Protein AF-A0AAF5CYT8-F1 (afdb_monomer_lite)

Structure (mmCIF, N/CA/C/O backbone):
data_AF-A0AAF5CYT8-F1
#
_entry.id   AF-A0AAF5CYT8-F1
#
loop_
_atom_site.group_PDB
_atom_site.id
_atom_site.type_symbol
_atom_site.label_atom_id
_atom_site.label_alt_id
_atom_site.label_comp_id
_atom_site.label_asym_id
_atom_site.label_entity_id
_atom_site.label_seq_id
_atom_site.pdbx_PDB_ins_code
_atom_site.Cartn_x
_atom_site.Cartn_y
_atom_site.Cartn_z
_atom_site.occupancy
_atom_site.B_iso_or_equiv
_atom_site.auth_seq_id
_atom_site.auth_comp_id
_atom_site.auth_asym_id
_atom_site.auth_atom_id
_atom_site.pdbx_PDB_model_num
ATOM 1 N N . MET A 1 1 ? 27.838 6.519 -21.440 1.00 55.97 1 MET A N 1
ATOM 2 C CA . MET A 1 1 ? 26.516 5.943 -21.105 1.00 55.97 1 MET A CA 1
ATOM 3 C C . MET A 1 1 ? 26.189 6.079 -19.624 1.00 55.97 1 MET A C 1
ATOM 5 O O . MET A 1 1 ? 25.121 6.594 -19.354 1.00 55.97 1 MET A O 1
ATOM 9 N N . ASN A 1 2 ? 27.067 5.707 -18.680 1.00 51.03 2 ASN A N 1
ATOM 10 C CA . ASN A 1 2 ? 26.752 5.756 -17.234 1.00 51.03 2 ASN A CA 1
ATOM 11 C C . ASN A 1 2 ? 26.451 7.156 -16.660 1.00 51.03 2 ASN A C 1
ATOM 13 O O . ASN A 1 2 ? 25.829 7.244 -15.616 1.00 51.03 2 ASN A O 1
ATOM 17 N N . SER A 1 3 ? 26.864 8.235 -17.330 1.00 66.44 3 SER A N 1
ATOM 18 C CA . SER A 1 3 ? 26.614 9.622 -16.907 1.00 66.44 3 SER A CA 1
ATOM 19 C C . SER A 1 3 ? 25.363 10.262 -17.531 1.00 66.44 3 SER A C 1
ATOM 21 O O . SER A 1 3 ? 25.132 11.450 -17.329 1.00 66.44 3 SER A O 1
ATOM 23 N N . LEU A 1 4 ? 24.623 9.539 -18.381 1.00 70.88 4 LEU A N 1
ATOM 24 C CA . LEU A 1 4 ? 23.423 10.061 -19.048 1.00 70.88 4 LEU A CA 1
ATOM 25 C C . LEU A 1 4 ? 22.199 9.883 -18.144 1.00 70.88 4 LEU A C 1
ATOM 27 O O . LEU A 1 4 ? 22.102 8.869 -17.454 1.00 70.88 4 LEU A O 1
ATOM 31 N N . ARG A 1 5 ? 21.248 10.828 -18.204 1.00 76.88 5 ARG A N 1
ATOM 32 C CA . ARG A 1 5 ? 19.923 10.672 -17.577 1.00 76.88 5 ARG A CA 1
ATOM 33 C C . ARG A 1 5 ? 19.246 9.408 -18.105 1.00 76.88 5 ARG A C 1
ATOM 35 O O . ARG A 1 5 ? 19.448 9.047 -19.271 1.00 76.88 5 ARG A O 1
ATOM 42 N N . MET A 1 6 ? 18.466 8.739 -17.258 1.00 74.81 6 MET A N 1
ATOM 43 C CA . MET A 1 6 ? 18.007 7.385 -17.550 1.00 74.81 6 MET A CA 1
ATOM 44 C C . MET A 1 6 ? 17.193 7.289 -18.843 1.00 74.81 6 MET A C 1
ATOM 46 O O . MET A 1 6 ? 17.371 6.303 -19.549 1.00 74.81 6 MET A O 1
ATOM 50 N N . GLU A 1 7 ? 16.419 8.298 -19.258 1.00 75.44 7 GLU A N 1
ATOM 51 C CA . GLU A 1 7 ? 15.663 8.152 -20.517 1.00 75.44 7 GLU A CA 1
ATOM 52 C C . GLU A 1 7 ? 16.314 8.707 -21.754 1.00 75.44 7 GLU A C 1
ATOM 54 O O . GLU A 1 7 ? 15.979 8.250 -22.836 1.00 75.44 7 GLU A O 1
ATOM 59 N N . ILE A 1 8 ? 17.374 9.497 -21.633 1.00 80.88 8 ILE A N 1
ATOM 60 C CA . ILE A 1 8 ? 18.308 9.611 -22.754 1.00 80.88 8 ILE A CA 1
ATOM 61 C C . ILE A 1 8 ? 18.952 8.244 -23.010 1.00 80.88 8 ILE A C 1
ATOM 63 O O . ILE A 1 8 ? 19.117 7.821 -24.154 1.00 80.88 8 ILE A O 1
ATOM 67 N N . LYS A 1 9 ? 19.309 7.523 -21.939 1.00 81.69 9 LYS A N 1
ATOM 68 C CA . LYS A 1 9 ? 19.837 6.163 -22.059 1.00 81.69 9 LYS A CA 1
ATOM 69 C C . LYS A 1 9 ? 18.780 5.217 -22.644 1.00 81.69 9 LYS A C 1
ATOM 71 O O . LYS A 1 9 ? 19.137 4.465 -23.547 1.00 81.69 9 LYS A O 1
ATOM 76 N N . ASN A 1 10 ? 17.519 5.285 -22.214 1.00 81.50 10 ASN A N 1
ATOM 77 C CA . ASN A 1 10 ? 16.441 4.466 -22.783 1.00 81.50 10 ASN A CA 1
ATOM 78 C C . ASN A 1 10 ? 16.158 4.825 -24.250 1.00 81.50 10 ASN A C 1
ATOM 80 O O . ASN A 1 10 ? 16.137 3.914 -25.066 1.00 81.50 10 ASN A O 1
ATOM 84 N N . HIS A 1 11 ? 16.086 6.109 -24.618 1.00 81.06 11 HIS A N 1
ATOM 85 C CA . HIS A 1 11 ? 15.909 6.578 -26.004 1.00 81.06 11 HIS A CA 1
ATOM 86 C C . HIS A 1 11 ? 17.003 6.048 -26.937 1.00 81.06 11 HIS A C 1
ATOM 88 O O . HIS A 1 11 ? 16.732 5.497 -28.004 1.00 81.06 11 HIS A O 1
ATOM 94 N N . ILE A 1 12 ? 18.267 6.123 -26.500 1.00 80.56 12 ILE A N 1
ATOM 95 C CA . ILE A 1 12 ? 19.394 5.551 -27.248 1.00 80.56 12 ILE A CA 1
ATOM 96 C C . ILE A 1 12 ? 19.251 4.022 -27.354 1.00 80.56 12 ILE A C 1
ATOM 98 O O . ILE A 1 12 ? 19.476 3.464 -28.429 1.00 80.56 12 ILE A O 1
ATOM 102 N N . MET A 1 13 ? 18.868 3.329 -26.275 1.00 82.44 13 MET A N 1
ATOM 103 C CA . MET A 1 13 ? 18.682 1.870 -26.291 1.00 82.44 13 MET A CA 1
ATOM 104 C C . MET A 1 13 ? 17.508 1.437 -27.182 1.00 82.44 13 MET A C 1
ATOM 106 O O . MET A 1 13 ? 17.640 0.459 -27.917 1.00 82.44 13 MET A O 1
ATOM 110 N N . GLU A 1 14 ? 16.402 2.176 -27.194 1.00 82.44 14 GLU A N 1
ATOM 111 C CA . GLU A 1 14 ? 15.255 1.951 -28.077 1.00 82.44 14 GLU A CA 1
ATOM 112 C C . GLU A 1 14 ? 15.625 2.161 -29.541 1.00 82.44 14 GLU A C 1
ATOM 114 O O . GLU A 1 14 ? 15.310 1.316 -30.381 1.00 82.44 14 GLU A O 1
ATOM 119 N N . GLY A 1 15 ? 16.382 3.217 -29.854 1.00 79.06 15 GLY A N 1
ATOM 120 C CA . GLY A 1 15 ? 16.937 3.417 -31.189 1.00 79.06 15 GLY A CA 1
ATOM 121 C C . GLY A 1 15 ? 17.752 2.204 -31.643 1.00 79.06 15 GLY A C 1
ATOM 122 O O . GLY A 1 15 ? 17.575 1.720 -32.766 1.00 79.06 15 GLY A O 1
ATOM 123 N N . VAL A 1 16 ? 18.600 1.665 -30.757 1.00 80.06 16 VAL A N 1
ATOM 124 C CA . VAL A 1 16 ? 19.454 0.503 -31.052 1.00 80.06 16 VAL A CA 1
ATOM 125 C C . VAL A 1 16 ? 18.606 -0.748 -31.273 1.00 80.06 16 VAL A C 1
ATOM 127 O O . VAL A 1 16 ? 18.827 -1.464 -32.250 1.00 80.06 16 VAL A O 1
ATOM 130 N N . ILE A 1 17 ? 17.604 -0.995 -30.429 1.00 81.12 17 ILE A N 1
ATOM 131 C CA . ILE A 1 17 ? 16.685 -2.132 -30.579 1.00 81.12 17 ILE A CA 1
ATOM 132 C C . ILE A 1 17 ? 15.882 -2.007 -31.883 1.00 81.12 17 ILE A C 1
ATOM 134 O O . ILE A 1 17 ? 15.785 -2.980 -32.636 1.00 81.12 17 ILE A O 1
ATOM 138 N N . SER A 1 18 ? 15.377 -0.809 -32.200 1.00 77.12 18 SER A N 1
ATOM 139 C CA . SER A 1 18 ? 14.602 -0.536 -33.419 1.00 77.12 18 SER A CA 1
ATOM 140 C C . SER A 1 18 ? 15.415 -0.781 -34.691 1.00 77.12 18 SER A C 1
ATOM 142 O O . SER A 1 18 ? 14.869 -1.234 -35.697 1.00 77.12 18 SER A O 1
ATOM 144 N N . SER A 1 19 ? 16.732 -0.542 -34.650 1.00 70.75 19 SER A N 1
ATOM 145 C CA . SER A 1 19 ? 17.610 -0.726 -35.808 1.00 70.75 19 SER A CA 1
ATOM 146 C C . SER A 1 19 ? 17.632 -2.167 -36.320 1.00 70.75 19 SER A C 1
ATOM 148 O O . SER A 1 19 ? 17.703 -2.384 -37.524 1.00 70.75 19 SER A O 1
ATOM 150 N N . ARG A 1 20 ? 17.460 -3.162 -35.437 1.00 72.50 20 ARG A N 1
ATOM 151 C CA . ARG A 1 20 ? 17.375 -4.584 -35.815 1.00 72.50 20 ARG A CA 1
ATOM 152 C C . ARG A 1 20 ? 15.994 -5.006 -36.327 1.00 72.50 20 ARG A C 1
ATOM 154 O O . ARG A 1 20 ? 15.852 -6.109 -36.846 1.00 72.50 20 ARG A O 1
ATOM 161 N N . GLN A 1 21 ? 14.977 -4.155 -36.202 1.00 77.38 21 GLN A N 1
ATOM 162 C CA . GLN A 1 21 ? 13.595 -4.438 -36.610 1.00 77.38 21 GLN A CA 1
ATOM 163 C C . GLN A 1 21 ? 13.249 -3.829 -37.978 1.00 77.38 21 GLN A C 1
ATOM 165 O O . GLN A 1 21 ? 12.118 -3.411 -38.219 1.00 77.38 21 GLN A O 1
ATOM 170 N N . TRP A 1 22 ? 14.216 -3.763 -38.896 1.00 84.50 22 TRP A N 1
ATOM 171 C CA . TRP A 1 22 ? 13.983 -3.204 -40.223 1.00 84.50 22 TRP A CA 1
ATOM 172 C C . TRP A 1 22 ? 13.115 -4.121 -41.103 1.00 84.50 22 TRP A C 1
ATOM 174 O O . TRP A 1 22 ? 13.149 -5.355 -41.015 1.00 84.50 22 TRP A O 1
ATOM 184 N N . LYS A 1 23 ? 12.353 -3.484 -41.998 1.00 86.38 23 LYS A N 1
ATOM 185 C CA . LYS A 1 23 ? 11.632 -4.103 -43.114 1.00 86.38 23 LYS A CA 1
ATOM 186 C C . LYS A 1 23 ? 11.999 -3.347 -44.385 1.00 86.38 23 LYS A C 1
ATOM 188 O O . LYS A 1 23 ? 11.859 -2.127 -44.427 1.00 86.38 23 LYS A O 1
ATOM 193 N N . LEU A 1 24 ? 12.490 -4.058 -45.392 1.00 87.69 24 LEU A N 1
ATOM 194 C CA . LEU A 1 24 ? 12.942 -3.474 -46.645 1.00 87.69 24 LEU A CA 1
ATOM 195 C C . LEU A 1 24 ? 11.722 -3.046 -47.483 1.00 87.69 24 LEU A C 1
ATOM 197 O O . LEU A 1 24 ? 10.910 -3.906 -47.829 1.00 87.69 24 LEU A O 1
ATOM 201 N N . PRO A 1 25 ? 11.559 -1.754 -47.827 1.00 84.06 25 PRO A N 1
ATOM 202 C CA . PRO A 1 25 ? 10.361 -1.284 -48.532 1.00 84.06 25 PRO A CA 1
ATOM 203 C C . PRO A 1 25 ? 10.188 -1.854 -49.941 1.00 84.06 25 PRO A C 1
ATOM 205 O O . PRO A 1 25 ? 9.061 -1.984 -50.406 1.00 84.06 25 PRO A O 1
ATOM 208 N N . THR A 1 26 ? 11.287 -2.195 -50.618 1.00 84.69 26 THR A N 1
ATOM 209 C CA . THR A 1 26 ? 11.284 -2.655 -52.015 1.00 84.69 26 THR A CA 1
ATOM 210 C C . THR A 1 26 ? 10.795 -4.096 -52.165 1.00 84.69 26 THR A C 1
ATOM 212 O O . THR A 1 26 ? 10.036 -4.382 -53.087 1.00 84.69 26 THR A O 1
ATOM 215 N N . THR A 1 27 ? 11.192 -5.002 -51.264 1.00 85.81 27 THR A N 1
ATOM 216 C CA . THR A 1 27 ? 10.843 -6.438 -51.328 1.00 85.81 27 THR A CA 1
ATOM 217 C C . THR A 1 27 ? 9.853 -6.884 -50.250 1.00 85.81 27 THR A C 1
ATOM 219 O O . THR A 1 27 ? 9.266 -7.957 -50.356 1.00 85.81 27 THR A O 1
ATOM 222 N N . GLY A 1 28 ? 9.664 -6.092 -49.188 1.00 85.62 28 GLY A N 1
ATOM 223 C CA . GLY A 1 28 ? 8.867 -6.457 -48.014 1.00 85.62 28 GLY A CA 1
ATOM 224 C C . GLY A 1 28 ? 9.559 -7.429 -47.048 1.00 85.62 28 GLY A C 1
ATOM 225 O O . GLY A 1 28 ? 8.978 -7.761 -46.011 1.00 85.62 28 GLY A O 1
ATOM 226 N N . GLU A 1 29 ? 10.783 -7.869 -47.355 1.00 89.38 29 GLU A N 1
ATOM 227 C CA . GLU A 1 29 ? 11.595 -8.732 -46.494 1.00 89.38 29 GLU A CA 1
ATOM 228 C C . GLU A 1 29 ? 11.971 -8.012 -45.190 1.00 89.38 29 GLU A C 1
ATOM 230 O O . GLU A 1 29 ? 12.184 -6.803 -45.165 1.00 89.38 29 GLU A O 1
ATOM 235 N N . SER A 1 30 ? 12.064 -8.747 -44.085 1.00 87.75 30 SER A N 1
ATOM 236 C CA . SER A 1 30 ? 12.453 -8.225 -42.769 1.00 87.75 30 SER A CA 1
ATOM 237 C C . SER A 1 30 ? 13.569 -9.077 -42.185 1.00 87.75 30 SER A C 1
ATOM 239 O O . SER A 1 30 ? 13.722 -10.228 -42.598 1.00 87.75 30 SER A O 1
ATOM 241 N N . TYR A 1 31 ? 14.289 -8.560 -41.184 1.00 85.06 31 TYR A N 1
ATOM 242 C CA . TYR A 1 31 ? 15.345 -9.319 -40.504 1.00 85.06 31 TYR A CA 1
ATOM 243 C C . TYR A 1 31 ? 14.868 -10.717 -40.069 1.00 85.06 31 TYR A C 1
ATOM 245 O O . TYR A 1 31 ? 15.511 -11.712 -40.387 1.00 85.06 31 TYR A O 1
ATOM 253 N N . LYS A 1 32 ? 13.683 -10.813 -39.445 1.00 83.12 32 LYS A N 1
ATOM 254 C CA . LYS A 1 32 ? 13.092 -12.092 -39.004 1.00 83.12 32 LYS A CA 1
ATOM 255 C C . LYS A 1 32 ? 12.863 -13.084 -40.151 1.00 83.12 32 LYS A C 1
ATOM 257 O O . LYS A 1 32 ? 13.000 -14.279 -39.941 1.00 83.12 32 LYS A O 1
ATOM 262 N N . ASN A 1 33 ? 12.520 -12.604 -41.346 1.00 85.38 33 ASN A N 1
ATOM 263 C CA . ASN A 1 33 ? 12.166 -13.469 -42.476 1.00 85.38 33 ASN A CA 1
ATOM 264 C C . ASN A 1 33 ? 13.391 -14.003 -43.234 1.00 85.38 33 ASN A C 1
ATOM 266 O O . ASN A 1 33 ? 13.282 -15.010 -43.936 1.00 85.38 33 ASN A O 1
ATOM 270 N N . VAL A 1 34 ? 14.527 -13.303 -43.160 1.00 87.69 34 VAL A N 1
ATOM 271 C CA . VAL A 1 34 ? 15.735 -13.640 -43.932 1.00 87.69 34 VAL A CA 1
ATOM 272 C C . VAL A 1 34 ? 16.894 -14.134 -43.073 1.00 87.69 34 VAL A C 1
ATOM 274 O O . VAL A 1 34 ? 17.836 -14.675 -43.639 1.00 87.69 34 VAL A O 1
ATOM 277 N N . HIS A 1 35 ? 16.825 -13.985 -41.745 1.00 82.00 35 HIS A N 1
ATOM 278 C CA . HIS A 1 35 ? 17.882 -14.391 -40.815 1.00 82.00 35 HIS A CA 1
ATOM 279 C C . HIS A 1 35 ? 18.351 -15.835 -41.049 1.00 82.00 35 HIS A C 1
ATOM 281 O O . HIS A 1 35 ? 19.538 -16.076 -41.242 1.00 82.00 35 HIS A O 1
ATOM 287 N N . ASP A 1 36 ? 17.415 -16.781 -41.153 1.00 82.94 36 ASP A N 1
ATOM 288 C CA . ASP A 1 36 ? 17.738 -18.206 -41.327 1.00 82.94 36 ASP A CA 1
ATOM 289 C C . ASP A 1 36 ? 18.260 -18.544 -42.737 1.00 82.94 36 ASP A C 1
ATOM 291 O O . ASP A 1 36 ? 18.758 -19.641 -42.975 1.00 82.94 36 ASP A O 1
ATOM 295 N N . LYS A 1 37 ? 18.163 -17.600 -43.685 1.00 83.12 37 LYS A N 1
ATOM 296 C CA . LYS A 1 37 ? 18.672 -17.721 -45.062 1.00 83.12 37 LYS A CA 1
ATOM 297 C C . LYS A 1 37 ? 20.045 -17.066 -45.247 1.00 83.12 37 LYS A C 1
ATOM 299 O O . LYS A 1 37 ? 20.544 -17.020 -46.371 1.00 83.12 37 LYS A O 1
ATOM 304 N N . MET A 1 38 ? 20.635 -16.499 -44.194 1.00 85.06 38 MET A N 1
ATOM 305 C CA . MET A 1 38 ? 21.912 -15.796 -44.298 1.00 85.06 38 MET A CA 1
ATOM 306 C C . MET A 1 38 ? 23.080 -16.770 -44.520 1.00 85.06 38 MET A C 1
ATOM 308 O O . MET A 1 38 ? 23.202 -17.754 -43.787 1.00 85.06 38 MET A O 1
ATOM 312 N N . PRO A 1 39 ? 23.987 -16.494 -45.477 1.00 86.00 39 PRO A N 1
ATOM 313 C CA . PRO A 1 39 ? 25.202 -17.283 -45.630 1.00 86.00 39 PRO A CA 1
ATOM 314 C C . PRO A 1 39 ? 26.150 -17.053 -44.446 1.00 86.00 39 PRO A C 1
ATOM 316 O O . PRO A 1 39 ? 26.218 -15.966 -43.866 1.00 86.00 39 PRO A O 1
ATOM 319 N N . THR A 1 40 ? 26.926 -18.078 -44.092 1.00 88.75 40 THR A N 1
ATOM 320 C CA . THR A 1 40 ? 27.971 -17.942 -43.068 1.00 88.75 40 THR A CA 1
ATOM 321 C C . THR A 1 40 ? 29.161 -17.183 -43.649 1.00 88.75 40 THR A C 1
ATOM 323 O O . THR A 1 40 ? 29.862 -17.713 -44.504 1.00 88.75 40 THR A O 1
ATOM 326 N N . ILE A 1 41 ? 29.422 -15.971 -43.157 1.00 93.12 41 ILE A N 1
ATOM 327 C CA . ILE A 1 41 ? 30.554 -15.144 -43.598 1.00 93.12 41 ILE A CA 1
ATOM 328 C C . ILE A 1 41 ? 31.812 -15.505 -42.800 1.00 93.12 41 ILE A C 1
ATOM 330 O O . ILE A 1 41 ? 31.816 -15.408 -41.571 1.00 93.12 41 ILE A O 1
ATOM 334 N N . LYS A 1 42 ? 32.888 -15.906 -43.487 1.00 92.19 42 LYS A N 1
ATOM 335 C CA . LYS A 1 42 ? 34.201 -16.209 -42.888 1.00 92.19 42 LYS A CA 1
ATOM 336 C C . LYS A 1 42 ? 35.322 -15.372 -43.495 1.00 92.19 42 LYS A C 1
ATOM 338 O O . LYS A 1 42 ? 36.179 -14.892 -42.750 1.00 92.19 42 LYS A O 1
ATOM 343 N N . ILE A 1 43 ? 35.327 -15.222 -44.820 1.00 96.25 43 ILE A N 1
ATOM 344 C CA . ILE A 1 43 ? 36.364 -14.500 -45.566 1.00 96.25 43 ILE A CA 1
ATOM 345 C C . ILE A 1 43 ? 35.755 -13.246 -46.187 1.00 96.25 43 ILE A C 1
ATOM 347 O O . ILE A 1 43 ? 34.798 -13.325 -46.962 1.00 96.25 43 ILE A O 1
ATOM 351 N N . ILE A 1 44 ? 36.337 -12.091 -45.863 1.00 97.44 44 ILE A N 1
ATOM 352 C CA . ILE A 1 44 ? 35.922 -10.794 -46.398 1.00 97.44 44 ILE A CA 1
ATOM 353 C C . ILE A 1 44 ? 37.079 -10.196 -47.194 1.00 97.44 44 ILE A C 1
ATOM 355 O O . ILE A 1 44 ? 38.200 -10.084 -46.702 1.00 97.44 44 ILE A O 1
ATOM 359 N N . VAL A 1 45 ? 36.813 -9.793 -48.431 1.00 97.81 45 VAL A N 1
ATOM 360 C CA . VAL A 1 45 ? 37.802 -9.123 -49.282 1.00 97.81 45 VAL A CA 1
ATOM 361 C C . VAL A 1 45 ? 37.549 -7.624 -49.253 1.00 97.81 45 VAL A C 1
ATOM 363 O O . VAL A 1 45 ? 36.449 -7.177 -49.566 1.00 97.81 45 VAL A O 1
ATOM 366 N N . VAL A 1 46 ? 38.567 -6.839 -48.907 1.00 97.81 46 VAL A N 1
ATOM 367 C CA . VAL A 1 46 ? 38.528 -5.373 -48.980 1.00 97.81 46 VAL A CA 1
ATOM 368 C C . VAL A 1 46 ? 39.354 -4.936 -50.184 1.00 97.81 46 VAL A C 1
ATOM 370 O O . VAL A 1 46 ? 40.513 -5.326 -50.315 1.00 97.81 46 VAL A O 1
ATOM 373 N N . ILE A 1 47 ? 38.775 -4.135 -51.078 1.00 97.00 47 ILE A N 1
ATOM 374 C CA . ILE A 1 47 ? 39.471 -3.658 -52.282 1.00 97.00 47 ILE A CA 1
ATOM 375 C C . ILE A 1 47 ? 39.796 -2.176 -52.127 1.00 97.00 47 ILE A C 1
ATOM 377 O O . ILE A 1 47 ? 38.893 -1.347 -52.035 1.00 97.00 47 ILE A O 1
ATOM 381 N N . GLY A 1 48 ? 41.090 -1.853 -52.145 1.00 94.81 48 GLY A N 1
ATOM 382 C CA . GLY A 1 48 ? 41.622 -0.519 -51.872 1.00 94.81 48 GLY A CA 1
ATOM 383 C C . GLY A 1 48 ? 42.061 -0.371 -50.415 1.00 94.81 48 GLY A C 1
ATOM 384 O O . GLY A 1 48 ? 41.252 -0.434 -49.502 1.00 94.81 48 GLY A O 1
ATOM 385 N N . GLY A 1 49 ? 43.352 -0.134 -50.191 1.00 92.75 49 GLY A N 1
ATOM 386 C CA . GLY A 1 49 ? 44.021 0.040 -48.897 1.00 92.75 49 GLY A CA 1
ATOM 387 C C . GLY A 1 49 ? 44.304 1.502 -48.542 1.00 92.75 49 GLY A C 1
ATOM 388 O O . GLY A 1 49 ? 45.239 1.806 -47.793 1.00 92.75 49 GLY A O 1
ATOM 389 N N . GLY A 1 50 ? 43.504 2.424 -49.089 1.00 90.44 50 GLY A N 1
ATOM 390 C CA . GLY A 1 50 ? 43.521 3.842 -48.729 1.00 90.44 50 GLY A CA 1
ATOM 391 C C . GLY A 1 50 ? 43.071 4.090 -47.283 1.00 90.44 50 GLY A C 1
ATOM 392 O O . GLY A 1 50 ? 42.987 3.176 -46.468 1.00 90.44 50 GLY A O 1
ATOM 393 N N . THR A 1 51 ? 42.746 5.338 -46.943 1.00 87.38 51 THR A N 1
ATOM 394 C CA . THR A 1 51 ? 42.350 5.717 -45.572 1.00 87.38 51 THR A CA 1
ATOM 395 C C . THR A 1 51 ? 41.149 4.917 -45.055 1.00 87.38 51 THR A C 1
ATOM 397 O O . THR A 1 51 ? 41.205 4.376 -43.953 1.00 87.38 51 THR A O 1
ATOM 400 N N . MET A 1 52 ? 40.088 4.793 -45.863 1.00 91.75 52 MET A N 1
ATOM 401 C CA . MET A 1 52 ? 38.881 4.051 -45.482 1.00 91.75 52 MET A CA 1
ATOM 402 C C . MET A 1 52 ? 39.126 2.543 -45.464 1.00 91.75 52 MET A C 1
ATOM 404 O O . MET A 1 52 ? 38.859 1.892 -44.460 1.00 91.75 52 MET A O 1
ATOM 408 N N . GLY A 1 53 ? 39.698 1.990 -46.536 1.00 95.25 53 GLY A N 1
ATOM 409 C CA . GLY A 1 53 ? 39.940 0.552 -46.635 1.00 95.25 53 GLY A CA 1
ATOM 410 C C . GLY A 1 53 ? 40.887 0.001 -45.568 1.00 95.25 53 GLY A C 1
ATOM 411 O O . GLY A 1 53 ? 40.630 -1.074 -45.028 1.00 95.25 53 GLY A O 1
ATOM 412 N N . ALA A 1 54 ? 41.915 0.760 -45.169 1.00 95.50 54 ALA A N 1
ATOM 413 C CA . ALA A 1 54 ? 42.772 0.403 -44.037 1.00 95.50 54 ALA A CA 1
ATOM 414 C C . ALA A 1 54 ? 41.980 0.314 -42.718 1.00 95.50 54 ALA A C 1
ATOM 416 O O . ALA A 1 54 ? 42.101 -0.667 -41.988 1.00 95.50 54 ALA A O 1
ATOM 417 N N . GLY A 1 55 ? 41.120 1.298 -42.429 1.00 94.50 55 GLY A N 1
ATOM 418 C CA . GLY A 1 55 ? 40.282 1.283 -41.227 1.00 94.50 55 GLY A CA 1
ATOM 419 C C . GLY A 1 55 ? 39.207 0.190 -41.243 1.00 94.50 55 GLY A C 1
ATOM 420 O O . GLY A 1 55 ? 38.949 -0.425 -40.211 1.00 94.50 55 GLY A O 1
ATOM 421 N N . ILE A 1 56 ? 38.599 -0.083 -42.404 1.00 96.75 56 ILE A N 1
ATOM 422 C CA . ILE A 1 56 ? 37.626 -1.177 -42.580 1.00 96.75 56 ILE A CA 1
ATOM 423 C C . ILE A 1 56 ? 38.313 -2.525 -42.340 1.00 96.75 56 ILE A C 1
ATOM 425 O O . ILE A 1 56 ? 37.786 -3.360 -41.609 1.00 96.75 56 ILE A O 1
ATOM 429 N N . THR A 1 57 ? 39.522 -2.703 -42.880 1.00 97.50 57 THR A N 1
ATOM 430 C CA . THR A 1 57 ? 40.341 -3.906 -42.675 1.00 97.50 57 THR A CA 1
ATOM 431 C C . THR A 1 57 ? 40.609 -4.148 -41.189 1.00 97.50 57 THR A C 1
ATOM 433 O O . THR A 1 57 ? 40.384 -5.255 -40.705 1.00 97.50 57 THR A O 1
ATOM 436 N N . ILE A 1 58 ? 41.000 -3.109 -40.438 1.00 95.31 58 ILE A N 1
ATOM 437 C CA . ILE A 1 58 ? 41.200 -3.196 -38.981 1.00 95.31 58 ILE A CA 1
ATOM 438 C C . ILE A 1 58 ? 39.892 -3.557 -38.261 1.00 95.31 58 ILE A C 1
ATOM 440 O O . ILE A 1 58 ? 39.894 -4.432 -37.397 1.00 95.31 58 ILE A O 1
ATOM 444 N N . ALA A 1 59 ? 38.774 -2.909 -38.607 1.00 94.69 59 ALA A N 1
ATOM 445 C CA . ALA A 1 59 ? 37.485 -3.138 -37.951 1.00 94.69 59 ALA A CA 1
ATOM 446 C C . ALA A 1 59 ? 36.991 -4.585 -38.120 1.00 94.69 59 ALA A C 1
ATOM 448 O O . ALA A 1 59 ? 36.543 -5.198 -37.153 1.00 94.69 59 ALA A O 1
ATOM 449 N N . LEU A 1 60 ? 37.113 -5.137 -39.330 1.00 96.56 60 LEU A N 1
ATOM 450 C CA . LEU A 1 60 ? 36.711 -6.508 -39.646 1.00 96.56 60 LEU A CA 1
ATOM 451 C C . LEU A 1 60 ? 37.640 -7.547 -39.012 1.00 96.56 60 LEU A C 1
ATOM 453 O O . LEU A 1 60 ? 37.160 -8.520 -38.435 1.00 96.56 60 LEU A O 1
ATOM 457 N N . ALA A 1 61 ? 38.955 -7.328 -39.072 1.00 95.81 61 ALA A N 1
ATOM 458 C CA . ALA A 1 61 ? 39.934 -8.230 -38.472 1.00 95.81 61 ALA A CA 1
ATOM 459 C C . ALA A 1 61 ? 39.817 -8.283 -36.938 1.00 95.81 61 ALA A C 1
ATOM 461 O O . ALA A 1 61 ? 39.981 -9.350 -36.348 1.00 95.81 61 ALA A O 1
ATOM 462 N N . ASN A 1 62 ? 39.469 -7.157 -36.299 1.00 92.81 62 ASN A N 1
ATOM 463 C CA . ASN A 1 62 ? 39.165 -7.088 -34.866 1.00 92.81 62 ASN A CA 1
ATOM 464 C C . ASN A 1 62 ? 37.859 -7.820 -34.493 1.00 92.81 62 ASN A C 1
ATOM 466 O O . ASN A 1 62 ? 37.693 -8.236 -33.351 1.00 92.81 62 ASN A O 1
ATOM 470 N N . ALA A 1 63 ? 36.948 -8.000 -35.455 1.00 93.12 63 ALA A N 1
ATOM 471 C CA . ALA A 1 63 ? 35.707 -8.767 -35.317 1.00 93.12 63 ALA A CA 1
ATOM 472 C C . ALA A 1 63 ? 35.859 -10.254 -35.707 1.00 93.12 63 ALA A C 1
ATOM 474 O O . ALA A 1 63 ? 34.860 -10.928 -35.956 1.00 93.12 63 ALA A O 1
ATOM 475 N N . ASP A 1 64 ? 37.097 -10.758 -35.765 1.00 92.94 64 ASP A N 1
ATOM 476 C CA . ASP A 1 64 ? 37.453 -12.158 -36.043 1.00 92.94 64 ASP A CA 1
ATOM 477 C C . ASP A 1 64 ? 37.130 -12.679 -37.448 1.00 92.94 64 ASP A C 1
ATOM 479 O O . ASP A 1 64 ? 37.079 -13.890 -37.677 1.00 92.94 64 ASP A O 1
ATOM 483 N N . TYR A 1 65 ? 36.987 -11.778 -38.420 1.00 95.56 65 TYR A N 1
ATOM 484 C CA . TYR A 1 65 ? 36.934 -12.159 -39.829 1.00 95.56 65 TYR A CA 1
ATOM 485 C C . TYR A 1 65 ? 38.336 -12.275 -40.423 1.00 95.56 65 TYR A C 1
ATOM 487 O O . TYR A 1 65 ? 39.210 -11.457 -40.139 1.00 95.56 65 TYR A O 1
ATOM 495 N N . LYS A 1 66 ? 38.539 -13.252 -41.315 1.00 97.12 66 LYS A N 1
ATOM 496 C CA . LYS A 1 66 ? 39.735 -13.280 -42.163 1.00 97.12 66 LYS A CA 1
ATOM 497 C C . LYS A 1 66 ? 39.569 -12.246 -43.268 1.00 97.12 66 LYS A C 1
ATOM 499 O O . LYS A 1 66 ? 38.616 -12.331 -44.043 1.00 97.12 66 LYS A O 1
ATOM 504 N N . VAL A 1 67 ? 40.489 -11.291 -43.341 1.00 97.69 67 VAL A N 1
ATOM 505 C CA . VAL A 1 67 ? 40.433 -10.185 -44.296 1.00 97.69 67 VAL A CA 1
ATOM 506 C C . VAL A 1 67 ? 41.548 -10.315 -45.327 1.00 97.69 67 VAL A C 1
ATOM 508 O O . VAL A 1 67 ? 42.723 -10.442 -44.977 1.00 97.69 67 VAL A O 1
ATOM 511 N N . ILE A 1 68 ? 41.187 -10.260 -46.606 1.00 97.56 68 ILE A N 1
ATOM 512 C CA . ILE A 1 68 ? 42.139 -10.166 -47.718 1.00 97.56 68 ILE A CA 1
ATOM 513 C C . ILE A 1 68 ? 42.063 -8.739 -48.265 1.00 97.56 68 ILE A C 1
ATOM 515 O O . ILE A 1 68 ? 41.044 -8.341 -48.831 1.00 97.56 68 ILE A O 1
ATOM 519 N N . LEU A 1 69 ? 43.129 -7.958 -48.091 1.00 97.69 69 LEU A N 1
ATOM 520 C CA . LEU A 1 69 ? 43.245 -6.609 -48.637 1.00 97.69 69 LEU A CA 1
ATOM 521 C C . LEU A 1 69 ? 43.902 -6.661 -50.020 1.00 97.69 69 LEU A C 1
ATOM 523 O O . LEU A 1 69 ? 45.064 -7.058 -50.146 1.00 97.69 69 LEU A O 1
ATOM 527 N N . ILE A 1 70 ? 43.164 -6.235 -51.046 1.00 97.25 70 ILE A N 1
ATOM 528 C CA . ILE A 1 70 ? 43.626 -6.219 -52.437 1.00 97.25 70 ILE A CA 1
ATOM 529 C C . ILE A 1 70 ? 43.982 -4.792 -52.861 1.00 97.25 70 ILE A C 1
ATOM 531 O O . ILE A 1 70 ? 43.171 -3.870 -52.739 1.00 97.25 70 ILE A O 1
ATOM 535 N N . GLU A 1 71 ? 45.185 -4.624 -53.407 1.00 96.00 71 GLU A N 1
ATOM 536 C CA . GLU A 1 71 ? 45.693 -3.359 -53.946 1.00 96.00 71 GLU A CA 1
ATOM 537 C C . GLU A 1 71 ? 46.198 -3.491 -55.386 1.00 96.00 71 GLU A C 1
ATOM 539 O O . GLU A 1 71 ? 46.449 -4.581 -55.887 1.00 96.00 71 GLU A O 1
ATOM 544 N N . THR A 1 72 ? 46.365 -2.365 -56.088 1.00 92.31 72 THR A N 1
ATOM 545 C CA . THR A 1 72 ? 46.684 -2.405 -57.531 1.00 92.31 72 THR A CA 1
ATOM 546 C C . THR A 1 72 ? 48.128 -2.804 -57.847 1.00 92.31 72 THR A C 1
ATOM 548 O O . THR A 1 72 ? 48.425 -3.165 -58.981 1.00 92.31 72 THR A O 1
ATOM 551 N N . ASN A 1 73 ? 49.054 -2.641 -56.897 1.00 93.56 73 ASN A N 1
ATOM 552 C CA . ASN A 1 73 ? 50.467 -3.000 -57.047 1.00 93.56 73 ASN A CA 1
ATOM 553 C C . ASN A 1 73 ? 51.152 -3.136 -55.675 1.00 93.56 73 ASN A C 1
ATOM 555 O O . ASN A 1 73 ? 50.644 -2.652 -54.663 1.00 93.56 73 ASN A O 1
ATOM 559 N N . ASN A 1 74 ? 52.341 -3.748 -55.653 1.00 93.81 74 ASN A N 1
ATOM 560 C CA . ASN A 1 74 ? 53.083 -4.009 -54.413 1.00 93.81 74 ASN A CA 1
ATOM 561 C C . ASN A 1 74 ? 53.465 -2.726 -53.656 1.00 93.81 74 ASN A C 1
ATOM 563 O O . ASN A 1 74 ? 53.535 -2.733 -52.432 1.00 93.81 74 ASN A O 1
ATOM 567 N N . LYS A 1 75 ? 53.664 -1.602 -54.361 1.00 94.06 75 LYS A N 1
ATOM 568 C CA . LYS A 1 75 ? 53.932 -0.309 -53.717 1.00 94.06 75 LYS A CA 1
ATOM 569 C C . LYS A 1 75 ? 52.743 0.130 -52.857 1.00 94.06 75 LYS A C 1
ATOM 571 O O . LYS A 1 75 ? 52.935 0.473 -51.696 1.00 94.06 75 LYS A O 1
ATOM 576 N N . LYS A 1 76 ? 51.523 0.061 -53.393 1.00 93.19 76 LYS A N 1
ATOM 577 C CA . LYS A 1 76 ? 50.307 0.385 -52.639 1.00 93.19 76 LYS A CA 1
ATOM 578 C C . LYS A 1 76 ? 50.002 -0.625 -51.538 1.00 93.19 76 LYS A C 1
ATOM 580 O O . LYS A 1 76 ? 49.522 -0.216 -50.489 1.00 93.19 76 LYS A O 1
ATOM 585 N N . VAL A 1 77 ? 50.321 -1.908 -51.740 1.00 94.75 77 VAL A N 1
ATOM 586 C CA . VAL A 1 77 ? 50.260 -2.911 -50.661 1.00 94.75 77 VAL A CA 1
ATOM 587 C C . VAL A 1 77 ? 51.143 -2.484 -49.488 1.00 94.75 77 VAL A C 1
ATOM 589 O O . VAL A 1 77 ? 50.661 -2.430 -48.359 1.00 94.75 77 VAL A O 1
ATOM 592 N N . ASN A 1 78 ? 52.399 -2.110 -49.748 1.00 94.81 78 ASN A N 1
ATOM 593 C CA . ASN A 1 78 ? 53.318 -1.648 -48.705 1.00 94.81 78 ASN A CA 1
ATOM 594 C C . ASN A 1 78 ? 52.805 -0.366 -48.027 1.00 94.81 78 ASN A C 1
ATOM 596 O O . ASN A 1 78 ? 52.807 -0.272 -46.804 1.00 94.81 78 ASN A O 1
ATOM 600 N N . GLU A 1 79 ? 52.303 0.604 -48.798 1.00 93.50 79 GLU A N 1
ATOM 601 C CA . GLU A 1 79 ? 51.698 1.827 -48.248 1.00 93.50 79 GLU A CA 1
ATOM 602 C C . GLU A 1 79 ? 50.467 1.532 -47.373 1.00 93.50 79 GLU A C 1
ATOM 604 O O . GLU A 1 79 ? 50.263 2.188 -46.350 1.00 93.50 79 GLU A O 1
ATOM 609 N N . ALA A 1 80 ? 49.642 0.552 -47.751 1.00 94.56 80 ALA A N 1
ATOM 610 C CA . ALA A 1 80 ? 48.491 0.114 -46.969 1.00 94.56 80 ALA A CA 1
ATOM 611 C C . ALA A 1 80 ? 48.912 -0.602 -45.676 1.00 94.56 80 ALA A C 1
ATOM 613 O O . ALA A 1 80 ? 48.342 -0.326 -44.621 1.00 94.56 80 ALA A O 1
ATOM 614 N N . GLN A 1 81 ? 49.937 -1.461 -45.734 1.00 95.19 81 GLN A N 1
ATOM 615 C CA . GLN A 1 81 ? 50.520 -2.122 -44.561 1.00 95.19 81 GLN A CA 1
ATOM 616 C C . GLN A 1 81 ? 51.078 -1.109 -43.559 1.00 95.19 81 GLN A C 1
ATOM 618 O O . GLN A 1 81 ? 50.758 -1.180 -42.374 1.00 95.19 81 GLN A O 1
ATOM 623 N N . GLU A 1 82 ? 51.865 -0.140 -44.025 1.00 94.19 82 GLU A N 1
ATOM 624 C CA . GLU A 1 82 ? 52.418 0.917 -43.172 1.00 94.19 82 GLU A CA 1
ATOM 625 C C . GLU A 1 82 ? 51.313 1.790 -42.565 1.00 94.19 82 GLU A C 1
ATOM 627 O O . GLU A 1 82 ? 51.348 2.108 -41.377 1.00 94.19 82 GLU A O 1
ATOM 632 N N . ARG A 1 83 ? 50.264 2.105 -43.337 1.00 93.31 83 ARG A N 1
ATOM 633 C CA . ARG A 1 83 ? 49.092 2.830 -42.827 1.00 93.31 83 ARG A CA 1
ATOM 634 C C . ARG A 1 83 ? 48.357 2.044 -41.742 1.00 93.31 83 ARG A C 1
ATOM 636 O O . ARG A 1 83 ? 47.998 2.632 -40.726 1.00 93.31 83 ARG A O 1
ATOM 643 N N . ILE A 1 84 ? 48.145 0.739 -41.929 1.00 95.06 84 ILE A N 1
ATOM 644 C CA . ILE A 1 84 ? 47.502 -0.124 -40.927 1.00 95.06 84 ILE A CA 1
ATOM 645 C C . ILE A 1 84 ? 48.355 -0.204 -39.658 1.00 95.06 84 ILE A C 1
ATOM 647 O O . ILE A 1 84 ? 47.820 0.015 -38.575 1.00 95.06 84 ILE A O 1
ATOM 651 N N . LYS A 1 85 ? 49.672 -0.423 -39.774 1.00 93.12 85 LYS A N 1
ATOM 652 C CA . LYS A 1 85 ? 50.592 -0.413 -38.622 1.00 93.12 85 LYS A CA 1
ATOM 653 C C . LYS A 1 85 ? 50.536 0.912 -37.863 1.00 93.12 85 LYS A C 1
ATOM 655 O O . LYS A 1 85 ? 50.402 0.915 -36.645 1.00 93.12 85 LYS A O 1
ATOM 660 N N . PHE A 1 86 ? 50.584 2.035 -38.579 1.00 91.94 86 PHE A N 1
ATOM 661 C CA . PHE A 1 86 ? 50.503 3.365 -37.977 1.00 91.94 86 PHE A CA 1
ATOM 662 C C . PHE A 1 86 ? 49.191 3.576 -37.209 1.00 91.94 86 PHE A C 1
ATOM 664 O O . PHE A 1 86 ? 49.203 4.073 -36.084 1.00 91.94 86 PHE A O 1
ATOM 671 N N . LEU A 1 87 ? 48.055 3.182 -37.796 1.00 91.00 87 LEU A N 1
ATOM 672 C CA . LEU A 1 87 ? 46.754 3.276 -37.132 1.00 91.00 87 LEU A CA 1
ATOM 673 C C . LEU A 1 87 ? 46.689 2.384 -35.887 1.00 91.00 87 LEU A C 1
ATOM 675 O O . LEU A 1 87 ? 46.216 2.840 -34.852 1.00 91.00 87 LEU A O 1
ATOM 679 N N . LEU A 1 88 ? 47.193 1.151 -35.963 1.00 92.62 88 LEU A N 1
ATOM 680 C CA . LEU A 1 88 ? 47.221 0.219 -34.835 1.00 92.62 88 LEU A CA 1
ATOM 681 C C . LEU A 1 88 ? 48.081 0.733 -33.671 1.00 92.62 88 LEU A C 1
ATOM 683 O O . LEU A 1 88 ? 47.596 0.751 -32.541 1.00 92.62 88 LEU A O 1
ATOM 687 N N . ASN A 1 89 ? 49.287 1.238 -33.949 1.00 90.44 89 ASN A N 1
ATOM 688 C CA . ASN A 1 89 ? 50.157 1.843 -32.932 1.00 90.44 89 ASN A CA 1
ATOM 689 C C . ASN A 1 89 ? 49.471 3.034 -32.250 1.00 90.44 89 ASN A C 1
ATOM 691 O O . ASN A 1 89 ? 49.510 3.175 -31.031 1.00 90.44 89 ASN A O 1
ATOM 695 N N . ARG A 1 90 ? 48.768 3.869 -33.023 1.00 87.31 90 ARG A N 1
ATOM 696 C CA . ARG A 1 90 ? 48.013 4.997 -32.472 1.00 87.31 90 ARG A CA 1
ATOM 697 C C . ARG A 1 90 ? 46.869 4.547 -31.558 1.00 87.31 90 ARG A C 1
ATOM 699 O O . ARG A 1 90 ? 46.619 5.186 -30.540 1.00 87.31 90 ARG A O 1
ATOM 706 N N . GLU A 1 91 ? 46.142 3.486 -31.903 1.00 88.31 91 GLU A N 1
ATOM 707 C CA . GLU A 1 91 ? 45.080 2.967 -31.027 1.00 88.31 91 GLU A CA 1
ATOM 708 C C . GLU A 1 91 ? 45.648 2.278 -29.764 1.00 88.31 91 GLU A C 1
ATOM 710 O O . GLU A 1 91 ? 44.985 2.301 -28.722 1.00 88.31 91 GLU A O 1
ATOM 715 N N . GLU A 1 92 ? 46.872 1.733 -29.816 1.00 89.19 92 GLU A N 1
ATOM 716 C CA . GLU A 1 92 ? 47.625 1.250 -28.642 1.00 89.19 92 GLU A CA 1
ATOM 717 C C . GLU A 1 92 ? 48.032 2.409 -27.718 1.00 89.19 92 GLU A C 1
ATOM 719 O O . GLU A 1 92 ? 47.756 2.367 -26.518 1.00 89.19 92 GLU A O 1
ATOM 724 N N . GLU A 1 93 ? 48.594 3.492 -28.269 1.00 88.00 93 GLU A N 1
ATOM 725 C CA . GLU A 1 93 ? 48.935 4.715 -27.520 1.00 88.00 93 GLU A CA 1
ATOM 726 C C . GLU A 1 93 ? 47.701 5.333 -26.838 1.00 88.00 93 GLU A C 1
ATOM 728 O O . GLU A 1 93 ? 47.771 5.812 -25.703 1.00 88.00 93 GLU A O 1
ATOM 733 N N . LEU A 1 94 ? 46.539 5.267 -27.501 1.00 86.12 94 LEU A N 1
ATOM 734 C CA . LEU A 1 94 ? 45.243 5.694 -26.961 1.00 86.12 94 LEU A CA 1
ATOM 735 C C . LEU A 1 94 ? 44.604 4.670 -26.003 1.00 86.12 94 LEU A C 1
ATOM 737 O O . LEU A 1 94 ? 43.486 4.903 -25.532 1.00 86.12 94 LEU A O 1
ATOM 741 N N . LYS A 1 95 ? 45.289 3.556 -25.708 1.00 85.88 95 LYS A N 1
ATOM 742 C CA . LYS A 1 95 ? 44.858 2.460 -24.823 1.00 85.88 95 LYS A CA 1
ATOM 743 C C . LYS A 1 95 ? 43.520 1.824 -25.216 1.00 85.88 95 LYS A C 1
ATOM 745 O O . LYS A 1 95 ? 42.778 1.357 -24.353 1.00 85.88 95 LYS A O 1
ATOM 750 N N . ARG A 1 96 ? 43.188 1.812 -26.512 1.00 82.44 96 ARG A N 1
ATOM 751 C CA . ARG A 1 96 ? 41.977 1.148 -27.027 1.00 82.44 96 ARG A CA 1
ATOM 752 C C . ARG A 1 96 ? 42.214 -0.307 -27.413 1.00 82.44 96 ARG A C 1
ATOM 754 O O . ARG A 1 96 ? 41.277 -1.097 -27.335 1.00 82.44 96 ARG A O 1
ATOM 761 N N . TYR A 1 97 ? 43.448 -0.658 -27.775 1.00 85.00 97 TYR A N 1
ATOM 762 C CA . TYR A 1 97 ? 43.889 -2.035 -27.998 1.00 85.00 97 TYR A CA 1
ATOM 763 C C . TYR A 1 97 ? 45.073 -2.372 -27.088 1.00 85.00 97 TYR A C 1
ATOM 765 O O . TYR A 1 97 ? 45.920 -1.523 -26.823 1.00 85.00 97 TYR A O 1
ATOM 773 N N . ASN A 1 98 ? 45.110 -3.611 -26.596 1.00 85.56 98 ASN A N 1
ATOM 774 C CA . ASN A 1 98 ? 46.276 -4.195 -25.936 1.00 85.56 98 ASN A CA 1
ATOM 775 C C . ASN A 1 98 ? 47.098 -5.011 -26.954 1.00 85.56 98 ASN A C 1
ATOM 777 O O . ASN A 1 98 ? 46.652 -5.254 -28.077 1.00 85.56 98 ASN A O 1
ATOM 781 N N . LYS A 1 99 ? 48.286 -5.469 -26.548 1.00 86.12 99 LYS A N 1
ATOM 782 C CA . LYS A 1 99 ? 49.173 -6.274 -27.403 1.00 86.12 99 LYS A CA 1
ATOM 783 C C . LYS A 1 99 ? 48.504 -7.542 -27.943 1.00 86.12 99 LYS A C 1
ATOM 785 O O . LYS A 1 99 ? 48.642 -7.829 -29.128 1.00 86.12 99 LYS A O 1
ATOM 790 N N . ASP A 1 100 ? 47.705 -8.226 -27.125 1.00 86.56 100 ASP A N 1
ATOM 791 C CA . ASP A 1 100 ? 46.993 -9.442 -27.542 1.00 86.56 100 ASP A CA 1
ATOM 792 C C . ASP A 1 100 ? 45.983 -9.163 -28.670 1.00 86.56 100 ASP A C 1
ATOM 794 O O . ASP A 1 100 ? 45.915 -9.899 -29.658 1.00 86.56 100 ASP A O 1
ATOM 798 N N . ASN A 1 101 ? 45.224 -8.063 -28.571 1.00 84.75 101 ASN A N 1
ATOM 799 C CA . ASN A 1 101 ? 44.300 -7.629 -29.617 1.00 84.75 101 ASN A CA 1
ATOM 800 C C . ASN A 1 101 ? 45.056 -7.268 -30.904 1.00 84.75 101 ASN A C 1
ATOM 802 O O . ASN A 1 101 ? 44.592 -7.602 -31.993 1.00 84.75 101 ASN A O 1
ATOM 806 N N . LEU A 1 102 ? 46.218 -6.612 -30.797 1.00 89.75 102 LEU A N 1
ATOM 807 C CA . LEU A 1 102 ? 47.041 -6.248 -31.955 1.00 89.75 102 LEU A CA 1
ATOM 808 C C . LEU A 1 102 ? 47.531 -7.486 -32.713 1.00 89.75 102 LEU A C 1
ATOM 810 O O . LEU A 1 102 ? 47.351 -7.562 -33.930 1.00 89.75 102 LEU A O 1
ATOM 814 N N . GLU A 1 103 ? 48.094 -8.472 -32.010 1.00 90.12 103 GLU A N 1
ATOM 815 C CA . GLU A 1 103 ? 48.549 -9.728 -32.621 1.00 90.12 103 GLU A CA 1
ATOM 816 C C . GLU A 1 103 ? 47.398 -10.471 -33.307 1.00 90.12 103 GLU A C 1
ATOM 818 O O . GLU A 1 103 ? 47.542 -10.958 -34.433 1.00 90.12 103 GLU A O 1
ATOM 823 N N . LYS A 1 104 ? 46.224 -10.494 -32.664 1.00 90.38 104 LYS A N 1
ATOM 824 C CA . LYS A 1 104 ? 45.002 -11.092 -33.212 1.00 90.38 104 LYS A CA 1
ATOM 825 C C . LYS A 1 104 ? 44.555 -10.407 -34.507 1.00 90.38 104 LYS A C 1
ATOM 827 O O . LYS A 1 104 ? 44.290 -11.092 -35.494 1.00 90.38 104 LYS A O 1
ATOM 832 N N . ILE A 1 105 ? 44.516 -9.071 -34.528 1.00 92.94 105 ILE A N 1
ATOM 833 C CA . ILE A 1 105 ? 44.136 -8.283 -35.710 1.00 92.94 105 ILE A CA 1
ATOM 834 C C . ILE A 1 105 ? 45.111 -8.546 -36.860 1.00 92.94 105 ILE A C 1
ATOM 836 O O . ILE A 1 105 ? 44.679 -8.851 -37.969 1.00 92.94 105 ILE A O 1
ATOM 840 N N . VAL A 1 106 ? 46.421 -8.469 -36.605 1.00 93.75 106 VAL A N 1
ATOM 841 C CA . VAL A 1 106 ? 47.447 -8.652 -37.644 1.00 93.75 106 VAL A CA 1
ATOM 842 C C . VAL A 1 106 ? 47.387 -10.059 -38.241 1.00 93.75 106 VAL A C 1
ATOM 844 O O . VAL A 1 106 ? 47.482 -10.204 -39.458 1.00 93.75 106 VAL A O 1
ATOM 847 N N . LYS A 1 107 ? 47.155 -11.090 -37.418 1.00 94.62 107 LYS A N 1
ATOM 848 C CA . LYS A 1 107 ? 47.024 -12.486 -37.869 1.00 94.62 107 LYS A CA 1
ATOM 849 C C . LYS A 1 107 ? 45.835 -12.715 -38.809 1.00 94.62 107 LYS A C 1
ATOM 851 O O . LYS A 1 107 ? 45.877 -13.621 -39.639 1.00 94.62 107 LYS A O 1
ATOM 856 N N . ASN A 1 108 ? 44.785 -11.909 -38.683 1.00 96.00 108 ASN A N 1
ATOM 857 C CA . ASN A 1 108 ? 43.572 -12.025 -39.487 1.00 96.00 108 ASN A CA 1
ATOM 858 C C . ASN A 1 108 ? 43.659 -11.296 -40.839 1.00 96.00 108 ASN A C 1
ATOM 860 O O . ASN A 1 108 ? 42.735 -11.431 -41.641 1.00 96.00 108 ASN A O 1
ATOM 864 N N . ILE A 1 109 ? 44.738 -10.553 -41.118 1.00 96.94 109 ILE A N 1
ATOM 865 C CA . ILE A 1 109 ? 44.886 -9.759 -42.345 1.00 96.94 109 ILE A CA 1
ATOM 866 C C . ILE A 1 109 ? 45.917 -10.398 -43.278 1.00 96.94 109 ILE A C 1
ATOM 868 O O . ILE A 1 109 ? 47.053 -10.675 -42.901 1.00 96.94 109 ILE A O 1
ATOM 872 N N . SER A 1 110 ? 45.536 -10.557 -44.540 1.00 96.06 110 SER A N 1
ATOM 873 C CA . SER A 1 110 ? 46.426 -10.928 -45.640 1.00 96.06 110 SER A CA 1
ATOM 874 C C . SER A 1 110 ? 46.383 -9.858 -46.728 1.00 96.06 110 SER A C 1
ATOM 876 O O . SER A 1 110 ? 45.374 -9.177 -46.903 1.00 96.06 110 SER A O 1
ATOM 878 N N . TYR A 1 111 ? 47.490 -9.683 -47.444 1.00 96.50 111 TYR A N 1
ATOM 879 C CA . TYR A 1 111 ? 47.659 -8.620 -48.432 1.00 96.50 111 TYR A CA 1
ATOM 880 C C . TYR A 1 111 ? 48.022 -9.226 -49.780 1.00 96.50 111 TYR A C 1
ATOM 882 O O . TYR A 1 111 ? 48.867 -10.118 -49.840 1.00 96.50 111 TYR A O 1
ATOM 890 N N . THR A 1 112 ? 47.424 -8.739 -50.863 1.00 95.75 112 THR A N 1
ATOM 891 C CA . THR A 1 112 ? 47.723 -9.239 -52.208 1.00 95.75 112 THR A CA 1
ATOM 892 C C . THR A 1 112 ? 47.497 -8.174 -53.277 1.00 95.75 112 THR A C 1
ATOM 894 O O . THR A 1 112 ? 46.799 -7.181 -53.071 1.00 95.75 112 THR A O 1
ATOM 897 N N . VAL A 1 113 ? 48.103 -8.392 -54.440 1.00 96.25 113 VAL A N 1
ATOM 898 C CA . VAL A 1 113 ? 47.821 -7.648 -55.676 1.00 96.25 113 VAL A CA 1
ATOM 899 C C . VAL A 1 113 ? 46.957 -8.446 -56.651 1.00 96.25 113 VAL A C 1
ATOM 901 O O . VAL A 1 113 ? 46.511 -7.912 -57.665 1.00 96.25 113 VAL A O 1
ATOM 904 N N . ASP A 1 114 ? 46.735 -9.734 -56.372 1.00 93.81 114 ASP A N 1
ATOM 905 C CA . ASP A 1 114 ? 45.988 -10.622 -57.253 1.00 93.81 114 ASP A CA 1
ATOM 906 C C . ASP A 1 114 ? 44.482 -10.515 -56.996 1.00 93.81 114 ASP A C 1
ATOM 908 O O . ASP A 1 114 ? 43.961 -11.008 -55.993 1.00 93.81 114 ASP A O 1
ATOM 912 N N . LEU A 1 115 ? 43.768 -9.901 -57.945 1.00 93.50 115 LEU A N 1
ATOM 913 C CA . LEU A 1 115 ? 42.311 -9.772 -57.905 1.00 93.50 115 LEU A CA 1
ATOM 914 C C . LEU A 1 115 ? 41.602 -11.140 -57.910 1.00 93.50 115 LEU A C 1
ATOM 916 O O . LEU A 1 115 ? 40.471 -11.226 -57.439 1.00 93.50 115 LEU A O 1
ATOM 920 N N . LYS A 1 116 ? 42.247 -12.217 -58.388 1.00 93.00 116 LYS A N 1
ATOM 921 C CA . LYS A 1 116 ? 41.665 -13.571 -58.395 1.00 93.00 116 LYS A CA 1
ATOM 922 C C . LYS A 1 116 ? 41.430 -14.132 -56.993 1.00 93.00 116 LYS A C 1
ATOM 924 O O . LYS A 1 116 ? 40.542 -14.968 -56.835 1.00 93.00 116 LYS A O 1
ATOM 929 N N . MET A 1 117 ? 42.130 -13.630 -55.972 1.00 92.62 117 MET A N 1
ATOM 930 C CA . MET A 1 117 ? 41.878 -13.993 -54.568 1.00 92.62 117 MET A CA 1
ATOM 931 C C . MET A 1 117 ? 40.468 -13.589 -54.105 1.00 92.62 117 MET A C 1
ATOM 933 O O . MET A 1 117 ? 39.956 -14.140 -53.135 1.00 92.62 117 MET A O 1
ATOM 937 N N . ALA A 1 118 ? 39.789 -12.687 -54.830 1.00 93.31 118 ALA A N 1
ATOM 938 C CA . ALA A 1 118 ? 38.383 -12.371 -54.585 1.00 93.31 118 ALA A CA 1
ATOM 939 C C . ALA A 1 118 ? 37.438 -13.571 -54.795 1.00 93.31 118 ALA A C 1
ATOM 941 O O . ALA A 1 118 ? 36.333 -13.568 -54.260 1.00 93.31 118 ALA A O 1
ATOM 942 N N . SER A 1 119 ? 37.878 -14.613 -55.511 1.00 93.44 119 SER A N 1
ATOM 943 C CA . SER A 1 119 ? 37.109 -15.848 -55.709 1.00 93.44 119 SER A CA 1
ATOM 944 C C . SER A 1 119 ? 36.872 -16.639 -54.424 1.00 93.44 119 SER A C 1
ATOM 946 O O . SER A 1 119 ? 36.003 -17.502 -54.410 1.00 93.44 119 SER A O 1
ATOM 948 N N . GLU A 1 120 ? 37.587 -16.347 -53.332 1.00 90.94 120 GLU A N 1
ATOM 949 C CA . GLU A 1 120 ? 37.375 -16.986 -52.029 1.00 90.94 120 GLU A CA 1
ATOM 950 C C . GLU A 1 120 ? 36.341 -16.260 -51.151 1.00 90.94 120 GLU A C 1
ATOM 952 O O . GLU A 1 120 ? 35.864 -16.847 -50.179 1.00 90.94 120 GLU A O 1
ATOM 957 N N . ALA A 1 121 ? 35.971 -15.022 -51.493 1.00 94.19 121 ALA A N 1
ATOM 958 C CA . ALA A 1 121 ? 35.190 -14.132 -50.637 1.00 94.19 121 ALA A CA 1
ATOM 959 C C . ALA A 1 121 ? 33.733 -14.571 -50.451 1.00 94.19 121 ALA A C 1
ATOM 961 O O . ALA A 1 121 ? 33.037 -14.878 -51.420 1.00 94.19 121 ALA A O 1
ATOM 962 N N . ASP A 1 122 ? 33.243 -14.476 -49.215 1.00 94.75 122 ASP A N 1
ATOM 963 C CA . ASP A 1 122 ? 31.808 -14.548 -48.911 1.00 94.75 122 ASP A CA 1
ATOM 964 C C . ASP A 1 122 ? 31.166 -13.144 -48.995 1.00 94.75 122 ASP A C 1
ATOM 966 O O . ASP A 1 122 ? 29.997 -12.992 -49.354 1.00 94.75 122 ASP A O 1
ATOM 970 N N . LEU A 1 123 ? 31.962 -12.105 -48.708 1.00 96.00 123 LEU A N 1
ATOM 971 C CA . LEU A 1 123 ? 31.612 -10.691 -48.841 1.00 96.00 123 LEU A CA 1
ATOM 972 C C . LEU A 1 123 ? 32.796 -9.905 -49.423 1.00 96.00 123 LEU A C 1
ATOM 974 O O . LEU A 1 123 ? 33.923 -10.012 -48.937 1.00 96.00 123 LEU A O 1
ATOM 978 N N . VAL A 1 124 ? 32.535 -9.063 -50.420 1.00 96.88 124 VAL A N 1
ATOM 979 C CA . VAL A 1 124 ? 33.493 -8.068 -50.924 1.00 96.88 124 VAL A CA 1
ATOM 980 C C . VAL A 1 124 ? 33.073 -6.683 -50.450 1.00 96.88 124 VAL A C 1
ATOM 982 O O . VAL A 1 124 ? 31.913 -6.325 -50.609 1.00 96.88 124 VAL A O 1
ATOM 985 N N . ILE A 1 125 ? 33.996 -5.884 -49.913 1.00 97.44 125 ILE A N 1
ATOM 986 C CA . ILE A 1 125 ? 33.783 -4.464 -49.609 1.00 97.44 125 ILE A CA 1
ATOM 987 C C . ILE A 1 125 ? 34.737 -3.626 -50.458 1.00 97.44 125 ILE A C 1
ATOM 989 O O . ILE A 1 125 ? 35.955 -3.645 -50.282 1.00 97.44 125 ILE A O 1
ATOM 993 N N . GLU A 1 126 ? 34.174 -2.874 -51.390 1.00 96.44 126 GLU A N 1
ATOM 994 C CA . GLU A 1 126 ? 34.917 -1.963 -52.250 1.00 96.44 126 GLU A CA 1
ATOM 995 C C . GLU A 1 126 ? 35.128 -0.607 -51.548 1.00 96.44 126 GLU A C 1
ATOM 997 O O . GLU A 1 126 ? 34.171 0.011 -51.085 1.00 96.44 126 GLU A O 1
ATOM 1002 N N . ALA A 1 127 ? 36.387 -0.161 -51.450 1.00 95.12 127 ALA A N 1
ATOM 1003 C CA . ALA A 1 127 ? 36.813 1.094 -50.820 1.00 95.12 127 ALA A CA 1
ATOM 1004 C C . ALA A 1 127 ? 37.886 1.839 -51.654 1.00 95.12 127 ALA A C 1
ATOM 1006 O O . ALA A 1 127 ? 38.828 2.431 -51.114 1.00 95.12 127 ALA A O 1
ATOM 1007 N N . VAL A 1 128 ? 37.761 1.793 -52.983 1.00 93.00 128 VAL A N 1
ATOM 1008 C CA . VAL A 1 128 ? 38.574 2.548 -53.945 1.00 93.00 128 VAL A CA 1
ATOM 1009 C C . VAL A 1 128 ? 38.062 3.985 -54.115 1.00 93.00 128 VAL A C 1
ATOM 1011 O O . VAL A 1 128 ? 37.061 4.388 -53.527 1.00 93.00 128 VAL A O 1
ATOM 1014 N N . PHE A 1 129 ? 38.789 4.791 -54.897 1.00 86.00 129 PHE A N 1
ATOM 1015 C CA . PHE A 1 129 ? 38.477 6.207 -55.108 1.00 86.00 129 PHE A CA 1
ATOM 1016 C C . PHE A 1 129 ? 37.042 6.435 -55.600 1.00 86.00 129 PHE A C 1
ATOM 1018 O O . PHE A 1 129 ? 36.514 5.663 -56.403 1.00 86.00 129 PHE A O 1
ATOM 1025 N N . GLU A 1 130 ? 36.451 7.543 -55.150 1.00 83.69 130 GLU A N 1
ATOM 1026 C CA . GLU A 1 130 ? 35.063 7.924 -55.414 1.00 83.69 130 GLU A CA 1
ATOM 1027 C C . GLU A 1 130 ? 34.868 8.391 -56.864 1.00 83.69 130 GLU A C 1
ATOM 1029 O O . GLU A 1 130 ? 34.787 9.574 -57.177 1.00 83.69 130 GLU A O 1
ATOM 1034 N N . ASN A 1 131 ? 34.864 7.436 -57.790 1.00 86.31 131 ASN A N 1
ATOM 1035 C CA . ASN A 1 131 ? 34.668 7.675 -59.209 1.00 86.31 131 ASN A CA 1
ATOM 1036 C C . ASN A 1 131 ? 33.785 6.573 -59.802 1.00 86.31 131 ASN A C 1
ATOM 1038 O O . ASN A 1 131 ? 34.162 5.398 -59.813 1.00 86.31 131 ASN A O 1
ATOM 1042 N N . MET A 1 132 ? 32.625 6.968 -60.334 1.00 89.12 132 MET A N 1
ATOM 1043 C CA . MET A 1 132 ? 31.628 6.045 -60.887 1.00 89.12 132 MET A CA 1
ATOM 1044 C C . MET A 1 132 ? 32.214 5.127 -61.970 1.00 89.12 132 MET A C 1
ATOM 1046 O O . MET A 1 132 ? 31.989 3.918 -61.950 1.00 89.12 132 MET A O 1
ATOM 1050 N N . LYS A 1 133 ? 33.011 5.676 -62.896 1.00 91.94 133 LYS A N 1
ATOM 1051 C CA . LYS A 1 133 ? 33.615 4.908 -63.994 1.00 91.94 133 LYS A CA 1
ATOM 1052 C C . LYS A 1 133 ? 34.589 3.853 -63.465 1.00 91.94 133 LYS A C 1
ATOM 1054 O O . LYS A 1 133 ? 34.501 2.692 -63.854 1.00 91.94 133 LYS A O 1
ATOM 1059 N N . LEU A 1 134 ? 35.469 4.241 -62.545 1.00 91.56 134 LEU A N 1
ATOM 1060 C CA . LEU A 1 134 ? 36.470 3.350 -61.959 1.00 91.56 134 LEU A CA 1
ATOM 1061 C C . LEU A 1 134 ? 35.826 2.199 -61.172 1.00 91.56 134 LEU A C 1
ATOM 1063 O O . LEU A 1 134 ? 36.211 1.044 -61.359 1.00 91.56 134 LEU A O 1
ATOM 1067 N N . LYS A 1 135 ? 34.827 2.489 -60.326 1.00 93.62 135 LYS A N 1
ATOM 1068 C CA . LYS A 1 135 ? 34.113 1.456 -59.555 1.00 93.62 135 LYS A CA 1
ATOM 1069 C C . LYS A 1 135 ? 33.358 0.491 -60.477 1.00 93.62 135 LYS A C 1
ATOM 1071 O O . LYS A 1 135 ? 33.459 -0.718 -60.295 1.00 93.62 135 LYS A O 1
ATOM 1076 N N . LYS A 1 136 ? 32.696 0.987 -61.530 1.00 94.25 136 LYS A N 1
ATOM 1077 C CA . LYS A 1 136 ? 32.047 0.140 -62.551 1.00 94.25 136 LYS A CA 1
ATOM 1078 C C . LYS A 1 136 ? 33.025 -0.778 -63.282 1.00 94.25 136 LYS A C 1
ATOM 1080 O O . LYS A 1 136 ? 32.728 -1.952 -63.484 1.00 94.25 136 LYS A O 1
ATOM 1085 N N . GLU A 1 137 ? 34.189 -0.268 -63.685 1.00 93.62 137 GLU A N 1
ATOM 1086 C CA . GLU A 1 137 ? 35.233 -1.080 -64.326 1.00 93.62 137 GLU A CA 1
ATOM 1087 C C . GLU A 1 137 ? 35.754 -2.182 -63.392 1.00 93.62 137 GLU A C 1
ATOM 1089 O O . GLU A 1 137 ? 35.970 -3.312 -63.834 1.00 93.62 137 GLU A O 1
ATOM 1094 N N . LEU A 1 138 ? 35.919 -1.879 -62.100 1.00 94.38 138 LEU A N 1
ATOM 1095 C CA . LEU A 1 138 ? 36.293 -2.860 -61.081 1.00 94.38 138 LEU A CA 1
ATOM 1096 C C . LEU A 1 138 ? 35.206 -3.927 -60.896 1.00 94.38 138 LEU A C 1
ATOM 1098 O O . LEU A 1 138 ? 35.508 -5.118 -60.950 1.00 94.38 138 LEU A O 1
ATOM 1102 N N . PHE A 1 139 ? 33.949 -3.518 -60.724 1.00 95.25 139 PHE A N 1
ATOM 1103 C CA . PHE A 1 139 ? 32.828 -4.441 -60.563 1.00 95.25 139 PHE A CA 1
ATOM 1104 C C . PHE A 1 139 ? 32.647 -5.348 -61.790 1.00 95.25 139 PHE A C 1
ATOM 1106 O O . PHE A 1 139 ? 32.517 -6.561 -61.640 1.00 95.25 139 PHE A O 1
ATOM 1113 N N . ASN A 1 140 ? 32.787 -4.823 -63.010 1.00 93.12 140 ASN A N 1
ATOM 1114 C CA . ASN A 1 140 ? 32.770 -5.650 -64.221 1.00 93.12 140 ASN A CA 1
ATOM 1115 C C . ASN A 1 140 ? 33.865 -6.735 -64.222 1.00 93.12 140 ASN A C 1
ATOM 1117 O O . ASN A 1 140 ? 33.612 -7.854 -64.664 1.00 93.12 140 ASN A O 1
ATOM 1121 N N . LYS A 1 141 ? 35.070 -6.439 -63.712 1.00 92.56 141 LYS A N 1
ATOM 1122 C CA . LYS A 1 141 ? 36.144 -7.442 -63.580 1.00 92.56 141 LYS A CA 1
ATOM 1123 C C . LYS A 1 141 ? 35.800 -8.496 -62.526 1.00 92.56 141 LYS A C 1
ATOM 1125 O O . LYS A 1 141 ? 35.944 -9.690 -62.790 1.00 92.56 141 LYS A O 1
ATOM 1130 N N . LEU A 1 142 ? 35.300 -8.065 -61.366 1.00 94.25 142 LEU A N 1
ATOM 1131 C CA . LEU A 1 142 ? 34.902 -8.950 -60.266 1.00 94.25 142 LEU A CA 1
ATOM 1132 C C . LEU A 1 142 ? 33.775 -9.906 -60.658 1.00 94.25 142 LEU A C 1
ATOM 1134 O O . LEU A 1 142 ? 33.784 -11.052 -60.221 1.00 94.25 142 LEU A O 1
ATOM 1138 N N . LYS A 1 143 ? 32.859 -9.484 -61.538 1.00 91.44 143 LYS A N 1
ATOM 1139 C CA . LYS A 1 143 ? 31.747 -10.315 -62.020 1.00 91.44 143 LYS A CA 1
ATOM 1140 C C . LYS A 1 143 ? 32.183 -11.701 -62.521 1.00 91.44 143 LYS A C 1
ATOM 1142 O O . LYS A 1 143 ? 31.429 -12.654 -62.390 1.00 91.44 143 LYS A O 1
ATOM 1147 N N . SER A 1 144 ? 33.385 -11.808 -63.092 1.00 89.56 144 SER A N 1
ATOM 1148 C CA . SER A 1 144 ? 33.946 -13.066 -63.616 1.00 89.56 144 SER A CA 1
ATOM 1149 C C . SER A 1 144 ? 34.733 -13.904 -62.595 1.00 89.56 144 SER A C 1
ATOM 1151 O O . SER A 1 144 ? 35.208 -14.983 -62.936 1.00 89.56 144 SER A O 1
ATOM 1153 N N . ILE A 1 145 ? 34.905 -13.404 -61.368 1.00 93.19 145 ILE A N 1
ATOM 1154 C CA . ILE A 1 145 ? 35.799 -13.966 -60.344 1.00 93.19 145 ILE A CA 1
ATOM 1155 C C . ILE A 1 145 ? 35.019 -14.463 -59.116 1.00 93.19 145 ILE A C 1
ATOM 1157 O O . ILE A 1 145 ? 35.418 -15.451 -58.505 1.00 93.19 145 ILE A O 1
ATOM 1161 N N . LEU A 1 146 ? 33.942 -13.774 -58.725 1.00 94.06 146 LEU A N 1
ATOM 1162 C CA . LEU A 1 146 ? 33.209 -14.046 -57.482 1.00 94.06 146 LEU A CA 1
ATOM 1163 C C . LEU A 1 146 ? 32.371 -15.338 -57.541 1.00 94.06 146 LEU A C 1
ATOM 1165 O O . LEU A 1 146 ? 31.833 -15.688 -58.590 1.00 94.06 146 LEU A O 1
ATOM 1169 N N . LYS A 1 147 ? 32.212 -16.012 -56.391 1.00 89.50 147 LYS A N 1
ATOM 1170 C CA . LYS A 1 147 ? 31.284 -17.150 -56.209 1.00 89.50 147 LYS A CA 1
ATOM 1171 C C . LYS A 1 147 ? 29.833 -16.682 -56.316 1.00 89.50 147 LYS A C 1
ATOM 1173 O O . LYS A 1 147 ? 29.539 -15.596 -55.830 1.00 89.50 147 LYS A O 1
ATOM 1178 N N . GLU A 1 148 ? 28.931 -17.517 -56.834 1.00 85.62 148 GLU A N 1
ATOM 1179 C CA . GLU A 1 148 ? 27.513 -17.176 -57.086 1.00 85.62 148 GLU A CA 1
ATOM 1180 C C . GLU A 1 148 ? 26.785 -16.534 -55.887 1.00 85.62 148 GLU A C 1
ATOM 1182 O O . GLU A 1 148 ? 26.053 -15.561 -56.069 1.00 85.62 148 GLU A O 1
ATOM 1187 N N . ASP A 1 149 ? 27.053 -17.005 -54.665 1.00 86.94 149 ASP A N 1
ATOM 1188 C CA . ASP A 1 149 ? 26.409 -16.522 -53.431 1.00 86.94 149 ASP A CA 1
ATOM 1189 C C . ASP A 1 149 ? 27.131 -15.335 -52.757 1.00 86.94 149 ASP A C 1
ATOM 1191 O O . ASP A 1 149 ? 26.729 -14.888 -51.679 1.00 86.94 149 ASP A O 1
ATOM 1195 N N . CYS A 1 150 ? 28.200 -14.811 -53.367 1.00 93.25 150 CYS A N 1
ATOM 1196 C CA . CYS A 1 150 ? 28.981 -13.704 -52.819 1.00 93.25 150 CYS A CA 1
ATOM 1197 C C . CYS A 1 150 ? 28.146 -12.414 -52.747 1.00 93.25 150 CYS A C 1
ATOM 1199 O O . CYS A 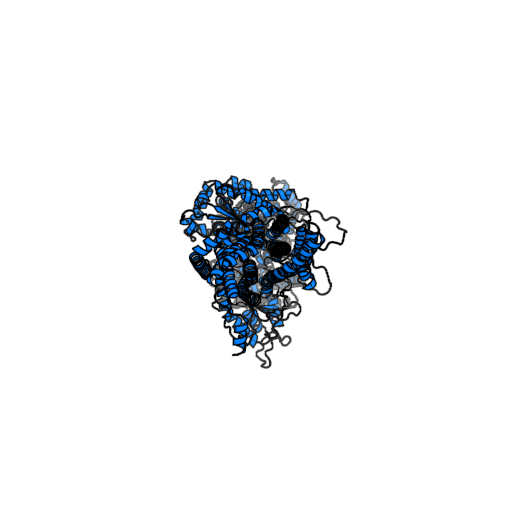1 150 ? 27.490 -12.012 -53.715 1.00 93.25 150 CYS A O 1
ATOM 1201 N N . ILE A 1 151 ? 28.199 -11.730 -51.602 1.00 94.44 151 ILE A N 1
ATOM 1202 C CA . ILE A 1 151 ? 27.578 -10.413 -51.423 1.00 94.44 151 ILE A CA 1
ATOM 1203 C C . ILE A 1 151 ? 28.613 -9.332 -51.738 1.00 94.44 151 ILE A C 1
ATOM 1205 O O . ILE A 1 151 ? 29.773 -9.425 -51.340 1.00 94.44 151 ILE A O 1
ATOM 1209 N N . VAL A 1 152 ? 28.193 -8.281 -52.440 1.00 95.94 152 VAL A N 1
ATOM 1210 C CA . VAL A 1 152 ? 29.064 -7.165 -52.819 1.00 95.94 152 VAL A CA 1
ATOM 1211 C C . VAL A 1 152 ? 28.590 -5.884 -52.137 1.00 95.94 152 VAL A C 1
ATOM 1213 O O . VAL A 1 152 ? 27.474 -5.414 -52.346 1.00 95.94 152 VAL A O 1
ATOM 1216 N N . GLY A 1 153 ? 29.459 -5.332 -51.298 1.00 95.56 153 GLY A N 1
ATOM 1217 C CA . GLY A 1 153 ? 29.301 -4.073 -50.590 1.00 95.56 153 GLY A CA 1
ATOM 1218 C C . GLY A 1 153 ? 30.160 -2.964 -51.201 1.00 95.56 153 GLY A C 1
ATOM 1219 O O . GLY A 1 153 ? 31.315 -3.195 -51.554 1.00 95.56 153 GLY A O 1
ATOM 1220 N N . SER A 1 154 ? 29.631 -1.745 -51.282 1.00 95.81 154 SER A N 1
ATOM 1221 C CA . SER A 1 154 ? 30.402 -0.552 -51.673 1.00 95.81 154 SER A CA 1
ATOM 1222 C C . SER A 1 154 ? 30.452 0.461 -50.529 1.00 95.81 154 SER A C 1
ATOM 1224 O O . SER A 1 154 ? 29.404 0.883 -50.037 1.00 95.81 154 SER A O 1
ATOM 1226 N N . ASN A 1 155 ? 31.659 0.879 -50.132 1.00 94.44 155 ASN A N 1
ATOM 1227 C CA . ASN A 1 155 ? 31.898 2.034 -49.264 1.00 94.44 155 ASN A CA 1
ATOM 1228 C C . ASN A 1 155 ? 32.011 3.304 -50.121 1.00 94.44 155 ASN A C 1
ATOM 1230 O O . ASN A 1 155 ? 33.074 3.917 -50.239 1.00 94.44 155 ASN A O 1
ATOM 1234 N N . THR A 1 156 ? 30.906 3.663 -50.765 1.00 90.06 156 THR A N 1
ATOM 1235 C CA . THR A 1 156 ? 30.714 4.973 -51.394 1.00 90.06 156 THR A CA 1
ATOM 1236 C C . THR A 1 156 ? 30.077 5.927 -50.384 1.00 90.06 156 THR A C 1
ATOM 1238 O O . THR A 1 156 ? 29.391 5.483 -49.467 1.00 90.06 156 THR A O 1
ATOM 1241 N N . SER A 1 157 ? 30.329 7.224 -50.522 1.00 82.31 157 SER A N 1
ATOM 1242 C CA . SER A 1 157 ? 29.782 8.303 -49.697 1.00 82.31 157 SER A CA 1
ATOM 1243 C C . SER A 1 157 ? 28.706 9.128 -50.414 1.00 82.31 157 SER A C 1
ATOM 1245 O O . SER A 1 157 ? 27.987 9.880 -49.749 1.00 82.31 157 SER A O 1
ATOM 1247 N N . SER A 1 158 ? 28.605 9.038 -51.747 1.00 82.25 158 SER A N 1
ATOM 1248 C CA . SER A 1 158 ? 27.639 9.829 -52.530 1.00 82.25 158 SER A CA 1
ATOM 1249 C C . SER A 1 158 ? 27.153 9.203 -53.844 1.00 82.25 158 SER A C 1
ATOM 1251 O O . SER A 1 158 ? 26.183 9.716 -54.405 1.00 82.25 158 SER A O 1
ATOM 1253 N N . LEU A 1 159 ? 27.790 8.143 -54.356 1.00 87.75 159 LEU A N 1
ATOM 1254 C CA . LEU A 1 159 ? 27.448 7.564 -55.659 1.00 87.75 159 LEU A CA 1
ATOM 1255 C C . LEU A 1 159 ? 26.176 6.713 -55.586 1.00 87.75 159 LEU A C 1
ATOM 1257 O O . LEU A 1 159 ? 25.901 6.057 -54.580 1.00 87.75 159 LEU A O 1
ATOM 1261 N N . ASP A 1 160 ? 25.424 6.688 -56.687 1.00 89.69 160 ASP A N 1
ATOM 1262 C CA . ASP A 1 160 ? 24.167 5.947 -56.772 1.00 89.69 160 ASP A CA 1
ATOM 1263 C C . ASP A 1 160 ? 24.395 4.425 -56.682 1.00 89.69 160 ASP A C 1
ATOM 1265 O O . ASP A 1 160 ? 25.048 3.806 -57.532 1.00 89.69 160 ASP A O 1
ATOM 1269 N N . ILE A 1 161 ? 23.821 3.820 -55.639 1.00 92.81 161 ILE A N 1
ATOM 1270 C CA . ILE A 1 161 ? 23.877 2.381 -55.368 1.00 92.81 161 ILE A CA 1
ATOM 1271 C C . ILE A 1 161 ? 23.242 1.562 -56.494 1.00 92.81 161 ILE A C 1
ATOM 1273 O O . ILE A 1 161 ? 23.768 0.498 -56.820 1.00 92.81 161 ILE A O 1
ATOM 1277 N N . ASP A 1 162 ? 22.164 2.034 -57.124 1.00 92.00 162 ASP A N 1
ATOM 1278 C CA . ASP A 1 162 ? 21.522 1.307 -58.224 1.00 92.00 162 ASP A CA 1
ATOM 1279 C C . ASP A 1 162 ? 22.392 1.317 -59.488 1.00 92.00 162 ASP A C 1
ATOM 1281 O O . ASP A 1 162 ? 22.483 0.316 -60.209 1.00 92.00 162 ASP A O 1
ATOM 1285 N N . GLU A 1 163 ? 23.091 2.425 -59.744 1.00 91.88 163 GLU A N 1
ATOM 1286 C CA . GLU A 1 163 ? 24.002 2.543 -60.880 1.00 91.88 163 GLU A CA 1
ATOM 1287 C C . GLU A 1 163 ? 25.222 1.614 -60.732 1.00 91.88 163 GLU A C 1
ATOM 1289 O O . GLU A 1 163 ? 25.640 0.976 -61.707 1.00 91.88 163 GLU A O 1
ATOM 1294 N N . LEU A 1 164 ? 25.752 1.478 -59.511 1.00 93.50 164 LEU A N 1
ATOM 1295 C CA . LEU A 1 164 ? 26.819 0.526 -59.192 1.00 93.50 164 LEU A CA 1
ATOM 1296 C C . LEU A 1 164 ? 26.319 -0.926 -59.237 1.00 93.50 164 LEU A C 1
ATOM 1298 O O . LEU A 1 164 ? 26.956 -1.764 -59.883 1.00 93.50 164 LEU A O 1
ATOM 1302 N N . ALA A 1 165 ? 25.158 -1.222 -58.645 1.00 93.06 165 ALA A N 1
ATOM 1303 C CA . ALA A 1 165 ? 24.566 -2.562 -58.628 1.00 93.06 165 ALA A CA 1
ATOM 1304 C C . ALA A 1 165 ? 24.376 -3.132 -60.044 1.00 93.06 165 ALA A C 1
ATOM 1306 O O . ALA A 1 165 ? 24.625 -4.313 -60.293 1.00 93.06 165 ALA A O 1
ATOM 1307 N N . ASN A 1 166 ? 24.001 -2.290 -61.012 1.00 92.56 166 ASN A N 1
ATOM 1308 C CA . ASN A 1 166 ? 23.840 -2.706 -62.406 1.00 92.56 166 ASN A CA 1
ATOM 1309 C C . ASN A 1 166 ? 25.135 -3.242 -63.050 1.00 92.56 166 ASN A C 1
ATOM 1311 O O . ASN A 1 166 ? 25.050 -4.089 -63.939 1.00 92.56 166 ASN A O 1
ATOM 1315 N N . SER A 1 167 ? 26.317 -2.811 -62.595 1.00 91.88 167 SER A N 1
ATOM 1316 C CA . SER A 1 167 ? 27.611 -3.274 -63.130 1.00 91.88 167 SER A CA 1
ATOM 1317 C C . SER A 1 167 ? 28.054 -4.651 -62.617 1.00 91.88 167 SER A C 1
ATOM 1319 O O . SER A 1 167 ? 28.930 -5.275 -63.209 1.00 91.88 167 SER A O 1
ATOM 1321 N N . ILE A 1 168 ? 27.421 -5.165 -61.557 1.00 91.75 168 ILE A N 1
ATOM 1322 C CA . ILE A 1 168 ? 27.786 -6.438 -60.916 1.00 91.75 168 ILE A CA 1
ATOM 1323 C C . ILE A 1 168 ? 26.641 -7.465 -60.929 1.00 91.75 168 ILE A C 1
ATOM 1325 O O . ILE A 1 168 ? 26.745 -8.522 -60.322 1.00 91.75 168 ILE A O 1
ATOM 1329 N N . LYS A 1 169 ? 25.534 -7.222 -61.641 1.00 84.19 169 LYS A N 1
ATOM 1330 C CA . LYS A 1 169 ? 24.453 -8.222 -61.766 1.00 84.19 169 LYS A CA 1
ATOM 1331 C C . LYS A 1 169 ? 24.988 -9.570 -62.295 1.00 84.19 169 LYS A C 1
ATOM 1333 O O . LYS A 1 169 ? 25.749 -9.549 -63.272 1.00 84.19 169 LYS A O 1
ATOM 1338 N N . PRO A 1 170 ? 24.559 -10.726 -61.742 1.00 82.50 170 PRO A N 1
ATOM 1339 C CA . PRO A 1 170 ? 23.406 -10.913 -60.848 1.00 82.50 170 PRO A CA 1
ATOM 1340 C C . PRO A 1 170 ? 23.718 -10.896 -59.334 1.00 82.50 170 PRO A C 1
ATOM 1342 O O . PRO A 1 170 ? 22.833 -11.244 -58.552 1.00 82.50 170 PRO A O 1
ATOM 1345 N N . PHE A 1 171 ? 24.926 -10.507 -58.908 1.00 84.12 171 PHE A N 1
ATOM 1346 C CA . PHE A 1 171 ? 25.326 -10.563 -57.496 1.00 84.12 171 PHE A CA 1
ATOM 1347 C C . PHE A 1 171 ? 24.484 -9.642 -56.599 1.00 84.12 171 PHE A C 1
ATOM 1349 O O . PHE A 1 171 ? 24.023 -8.572 -57.003 1.00 84.12 171 PHE A O 1
ATOM 1356 N N . ASN A 1 172 ? 24.297 -10.068 -55.352 1.00 88.62 172 ASN A N 1
ATOM 1357 C CA . ASN A 1 172 ? 23.549 -9.335 -54.338 1.00 88.62 172 ASN A CA 1
ATOM 1358 C C . ASN A 1 172 ? 24.348 -8.095 -53.880 1.00 88.62 172 ASN A C 1
ATOM 1360 O O . ASN A 1 172 ? 25.418 -8.239 -53.293 1.00 88.62 172 ASN A O 1
ATOM 1364 N N . PHE A 1 173 ? 23.821 -6.885 -54.114 1.00 94.56 173 PHE A N 1
ATOM 1365 C CA . PHE A 1 173 ? 24.538 -5.618 -53.886 1.00 94.56 173 PHE A CA 1
ATOM 1366 C C . PHE A 1 173 ? 23.919 -4.750 -52.778 1.00 94.56 173 PHE A C 1
ATOM 1368 O O . PHE A 1 173 ? 22.691 -4.642 -52.681 1.00 94.56 173 PHE A O 1
ATOM 1375 N N . VAL A 1 174 ? 24.758 -4.108 -51.958 1.00 95.38 174 VAL A N 1
ATOM 1376 C CA . VAL A 1 174 ? 24.343 -3.189 -50.881 1.00 95.38 174 VAL A CA 1
ATOM 1377 C C . VAL A 1 174 ? 25.380 -2.076 -50.666 1.00 95.38 174 VAL A C 1
ATOM 1379 O O . VAL A 1 174 ? 26.581 -2.296 -50.799 1.00 95.38 174 VAL A O 1
ATOM 1382 N N . GLY A 1 175 ? 24.945 -0.862 -50.330 1.00 95.38 175 GLY A N 1
ATOM 1383 C CA . GLY A 1 175 ? 25.856 0.187 -49.868 1.00 95.38 175 GLY A CA 1
ATOM 1384 C C . GLY A 1 175 ? 26.193 -0.007 -48.390 1.00 95.38 175 GLY A C 1
ATOM 1385 O O . GLY A 1 175 ? 25.293 -0.177 -47.571 1.00 95.38 175 GLY A O 1
ATOM 1386 N N . ILE A 1 176 ? 27.478 0.014 -48.035 1.00 96.25 176 ILE A N 1
ATOM 1387 C CA . ILE A 1 176 ? 27.947 -0.098 -46.647 1.00 96.25 176 ILE A CA 1
ATOM 1388 C C . ILE A 1 176 ? 28.851 1.101 -46.381 1.00 96.25 176 ILE A C 1
ATOM 1390 O O . ILE A 1 176 ? 30.066 1.034 -46.559 1.00 96.25 176 ILE A O 1
ATOM 1394 N N . HIS A 1 177 ? 28.240 2.224 -46.013 1.00 94.25 177 HIS A N 1
ATOM 1395 C CA . HIS A 1 177 ? 28.937 3.489 -45.833 1.00 94.25 177 HIS A CA 1
ATOM 1396 C C . HIS A 1 177 ? 29.498 3.586 -44.407 1.00 94.25 177 HIS A C 1
ATOM 1398 O O . HIS A 1 177 ? 28.776 3.809 -43.429 1.00 94.25 177 HIS A O 1
ATOM 1404 N N . PHE A 1 178 ? 30.810 3.377 -44.291 1.00 94.44 178 PHE A N 1
ATOM 1405 C CA . PHE A 1 178 ? 31.581 3.589 -43.071 1.00 94.44 178 PHE A CA 1
ATOM 1406 C C . PHE A 1 178 ? 31.975 5.062 -42.935 1.00 94.44 178 PHE A C 1
ATOM 1408 O O . PHE A 1 178 ? 32.255 5.745 -43.917 1.00 94.44 178 PHE A O 1
ATOM 1415 N N . PHE A 1 179 ? 32.099 5.530 -41.695 1.00 89.50 179 PHE A N 1
ATOM 1416 C CA . PHE A 1 179 ? 32.565 6.883 -41.384 1.00 89.50 179 PHE A CA 1
ATOM 1417 C C . PHE A 1 179 ? 34.053 6.892 -41.026 1.00 89.50 179 PHE A C 1
ATOM 1419 O O . PHE A 1 179 ? 34.560 5.944 -40.433 1.00 89.50 179 PHE A O 1
ATOM 1426 N N . ASN A 1 180 ? 34.763 7.968 -41.361 1.00 85.38 180 ASN A N 1
ATOM 1427 C CA . ASN A 1 180 ? 36.195 8.108 -41.094 1.00 85.38 180 ASN A CA 1
ATOM 1428 C C . ASN A 1 180 ? 36.467 8.563 -39.639 1.00 85.38 180 ASN A C 1
ATOM 1430 O O . ASN A 1 180 ? 35.946 9.613 -39.260 1.00 85.38 180 ASN A O 1
ATOM 1434 N N . PRO A 1 181 ? 37.295 7.865 -38.827 1.00 87.31 181 PRO A N 1
ATOM 1435 C CA . PRO A 1 181 ? 37.987 6.603 -39.110 1.00 87.31 181 PRO A CA 1
ATOM 1436 C C . PRO A 1 181 ? 37.091 5.365 -38.908 1.00 87.31 181 PRO A C 1
ATOM 1438 O O . PRO A 1 181 ? 36.503 5.226 -37.826 1.00 87.31 181 PRO A O 1
ATOM 1441 N N . PRO A 1 182 ? 37.046 4.410 -39.865 1.00 91.62 182 PRO A N 1
ATOM 1442 C CA . PRO A 1 182 ? 36.116 3.278 -39.797 1.00 91.62 182 PRO A CA 1
ATOM 1443 C C . PRO A 1 182 ? 36.304 2.376 -38.585 1.00 91.62 182 PRO A C 1
ATOM 1445 O O . PRO A 1 182 ? 35.329 1.838 -38.076 1.00 91.62 182 PRO A O 1
ATOM 1448 N N . HIS A 1 183 ? 37.523 2.217 -38.071 1.00 90.69 183 HIS A N 1
ATOM 1449 C CA . HIS A 1 183 ? 37.792 1.391 -36.890 1.00 90.69 183 HIS A CA 1
ATOM 1450 C C . HIS A 1 183 ? 37.359 2.049 -35.571 1.00 90.69 183 HIS A C 1
ATOM 1452 O O . HIS A 1 183 ? 37.200 1.349 -34.578 1.00 90.69 183 HIS A O 1
ATOM 1458 N N . VAL A 1 184 ? 37.084 3.358 -35.563 1.00 89.06 184 VAL A N 1
ATOM 1459 C CA . VAL A 1 184 ? 36.712 4.118 -34.355 1.00 89.06 184 VAL A CA 1
ATOM 1460 C C . VAL A 1 184 ? 35.223 4.451 -34.314 1.00 89.06 184 VAL A C 1
ATOM 1462 O O . VAL A 1 184 ? 34.587 4.298 -33.270 1.00 89.06 184 VAL A O 1
ATOM 1465 N N . VAL A 1 185 ? 34.656 4.923 -35.429 1.00 89.69 185 VAL A N 1
ATOM 1466 C CA . VAL A 1 185 ? 33.267 5.404 -35.456 1.00 89.69 185 VAL A CA 1
ATOM 1467 C C . VAL A 1 185 ? 32.301 4.232 -35.282 1.00 89.69 185 VAL A C 1
ATOM 1469 O O . VAL A 1 185 ? 32.406 3.214 -35.965 1.00 89.69 185 VAL A O 1
ATOM 1472 N N . LYS A 1 186 ? 31.362 4.350 -34.337 1.00 89.62 186 LYS A N 1
ATOM 1473 C CA . LYS A 1 186 ? 30.497 3.243 -33.889 1.00 89.62 186 LYS A CA 1
ATOM 1474 C C . LYS A 1 186 ? 29.203 3.087 -34.685 1.00 89.62 186 LYS A C 1
ATOM 1476 O O . LYS A 1 186 ? 28.307 2.392 -34.223 1.00 89.62 186 LYS A O 1
ATOM 1481 N N . ILE A 1 187 ? 29.075 3.728 -35.840 1.00 92.25 187 ILE A N 1
ATOM 1482 C CA . ILE A 1 187 ? 27.867 3.653 -36.663 1.00 92.25 187 ILE A CA 1
ATOM 1483 C C . ILE A 1 187 ? 28.214 3.401 -38.130 1.00 92.25 187 ILE A C 1
ATOM 1485 O O . ILE A 1 187 ? 29.313 3.742 -38.562 1.00 92.25 187 ILE A O 1
ATOM 1489 N N . ILE A 1 188 ? 27.304 2.767 -38.864 1.00 94.38 188 ILE A N 1
ATOM 1490 C CA . ILE A 1 188 ? 27.382 2.503 -40.303 1.00 94.38 188 ILE A CA 1
ATOM 1491 C C . ILE A 1 188 ? 26.020 2.824 -40.919 1.00 94.38 188 ILE A C 1
ATOM 1493 O O . ILE A 1 188 ? 24.972 2.505 -40.352 1.00 94.38 188 ILE A O 1
ATOM 1497 N N . GLU A 1 189 ? 26.039 3.441 -42.091 1.00 93.94 189 GLU A N 1
ATOM 1498 C CA . GLU A 1 189 ? 24.853 3.675 -42.904 1.00 93.94 189 GLU A CA 1
ATOM 1499 C C . GLU A 1 189 ? 24.734 2.570 -43.967 1.00 93.94 189 GLU A C 1
ATOM 1501 O O . GLU A 1 189 ? 25.571 2.455 -44.864 1.00 93.94 189 GLU A O 1
ATOM 1506 N N . ILE A 1 190 ? 23.717 1.710 -43.833 1.00 94.69 190 ILE A N 1
ATOM 1507 C CA . ILE A 1 190 ? 23.423 0.636 -44.788 1.00 94.69 190 ILE A CA 1
ATOM 1508 C C . ILE A 1 190 ? 22.456 1.182 -45.829 1.00 94.69 190 ILE A C 1
ATOM 1510 O O . ILE A 1 190 ? 21.296 1.459 -45.521 1.00 94.69 190 ILE A O 1
ATOM 1514 N N . VAL A 1 191 ? 22.941 1.339 -47.057 1.00 94.88 191 VAL A N 1
ATOM 1515 C CA . VAL A 1 191 ? 22.202 1.994 -48.135 1.00 94.88 191 VAL A CA 1
ATOM 1516 C C . VAL A 1 191 ? 21.605 0.954 -49.073 1.00 94.88 191 VAL A C 1
ATOM 1518 O O . VAL A 1 191 ? 22.331 0.153 -49.666 1.00 94.88 191 VAL A O 1
ATOM 1521 N N . TYR A 1 192 ? 20.283 0.974 -49.231 1.00 94.06 192 TYR A N 1
ATOM 1522 C CA . TYR A 1 192 ? 19.583 0.103 -50.173 1.00 94.06 192 TYR A CA 1
ATOM 1523 C C . TYR A 1 192 ? 19.187 0.856 -51.449 1.00 94.06 192 TYR A C 1
ATOM 1525 O O . TYR A 1 192 ? 18.719 1.998 -51.407 1.00 94.06 192 TYR A O 1
ATOM 1533 N N . GLY A 1 193 ? 19.379 0.192 -52.589 1.00 92.12 193 GLY A N 1
ATOM 1534 C CA . GLY A 1 193 ? 18.816 0.586 -53.880 1.00 92.12 193 GLY A CA 1
ATOM 1535 C C . GLY A 1 193 ? 17.537 -0.194 -54.195 1.00 92.12 193 GLY A C 1
ATOM 1536 O O . GLY A 1 193 ? 17.085 -1.033 -53.411 1.00 92.12 193 GLY A O 1
ATOM 1537 N N . ASN A 1 194 ? 16.970 0.029 -55.377 1.00 89.81 194 ASN A N 1
ATOM 1538 C CA . ASN A 1 194 ? 15.792 -0.686 -55.869 1.00 89.81 194 ASN A CA 1
ATOM 1539 C C . ASN A 1 194 ? 16.026 -2.197 -56.043 1.00 89.81 194 ASN A C 1
ATOM 1541 O O . ASN A 1 194 ? 15.082 -2.980 -55.964 1.00 89.81 194 ASN A O 1
ATOM 1545 N N . THR A 1 195 ? 17.275 -2.614 -56.280 1.00 89.44 195 THR A N 1
ATOM 1546 C CA . THR A 1 195 ? 17.639 -4.025 -56.530 1.00 89.44 195 THR A CA 1
ATOM 1547 C C . THR A 1 195 ? 18.273 -4.747 -55.336 1.00 89.44 195 THR A C 1
ATOM 1549 O O . THR A 1 195 ? 18.579 -5.938 -55.429 1.00 89.44 195 THR A O 1
ATOM 1552 N N . THR A 1 196 ? 18.463 -4.063 -54.204 1.00 92.94 196 THR A N 1
ATOM 1553 C CA . THR A 1 196 ? 19.025 -4.661 -52.985 1.00 92.94 196 THR A CA 1
ATOM 1554 C C . THR A 1 196 ? 18.045 -5.674 -52.382 1.00 92.94 196 THR A C 1
ATOM 1556 O O . THR A 1 196 ? 16.862 -5.379 -52.232 1.00 92.94 196 THR A O 1
ATOM 1559 N N . LYS A 1 197 ? 18.535 -6.863 -52.007 1.00 91.06 197 LYS A N 1
ATOM 1560 C CA . LYS A 1 197 ? 17.744 -7.908 -51.331 1.00 91.06 197 LYS A CA 1
ATOM 1561 C C . LYS A 1 197 ? 17.923 -7.857 -49.814 1.00 91.06 197 LYS A C 1
ATOM 1563 O O . LYS A 1 197 ? 18.982 -7.461 -49.323 1.00 91.06 197 LYS A O 1
ATOM 1568 N N . GLY A 1 198 ? 16.933 -8.349 -49.071 1.00 91.38 198 GLY A N 1
ATOM 1569 C CA . GLY A 1 198 ? 16.951 -8.404 -47.610 1.00 91.38 198 GLY A CA 1
ATOM 1570 C C . GLY A 1 198 ? 18.126 -9.203 -47.041 1.00 91.38 198 GLY A C 1
ATOM 1571 O O . GLY A 1 198 ? 18.674 -8.810 -46.018 1.00 91.38 198 GLY A O 1
ATOM 1572 N N . VAL A 1 199 ? 18.583 -10.264 -47.719 1.00 91.44 199 VAL A N 1
ATOM 1573 C CA . VAL A 1 199 ? 19.754 -11.054 -47.280 1.00 91.44 199 VAL A CA 1
ATOM 1574 C C . VAL A 1 199 ? 21.033 -10.203 -47.241 1.00 91.44 199 VAL A C 1
ATOM 1576 O O . VAL A 1 199 ? 21.778 -10.284 -46.266 1.00 91.44 199 VAL A O 1
ATOM 1579 N N . SER A 1 200 ? 21.265 -9.332 -48.233 1.00 92.94 200 SER A N 1
ATOM 1580 C CA . SER A 1 200 ? 22.424 -8.421 -48.243 1.00 92.94 200 SER A CA 1
ATOM 1581 C C . SER A 1 200 ? 22.382 -7.441 -47.076 1.00 92.94 200 SER A C 1
ATOM 1583 O O . SER A 1 200 ? 23.400 -7.182 -46.439 1.00 92.94 200 SER A O 1
ATOM 1585 N N . VAL A 1 201 ? 21.189 -6.912 -46.786 1.00 93.88 201 VAL A N 1
ATOM 1586 C CA . VAL A 1 201 ? 20.962 -5.993 -45.666 1.00 93.88 201 VAL A CA 1
ATOM 1587 C C . VAL A 1 201 ? 21.188 -6.718 -44.340 1.00 93.88 201 VAL A C 1
ATOM 1589 O O . VAL A 1 201 ? 21.898 -6.207 -43.482 1.00 93.88 201 VAL A O 1
ATOM 1592 N N . ALA A 1 202 ? 20.663 -7.934 -44.181 1.00 92.38 202 ALA A N 1
ATOM 1593 C CA . ALA A 1 202 ? 20.834 -8.729 -42.969 1.00 92.38 202 ALA A CA 1
ATOM 1594 C C . ALA A 1 202 ? 22.309 -9.058 -42.694 1.00 92.38 202 ALA A C 1
ATOM 1596 O O . ALA A 1 202 ? 22.773 -8.862 -41.572 1.00 92.38 202 ALA A O 1
ATOM 1597 N N . VAL A 1 203 ? 23.069 -9.447 -43.726 1.00 93.44 203 VAL A N 1
ATOM 1598 C CA . VAL A 1 203 ? 24.525 -9.641 -43.620 1.00 93.44 203 VAL A CA 1
ATOM 1599 C C . VAL A 1 203 ? 25.228 -8.341 -43.237 1.00 93.44 203 VAL A C 1
ATOM 1601 O O . VAL A 1 203 ? 26.068 -8.356 -42.342 1.00 93.44 203 VAL A O 1
ATOM 1604 N N . ALA A 1 204 ? 24.857 -7.206 -43.834 1.00 94.25 204 ALA A N 1
ATOM 1605 C CA . ALA A 1 204 ? 25.452 -5.915 -43.496 1.00 94.25 204 ALA A CA 1
ATOM 1606 C C . ALA A 1 204 ? 25.175 -5.487 -42.034 1.00 94.25 204 ALA A C 1
ATOM 1608 O O . ALA A 1 204 ? 26.064 -4.964 -41.359 1.00 94.25 204 ALA A O 1
ATOM 1609 N N . PHE A 1 205 ? 23.975 -5.758 -41.510 1.00 92.56 205 PHE A N 1
ATOM 1610 C CA . PHE A 1 205 ? 23.636 -5.539 -40.098 1.00 92.56 205 PHE A CA 1
ATOM 1611 C C . PHE A 1 205 ? 24.398 -6.487 -39.157 1.00 92.56 205 PHE A C 1
ATOM 1613 O O . PHE A 1 205 ? 24.862 -6.054 -38.101 1.00 92.56 205 PHE A O 1
ATOM 1620 N N . GLU A 1 206 ? 24.570 -7.755 -39.536 1.00 91.00 206 GLU A N 1
ATOM 1621 C CA . GLU A 1 206 ? 25.304 -8.744 -38.737 1.00 91.00 206 GLU A CA 1
ATOM 1622 C C . GLU A 1 206 ? 26.800 -8.416 -38.666 1.00 91.00 206 GLU A C 1
ATOM 1624 O O . GLU A 1 206 ? 27.365 -8.375 -37.571 1.00 91.00 206 GLU A O 1
ATOM 1629 N N . ILE A 1 207 ? 27.451 -8.086 -39.791 1.00 93.75 207 ILE A N 1
ATOM 1630 C CA . ILE A 1 207 ? 28.865 -7.674 -39.765 1.00 93.75 207 ILE A CA 1
ATOM 1631 C C . ILE A 1 207 ? 29.051 -6.386 -38.952 1.00 93.75 207 ILE A C 1
ATOM 1633 O O . ILE A 1 207 ? 30.011 -6.291 -38.188 1.00 93.75 207 ILE A O 1
ATOM 1637 N N . ALA A 1 208 ? 28.125 -5.421 -39.056 1.00 93.44 208 ALA A N 1
ATOM 1638 C CA . ALA A 1 208 ? 28.156 -4.201 -38.255 1.00 93.44 208 ALA A CA 1
ATOM 1639 C C . ALA A 1 208 ? 28.079 -4.533 -36.761 1.00 93.44 208 ALA A C 1
ATOM 1641 O O . ALA A 1 208 ? 28.922 -4.083 -35.981 1.00 93.44 208 ALA A O 1
ATOM 1642 N N . SER A 1 209 ? 27.136 -5.403 -36.386 1.00 90.44 209 SER A N 1
ATOM 1643 C CA . SER A 1 209 ? 26.962 -5.866 -35.013 1.00 90.44 209 SER A CA 1
ATOM 1644 C C . SER A 1 209 ? 28.203 -6.585 -34.479 1.00 90.44 209 SER A C 1
ATOM 1646 O O . SER A 1 209 ? 28.611 -6.314 -33.350 1.00 90.44 209 SER A O 1
ATOM 1648 N N . ARG A 1 210 ? 28.842 -7.463 -35.267 1.00 91.75 210 ARG A N 1
ATOM 1649 C CA . ARG A 1 210 ? 30.076 -8.157 -34.847 1.00 91.75 210 ARG A CA 1
ATOM 1650 C C . ARG A 1 210 ? 31.263 -7.216 -34.678 1.00 91.75 210 ARG A C 1
ATOM 1652 O O . ARG A 1 210 ? 32.078 -7.424 -33.788 1.00 91.75 210 ARG A O 1
ATOM 1659 N N . MET A 1 211 ? 31.328 -6.146 -35.469 1.00 93.44 211 MET A N 1
ATOM 1660 C CA . MET A 1 211 ? 32.304 -5.065 -35.282 1.00 93.44 211 MET A CA 1
ATOM 1661 C C . MET A 1 211 ? 31.998 -4.161 -34.074 1.00 93.44 211 MET A C 1
ATOM 1663 O O . MET A 1 211 ? 32.740 -3.208 -33.828 1.00 93.44 211 MET A O 1
ATOM 1667 N N . GLY A 1 212 ? 30.909 -4.402 -33.333 1.00 89.94 212 GLY A N 1
ATOM 1668 C CA . GLY A 1 212 ? 30.472 -3.543 -32.230 1.00 89.94 212 GLY A CA 1
ATOM 1669 C C . GLY A 1 212 ? 29.959 -2.178 -32.699 1.00 89.94 212 GLY A C 1
ATOM 1670 O O . GLY A 1 212 ? 30.079 -1.187 -31.974 1.00 89.94 212 GLY A O 1
ATOM 1671 N N . LYS A 1 213 ? 29.434 -2.111 -33.929 1.00 92.94 213 LYS A N 1
ATOM 1672 C CA . LYS A 1 213 ? 28.901 -0.902 -34.563 1.00 92.94 213 LYS A CA 1
ATOM 1673 C C . LYS A 1 213 ? 27.384 -1.000 -34.701 1.00 92.94 213 LYS A C 1
ATOM 1675 O O . LYS A 1 213 ? 26.833 -2.063 -34.970 1.00 92.94 213 LYS A O 1
ATOM 1680 N N . TYR A 1 214 ? 26.712 0.131 -34.551 1.00 91.19 214 TYR A N 1
ATOM 1681 C CA . TYR A 1 214 ? 25.296 0.278 -34.858 1.00 91.19 214 TYR A CA 1
ATOM 1682 C C . TYR A 1 214 ? 25.115 0.462 -36.364 1.00 91.19 214 TYR A C 1
ATOM 1684 O O . TYR A 1 214 ? 25.918 1.125 -37.014 1.00 91.19 214 TYR A O 1
ATOM 1692 N N . ALA A 1 215 ? 24.062 -0.114 -36.927 1.00 92.12 215 ALA A N 1
ATOM 1693 C CA . ALA A 1 215 ? 23.718 0.051 -38.332 1.00 92.12 215 ALA A CA 1
ATOM 1694 C C . ALA A 1 215 ? 22.343 0.705 -38.436 1.00 92.12 215 ALA A C 1
ATOM 1696 O O . ALA A 1 215 ? 21.466 0.430 -37.621 1.00 92.12 215 ALA A O 1
ATOM 1697 N N . ILE A 1 216 ? 22.157 1.562 -39.432 1.00 92.31 216 ILE A N 1
ATOM 1698 C CA . ILE A 1 216 ? 20.848 2.120 -39.784 1.00 92.31 216 ILE A CA 1
ATOM 1699 C C . ILE A 1 216 ? 20.546 1.814 -41.250 1.00 92.31 216 ILE A C 1
ATOM 1701 O O . ILE A 1 216 ? 21.473 1.676 -42.049 1.00 92.31 216 ILE A O 1
ATOM 1705 N N . LEU A 1 217 ? 19.265 1.703 -41.603 1.00 92.56 217 LEU A N 1
ATOM 1706 C CA . LEU A 1 217 ? 18.842 1.406 -42.972 1.00 92.56 217 LEU A CA 1
ATOM 1707 C C . LEU A 1 217 ? 18.374 2.688 -43.668 1.00 92.56 217 LEU A C 1
ATOM 1709 O O . LEU A 1 217 ? 17.424 3.324 -43.214 1.00 92.56 217 LEU A O 1
ATOM 1713 N N . VAL A 1 218 ? 19.025 3.041 -44.777 1.00 93.31 218 VAL A N 1
ATOM 1714 C CA . VAL A 1 218 ? 18.809 4.295 -45.513 1.00 93.31 218 VAL A CA 1
ATOM 1715 C C . VAL A 1 218 ? 18.593 4.016 -47.001 1.00 93.31 218 VAL A C 1
ATOM 1717 O O . VAL A 1 218 ? 19.227 3.139 -47.581 1.00 93.31 218 VAL A O 1
ATOM 1720 N N . LYS A 1 219 ? 17.677 4.744 -47.639 1.00 92.88 219 LYS A N 1
ATOM 1721 C CA . LYS A 1 219 ? 17.444 4.672 -49.087 1.00 92.88 219 LYS A CA 1
ATOM 1722 C C . LYS A 1 219 ? 18.551 5.407 -49.846 1.00 92.88 219 LYS A C 1
ATOM 1724 O O . LYS A 1 219 ? 19.009 6.454 -49.396 1.00 92.88 219 LYS A O 1
ATOM 1729 N N . THR A 1 220 ? 18.935 4.913 -51.022 1.00 91.94 220 THR A N 1
ATOM 1730 C CA . THR A 1 220 ? 19.846 5.648 -51.916 1.00 91.94 220 THR A CA 1
ATOM 1731 C C . THR A 1 220 ? 19.305 7.053 -52.235 1.00 91.94 220 THR A C 1
ATOM 1733 O O . THR A 1 220 ? 18.155 7.219 -52.649 1.00 91.94 220 THR A O 1
ATOM 1736 N N . CYS A 1 221 ? 20.127 8.076 -51.998 1.00 88.25 221 CYS A N 1
ATOM 1737 C CA . CYS A 1 221 ? 19.899 9.471 -52.374 1.00 88.25 221 CYS A CA 1
ATOM 1738 C C . CYS A 1 221 ? 21.252 10.208 -52.438 1.00 88.25 221 CYS A C 1
ATOM 1740 O O . CYS A 1 221 ? 22.223 9.728 -51.844 1.00 88.25 221 CYS A O 1
ATOM 1742 N N . PRO A 1 222 ? 21.354 11.373 -53.107 1.00 82.06 222 PRO A N 1
ATOM 1743 C CA . PRO A 1 222 ? 22.598 12.144 -53.144 1.00 82.06 222 PRO A CA 1
ATOM 1744 C C . PRO A 1 222 ? 23.127 12.454 -51.733 1.00 82.06 222 PRO A C 1
ATOM 1746 O O . PRO A 1 222 ? 22.455 13.107 -50.936 1.00 82.06 222 PRO A O 1
ATOM 1749 N N . GLY A 1 223 ? 24.322 11.943 -51.412 1.00 79.94 223 GLY A N 1
ATOM 1750 C CA . GLY A 1 223 ? 24.952 12.090 -50.092 1.00 79.94 223 GLY A CA 1
ATOM 1751 C C . GLY A 1 223 ? 24.315 11.277 -48.953 1.00 79.94 223 GLY A C 1
ATOM 1752 O O . GLY A 1 223 ? 24.643 11.516 -47.787 1.00 79.94 223 GLY A O 1
ATOM 1753 N N . PHE A 1 224 ? 23.410 10.346 -49.268 1.00 89.56 224 PHE A N 1
ATOM 1754 C CA . PHE A 1 224 ? 22.658 9.538 -48.298 1.00 89.56 224 PHE A CA 1
ATOM 1755 C C . PHE A 1 224 ? 22.034 10.401 -47.182 1.00 89.56 224 PHE A C 1
ATOM 1757 O O . PHE A 1 224 ? 21.739 11.577 -47.399 1.00 89.56 224 PHE A O 1
ATOM 1764 N N . LEU A 1 225 ? 21.798 9.861 -45.986 1.00 91.69 225 LEU A N 1
ATOM 1765 C CA . LEU A 1 225 ? 21.255 10.639 -44.873 1.00 91.69 225 LEU A CA 1
ATOM 1766 C C . LEU A 1 225 ? 22.349 11.478 -44.203 1.00 91.69 225 LEU A C 1
ATOM 1768 O O . LEU A 1 225 ? 22.133 12.650 -43.878 1.00 91.69 225 LEU A O 1
ATOM 1772 N N . PHE A 1 226 ? 23.530 10.898 -43.954 1.00 91.00 226 PHE A N 1
ATOM 1773 C CA . PHE A 1 226 ? 24.541 11.591 -43.156 1.00 91.00 226 PHE A CA 1
ATOM 1774 C C . PHE A 1 226 ? 25.087 12.844 -43.844 1.00 91.00 226 PHE A C 1
ATOM 1776 O O . PHE A 1 226 ? 25.052 13.915 -43.224 1.00 91.00 226 PHE A O 1
ATOM 1783 N N . ASN A 1 227 ? 25.580 12.715 -45.085 1.00 87.88 227 ASN A N 1
ATOM 1784 C CA . ASN A 1 227 ? 26.247 13.816 -45.781 1.00 87.88 227 ASN A CA 1
ATOM 1785 C C . ASN A 1 227 ? 25.239 14.877 -46.230 1.00 87.88 227 ASN A C 1
ATOM 1787 O O . ASN A 1 227 ? 25.531 16.061 -46.087 1.00 87.88 227 ASN A O 1
ATOM 1791 N N . ARG A 1 228 ? 24.022 14.491 -46.643 1.00 87.88 228 ARG A N 1
ATOM 1792 C CA . ARG A 1 228 ? 22.941 15.449 -46.944 1.00 87.88 228 ARG A CA 1
ATOM 1793 C C . ARG A 1 228 ? 22.684 16.409 -45.782 1.00 87.88 228 ARG A C 1
ATOM 1795 O O . ARG A 1 228 ? 22.693 17.626 -45.955 1.00 87.88 228 ARG A O 1
ATOM 1802 N N . LEU A 1 229 ? 22.542 15.868 -44.574 1.00 90.75 229 LEU A N 1
ATOM 1803 C CA . LEU A 1 229 ? 22.371 16.674 -43.365 1.00 90.75 229 LEU A CA 1
ATOM 1804 C C . LEU A 1 229 ? 23.644 17.468 -43.014 1.00 90.75 229 LEU A C 1
ATOM 1806 O O . LEU A 1 229 ? 23.560 18.619 -42.581 1.00 90.75 229 LEU A O 1
ATOM 1810 N N . LEU A 1 230 ? 24.831 16.890 -43.225 1.00 89.00 230 LEU A N 1
ATOM 1811 C CA . LEU A 1 230 ? 26.110 17.578 -43.014 1.00 89.00 230 LEU A CA 1
ATOM 1812 C C . LEU A 1 230 ? 26.258 18.816 -43.914 1.00 89.00 230 LEU A C 1
ATOM 1814 O O . LEU A 1 230 ? 26.765 19.840 -43.456 1.00 89.00 230 LEU A O 1
ATOM 1818 N N . PHE A 1 231 ? 25.788 18.760 -45.162 1.00 86.19 231 PHE A N 1
ATOM 1819 C CA . PHE A 1 231 ? 25.840 19.897 -46.085 1.00 86.19 231 PHE A CA 1
ATOM 1820 C C . PHE A 1 231 ? 24.967 21.060 -45.620 1.00 86.19 231 PHE A C 1
ATOM 1822 O O . PHE A 1 231 ? 25.401 22.208 -45.694 1.00 86.19 231 PHE A O 1
ATOM 1829 N N . VAL A 1 232 ? 23.785 20.785 -45.059 1.00 88.88 232 VAL A N 1
ATOM 1830 C CA . VAL A 1 232 ? 22.948 21.833 -44.451 1.00 88.88 232 VAL A CA 1
ATOM 1831 C C . VAL A 1 232 ? 23.636 22.443 -43.229 1.00 88.88 232 VAL A C 1
ATOM 1833 O O . VAL A 1 232 ? 23.660 23.667 -43.084 1.00 88.88 232 VAL A O 1
ATOM 1836 N N . TYR A 1 233 ? 24.253 21.609 -42.388 1.00 90.56 233 TYR A N 1
ATOM 1837 C CA . TYR A 1 233 ? 24.991 22.062 -41.208 1.00 90.56 233 TYR A CA 1
ATOM 1838 C C . TYR A 1 233 ? 26.152 23.002 -41.574 1.00 90.56 233 TYR A C 1
ATOM 1840 O O . TYR A 1 233 ? 26.192 24.145 -41.114 1.00 90.56 233 TYR A O 1
ATOM 1848 N N . ILE A 1 234 ? 27.058 22.565 -42.456 1.00 88.94 234 ILE A N 1
ATOM 1849 C CA . ILE A 1 234 ? 28.212 23.373 -42.879 1.00 88.94 234 ILE A CA 1
ATOM 1850 C C . ILE A 1 234 ? 27.781 24.578 -43.717 1.00 88.94 234 ILE A C 1
ATOM 1852 O O . ILE A 1 234 ? 28.318 25.669 -43.531 1.00 88.94 234 ILE A O 1
ATOM 1856 N N . GLY A 1 235 ? 26.775 24.431 -44.581 1.00 86.50 235 GLY A N 1
ATOM 1857 C CA . GLY A 1 235 ? 26.254 25.531 -45.391 1.00 86.50 235 GLY A CA 1
ATOM 1858 C C . GLY A 1 235 ? 25.722 26.695 -44.547 1.00 86.50 235 GLY A C 1
ATOM 1859 O O . GLY A 1 235 ? 25.949 27.857 -44.886 1.00 86.50 235 GLY A O 1
ATOM 1860 N N . ASN A 1 236 ? 25.066 26.418 -43.415 1.00 88.06 236 ASN A N 1
ATOM 1861 C CA . ASN A 1 236 ? 24.612 27.469 -42.496 1.00 88.06 236 ASN A CA 1
ATOM 1862 C C . ASN A 1 236 ? 25.756 28.067 -41.666 1.00 88.06 236 ASN A C 1
ATOM 1864 O O . ASN A 1 236 ? 25.765 29.276 -41.437 1.00 88.06 236 ASN A O 1
ATOM 1868 N N . VAL A 1 237 ? 26.753 27.266 -41.275 1.00 90.88 237 VAL A N 1
ATOM 1869 C CA . VAL A 1 237 ? 27.970 27.770 -40.612 1.00 90.88 237 VAL A CA 1
ATOM 1870 C C . VAL A 1 237 ? 28.759 28.703 -41.536 1.00 90.88 237 VAL A C 1
ATOM 1872 O O . VAL A 1 237 ? 29.182 29.779 -41.117 1.00 90.88 237 VAL A O 1
ATOM 1875 N N . SER A 1 238 ? 28.896 28.347 -42.813 1.00 87.19 238 SER A N 1
ATOM 1876 C CA . SER A 1 238 ? 29.555 29.174 -43.828 1.00 87.19 238 SER A CA 1
ATOM 1877 C C . SER A 1 238 ? 28.876 30.547 -43.983 1.00 87.19 238 SER A C 1
ATOM 1879 O O . SER A 1 238 ? 29.550 31.576 -44.093 1.00 87.19 238 SER A O 1
ATOM 1881 N N . LYS A 1 239 ? 27.538 30.602 -43.878 1.00 84.75 239 LYS A N 1
ATOM 1882 C CA . LYS A 1 239 ? 26.770 31.863 -43.863 1.00 84.75 239 LYS A CA 1
ATOM 1883 C C . LYS A 1 239 ? 27.035 32.712 -42.615 1.00 84.75 239 LYS A C 1
ATOM 1885 O O . LYS A 1 239 ? 27.082 33.931 -42.732 1.00 84.75 239 LYS A O 1
ATOM 1890 N N . LEU A 1 240 ? 27.260 32.119 -41.437 1.00 86.94 240 LEU A N 1
ATOM 1891 C CA . LEU A 1 240 ? 27.631 32.884 -40.232 1.00 86.94 240 LEU A CA 1
ATOM 1892 C C . LEU A 1 240 ? 28.927 33.678 -40.425 1.00 86.94 240 LEU A C 1
ATOM 1894 O O . LEU A 1 240 ? 29.037 34.815 -39.971 1.00 86.94 240 LEU A O 1
ATOM 1898 N N . ILE A 1 241 ? 29.890 33.091 -41.130 1.00 85.94 241 ILE A N 1
ATOM 1899 C CA . ILE A 1 241 ? 31.166 33.736 -41.429 1.00 85.94 241 ILE A CA 1
ATOM 1900 C C . ILE A 1 241 ? 30.970 34.858 -42.447 1.00 85.94 241 ILE A C 1
ATOM 1902 O O . ILE A 1 241 ? 31.367 35.992 -42.199 1.00 85.94 241 ILE A O 1
ATOM 1906 N N . ASN A 1 242 ? 30.366 34.547 -43.595 1.00 77.62 242 ASN A N 1
ATOM 1907 C CA . ASN A 1 242 ? 30.363 35.466 -44.730 1.00 77.62 242 ASN A CA 1
ATOM 1908 C C . ASN A 1 242 ? 29.275 36.544 -44.647 1.00 77.62 242 ASN A C 1
ATOM 1910 O O . ASN A 1 242 ? 29.481 37.643 -45.142 1.00 77.62 242 ASN A O 1
ATOM 1914 N N . THR A 1 243 ? 28.122 36.236 -44.046 1.00 76.38 243 THR A N 1
ATOM 1915 C CA . THR A 1 243 ? 26.987 37.168 -43.937 1.00 76.38 243 THR A CA 1
ATOM 1916 C C . THR A 1 243 ? 27.046 37.984 -42.648 1.00 76.38 243 THR A C 1
ATOM 1918 O O . THR A 1 243 ? 26.794 39.182 -42.680 1.00 76.38 243 THR A O 1
ATOM 1921 N N . TYR A 1 244 ? 27.410 37.358 -41.523 1.00 77.94 244 TYR A N 1
ATOM 1922 C CA . TYR A 1 244 ? 27.399 38.005 -40.202 1.00 77.94 244 TYR A CA 1
ATOM 1923 C C . TYR A 1 244 ? 28.800 38.308 -39.645 1.00 77.94 244 TYR A C 1
ATOM 1925 O O . TYR A 1 244 ? 28.928 38.946 -38.601 1.00 77.94 244 TYR A O 1
ATOM 1933 N N . GLY A 1 245 ? 29.868 37.858 -40.312 1.00 79.81 245 GLY A N 1
ATOM 1934 C CA . GLY A 1 245 ? 31.242 38.152 -39.908 1.00 79.81 245 GLY A CA 1
ATOM 1935 C C . GLY A 1 245 ? 31.711 37.421 -38.646 1.00 79.81 245 GLY A C 1
ATOM 1936 O O . GLY A 1 245 ? 32.654 37.871 -37.997 1.00 79.81 245 GLY A O 1
ATOM 1937 N N . PHE A 1 246 ? 31.090 36.320 -38.227 1.00 86.88 246 PHE A N 1
ATOM 1938 C CA . PHE A 1 246 ? 31.561 35.630 -37.022 1.00 86.88 246 PHE A CA 1
ATOM 1939 C C . PHE A 1 246 ? 32.971 35.052 -37.219 1.00 86.88 246 PHE A C 1
ATOM 1941 O O . PHE A 1 246 ? 33.264 34.409 -38.228 1.00 86.88 246 PHE A O 1
ATOM 1948 N N . TYR A 1 247 ? 33.854 35.259 -36.234 1.00 89.12 247 TYR A N 1
ATOM 1949 C CA . TYR A 1 247 ? 35.183 34.649 -36.262 1.00 89.12 247 TYR A CA 1
ATOM 1950 C C . TYR A 1 247 ? 35.087 33.130 -36.087 1.00 89.12 247 TYR A C 1
ATOM 1952 O O . TYR A 1 247 ? 34.283 32.669 -35.267 1.00 89.12 247 TYR A O 1
ATOM 1960 N N . PRO A 1 248 ? 35.955 32.346 -36.759 1.00 91.38 248 PRO A N 1
ATOM 1961 C CA . PRO A 1 248 ? 35.963 30.896 -36.621 1.00 91.38 248 PRO A CA 1
ATOM 1962 C C . PRO A 1 248 ? 36.048 30.425 -35.169 1.00 91.38 248 PRO A C 1
ATOM 1964 O O . PRO A 1 248 ? 35.326 29.523 -34.755 1.00 91.38 248 PRO A O 1
ATOM 1967 N N . SER A 1 249 ? 36.906 31.068 -34.369 1.00 92.00 249 SER A N 1
ATOM 1968 C CA . SER A 1 249 ? 37.080 30.793 -32.938 1.00 92.00 249 SER A CA 1
ATOM 1969 C C . SER A 1 249 ? 35.771 30.895 -32.152 1.00 92.00 249 SER A C 1
ATOM 1971 O O . SER A 1 249 ? 35.470 29.984 -31.386 1.00 92.00 249 SER A O 1
ATOM 1973 N N . LYS A 1 250 ? 34.968 31.939 -32.393 1.00 91.38 250 LYS A N 1
ATOM 1974 C CA . LYS A 1 250 ? 33.694 32.161 -31.698 1.00 91.38 250 LYS A CA 1
ATOM 1975 C C . LYS A 1 250 ? 32.632 31.133 -32.095 1.00 91.38 250 LYS A C 1
ATOM 1977 O O . LYS A 1 250 ? 31.922 30.646 -31.224 1.00 91.38 250 LYS A O 1
ATOM 1982 N N . ILE A 1 251 ? 32.539 30.768 -33.378 1.00 92.88 251 ILE A N 1
ATOM 1983 C CA . ILE A 1 251 ? 31.591 29.736 -33.842 1.00 92.88 251 ILE A CA 1
ATOM 1984 C C . ILE A 1 251 ? 31.921 28.390 -33.188 1.00 92.88 251 ILE A C 1
ATOM 1986 O O . ILE A 1 251 ? 31.053 27.755 -32.591 1.00 92.88 251 ILE A O 1
ATOM 1990 N N . ASP A 1 252 ? 33.184 27.968 -33.258 1.00 93.94 252 ASP A N 1
ATOM 1991 C CA . ASP A 1 252 ? 33.619 26.706 -32.662 1.00 93.94 252 ASP A CA 1
ATOM 1992 C C . ASP A 1 252 ? 33.444 26.690 -31.136 1.00 93.94 252 ASP A C 1
ATOM 1994 O O . ASP A 1 252 ? 33.102 25.649 -30.578 1.00 93.94 252 ASP A O 1
ATOM 1998 N N . GLU A 1 253 ? 33.659 27.819 -30.455 1.00 94.00 253 GLU A N 1
ATOM 1999 C CA . GLU A 1 253 ? 33.402 27.967 -29.019 1.00 94.00 253 GLU A CA 1
ATOM 2000 C C . GLU A 1 253 ? 31.917 27.761 -28.687 1.00 94.00 253 GLU A C 1
ATOM 2002 O O . GLU A 1 253 ? 31.606 26.992 -27.779 1.00 94.00 253 GLU A O 1
ATOM 2007 N N . ILE A 1 254 ? 31.003 28.374 -29.450 1.00 93.88 254 ILE A N 1
ATOM 2008 C CA . ILE A 1 254 ? 29.550 28.245 -29.245 1.00 93.88 254 ILE A CA 1
ATOM 2009 C C . ILE A 1 254 ? 29.106 26.784 -29.378 1.00 93.88 254 ILE A C 1
ATOM 2011 O O . ILE A 1 254 ? 28.418 26.268 -28.498 1.00 93.88 254 ILE A O 1
ATOM 2015 N N . PHE A 1 255 ? 29.526 26.086 -30.439 1.00 93.50 255 PHE A N 1
ATOM 2016 C CA . PHE A 1 255 ? 29.136 24.685 -30.644 1.00 93.50 255 PHE A CA 1
ATOM 2017 C C . PHE A 1 255 ? 29.784 23.734 -29.631 1.00 93.50 255 PHE A C 1
ATOM 2019 O O . PHE A 1 255 ? 29.149 22.765 -29.211 1.00 93.50 255 PHE A O 1
ATOM 2026 N N . LYS A 1 256 ? 31.004 24.026 -29.166 1.00 92.44 256 LYS A N 1
ATOM 2027 C CA . LYS A 1 256 ? 31.617 23.286 -28.052 1.00 92.44 256 LYS A CA 1
ATOM 2028 C C . LYS A 1 256 ? 30.889 23.515 -26.732 1.00 92.44 256 LYS A C 1
ATOM 2030 O O . LYS A 1 256 ? 30.686 22.559 -25.993 1.00 92.44 256 LYS A O 1
ATOM 2035 N N . LYS A 1 257 ? 30.457 24.750 -26.455 1.00 91.62 257 LYS A N 1
ATOM 2036 C CA . LYS A 1 257 ? 29.657 25.100 -25.272 1.00 91.62 257 LYS A CA 1
ATOM 2037 C C . LYS A 1 257 ? 28.274 24.445 -25.303 1.00 91.62 257 LYS A C 1
ATOM 2039 O O . LYS A 1 257 ? 27.781 24.048 -24.256 1.00 91.62 257 LYS A O 1
ATOM 2044 N N . PHE A 1 258 ? 27.689 24.277 -26.491 1.00 89.88 258 PHE A N 1
ATOM 2045 C CA . PHE A 1 258 ? 26.477 23.475 -26.689 1.00 89.88 258 PHE A CA 1
ATOM 2046 C C . PHE A 1 258 ? 26.709 21.970 -26.444 1.00 89.88 258 PHE A C 1
ATOM 2048 O O . PHE A 1 258 ? 25.783 21.258 -26.075 1.00 89.88 258 PHE A O 1
ATOM 2055 N N . GLY A 1 259 ? 27.948 21.486 -26.602 1.00 89.56 259 GLY A N 1
ATOM 2056 C CA . GLY A 1 259 ? 28.367 20.133 -26.219 1.00 89.56 259 GLY A CA 1
ATOM 2057 C C . GLY A 1 259 ? 28.977 19.290 -27.343 1.00 89.56 259 GLY A C 1
ATOM 2058 O O . GLY A 1 259 ? 29.272 18.116 -27.122 1.00 89.56 259 GLY A O 1
ATOM 2059 N N . PHE A 1 260 ? 29.165 19.841 -28.550 1.00 89.38 260 PHE A N 1
ATOM 2060 C CA . PHE A 1 260 ? 29.850 19.115 -29.624 1.00 89.38 260 PHE A CA 1
ATOM 2061 C C . PHE A 1 260 ? 31.324 18.900 -29.265 1.00 89.38 260 PHE A C 1
ATOM 2063 O O . PHE A 1 260 ? 32.016 19.820 -28.826 1.00 89.38 260 PHE A O 1
ATOM 2070 N N . ALA A 1 261 ? 31.839 17.693 -29.515 1.00 82.94 261 ALA A N 1
ATOM 2071 C CA . ALA A 1 261 ? 33.240 17.367 -29.233 1.00 82.94 261 ALA A CA 1
ATOM 2072 C C . ALA A 1 261 ? 34.226 18.200 -30.079 1.00 82.94 261 ALA A C 1
ATOM 2074 O O . ALA A 1 261 ? 35.327 18.540 -29.635 1.00 82.94 261 ALA A O 1
ATOM 2075 N N . ILE A 1 262 ? 33.831 18.539 -31.309 1.00 86.38 262 ILE A N 1
ATOM 2076 C CA . ILE A 1 262 ? 34.633 19.282 -32.282 1.00 86.38 262 ILE A CA 1
ATOM 2077 C C . ILE A 1 262 ? 33.747 20.385 -32.864 1.00 86.38 262 ILE A C 1
ATOM 2079 O O . ILE A 1 262 ? 32.594 20.139 -33.205 1.00 86.38 262 ILE A O 1
ATOM 2083 N N . GLY A 1 263 ? 34.276 21.607 -32.957 1.00 90.31 263 GLY A N 1
ATOM 2084 C CA . GLY A 1 263 ? 33.554 22.709 -33.592 1.00 90.31 263 GLY A CA 1
ATOM 2085 C C . GLY A 1 263 ? 33.498 22.535 -35.117 1.00 90.31 263 GLY A C 1
ATOM 2086 O O . GLY A 1 263 ? 34.394 21.899 -35.687 1.00 90.31 263 GLY A O 1
ATOM 2087 N N . PRO A 1 264 ? 32.472 23.077 -35.793 1.00 92.00 264 PRO A N 1
ATOM 2088 C CA . PRO A 1 264 ? 32.234 22.831 -37.214 1.00 92.00 264 PRO A CA 1
ATOM 2089 C C . PRO A 1 264 ? 33.419 23.208 -38.108 1.00 92.00 264 PRO A C 1
ATOM 2091 O O . PRO A 1 264 ? 33.713 22.495 -39.063 1.00 92.00 264 PRO A O 1
ATOM 2094 N N . LEU A 1 265 ? 34.145 24.283 -37.792 1.00 93.12 265 LEU A N 1
ATOM 2095 C CA . LEU A 1 265 ? 35.251 24.758 -38.628 1.00 93.12 265 LEU A CA 1
ATOM 2096 C C . LEU A 1 265 ? 36.538 23.988 -38.358 1.00 93.12 265 LEU A C 1
ATOM 2098 O O . LEU A 1 265 ? 37.295 23.712 -39.287 1.00 93.12 265 LEU A O 1
ATOM 2102 N N . THR A 1 266 ? 36.747 23.548 -37.111 1.00 91.69 266 THR A N 1
ATOM 2103 C CA . THR A 1 266 ? 37.785 22.550 -36.819 1.00 91.69 266 THR A CA 1
ATOM 2104 C C . THR A 1 266 ? 37.518 21.253 -37.590 1.00 91.69 266 THR A C 1
ATOM 2106 O O . THR A 1 266 ? 38.455 20.664 -38.121 1.00 91.69 266 THR A O 1
ATOM 2109 N N . MET A 1 267 ? 36.261 20.803 -37.683 1.00 89.62 267 MET A N 1
ATOM 2110 C CA . MET A 1 267 ? 35.907 19.613 -38.463 1.00 89.62 267 MET A CA 1
ATOM 2111 C C . MET A 1 267 ? 36.182 19.814 -39.963 1.00 89.62 267 MET A C 1
ATOM 2113 O O . MET A 1 267 ? 36.759 18.926 -40.591 1.00 89.62 267 MET A O 1
ATOM 2117 N N . CYS A 1 268 ? 35.856 20.980 -40.533 1.00 90.19 268 CYS A N 1
ATOM 2118 C CA . CYS A 1 268 ? 36.206 21.305 -41.921 1.00 90.19 268 CYS A CA 1
ATOM 2119 C C . CYS A 1 268 ? 37.724 21.260 -42.168 1.00 90.19 268 CYS A C 1
ATOM 2121 O O . CYS A 1 268 ? 38.167 20.637 -43.132 1.00 90.19 268 CYS A O 1
ATOM 2123 N N . ASP A 1 269 ? 38.529 21.838 -41.269 1.00 91.69 269 ASP A N 1
ATOM 2124 C CA . ASP A 1 269 ? 39.994 21.770 -41.347 1.00 91.69 269 ASP A CA 1
ATOM 2125 C C . ASP A 1 269 ? 40.533 20.334 -41.199 1.00 91.69 269 ASP A C 1
ATOM 2127 O O . ASP A 1 269 ? 41.580 20.007 -41.764 1.00 91.69 269 ASP A O 1
ATOM 2131 N N . MET A 1 270 ? 39.864 19.477 -40.418 1.00 86.81 270 MET A N 1
ATOM 2132 C CA . MET A 1 270 ? 40.238 18.066 -40.266 1.00 86.81 270 MET A CA 1
ATOM 2133 C C . MET A 1 270 ? 39.950 17.256 -41.532 1.00 86.81 270 MET A C 1
ATOM 2135 O O . MET A 1 270 ? 40.776 16.427 -41.913 1.00 86.81 270 MET A O 1
ATOM 2139 N N . ASN A 1 271 ? 38.808 17.500 -42.180 1.00 82.19 271 ASN A N 1
ATOM 2140 C CA . ASN A 1 271 ? 38.417 16.815 -43.414 1.00 82.19 271 ASN A CA 1
ATOM 2141 C C . ASN A 1 271 ? 39.233 17.286 -44.626 1.00 82.19 271 ASN A C 1
ATOM 2143 O O . ASN A 1 271 ? 39.540 16.492 -45.514 1.00 82.19 271 ASN A O 1
ATOM 2147 N N . GLY A 1 272 ? 39.606 18.565 -44.644 1.00 86.06 272 GLY A N 1
ATOM 2148 C CA . GLY A 1 272 ? 40.295 19.208 -45.755 1.00 86.06 272 GLY A CA 1
ATOM 2149 C C . GLY A 1 272 ? 39.361 20.106 -46.567 1.00 86.06 272 GLY A C 1
ATOM 2150 O O . GLY A 1 272 ? 38.349 19.643 -47.097 1.00 86.06 272 GLY A O 1
ATOM 2151 N N . LEU A 1 273 ? 39.706 21.389 -46.715 1.00 88.38 273 LEU A N 1
ATOM 2152 C CA . LEU A 1 273 ? 38.866 22.352 -47.452 1.00 88.38 273 LEU A CA 1
ATOM 2153 C C . LEU A 1 273 ? 38.822 22.095 -48.964 1.00 88.38 273 LEU A C 1
ATOM 2155 O O . LEU A 1 273 ? 37.859 22.456 -49.635 1.00 88.38 273 LEU A O 1
ATOM 2159 N N . ASP A 1 274 ? 39.833 21.433 -49.512 1.00 86.00 274 ASP A N 1
ATOM 2160 C CA . ASP A 1 274 ? 39.839 20.957 -50.894 1.00 86.00 274 ASP A CA 1
ATOM 2161 C C . ASP A 1 274 ? 38.874 19.784 -51.117 1.00 86.00 274 ASP A C 1
ATOM 2163 O O . ASP A 1 274 ? 38.216 19.720 -52.154 1.00 86.00 274 ASP A O 1
ATOM 2167 N N . VAL A 1 275 ? 38.738 18.890 -50.133 1.00 79.88 275 VAL A N 1
ATOM 2168 C CA . VAL A 1 275 ? 37.744 17.810 -50.168 1.00 79.88 275 VAL A CA 1
ATOM 2169 C C . VAL A 1 275 ? 36.346 18.417 -50.135 1.00 79.88 275 VAL A C 1
ATOM 2171 O O . VAL A 1 275 ? 35.509 18.076 -50.968 1.00 79.88 275 VAL A O 1
ATOM 2174 N N . MET A 1 276 ? 36.123 19.383 -49.239 1.00 79.81 276 MET A N 1
ATOM 2175 C CA . MET A 1 276 ? 34.862 20.123 -49.163 1.00 79.81 276 MET A CA 1
ATOM 2176 C C . MET A 1 276 ? 34.524 20.819 -50.490 1.00 79.81 276 MET A C 1
ATOM 2178 O O . MET A 1 276 ? 33.390 20.728 -50.945 1.00 79.81 276 MET A O 1
ATOM 2182 N N . ASN A 1 277 ? 35.503 21.447 -51.152 1.00 82.38 277 ASN A N 1
ATOM 2183 C CA . ASN A 1 277 ? 35.323 22.083 -52.462 1.00 82.38 277 ASN A CA 1
ATOM 2184 C C . ASN A 1 277 ? 34.853 21.097 -53.540 1.00 82.38 277 ASN A C 1
ATOM 2186 O O . ASN A 1 277 ? 33.930 21.397 -54.293 1.00 82.38 277 ASN A O 1
ATOM 2190 N N . ASN A 1 278 ? 35.473 19.918 -53.613 1.00 77.19 278 ASN A N 1
ATOM 2191 C CA . ASN A 1 278 ? 35.096 18.910 -54.603 1.00 77.19 278 ASN A CA 1
ATOM 2192 C C . ASN A 1 278 ? 33.661 18.425 -54.373 1.00 77.19 278 ASN A C 1
ATOM 2194 O O . ASN A 1 278 ? 32.863 18.410 -55.307 1.00 77.19 278 ASN A O 1
ATOM 2198 N N . VAL A 1 279 ? 33.307 18.142 -53.119 1.00 72.56 279 VAL A N 1
ATOM 2199 C CA . VAL A 1 279 ? 31.952 17.711 -52.754 1.00 72.56 279 VAL A CA 1
ATOM 2200 C C . VAL A 1 279 ? 30.923 18.819 -53.001 1.00 72.56 279 VAL A C 1
ATOM 2202 O O . VAL A 1 279 ? 29.838 18.557 -53.514 1.00 72.56 279 VAL A O 1
ATOM 2205 N N . PHE A 1 280 ? 31.253 20.078 -52.699 1.00 75.88 280 PHE A N 1
ATOM 2206 C CA . PHE A 1 280 ? 30.354 21.208 -52.945 1.00 75.88 280 PHE A CA 1
ATOM 2207 C C . PHE A 1 280 ? 30.102 21.424 -54.437 1.00 75.88 280 PHE A C 1
ATOM 2209 O O . PHE A 1 280 ? 28.965 21.690 -54.816 1.00 75.88 280 PHE A O 1
ATOM 2216 N N . LYS A 1 281 ? 31.113 21.233 -55.294 1.00 76.50 281 LYS A N 1
ATOM 2217 C CA . LYS A 1 281 ? 30.930 21.268 -56.752 1.00 76.50 281 LYS A CA 1
ATOM 2218 C C . LYS A 1 281 ? 30.000 20.165 -57.249 1.00 76.50 281 LYS A C 1
ATOM 2220 O O . LYS A 1 281 ? 29.151 20.441 -58.087 1.00 76.50 281 LYS A O 1
ATOM 2225 N N . GLU A 1 282 ? 30.129 18.947 -56.727 1.00 69.44 282 GLU A N 1
ATOM 2226 C CA . GLU A 1 282 ? 29.258 17.821 -57.101 1.00 69.44 282 GLU A CA 1
ATOM 2227 C C . GLU A 1 282 ? 27.801 18.036 -56.671 1.00 69.44 282 GLU A C 1
ATOM 2229 O O . GLU A 1 282 ? 26.879 17.620 -57.367 1.00 69.44 282 GLU A O 1
ATOM 2234 N N . GLN A 1 283 ? 27.588 18.718 -55.545 1.00 67.44 283 GLN A N 1
ATOM 2235 C CA . GLN A 1 283 ? 26.265 18.984 -54.973 1.00 67.44 283 GLN A CA 1
ATOM 2236 C C . GLN A 1 283 ? 25.708 20.376 -55.340 1.00 67.44 283 GLN A C 1
ATOM 2238 O O . GLN A 1 283 ? 24.696 20.797 -54.784 1.00 67.44 283 GLN A O 1
ATOM 2243 N N . ASN A 1 284 ? 26.355 21.107 -56.260 1.00 72.50 284 ASN A N 1
ATOM 2244 C CA . ASN A 1 284 ? 26.000 22.476 -56.670 1.00 72.50 284 ASN A CA 1
ATOM 2245 C C . ASN A 1 284 ? 25.916 23.507 -55.517 1.00 72.50 284 ASN A C 1
ATOM 2247 O O . ASN A 1 284 ? 25.159 24.478 -55.589 1.00 72.50 284 ASN A O 1
ATOM 2251 N N . PHE A 1 285 ? 26.721 23.342 -54.464 1.00 70.69 285 PHE A N 1
ATOM 2252 C CA . PHE A 1 285 ? 26.902 24.345 -53.412 1.00 70.69 285 PHE A CA 1
ATOM 2253 C C . PHE A 1 285 ? 27.980 25.367 -53.794 1.00 70.69 285 PHE A C 1
ATOM 2255 O O . PHE A 1 285 ? 29.055 25.025 -54.287 1.00 70.69 285 PHE A O 1
ATOM 2262 N N . LYS A 1 286 ? 27.707 26.650 -53.530 1.00 75.44 286 LYS A N 1
ATOM 2263 C CA . LYS A 1 286 ? 28.639 27.754 -53.790 1.00 75.44 286 LYS A CA 1
ATOM 2264 C C . LYS A 1 286 ? 29.487 28.041 -52.546 1.00 75.44 286 LYS A C 1
ATOM 2266 O O . LYS A 1 286 ? 28.927 28.282 -51.479 1.00 75.44 286 LYS A O 1
ATOM 2271 N N . LEU A 1 287 ? 30.813 28.043 -52.703 1.00 79.12 287 LEU A N 1
ATOM 2272 C CA . LEU A 1 287 ? 31.760 28.455 -51.658 1.00 79.12 287 LEU A CA 1
ATOM 2273 C C . LEU A 1 287 ? 31.632 29.955 -51.360 1.00 79.12 287 LEU A C 1
ATOM 2275 O O . LEU A 1 287 ? 31.270 30.746 -52.236 1.00 79.12 287 LEU A O 1
ATOM 2279 N N . ASN A 1 288 ? 31.945 30.351 -50.128 1.00 82.12 288 ASN A N 1
ATOM 2280 C CA . ASN A 1 288 ? 32.005 31.762 -49.750 1.00 82.12 288 ASN A CA 1
ATOM 2281 C C . ASN A 1 288 ? 33.364 32.412 -50.107 1.00 82.12 288 ASN A C 1
ATOM 2283 O O . ASN A 1 288 ? 34.324 31.730 -50.472 1.00 82.12 288 ASN A O 1
ATOM 2287 N N . GLU A 1 289 ? 33.463 33.746 -50.002 1.00 86.94 289 GLU A N 1
ATOM 2288 C CA . GLU A 1 289 ? 34.675 34.486 -50.401 1.00 86.94 289 GLU A CA 1
ATOM 2289 C C . GLU A 1 289 ? 35.919 34.053 -49.601 1.00 86.94 289 GLU A C 1
ATOM 2291 O O . GLU A 1 289 ? 37.021 33.958 -50.150 1.00 86.94 289 GLU A O 1
ATOM 2296 N N . LEU A 1 290 ? 35.753 33.763 -48.305 1.00 89.06 290 LEU A N 1
ATOM 2297 C CA . LEU A 1 290 ? 36.849 33.310 -47.451 1.00 89.06 290 LEU A CA 1
ATOM 2298 C C . LEU A 1 290 ? 37.324 31.905 -47.843 1.00 89.06 290 LEU A C 1
ATOM 2300 O O . LEU A 1 290 ? 38.525 31.666 -47.917 1.00 89.06 290 LEU A O 1
ATOM 2304 N N . GLU A 1 291 ? 36.404 30.981 -48.091 1.00 89.00 291 GLU A N 1
ATOM 2305 C CA . GLU A 1 291 ? 36.689 29.600 -48.476 1.00 89.00 291 GLU A CA 1
ATOM 2306 C C . GLU A 1 291 ? 37.412 29.545 -49.819 1.00 89.00 291 GLU A C 1
ATOM 2308 O O . GLU A 1 291 ? 38.437 28.873 -49.938 1.00 89.00 291 GLU A O 1
ATOM 2313 N N . GLU A 1 292 ? 36.949 30.310 -50.813 1.00 88.69 292 GLU A N 1
ATOM 2314 C CA . GLU A 1 292 ? 37.665 30.443 -52.082 1.00 88.69 292 GLU A CA 1
ATOM 2315 C C . GLU A 1 292 ? 39.082 30.986 -51.882 1.00 88.69 292 GLU A C 1
ATOM 2317 O O . GLU A 1 292 ? 40.024 30.521 -52.528 1.00 88.69 292 GLU A O 1
ATOM 2322 N N . TRP A 1 293 ? 39.246 31.970 -50.995 1.00 92.19 293 TRP A N 1
ATOM 2323 C CA . TRP A 1 293 ? 40.549 32.543 -50.680 1.00 92.19 293 TRP A CA 1
ATOM 2324 C C . TRP A 1 293 ? 41.476 31.527 -49.997 1.00 92.19 293 TRP A C 1
ATOM 2326 O O . TRP A 1 293 ? 42.627 31.387 -50.415 1.00 92.19 293 TRP A O 1
ATOM 2336 N N . LEU A 1 294 ? 40.972 30.768 -49.017 1.00 92.75 294 LEU A N 1
ATOM 2337 C CA . LEU A 1 294 ? 41.704 29.694 -48.336 1.00 92.75 294 LEU A CA 1
ATOM 2338 C C . LEU A 1 294 ? 42.162 28.621 -49.330 1.00 92.75 294 LEU A C 1
ATOM 2340 O O . LEU A 1 294 ? 43.336 28.251 -49.355 1.00 92.75 294 LEU A O 1
ATOM 2344 N N . ILE A 1 295 ? 41.261 28.180 -50.211 1.00 90.38 295 ILE A N 1
ATOM 2345 C CA . ILE A 1 295 ? 41.560 27.171 -51.232 1.00 90.38 295 ILE A CA 1
ATOM 2346 C C . ILE A 1 295 ? 42.603 27.691 -52.228 1.00 90.38 295 ILE A C 1
ATOM 2348 O O . ILE A 1 295 ? 43.564 26.982 -52.523 1.00 90.38 295 ILE A O 1
ATOM 2352 N N . LYS A 1 296 ? 42.472 28.937 -52.708 1.00 92.00 296 LYS A N 1
ATOM 2353 C CA . LYS A 1 296 ? 43.453 29.564 -53.617 1.00 92.00 296 LYS A CA 1
ATOM 2354 C C . LYS A 1 296 ? 44.837 29.708 -52.979 1.00 92.00 296 LYS A C 1
ATOM 2356 O O . LYS A 1 296 ? 45.837 29.658 -53.688 1.00 92.00 296 LYS A O 1
ATOM 2361 N N . LYS A 1 297 ? 44.906 29.876 -51.656 1.00 93.50 297 LYS A N 1
ATOM 2362 C CA . LYS A 1 297 ? 46.160 29.925 -50.890 1.00 93.50 297 LYS A CA 1
ATOM 2363 C C . LYS A 1 297 ? 46.762 28.551 -50.592 1.00 93.50 297 LYS A C 1
ATOM 2365 O O . LYS A 1 297 ? 47.879 28.491 -50.089 1.00 93.50 297 LYS A O 1
ATOM 2370 N N . GLY A 1 298 ? 46.057 27.461 -50.896 1.00 91.56 298 GLY A N 1
ATOM 2371 C CA . GLY A 1 298 ? 46.477 26.114 -50.511 1.00 91.56 298 GLY A CA 1
ATOM 2372 C C . GLY A 1 298 ? 46.326 25.839 -49.012 1.00 91.56 298 GLY A C 1
ATOM 2373 O O . GLY A 1 298 ? 46.948 24.920 -48.485 1.00 91.56 298 GLY A O 1
ATOM 2374 N N . TYR A 1 299 ? 45.527 26.642 -48.304 1.00 94.31 299 TYR A N 1
ATOM 2375 C CA . TYR A 1 299 ? 45.277 26.497 -46.874 1.00 94.31 299 TYR A CA 1
ATOM 2376 C C . TYR A 1 299 ? 44.133 25.510 -46.669 1.00 94.31 299 TYR A C 1
ATOM 2378 O O . TYR A 1 299 ? 42.980 25.895 -46.505 1.00 94.31 299 TYR A O 1
ATOM 2386 N N . PHE A 1 300 ? 44.441 24.218 -46.734 1.00 91.44 300 PHE A N 1
ATOM 2387 C CA . PHE A 1 300 ? 43.435 23.161 -46.710 1.00 91.44 300 PHE A CA 1
ATOM 2388 C C . PHE A 1 300 ? 43.092 22.641 -45.311 1.00 91.44 300 PHE A C 1
ATOM 2390 O O . PHE A 1 300 ? 42.291 21.719 -45.209 1.00 91.44 300 PHE A O 1
ATOM 2397 N N . GLY A 1 301 ? 43.662 23.201 -44.244 1.00 90.94 301 GLY A N 1
ATOM 2398 C CA . GLY A 1 301 ? 43.418 22.785 -42.864 1.00 90.94 301 GLY A CA 1
ATOM 2399 C C . GLY A 1 301 ? 44.572 21.988 -42.270 1.00 90.94 301 GLY A C 1
ATOM 2400 O O . GLY A 1 301 ? 45.747 22.259 -42.525 1.00 90.94 301 GLY A O 1
ATOM 2401 N N . ARG A 1 302 ? 44.250 20.981 -41.455 1.00 87.69 302 ARG A N 1
ATOM 2402 C CA . ARG A 1 302 ? 45.231 20.253 -40.636 1.00 87.69 302 ARG A CA 1
ATOM 2403 C C . ARG A 1 302 ? 46.303 19.558 -41.474 1.00 87.69 302 ARG A C 1
ATOM 2405 O O . ARG A 1 302 ? 47.458 19.509 -41.068 1.00 87.69 302 ARG A O 1
ATOM 2412 N N . LYS A 1 303 ? 45.939 19.063 -42.659 1.00 84.25 303 LYS A N 1
ATOM 2413 C CA . LYS A 1 303 ? 46.867 18.368 -43.564 1.00 84.25 303 LYS A CA 1
ATOM 2414 C C . LYS A 1 303 ? 47.946 19.272 -44.174 1.00 84.25 303 LYS A C 1
ATOM 2416 O O . LYS A 1 303 ? 48.998 18.772 -44.550 1.00 84.25 303 LYS A O 1
ATOM 2421 N N . THR A 1 304 ? 47.692 20.578 -44.269 1.00 90.19 304 THR A N 1
ATOM 2422 C CA . THR A 1 304 ? 48.656 21.594 -44.731 1.00 90.19 304 THR A CA 1
ATOM 2423 C C . THR A 1 304 ? 49.221 22.425 -43.578 1.00 90.19 304 THR A C 1
ATOM 2425 O O . THR A 1 304 ? 49.981 23.356 -43.815 1.00 90.19 304 THR A O 1
ATOM 2428 N N . GLY A 1 305 ? 48.830 22.130 -42.332 1.00 90.31 305 GLY A N 1
ATOM 2429 C CA . GLY A 1 305 ? 49.170 22.918 -41.143 1.00 90.31 305 GLY A CA 1
ATOM 2430 C C . GLY A 1 305 ? 48.450 24.271 -41.039 1.00 90.31 305 GLY A C 1
ATOM 2431 O O . GLY A 1 305 ? 48.581 24.959 -40.031 1.00 90.31 305 GLY A O 1
ATOM 2432 N N . VAL A 1 306 ? 47.674 24.662 -42.054 1.00 93.38 306 VAL A N 1
ATOM 2433 C CA . VAL A 1 306 ? 47.044 25.985 -42.174 1.00 93.38 306 VAL A CA 1
ATOM 2434 C C . VAL A 1 306 ? 45.693 25.853 -42.881 1.00 93.38 306 VAL A C 1
ATOM 2436 O O . VAL A 1 306 ? 45.623 25.253 -43.954 1.00 93.38 306 VAL A O 1
ATOM 2439 N N . GLY A 1 307 ? 44.642 26.429 -42.295 1.00 93.31 307 GLY A N 1
ATOM 2440 C CA . GLY A 1 307 ? 43.268 26.519 -42.809 1.00 93.31 307 GLY A CA 1
ATOM 2441 C C . GLY A 1 307 ? 42.521 27.676 -42.143 1.00 93.31 307 GLY A C 1
ATOM 2442 O O . GLY A 1 307 ? 43.067 28.782 -42.041 1.00 93.31 307 GLY A O 1
ATOM 2443 N N . TYR A 1 308 ? 41.317 27.422 -41.616 1.00 93.25 308 TYR A N 1
ATOM 2444 C CA . TYR A 1 308 ? 40.666 28.371 -40.696 1.00 93.25 308 TYR A CA 1
ATOM 2445 C C . TYR A 1 308 ? 41.527 28.624 -39.451 1.00 93.25 308 TYR A C 1
ATOM 2447 O O . TYR A 1 308 ? 41.533 29.731 -38.909 1.00 93.25 308 TYR A O 1
ATOM 2455 N N . TYR A 1 309 ? 42.280 27.607 -39.027 1.00 94.94 309 TYR A N 1
ATOM 2456 C CA . TYR A 1 309 ? 43.240 27.664 -37.930 1.00 94.94 309 TYR A CA 1
ATOM 2457 C C . TYR A 1 309 ? 44.666 27.354 -38.397 1.00 94.94 309 TYR A C 1
ATOM 2459 O O . TYR A 1 309 ? 44.895 26.833 -39.489 1.00 94.94 309 TYR A O 1
ATOM 2467 N N . LEU A 1 310 ? 45.634 27.672 -37.542 1.00 94.38 310 LEU A N 1
ATOM 2468 C CA . LEU A 1 310 ? 47.018 27.223 -37.656 1.00 94.38 310 LEU A CA 1
ATOM 2469 C C . LEU A 1 310 ? 47.209 25.976 -36.787 1.00 94.38 310 LEU A C 1
ATOM 2471 O O . LEU A 1 310 ? 46.669 25.906 -35.681 1.00 94.38 310 LEU A O 1
ATOM 2475 N N . TYR A 1 311 ? 47.986 25.013 -37.272 1.00 91.50 311 TYR A N 1
ATOM 2476 C CA . TYR A 1 311 ? 48.343 23.797 -36.548 1.00 91.50 311 TYR A CA 1
ATOM 2477 C C . TYR A 1 311 ? 49.861 23.725 -36.414 1.00 91.50 311 TYR A C 1
ATOM 2479 O O . TYR A 1 311 ? 50.578 23.787 -37.414 1.00 91.50 311 TYR A O 1
ATOM 2487 N N . ASP A 1 312 ? 50.352 23.620 -35.180 1.00 86.19 312 ASP A N 1
ATOM 2488 C CA . ASP A 1 312 ? 51.781 23.415 -34.939 1.00 86.19 312 ASP A CA 1
ATOM 2489 C C . ASP A 1 312 ? 52.218 21.974 -35.268 1.00 86.19 312 ASP A C 1
ATOM 2491 O O . ASP A 1 312 ? 51.426 21.141 -35.721 1.00 86.19 312 ASP A O 1
ATOM 2495 N N . LYS A 1 313 ? 53.504 21.675 -35.052 1.00 79.44 313 LYS A N 1
ATOM 2496 C CA . LYS A 1 313 ? 54.081 20.347 -35.318 1.00 79.44 313 LYS A CA 1
ATOM 2497 C C . LYS A 1 313 ? 53.446 19.237 -34.473 1.00 79.44 313 LYS A C 1
ATOM 2499 O O . LYS A 1 313 ? 53.408 18.098 -34.928 1.00 79.44 313 LYS A O 1
ATOM 2504 N N . ASP A 1 314 ? 52.899 19.580 -33.309 1.00 76.12 314 ASP A N 1
ATOM 2505 C CA . ASP A 1 314 ? 52.193 18.659 -32.414 1.00 76.12 314 ASP A CA 1
ATOM 2506 C C . ASP A 1 314 ? 50.692 18.557 -32.769 1.00 76.12 314 ASP A C 1
ATOM 2508 O O . ASP A 1 314 ? 49.931 17.784 -32.181 1.00 76.12 314 ASP A O 1
ATOM 2512 N N . GLY A 1 315 ? 50.235 19.326 -33.765 1.00 73.06 315 GLY A N 1
ATOM 2513 C CA . GLY A 1 315 ? 48.846 19.400 -34.204 1.00 73.06 315 GLY A CA 1
ATOM 2514 C C . GLY A 1 315 ? 47.950 20.245 -33.296 1.00 73.06 315 GLY A C 1
ATOM 2515 O O . GLY A 1 315 ? 46.722 20.132 -33.388 1.00 73.06 315 GLY A O 1
ATOM 2516 N N . LYS A 1 316 ? 48.526 21.079 -32.423 1.00 82.44 316 LYS A N 1
ATOM 2517 C CA . LYS A 1 316 ? 47.800 22.002 -31.548 1.00 82.44 316 LYS A CA 1
ATOM 2518 C C . LYS A 1 316 ? 47.235 23.164 -32.362 1.00 82.44 316 LYS A C 1
ATOM 2520 O O . LYS A 1 316 ? 47.918 23.775 -33.180 1.00 82.44 316 LYS A O 1
ATOM 2525 N N . LYS A 1 317 ? 45.964 23.470 -32.109 1.00 89.25 317 LYS A N 1
ATOM 2526 C CA . LYS A 1 317 ? 45.186 24.491 -32.820 1.00 89.25 317 LYS A CA 1
ATOM 2527 C C . LYS A 1 317 ? 45.480 25.900 -32.288 1.00 89.25 317 LYS A C 1
ATOM 2529 O O . LYS A 1 317 ? 45.353 26.132 -31.087 1.00 89.25 317 LYS A O 1
ATOM 2534 N N . LEU A 1 318 ? 45.781 26.842 -33.182 1.00 91.94 318 LEU A N 1
ATOM 2535 C CA . LEU A 1 318 ? 45.987 28.273 -32.918 1.00 91.94 318 LEU A CA 1
ATOM 2536 C C . LEU A 1 318 ? 45.121 29.124 -33.867 1.00 91.94 318 LEU A C 1
ATOM 2538 O O . LEU A 1 318 ? 44.823 28.710 -34.988 1.00 91.94 318 LEU A O 1
ATOM 2542 N N . ASN A 1 319 ? 44.714 30.325 -33.446 1.00 91.69 319 ASN A N 1
ATOM 2543 C CA . ASN A 1 319 ? 43.925 31.224 -34.300 1.00 91.69 319 ASN A CA 1
ATOM 2544 C C . ASN A 1 319 ? 44.753 31.733 -35.492 1.00 91.69 319 ASN A C 1
ATOM 2546 O O . ASN A 1 319 ? 45.909 32.130 -35.330 1.00 91.69 319 ASN A O 1
ATOM 2550 N N . ASN A 1 320 ? 44.151 31.762 -36.685 1.00 92.62 320 ASN A N 1
ATOM 2551 C CA . ASN A 1 320 ? 44.796 32.271 -37.891 1.00 92.62 320 ASN A CA 1
ATOM 2552 C C . ASN A 1 320 ? 44.538 33.781 -38.062 1.00 92.62 320 ASN A C 1
ATOM 2554 O O . ASN A 1 320 ? 43.484 34.199 -38.543 1.00 92.62 320 ASN A O 1
ATOM 2558 N N . LYS A 1 321 ? 45.530 34.608 -37.709 1.00 90.88 321 LYS A N 1
ATOM 2559 C CA . LYS A 1 321 ? 45.437 36.077 -37.811 1.00 90.88 321 LYS A CA 1
ATOM 2560 C C . LYS A 1 321 ? 45.237 36.584 -39.247 1.00 90.88 321 LYS A C 1
ATOM 2562 O O . LYS A 1 321 ? 44.706 37.677 -39.424 1.00 90.88 321 LYS A O 1
ATOM 2567 N N . GLU A 1 322 ? 45.660 35.842 -40.277 1.00 92.75 322 GLU A N 1
ATOM 2568 C CA . GLU A 1 322 ? 45.394 36.228 -41.674 1.00 92.75 322 GLU A CA 1
ATOM 2569 C C . GLU A 1 322 ? 43.909 36.087 -42.017 1.00 92.75 322 GLU A C 1
ATOM 2571 O O . GLU A 1 322 ? 43.342 36.961 -42.673 1.00 92.75 322 GLU A O 1
ATOM 2576 N N . VAL A 1 323 ? 43.271 35.021 -41.521 1.00 91.31 323 VAL A N 1
ATOM 2577 C CA . VAL A 1 323 ? 41.829 34.784 -41.680 1.00 91.31 323 VAL A CA 1
ATOM 2578 C C . VAL A 1 323 ? 41.023 35.850 -40.948 1.00 91.31 323 VAL A C 1
ATOM 2580 O O . VAL A 1 323 ? 40.092 36.400 -41.528 1.00 91.31 323 VAL A O 1
ATOM 2583 N N . GLU A 1 324 ? 41.405 36.201 -39.717 1.00 89.56 324 GLU A N 1
ATOM 2584 C CA . GLU A 1 324 ? 40.759 37.285 -38.959 1.00 89.56 324 GLU A CA 1
ATOM 2585 C C . GLU A 1 324 ? 40.846 38.625 -39.713 1.00 89.56 324 GLU A C 1
ATOM 2587 O O . GLU A 1 324 ? 39.822 39.268 -39.933 1.00 89.56 324 GLU A O 1
ATOM 2592 N N . LYS A 1 325 ? 42.028 38.990 -40.239 1.00 89.75 325 LYS A N 1
ATOM 2593 C CA . LYS A 1 325 ? 42.198 40.199 -41.070 1.00 89.75 325 LYS A CA 1
ATOM 2594 C C . LYS A 1 325 ? 41.355 40.170 -42.346 1.00 89.75 325 LYS A C 1
ATOM 2596 O O . LYS A 1 325 ? 40.786 41.191 -42.728 1.00 89.75 325 LYS A O 1
ATOM 2601 N N . LYS A 1 326 ? 41.283 39.026 -43.037 1.00 88.38 326 LYS A N 1
ATOM 2602 C CA . LYS A 1 326 ? 40.450 38.875 -44.241 1.00 88.38 326 LYS A CA 1
ATOM 2603 C C . LYS A 1 326 ? 38.966 39.019 -43.897 1.00 88.38 326 LYS A C 1
ATOM 2605 O O . LYS A 1 326 ? 38.237 39.654 -44.656 1.00 88.38 326 LYS A O 1
ATOM 2610 N N . LEU A 1 327 ? 38.537 38.508 -42.745 1.00 86.06 327 LEU A N 1
ATOM 2611 C CA . LEU A 1 327 ? 37.173 38.673 -42.249 1.00 86.06 327 LEU A CA 1
ATOM 2612 C C . LEU A 1 327 ? 36.849 40.111 -41.864 1.00 86.06 327 LEU A C 1
ATOM 2614 O O . LEU A 1 327 ? 35.747 40.558 -42.154 1.00 86.06 327 LEU A O 1
ATOM 2618 N N . ASP A 1 328 ? 37.791 40.861 -41.297 1.00 85.00 328 ASP A N 1
ATOM 2619 C CA . ASP A 1 328 ? 37.597 42.291 -41.029 1.00 85.00 328 ASP A CA 1
ATOM 2620 C C . ASP A 1 328 ? 37.376 43.100 -42.314 1.00 85.00 328 ASP A C 1
ATOM 2622 O O . ASP A 1 328 ? 36.627 44.078 -42.315 1.00 85.00 328 ASP A O 1
ATOM 2626 N N . ILE A 1 329 ? 37.985 42.678 -43.428 1.00 84.12 329 ILE A N 1
ATOM 2627 C CA . ILE A 1 329 ? 37.732 43.256 -44.755 1.00 84.12 329 ILE A CA 1
ATOM 2628 C C . ILE A 1 329 ? 36.333 42.867 -45.254 1.00 84.12 329 ILE A C 1
ATOM 2630 O O . ILE A 1 329 ? 35.601 43.736 -45.718 1.00 84.12 329 ILE A O 1
ATOM 2634 N N . ILE A 1 330 ? 35.939 41.593 -45.125 1.00 79.56 330 ILE A N 1
ATOM 2635 C CA . ILE A 1 330 ? 34.608 41.110 -45.542 1.00 79.56 330 ILE A CA 1
ATOM 2636 C C . ILE A 1 330 ? 33.499 41.805 -44.732 1.00 79.56 330 ILE A C 1
ATOM 2638 O O . ILE A 1 330 ? 32.543 42.308 -45.317 1.00 79.56 330 ILE A O 1
ATOM 2642 N N . LYS A 1 331 ? 33.670 41.936 -43.409 1.00 76.56 331 LYS A N 1
ATOM 2643 C CA . LYS A 1 331 ? 32.745 42.634 -42.498 1.00 76.56 331 LYS A CA 1
ATOM 2644 C C . LYS A 1 331 ? 32.452 44.066 -42.918 1.00 76.56 331 LYS A C 1
ATOM 2646 O O . LYS A 1 331 ? 31.316 44.511 -42.802 1.00 76.56 331 LYS A O 1
ATOM 2651 N N . LYS A 1 332 ? 33.468 44.797 -43.391 1.00 74.25 332 LYS A N 1
ATOM 2652 C CA . LYS A 1 332 ? 33.305 46.183 -43.858 1.00 74.25 332 LYS A CA 1
ATOM 2653 C C . LYS A 1 332 ? 32.410 46.287 -45.095 1.00 74.25 332 LYS A C 1
ATOM 2655 O O . LYS A 1 332 ? 31.836 47.347 -45.318 1.00 74.25 332 LYS A O 1
ATOM 2660 N N . ASN A 1 333 ? 32.276 45.207 -45.867 1.00 67.56 333 ASN A N 1
ATOM 2661 C CA . ASN A 1 333 ? 31.466 45.165 -47.084 1.00 67.56 333 ASN A CA 1
ATOM 2662 C C . ASN A 1 333 ? 30.028 44.670 -46.841 1.00 67.56 333 ASN A C 1
ATOM 2664 O O . ASN A 1 333 ? 29.173 44.848 -47.706 1.00 67.56 333 ASN A O 1
ATOM 2668 N N . THR A 1 334 ? 29.738 44.053 -45.693 1.00 61.62 334 THR A N 1
ATOM 2669 C CA . THR A 1 334 ? 28.408 43.513 -45.362 1.00 61.62 334 THR A CA 1
ATOM 2670 C C . THR A 1 334 ? 27.551 44.521 -44.597 1.00 61.62 334 THR A C 1
ATOM 2672 O O . THR A 1 334 ? 27.926 44.978 -43.522 1.00 61.62 334 THR A O 1
ATOM 2675 N N . SER A 1 335 ? 26.375 44.846 -45.143 1.00 53.91 335 SER A N 1
ATOM 2676 C CA . SER A 1 335 ? 25.453 45.876 -44.631 1.00 53.91 335 SER A CA 1
ATOM 2677 C C . SER A 1 335 ? 24.447 45.376 -43.580 1.00 53.91 335 SER A C 1
ATOM 2679 O O . SER A 1 335 ? 23.661 46.167 -43.064 1.00 53.91 335 SER A O 1
ATOM 2681 N N . GLU A 1 336 ? 24.427 44.078 -43.263 1.00 54.12 336 GLU A N 1
ATOM 2682 C CA . GLU A 1 336 ? 23.427 43.488 -42.364 1.00 54.12 336 GLU A CA 1
ATOM 2683 C C . GLU A 1 336 ? 23.936 43.392 -40.921 1.00 54.12 336 GLU A C 1
ATOM 2685 O O . GLU A 1 336 ? 24.489 42.387 -40.478 1.00 54.12 336 GLU A O 1
ATOM 2690 N N . VAL A 1 337 ? 23.697 44.460 -40.160 1.00 49.16 337 VAL A N 1
ATOM 2691 C CA . VAL A 1 337 ? 23.911 44.509 -38.710 1.00 49.16 337 VAL A CA 1
ATOM 2692 C C . VAL A 1 337 ? 22.551 44.376 -38.022 1.00 49.16 337 VAL A C 1
ATOM 2694 O O . VAL A 1 337 ? 21.838 45.359 -37.858 1.00 49.16 337 VAL A O 1
ATOM 2697 N N . GLY A 1 338 ? 22.155 43.162 -37.630 1.00 52.56 338 GLY A N 1
ATOM 2698 C CA . GLY A 1 338 ? 21.012 42.988 -36.720 1.00 52.56 338 GLY A CA 1
ATOM 2699 C C . GLY A 1 338 ? 20.208 41.704 -36.914 1.00 52.56 338 GLY A C 1
ATOM 2700 O O . GLY A 1 338 ? 19.344 41.611 -37.789 1.00 52.56 338 GLY A O 1
ATOM 2701 N N . GLY A 1 339 ? 20.432 40.713 -36.047 1.00 61.00 339 GLY A N 1
ATOM 2702 C CA . GLY A 1 339 ? 19.518 39.570 -35.944 1.00 61.00 339 GLY A CA 1
ATOM 2703 C C . GLY A 1 339 ? 19.978 38.402 -35.073 1.00 61.00 339 GLY A C 1
ATOM 2704 O O . GLY A 1 339 ? 19.128 37.646 -34.621 1.00 61.00 339 GLY A O 1
ATOM 2705 N N . LEU A 1 340 ? 21.284 38.254 -34.828 1.00 74.50 340 LEU A N 1
ATOM 2706 C CA . LEU A 1 340 ? 21.852 37.184 -33.999 1.00 74.50 340 LEU A CA 1
ATOM 2707 C C . LEU A 1 340 ? 22.598 37.825 -32.823 1.00 74.50 340 LEU A C 1
ATOM 2709 O O . LEU A 1 340 ? 23.762 38.193 -32.964 1.00 74.50 340 LEU A O 1
ATOM 2713 N N . ALA A 1 341 ? 21.904 38.046 -31.704 1.00 69.06 341 ALA A N 1
ATOM 2714 C CA . ALA A 1 341 ? 22.456 38.794 -30.570 1.00 69.06 341 ALA A CA 1
ATOM 2715 C C . ALA A 1 341 ? 23.230 37.889 -29.600 1.00 69.06 341 ALA A C 1
ATOM 2717 O O . ALA A 1 341 ? 24.275 38.283 -29.086 1.00 69.06 341 ALA A O 1
ATOM 2718 N N . ASN A 1 342 ? 22.735 36.666 -29.384 1.00 84.00 342 ASN A N 1
ATOM 2719 C CA . ASN A 1 342 ? 23.230 35.769 -28.339 1.00 84.00 342 ASN A CA 1
ATOM 2720 C C . ASN A 1 342 ? 23.692 34.414 -28.906 1.00 84.00 342 ASN A C 1
ATOM 2722 O O . ASN A 1 342 ? 23.262 34.003 -29.984 1.00 84.00 342 ASN A O 1
ATOM 2726 N N . ASP A 1 343 ? 24.509 33.671 -28.141 1.00 89.38 343 ASP A N 1
ATOM 2727 C CA . ASP A 1 343 ? 24.999 32.322 -28.503 1.00 89.38 343 ASP A CA 1
ATOM 2728 C C . ASP A 1 343 ? 23.845 31.390 -28.958 1.00 89.38 343 ASP A C 1
ATOM 2730 O O . ASP A 1 343 ? 23.989 30.628 -29.914 1.00 89.38 343 ASP A O 1
ATOM 2734 N N . ARG A 1 344 ? 22.673 31.490 -28.309 1.00 89.00 344 ARG A N 1
ATOM 2735 C CA . ARG A 1 344 ? 21.465 30.710 -28.631 1.00 89.00 344 ARG A CA 1
ATOM 2736 C C . ARG A 1 344 ? 20.912 31.009 -30.025 1.00 89.00 344 ARG A C 1
ATOM 2738 O O . ARG A 1 344 ? 20.550 30.077 -30.734 1.00 89.00 344 ARG A O 1
ATOM 2745 N N . ASP A 1 345 ? 20.886 32.272 -30.448 1.00 87.06 345 ASP A N 1
ATOM 2746 C CA . ASP A 1 345 ? 20.380 32.633 -31.778 1.00 87.06 345 ASP A CA 1
ATOM 2747 C C . ASP A 1 345 ? 21.238 32.017 -32.886 1.00 87.06 345 ASP A C 1
ATOM 2749 O O . ASP A 1 345 ? 20.711 31.575 -33.904 1.00 87.06 345 ASP A O 1
ATOM 2753 N N . ILE A 1 346 ? 22.553 31.947 -32.664 1.00 89.69 346 ILE A N 1
ATOM 2754 C CA . ILE A 1 346 ? 23.521 31.351 -33.591 1.00 89.69 346 ILE A CA 1
ATOM 2755 C C . ILE A 1 346 ? 23.304 29.836 -33.694 1.00 89.69 346 ILE A C 1
ATOM 2757 O O . ILE A 1 346 ? 23.296 29.288 -34.798 1.00 89.69 346 ILE A O 1
ATOM 2761 N N . ILE A 1 347 ? 23.080 29.167 -32.557 1.00 91.81 347 ILE A N 1
ATOM 2762 C CA . ILE A 1 347 ? 22.743 27.737 -32.508 1.00 91.81 347 ILE A CA 1
ATOM 2763 C C . ILE A 1 347 ? 21.444 27.478 -33.279 1.00 91.81 347 ILE A C 1
ATOM 2765 O O . ILE A 1 347 ? 21.417 26.628 -34.167 1.00 91.81 347 ILE A O 1
ATOM 2769 N N . GLU A 1 348 ? 20.386 28.242 -33.004 1.00 91.12 348 GLU A N 1
ATOM 2770 C CA . GLU A 1 348 ? 19.086 28.078 -33.661 1.00 91.12 348 GLU A CA 1
ATOM 2771 C C . GLU A 1 348 ? 19.161 28.378 -35.170 1.00 91.12 348 GLU A C 1
ATOM 2773 O O . GLU A 1 348 ? 18.568 27.651 -35.966 1.00 91.12 348 GLU A O 1
ATOM 2778 N N . TYR A 1 349 ? 19.936 29.386 -35.593 1.00 89.25 349 TYR A N 1
ATOM 2779 C CA . TYR A 1 349 ? 20.127 29.736 -37.010 1.00 89.25 349 TYR A CA 1
ATOM 2780 C C . TYR A 1 349 ? 20.745 28.597 -37.827 1.00 89.25 349 TYR A C 1
ATOM 2782 O O . TYR A 1 349 ? 20.394 28.392 -38.990 1.00 89.25 349 TYR A O 1
ATOM 2790 N N . VAL A 1 350 ? 21.652 27.833 -37.218 1.00 91.56 350 VAL A N 1
ATOM 2791 C CA . VAL A 1 350 ? 22.301 26.693 -37.872 1.00 91.56 350 VAL A CA 1
ATOM 2792 C C . VAL A 1 350 ? 21.458 25.427 -37.755 1.00 91.56 350 VAL A C 1
ATOM 2794 O O . VAL A 1 350 ? 21.311 24.704 -38.744 1.00 91.56 350 VAL A O 1
ATOM 2797 N N . LEU A 1 351 ? 20.914 25.152 -36.566 1.00 93.19 351 LEU A N 1
ATOM 2798 C CA . LEU A 1 351 ? 20.274 23.877 -36.258 1.00 93.19 351 LEU A CA 1
ATOM 2799 C C . LEU A 1 351 ? 18.810 23.805 -36.701 1.00 93.19 351 LEU A C 1
ATOM 2801 O O . LEU A 1 351 ? 18.373 22.731 -37.088 1.00 93.19 351 LEU A O 1
ATOM 2805 N N . PHE A 1 352 ? 18.035 24.892 -36.731 1.00 92.94 352 PHE A N 1
ATOM 2806 C CA . PHE A 1 352 ? 16.625 24.795 -37.146 1.00 92.94 352 PHE A CA 1
ATOM 2807 C C . PHE A 1 352 ? 16.456 24.405 -38.621 1.00 92.94 352 PHE A C 1
ATOM 2809 O O . PHE A 1 352 ? 15.657 23.509 -38.895 1.00 92.94 352 PHE A O 1
ATOM 2816 N N . PRO A 1 353 ? 17.211 24.970 -39.588 1.00 90.81 353 PRO A N 1
ATOM 2817 C CA . PRO A 1 353 ? 17.146 24.483 -40.966 1.00 90.81 353 PRO A CA 1
ATOM 2818 C C . PRO A 1 353 ? 17.676 23.049 -41.100 1.00 90.81 353 PRO A C 1
ATOM 2820 O O . PRO A 1 353 ? 17.233 22.313 -41.975 1.00 90.81 353 PRO A O 1
ATOM 2823 N N . TYR A 1 354 ? 18.598 22.636 -40.224 1.00 91.94 354 TYR A N 1
ATOM 2824 C CA . TYR A 1 354 ? 19.081 21.258 -40.151 1.00 91.94 354 TYR A CA 1
ATOM 2825 C C . TYR A 1 354 ? 17.983 20.290 -39.675 1.00 91.94 354 TYR A C 1
ATOM 2827 O O . TYR A 1 354 ? 17.786 19.249 -40.296 1.00 91.94 354 TYR A O 1
ATOM 2835 N N . ILE A 1 355 ? 17.209 20.656 -38.644 1.00 92.25 355 ILE A N 1
ATOM 2836 C CA . ILE A 1 355 ? 16.011 19.913 -38.216 1.00 92.25 355 ILE A CA 1
ATOM 2837 C C . ILE A 1 355 ? 14.961 19.882 -39.337 1.00 92.25 355 ILE A C 1
ATOM 2839 O O . ILE A 1 355 ? 14.372 18.838 -39.598 1.00 92.25 355 ILE A O 1
ATOM 2843 N N . ASN A 1 356 ? 14.763 20.989 -40.057 1.00 91.00 356 ASN A N 1
ATOM 2844 C CA . ASN A 1 356 ? 13.848 21.038 -41.202 1.00 91.00 356 ASN A CA 1
ATOM 2845 C C . ASN A 1 356 ? 14.247 20.038 -42.304 1.00 91.00 356 ASN A C 1
ATOM 2847 O O . ASN A 1 356 ? 13.393 19.360 -42.868 1.00 91.00 356 ASN A O 1
ATOM 2851 N N . GLU A 1 357 ? 15.548 19.902 -42.586 1.00 90.88 357 GLU A N 1
ATOM 2852 C CA . GLU A 1 357 ? 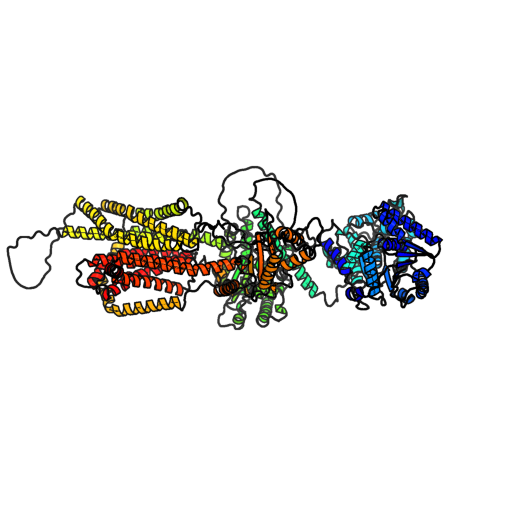16.050 18.915 -43.548 1.00 90.88 357 GLU A CA 1
ATOM 2853 C C . GLU A 1 357 ? 15.869 17.470 -43.057 1.00 90.88 357 GLU A C 1
ATOM 2855 O O . GLU A 1 357 ? 15.586 16.584 -43.863 1.00 90.88 357 GLU A O 1
ATOM 2860 N N . ILE A 1 358 ? 15.959 17.224 -41.743 1.00 91.38 358 ILE A N 1
ATOM 2861 C CA . ILE A 1 358 ? 15.630 15.917 -41.151 1.00 91.38 358 ILE A CA 1
ATOM 2862 C C . ILE A 1 358 ? 14.176 15.533 -41.455 1.00 91.38 358 ILE A C 1
ATOM 2864 O O . ILE A 1 358 ? 13.928 14.417 -41.911 1.00 91.38 358 ILE A O 1
ATOM 2868 N N . PHE A 1 359 ? 13.222 16.447 -41.250 1.00 89.00 359 PHE A N 1
ATOM 2869 C CA . PHE A 1 359 ? 11.809 16.173 -41.532 1.00 89.00 359 PHE A CA 1
ATOM 2870 C C . PHE A 1 359 ? 11.540 15.929 -43.022 1.00 89.00 359 PHE A C 1
ATOM 2872 O O . PHE A 1 359 ? 10.768 15.031 -43.351 1.00 89.00 359 PHE A O 1
ATOM 2879 N N . LYS A 1 360 ? 12.244 16.622 -43.926 1.00 87.62 360 LYS A N 1
ATOM 2880 C CA . LYS A 1 360 ? 12.196 16.305 -45.366 1.00 87.62 360 LYS A CA 1
ATOM 2881 C C . LYS A 1 360 ? 12.738 14.910 -45.675 1.00 87.62 360 LYS A C 1
ATOM 2883 O O . LYS A 1 360 ? 12.134 14.185 -46.454 1.00 87.62 360 LYS A O 1
ATOM 2888 N N . CYS A 1 361 ? 13.836 14.495 -45.037 1.00 89.25 361 CYS A N 1
ATOM 2889 C CA . CYS A 1 361 ? 14.370 13.139 -45.216 1.00 89.25 361 CYS A CA 1
ATOM 2890 C C . CYS A 1 361 ? 13.381 12.056 -44.741 1.00 89.25 361 CYS A C 1
ATOM 2892 O O . CYS A 1 361 ? 13.315 10.984 -45.346 1.00 89.25 361 CYS A O 1
ATOM 2894 N N . LEU A 1 362 ? 12.610 12.330 -43.680 1.00 88.12 362 LEU A N 1
ATOM 2895 C CA . LEU A 1 362 ? 11.532 11.453 -43.206 1.00 88.12 362 LEU A CA 1
ATOM 2896 C C . LEU A 1 362 ? 10.354 11.409 -44.195 1.00 88.12 362 LEU A C 1
ATOM 2898 O O . LEU A 1 362 ? 9.864 10.325 -44.502 1.00 88.12 362 LEU A O 1
ATOM 2902 N N . GLU A 1 363 ? 9.928 12.558 -44.729 1.00 84.50 363 GLU A N 1
ATOM 2903 C CA . GLU A 1 363 ? 8.840 12.653 -45.717 1.00 84.50 363 GLU A CA 1
ATOM 2904 C C . GLU A 1 363 ? 9.184 11.956 -47.041 1.00 84.50 363 GLU A C 1
ATOM 2906 O O . GLU A 1 363 ? 8.372 11.208 -47.583 1.00 84.50 363 GLU A O 1
ATOM 2911 N N . GLU A 1 364 ? 10.413 12.129 -47.533 1.00 87.31 364 GLU A N 1
ATOM 2912 C CA . GLU A 1 364 ? 10.916 11.470 -48.745 1.00 87.31 364 GLU A CA 1
ATOM 2913 C C . GLU A 1 364 ? 11.132 9.949 -48.561 1.00 87.31 364 GLU A C 1
ATOM 2915 O O . GLU A 1 364 ? 11.437 9.233 -49.524 1.00 87.31 364 GLU A O 1
ATOM 2920 N N . GLY A 1 365 ? 10.990 9.437 -47.330 1.00 86.31 365 GLY A N 1
ATOM 2921 C CA . GLY A 1 365 ? 11.200 8.031 -46.988 1.00 86.31 365 GLY A CA 1
ATOM 2922 C C . GLY A 1 365 ? 12.661 7.587 -47.101 1.00 86.31 365 GLY A C 1
ATOM 2923 O O . GLY A 1 365 ? 12.928 6.404 -47.327 1.00 86.31 365 GLY A O 1
ATOM 2924 N N . ILE A 1 366 ? 13.614 8.521 -46.971 1.00 89.31 366 ILE A N 1
ATOM 2925 C CA . ILE A 1 366 ? 15.054 8.214 -46.972 1.00 89.31 366 ILE A CA 1
ATOM 2926 C C . ILE A 1 366 ? 15.405 7.348 -45.765 1.00 89.31 366 ILE A C 1
ATOM 2928 O O . ILE A 1 366 ? 16.190 6.408 -45.875 1.00 89.31 366 ILE A O 1
ATOM 2932 N N . ILE A 1 367 ? 14.774 7.628 -44.629 1.00 88.44 367 ILE A N 1
ATOM 2933 C CA . ILE A 1 367 ? 14.835 6.821 -43.417 1.00 88.44 367 ILE A CA 1
ATOM 2934 C C . ILE A 1 367 ? 13.432 6.708 -42.821 1.00 88.44 367 ILE A C 1
ATOM 2936 O O . ILE A 1 367 ? 12.649 7.650 -42.885 1.00 88.44 367 ILE A O 1
ATOM 2940 N N . LEU A 1 368 ? 13.101 5.540 -42.267 1.00 81.06 368 LEU A N 1
ATOM 2941 C CA . LEU A 1 368 ? 11.744 5.240 -41.790 1.00 81.06 368 LEU A CA 1
ATOM 2942 C C . LEU A 1 368 ? 11.564 5.469 -40.286 1.00 81.06 368 LEU A C 1
ATOM 2944 O O . LEU A 1 368 ? 10.462 5.771 -39.841 1.00 81.06 368 LEU A O 1
ATOM 2948 N N . CYS A 1 369 ? 12.627 5.285 -39.497 1.00 82.50 369 CYS A N 1
ATOM 2949 C CA . CYS A 1 369 ? 12.580 5.379 -38.040 1.00 82.50 369 CYS A CA 1
ATOM 2950 C C . CYS A 1 369 ? 13.274 6.671 -37.569 1.00 82.50 369 CYS A C 1
ATOM 2952 O O . CYS A 1 369 ? 14.495 6.775 -37.719 1.00 82.50 369 CYS A O 1
ATOM 2954 N N . PRO A 1 370 ? 12.549 7.632 -36.966 1.00 85.31 370 PRO A N 1
ATOM 2955 C CA . PRO A 1 370 ? 13.133 8.876 -36.462 1.00 85.31 370 PRO A CA 1
ATOM 2956 C C . PRO A 1 370 ? 14.254 8.658 -35.430 1.00 85.31 370 PRO A C 1
ATOM 2958 O O . PRO A 1 370 ? 15.290 9.312 -35.514 1.00 85.31 370 PRO A O 1
ATOM 2961 N N . LEU A 1 371 ? 14.126 7.667 -34.533 1.00 85.69 371 LEU A N 1
ATOM 2962 C CA . LEU A 1 371 ? 15.153 7.349 -33.522 1.00 85.69 371 LEU A CA 1
ATOM 2963 C C . LEU A 1 371 ? 16.523 7.002 -34.137 1.00 85.69 371 LEU A C 1
ATOM 2965 O O . LEU A 1 371 ? 17.569 7.266 -33.546 1.00 85.69 371 LEU A O 1
ATOM 2969 N N . GLN A 1 372 ? 16.547 6.428 -35.343 1.00 87.38 372 GLN A N 1
ATOM 2970 C CA . GLN A 1 372 ? 17.798 6.097 -36.033 1.00 87.38 372 GLN A CA 1
ATOM 2971 C C . GLN A 1 372 ? 18.553 7.352 -36.511 1.00 87.38 372 GLN A C 1
ATOM 2973 O O . GLN A 1 372 ? 19.781 7.318 -36.632 1.00 87.38 372 GLN A O 1
ATOM 2978 N N . ILE A 1 373 ? 17.849 8.472 -36.724 1.00 91.00 373 ILE A N 1
ATOM 2979 C CA . ILE A 1 373 ? 18.454 9.777 -37.031 1.00 91.00 373 ILE A CA 1
ATOM 2980 C C . ILE A 1 373 ? 19.176 10.332 -35.799 1.00 91.00 373 ILE A C 1
ATOM 2982 O O . ILE A 1 373 ? 20.278 10.873 -35.914 1.00 91.00 373 ILE A O 1
ATOM 2986 N N . ASP A 1 374 ? 18.611 10.150 -34.608 1.00 90.94 374 ASP A N 1
ATOM 2987 C CA . ASP A 1 374 ? 19.291 10.546 -33.377 1.00 90.94 374 ASP A CA 1
ATOM 2988 C C . ASP A 1 374 ? 20.565 9.722 -33.164 1.00 90.94 374 ASP A C 1
ATOM 2990 O O . ASP A 1 374 ? 21.643 10.284 -32.948 1.00 90.94 374 ASP A O 1
ATOM 2994 N N . LEU A 1 375 ? 20.494 8.402 -33.366 1.00 89.56 375 LEU A N 1
ATOM 2995 C CA . LEU A 1 375 ? 21.661 7.522 -33.273 1.00 89.56 375 LEU A CA 1
ATOM 2996 C C . LEU A 1 375 ? 22.786 7.891 -34.247 1.00 89.56 375 LEU A C 1
ATOM 2998 O O . LEU A 1 375 ? 23.942 7.994 -33.825 1.00 89.56 375 LEU A O 1
ATOM 3002 N N . ILE A 1 376 ? 22.481 8.098 -35.537 1.00 90.62 376 ILE A N 1
ATOM 3003 C CA . ILE A 1 376 ? 23.504 8.428 -36.546 1.00 90.62 376 ILE A CA 1
ATOM 3004 C C . ILE A 1 376 ? 24.181 9.763 -36.254 1.00 90.62 376 ILE A C 1
ATOM 3006 O O . ILE A 1 376 ? 25.370 9.930 -36.530 1.00 90.62 376 ILE A O 1
ATOM 3010 N N . LYS A 1 377 ? 23.474 10.717 -35.646 1.00 91.75 377 LYS A N 1
ATOM 3011 C CA . LYS A 1 377 ? 24.060 12.015 -35.304 1.00 91.75 377 LYS A CA 1
ATOM 3012 C C . LYS A 1 377 ? 24.820 11.987 -33.983 1.00 91.75 377 LYS A C 1
ATOM 3014 O O . LYS A 1 377 ? 25.895 12.584 -33.928 1.00 91.75 377 LYS A O 1
ATOM 3019 N N . ILE A 1 378 ? 24.378 11.217 -32.989 1.00 90.19 378 ILE A N 1
ATOM 3020 C CA . ILE A 1 378 ? 25.146 10.976 -31.756 1.00 90.19 378 ILE A CA 1
ATOM 3021 C C . ILE A 1 378 ? 26.462 10.258 -32.072 1.00 90.19 378 ILE A C 1
ATOM 3023 O O . ILE A 1 378 ? 27.532 10.749 -31.719 1.00 90.19 378 ILE A O 1
ATOM 3027 N N . PHE A 1 379 ? 26.406 9.114 -32.762 1.00 88.62 379 PHE A N 1
ATOM 3028 C CA . PHE A 1 379 ? 27.584 8.264 -32.966 1.00 88.62 379 PHE A CA 1
ATOM 3029 C C . PHE A 1 379 ? 28.407 8.606 -34.211 1.00 88.62 379 PHE A C 1
ATOM 3031 O O . PHE A 1 379 ? 29.580 8.241 -34.252 1.00 88.62 379 PHE A O 1
ATOM 3038 N N . GLY A 1 380 ? 27.825 9.279 -35.208 1.00 86.38 380 GLY A N 1
ATOM 3039 C CA . GLY A 1 380 ? 28.505 9.650 -36.455 1.00 86.38 380 GLY A CA 1
ATOM 3040 C C . GLY A 1 380 ? 29.039 11.083 -36.465 1.00 86.38 380 GLY A C 1
ATOM 3041 O O . GLY A 1 380 ? 30.204 11.292 -36.787 1.00 86.38 380 GLY A O 1
ATOM 3042 N N . LEU A 1 381 ? 28.213 12.074 -36.100 1.00 85.88 381 LEU A N 1
ATOM 3043 C CA . LEU A 1 381 ? 28.604 13.497 -36.112 1.00 85.88 381 LEU A CA 1
ATOM 3044 C C . LEU A 1 381 ? 29.223 13.945 -34.776 1.00 85.88 381 LEU A C 1
ATOM 3046 O O . LEU A 1 381 ? 29.969 14.920 -34.740 1.00 85.88 381 LEU A O 1
ATOM 3050 N N . GLY A 1 382 ? 28.918 13.240 -33.682 1.00 86.31 382 GLY A N 1
ATOM 3051 C CA . GLY A 1 382 ? 29.303 13.643 -32.329 1.00 86.31 382 GLY A CA 1
ATOM 3052 C C . GLY A 1 382 ? 28.338 14.658 -31.712 1.00 86.31 382 GLY A C 1
ATOM 3053 O O . GLY A 1 382 ? 28.779 15.560 -30.998 1.00 86.31 382 GLY A O 1
ATOM 3054 N N . TRP A 1 383 ? 27.039 14.531 -32.011 1.00 90.75 383 TRP A N 1
ATOM 3055 C CA . TRP A 1 383 ? 25.982 15.316 -31.367 1.00 90.75 383 TRP A CA 1
ATOM 3056 C C . TRP A 1 383 ? 26.030 15.143 -29.832 1.00 90.75 383 TRP A C 1
ATOM 3058 O O . TRP A 1 383 ? 26.282 14.022 -29.372 1.00 90.75 383 TRP A O 1
ATOM 3068 N N . PRO A 1 384 ? 25.779 16.198 -29.026 1.00 89.56 384 PRO A N 1
ATOM 3069 C CA . PRO A 1 384 ? 25.837 16.116 -27.566 1.00 89.56 384 PRO A CA 1
ATOM 3070 C C . PRO A 1 384 ? 24.884 15.049 -27.021 1.00 89.56 384 PRO A C 1
ATOM 3072 O O . PRO A 1 384 ? 23.665 15.229 -27.007 1.00 89.56 384 PRO A O 1
ATOM 3075 N N . SER A 1 385 ? 25.436 13.925 -26.554 1.00 86.62 385 SER A N 1
ATOM 3076 C CA . SER A 1 385 ? 24.637 12.786 -26.080 1.00 86.62 385 SER A CA 1
ATOM 3077 C C . SER A 1 385 ? 23.669 13.156 -24.950 1.00 86.62 385 SER A C 1
ATOM 3079 O O . SER A 1 385 ? 22.629 12.530 -24.834 1.00 86.62 385 SER A O 1
ATOM 3081 N N . GLN A 1 386 ? 23.964 14.205 -24.175 1.00 85.31 386 GLN A N 1
ATOM 3082 C CA . GLN A 1 386 ? 23.131 14.748 -23.097 1.00 85.31 386 GLN A CA 1
ATOM 3083 C C . GLN A 1 386 ? 21.812 15.379 -23.573 1.00 85.31 386 GLN A C 1
ATOM 3085 O O . GLN A 1 386 ? 20.956 15.644 -22.742 1.00 85.31 386 GLN A O 1
ATOM 3090 N N . THR A 1 387 ? 21.648 15.617 -24.876 1.00 87.38 387 THR A N 1
ATOM 3091 C CA . THR A 1 387 ? 20.407 16.160 -25.468 1.00 87.38 387 THR A CA 1
ATOM 3092 C C . THR A 1 387 ? 19.571 15.082 -26.171 1.00 87.38 387 THR A C 1
ATOM 3094 O O . THR A 1 387 ? 18.535 15.383 -26.751 1.00 87.38 387 THR A O 1
ATOM 3097 N N . GLY A 1 388 ? 20.031 13.822 -26.169 1.00 85.69 388 GLY A N 1
ATOM 3098 C CA . GLY A 1 388 ? 19.314 12.692 -26.772 1.00 85.69 388 GLY A CA 1
ATOM 3099 C C . GLY A 1 388 ? 19.319 12.609 -28.301 1.00 85.69 388 GLY A C 1
ATOM 3100 O O . GLY A 1 388 ? 18.878 11.604 -28.845 1.00 85.69 388 GLY A O 1
ATOM 3101 N N . GLY A 1 389 ? 19.888 13.601 -28.990 1.00 90.25 389 GLY A N 1
ATOM 3102 C CA . GLY A 1 389 ? 19.938 13.675 -30.453 1.00 90.25 389 GLY A CA 1
ATOM 3103 C C . GLY A 1 389 ? 19.184 14.896 -30.993 1.00 90.25 389 GLY A C 1
ATOM 3104 O O . GLY A 1 389 ? 18.520 15.589 -30.225 1.00 90.25 389 GLY A O 1
ATOM 3105 N N . PRO A 1 390 ? 19.313 15.226 -32.289 1.00 91.81 390 PRO A N 1
ATOM 3106 C CA . PRO A 1 390 ? 18.650 16.378 -32.896 1.00 91.81 390 PRO A CA 1
ATOM 3107 C C . PRO A 1 390 ? 17.123 16.386 -32.765 1.00 91.81 390 PRO A C 1
ATOM 3109 O O . PRO A 1 390 ? 16.564 17.457 -32.540 1.00 91.81 390 PRO A O 1
ATOM 3112 N N . LEU A 1 391 ? 16.441 15.246 -32.910 1.00 90.75 391 LEU A N 1
ATOM 3113 C CA . LEU A 1 391 ? 14.980 15.186 -32.825 1.00 90.75 391 LEU A CA 1
ATOM 3114 C C . LEU A 1 391 ? 14.502 15.280 -31.380 1.00 90.75 391 LEU A C 1
ATOM 3116 O O . LEU A 1 391 ? 13.644 16.112 -31.097 1.00 90.75 391 LEU A O 1
ATOM 3120 N N . MET A 1 392 ? 15.114 14.523 -30.463 1.00 88.38 392 MET A N 1
ATOM 3121 C CA . MET A 1 392 ? 14.816 14.637 -29.031 1.00 88.38 392 MET A CA 1
ATOM 3122 C C . MET A 1 392 ? 15.087 16.056 -28.504 1.00 88.38 392 MET A C 1
ATOM 3124 O O . MET A 1 392 ? 14.270 16.605 -27.771 1.00 88.38 392 MET A O 1
ATOM 3128 N N . TRP A 1 393 ? 16.177 16.699 -28.937 1.00 91.50 393 TRP A N 1
ATOM 3129 C CA . TRP A 1 393 ? 16.468 18.102 -28.625 1.00 91.50 393 TRP A CA 1
ATOM 3130 C C . TRP A 1 393 ? 15.401 19.059 -29.185 1.00 91.50 393 TRP A C 1
ATOM 3132 O O . TRP A 1 393 ? 14.908 19.944 -28.482 1.00 91.50 393 TRP A O 1
ATOM 3142 N N . ALA A 1 394 ? 15.007 18.870 -30.447 1.00 89.56 394 ALA A N 1
ATOM 3143 C CA . ALA A 1 394 ? 13.993 19.687 -31.106 1.00 89.56 394 ALA A CA 1
ATOM 3144 C C . ALA A 1 394 ? 12.602 19.553 -30.460 1.00 89.56 394 ALA A C 1
ATOM 3146 O O . ALA A 1 394 ? 11.870 20.541 -30.379 1.00 89.56 394 ALA A O 1
ATOM 3147 N N . GLU A 1 395 ? 12.240 18.356 -30.002 1.00 83.31 395 GLU A N 1
ATOM 3148 C CA . GLU A 1 395 ? 10.953 18.061 -29.372 1.00 83.31 395 GLU A CA 1
ATOM 3149 C C . GLU A 1 395 ? 10.914 18.497 -27.903 1.00 83.31 395 GLU A C 1
ATOM 3151 O O . GLU A 1 395 ? 10.018 19.257 -27.530 1.00 83.31 395 GLU A O 1
ATOM 3156 N N . ASN A 1 396 ? 11.910 18.096 -27.106 1.00 83.31 396 ASN A N 1
ATOM 3157 C CA . ASN A 1 396 ? 11.890 18.263 -25.651 1.00 83.31 396 ASN A CA 1
ATOM 3158 C C . ASN A 1 396 ? 12.422 19.619 -25.176 1.00 83.31 396 ASN A C 1
ATOM 3160 O O . ASN A 1 396 ? 11.890 20.167 -24.214 1.00 83.31 396 ASN A O 1
ATOM 3164 N N . GLU A 1 397 ? 13.464 20.175 -25.807 1.00 83.88 397 GLU A N 1
ATOM 3165 C CA . GLU A 1 397 ? 14.073 21.431 -25.333 1.00 83.88 397 GLU A CA 1
ATOM 3166 C C . GLU A 1 397 ? 13.517 22.682 -26.026 1.00 83.88 397 GLU A C 1
ATOM 3168 O O . GLU A 1 397 ? 13.455 23.752 -25.416 1.00 83.88 397 GLU A O 1
ATOM 3173 N N . ILE A 1 398 ? 13.134 22.580 -27.305 1.00 84.69 398 ILE A N 1
ATOM 3174 C CA . ILE A 1 398 ? 12.670 23.732 -28.100 1.00 84.69 398 ILE A CA 1
ATOM 3175 C C . ILE A 1 398 ? 11.156 23.689 -28.348 1.00 84.69 398 ILE A C 1
ATOM 3177 O O . ILE A 1 398 ? 10.480 24.718 -28.243 1.00 84.69 398 ILE A O 1
ATOM 3181 N N . GLY A 1 399 ? 10.630 22.518 -28.709 1.00 81.31 399 GLY A N 1
ATOM 3182 C CA . GLY A 1 399 ? 9.281 22.319 -29.225 1.00 81.31 399 GLY A CA 1
ATOM 3183 C C . GLY A 1 399 ? 9.193 22.563 -30.737 1.00 81.31 399 GLY A C 1
ATOM 3184 O O . GLY A 1 399 ? 9.477 23.656 -31.235 1.00 81.31 399 GLY A O 1
ATOM 3185 N N . LEU A 1 400 ? 8.712 21.563 -31.485 1.00 81.44 400 LEU A N 1
ATOM 3186 C CA . LEU A 1 400 ? 8.647 21.591 -32.956 1.00 81.44 400 LEU A CA 1
ATOM 3187 C C . LEU A 1 400 ? 7.867 22.793 -33.515 1.00 81.44 400 LEU A C 1
ATOM 3189 O O . LEU A 1 400 ? 8.254 23.376 -34.526 1.00 81.44 400 LEU A O 1
ATOM 3193 N N . GLN A 1 401 ? 6.802 23.223 -32.832 1.00 80.25 401 GLN A N 1
ATOM 3194 C CA . GLN A 1 401 ? 6.030 24.403 -33.239 1.00 80.25 401 GLN A CA 1
ATOM 3195 C C . GLN A 1 401 ? 6.849 25.698 -33.173 1.00 80.25 401 GLN A C 1
ATOM 3197 O O . GLN A 1 401 ? 6.667 26.578 -34.012 1.00 80.25 401 GLN A O 1
ATOM 3202 N N . ASN A 1 402 ? 7.754 25.829 -32.199 1.00 83.44 402 ASN A N 1
ATOM 3203 C CA . ASN A 1 402 ? 8.618 27.002 -32.082 1.00 83.44 402 ASN A CA 1
ATOM 3204 C C . ASN A 1 402 ? 9.657 27.031 -33.206 1.00 83.44 402 ASN A C 1
ATOM 3206 O O . ASN A 1 402 ? 9.926 28.098 -33.761 1.00 83.44 402 ASN A O 1
ATOM 3210 N N . ILE A 1 403 ? 10.172 25.860 -33.594 1.00 86.06 403 ILE A N 1
ATOM 3211 C CA . ILE A 1 403 ? 11.069 25.710 -34.746 1.00 86.06 403 ILE A CA 1
ATOM 3212 C C . ILE A 1 403 ? 10.359 26.155 -36.025 1.00 86.06 403 ILE A C 1
ATOM 3214 O O . ILE A 1 403 ? 10.878 27.018 -36.730 1.00 86.06 403 ILE A O 1
ATOM 3218 N N . VAL A 1 404 ? 9.152 25.639 -36.290 1.00 84.06 404 VAL A N 1
ATOM 3219 C CA . VAL A 1 404 ? 8.354 26.019 -37.471 1.00 84.06 404 VAL A CA 1
ATOM 3220 C C . VAL A 1 404 ? 8.063 27.520 -37.478 1.00 84.06 404 VAL A C 1
ATOM 3222 O O . VAL A 1 404 ? 8.341 28.178 -38.473 1.00 84.06 404 VAL A O 1
ATOM 3225 N N . LYS A 1 405 ? 7.621 28.104 -36.355 1.00 84.56 405 LYS A N 1
ATOM 3226 C CA . LYS A 1 405 ? 7.376 29.555 -36.252 1.00 84.56 405 LYS A CA 1
ATOM 3227 C C . LYS A 1 405 ? 8.618 30.389 -36.572 1.00 84.56 405 LYS A C 1
ATOM 3229 O O . LYS A 1 405 ? 8.513 31.397 -37.269 1.00 84.56 405 LYS A O 1
ATOM 3234 N N . LYS A 1 406 ? 9.794 30.000 -36.062 1.00 86.06 406 LYS A N 1
ATOM 3235 C CA . LYS A 1 406 ? 11.043 30.745 -36.296 1.00 86.06 406 LYS A CA 1
ATOM 3236 C C . LYS A 1 406 ? 11.539 30.574 -37.735 1.00 86.06 406 LYS A C 1
ATOM 3238 O O . LYS A 1 406 ? 11.997 31.546 -38.335 1.00 86.06 406 LYS A O 1
ATOM 3243 N N . LEU A 1 407 ? 11.392 29.376 -38.304 1.00 86.81 407 LEU A N 1
ATOM 3244 C CA . LEU A 1 407 ? 11.659 29.103 -39.716 1.00 86.81 407 LEU A CA 1
ATOM 3245 C C . LEU A 1 407 ? 10.743 29.927 -40.624 1.00 86.81 407 LEU A C 1
ATOM 3247 O O . LEU A 1 407 ? 11.251 30.636 -41.483 1.00 86.81 407 LEU A O 1
ATOM 3251 N N . ASP A 1 408 ? 9.434 29.941 -40.375 1.00 83.94 408 ASP A N 1
ATOM 3252 C CA . ASP A 1 408 ? 8.472 30.743 -41.138 1.00 83.94 408 ASP A CA 1
ATOM 3253 C C . ASP A 1 408 ? 8.776 32.242 -41.033 1.00 83.94 408 ASP A C 1
ATOM 3255 O O . ASP A 1 408 ? 8.756 32.953 -42.039 1.00 83.94 408 ASP A O 1
ATOM 3259 N N . PHE A 1 409 ? 9.150 32.730 -39.845 1.00 84.62 409 PHE A N 1
ATOM 3260 C CA . PHE A 1 409 ? 9.615 34.105 -39.661 1.00 84.62 409 PHE A CA 1
ATOM 3261 C C . PHE A 1 409 ? 10.856 34.415 -40.518 1.00 84.62 409 PHE A C 1
ATOM 3263 O O . PHE A 1 409 ? 10.897 35.428 -41.221 1.00 84.62 409 PHE A O 1
ATOM 3270 N N . TRP A 1 410 ? 11.860 33.535 -40.522 1.00 84.25 410 TRP A N 1
ATOM 3271 C CA . TRP A 1 410 ? 13.045 33.684 -41.371 1.00 84.25 410 TRP A CA 1
ATOM 3272 C C . TRP A 1 410 ? 12.746 33.504 -42.858 1.00 84.25 410 TRP A C 1
ATOM 3274 O O . TRP A 1 410 ? 13.367 34.168 -43.684 1.00 84.25 410 TRP A O 1
ATOM 3284 N N . TYR A 1 411 ? 11.781 32.666 -43.225 1.00 83.38 411 TYR A N 1
ATOM 3285 C CA . TYR A 1 411 ? 11.330 32.512 -44.601 1.00 83.38 411 TYR A CA 1
ATOM 3286 C C . TYR A 1 411 ? 10.650 33.784 -45.100 1.00 83.38 411 TYR A C 1
ATOM 3288 O O . TYR A 1 411 ? 10.939 34.249 -46.201 1.00 83.38 411 TYR A O 1
ATOM 3296 N N . LEU A 1 412 ? 9.803 34.400 -44.273 1.00 81.06 412 LEU A N 1
ATOM 3297 C CA . LEU A 1 412 ? 9.180 35.683 -44.576 1.00 81.06 412 LEU A CA 1
ATOM 3298 C C . LEU A 1 412 ? 10.221 36.801 -44.706 1.00 81.06 412 LEU A C 1
ATOM 3300 O O . LEU A 1 412 ? 10.118 37.593 -45.643 1.00 81.06 412 LEU A O 1
ATOM 3304 N N . LYS A 1 413 ? 11.233 36.826 -43.824 1.00 78.50 413 LYS A N 1
ATOM 3305 C CA . LYS A 1 413 ? 12.298 37.842 -43.811 1.00 78.50 413 LYS A CA 1
ATOM 3306 C C . LYS A 1 413 ? 13.301 37.691 -44.961 1.00 78.50 413 LYS A C 1
ATOM 3308 O O . LYS A 1 413 ? 13.588 38.665 -45.644 1.00 78.50 413 LYS A O 1
ATOM 3313 N N . TYR A 1 414 ? 13.845 36.492 -45.167 1.00 76.69 414 TYR A N 1
ATOM 3314 C CA . TYR A 1 414 ? 14.973 36.256 -46.079 1.00 76.69 414 TYR A CA 1
ATOM 3315 C C . TYR A 1 414 ? 14.572 35.621 -47.414 1.00 76.69 414 TYR A C 1
ATOM 3317 O O . TYR A 1 414 ? 15.398 35.547 -48.319 1.00 76.69 414 TYR A O 1
ATOM 3325 N N . LYS A 1 415 ? 13.341 35.102 -47.540 1.00 76.12 415 LYS A N 1
ATOM 3326 C CA . LYS A 1 415 ? 12.831 34.409 -48.742 1.00 76.12 415 LYS A CA 1
ATOM 3327 C C . LYS A 1 415 ? 13.708 33.243 -49.223 1.00 76.12 415 LYS A C 1
ATOM 3329 O O . LYS A 1 415 ? 13.623 32.833 -50.378 1.00 76.12 415 LYS A O 1
ATOM 3334 N N . ALA A 1 416 ? 14.523 32.667 -48.337 1.00 73.12 416 ALA A N 1
ATOM 3335 C CA . ALA A 1 416 ? 15.427 31.574 -48.677 1.00 73.12 416 ALA A CA 1
ATOM 3336 C C . ALA A 1 416 ? 14.736 30.201 -48.515 1.00 73.12 416 ALA A C 1
ATOM 3338 O O . ALA A 1 416 ? 14.175 29.940 -47.447 1.00 73.12 416 ALA A O 1
ATOM 3339 N N . PRO A 1 417 ? 14.816 29.285 -49.504 1.00 73.56 417 PRO A N 1
ATOM 3340 C CA . PRO A 1 417 ? 14.103 28.002 -49.484 1.00 73.56 417 PRO A CA 1
ATOM 3341 C C . PRO A 1 417 ? 14.388 27.127 -48.261 1.00 73.56 417 PRO A C 1
ATOM 3343 O O . PRO A 1 417 ? 13.503 26.404 -47.812 1.00 73.56 417 PRO A O 1
ATOM 3346 N N . GLN A 1 418 ? 15.597 27.203 -47.689 1.00 71.12 418 GLN A N 1
ATOM 3347 C CA . GLN A 1 418 ? 15.947 26.403 -46.511 1.00 71.12 418 GLN A CA 1
ATOM 3348 C C . GLN A 1 418 ? 15.121 26.752 -45.260 1.00 71.12 418 GLN A C 1
ATOM 3350 O O . GLN A 1 418 ? 14.999 25.920 -44.363 1.00 71.12 418 GLN A O 1
ATOM 3355 N N . PHE A 1 419 ? 14.554 27.963 -45.203 1.00 81.12 419 PHE A N 1
ATOM 3356 C CA . PHE A 1 419 ? 13.729 28.419 -44.086 1.00 81.12 419 PHE A CA 1
ATOM 3357 C C . PHE A 1 419 ? 12.244 28.113 -44.273 1.00 81.12 419 PHE A C 1
ATOM 3359 O O . PHE A 1 419 ? 11.488 28.296 -43.331 1.00 81.12 419 PHE A O 1
ATOM 3366 N N . LYS A 1 420 ? 11.805 27.647 -45.451 1.00 75.38 420 LYS A N 1
ATOM 3367 C CA . LYS A 1 420 ? 10.407 27.252 -45.647 1.00 75.38 420 LYS A CA 1
ATOM 3368 C C . LYS A 1 420 ? 10.117 26.065 -44.726 1.00 75.38 420 LYS A C 1
ATOM 3370 O O . LYS A 1 420 ? 10.677 24.987 -44.944 1.00 75.38 420 LYS A O 1
ATOM 3375 N N . GLY A 1 421 ? 9.322 26.292 -43.679 1.00 64.31 421 GLY A N 1
ATOM 3376 C CA . GLY A 1 421 ? 8.988 25.270 -42.699 1.00 64.31 421 GLY A CA 1
ATOM 3377 C C . GLY A 1 421 ? 8.329 24.069 -43.370 1.00 64.31 421 GLY A C 1
ATOM 3378 O O . GLY A 1 421 ? 7.579 24.216 -44.337 1.00 64.31 421 GLY A O 1
ATOM 3379 N N . PHE A 1 422 ? 8.641 22.878 -42.874 1.00 63.84 422 PHE A N 1
ATOM 3380 C CA . PHE A 1 422 ? 7.939 21.661 -43.247 1.00 63.84 422 PHE A CA 1
ATOM 3381 C C . PHE A 1 422 ? 6.431 21.822 -42.987 1.00 63.84 422 PHE A C 1
ATOM 3383 O O . PHE A 1 422 ? 6.010 22.100 -41.859 1.00 63.84 422 PHE A O 1
ATOM 3390 N N . GLU A 1 423 ? 5.605 21.657 -44.024 1.00 52.47 423 GLU A N 1
ATOM 3391 C CA . GLU A 1 423 ? 4.155 21.612 -43.862 1.00 52.47 423 GLU A CA 1
ATOM 3392 C C . GLU A 1 423 ? 3.790 20.266 -43.231 1.00 52.47 423 GLU A C 1
ATOM 3394 O O . GLU A 1 423 ? 3.684 19.255 -43.913 1.00 52.47 423 GLU A O 1
ATOM 3399 N N . CYS A 1 424 ? 3.534 20.249 -41.920 1.00 42.81 424 CYS A N 1
ATOM 3400 C CA . CYS A 1 424 ? 2.907 19.119 -41.218 1.00 42.81 424 CYS A CA 1
ATOM 3401 C C . CYS A 1 424 ? 1.417 18.969 -41.627 1.00 42.81 424 CYS A C 1
ATOM 3403 O O . CYS A 1 424 ? 0.501 18.953 -40.802 1.00 42.81 424 CYS A O 1
ATOM 3405 N N . ARG A 1 425 ? 1.159 18.941 -42.939 1.00 33.12 425 ARG A N 1
ATOM 3406 C CA . ARG A 1 425 ? -0.139 18.877 -43.606 1.00 33.12 425 ARG A CA 1
ATOM 3407 C C . ARG A 1 425 ? -0.087 17.671 -44.543 1.00 33.12 425 ARG A C 1
ATOM 3409 O O . ARG A 1 425 ? 0.522 17.775 -45.596 1.00 33.12 425 ARG A O 1
ATOM 3416 N N . SER A 1 426 ? -0.745 16.563 -44.174 1.00 30.25 426 SER A N 1
ATOM 3417 C CA . SER A 1 426 ? -1.233 15.478 -45.067 1.00 30.25 426 SER A CA 1
ATOM 3418 C C . SER A 1 426 ? -0.770 14.021 -44.865 1.00 30.25 426 SER A C 1
ATOM 3420 O O . SER A 1 426 ? -1.137 13.176 -45.682 1.00 30.25 426 SER A O 1
ATOM 3422 N N . THR A 1 427 ? -0.148 13.620 -43.750 1.00 34.16 427 THR A N 1
ATOM 3423 C CA . THR A 1 427 ? -0.181 12.188 -43.382 1.00 34.16 427 THR A CA 1
ATOM 3424 C C . THR A 1 427 ? -1.506 11.861 -42.690 1.00 34.16 427 THR A C 1
ATOM 3426 O O . THR A 1 427 ? -1.771 12.224 -41.546 1.00 34.16 427 THR A O 1
ATOM 3429 N N . LYS A 1 428 ? -2.363 11.160 -43.437 1.00 31.78 428 LYS A N 1
ATOM 3430 C CA . LYS A 1 428 ? -3.754 10.747 -43.155 1.00 31.78 428 LYS A CA 1
ATOM 3431 C C . LYS A 1 428 ? -3.947 9.845 -41.910 1.00 31.78 428 LYS A C 1
ATOM 3433 O O . LYS A 1 428 ? -4.942 9.136 -41.825 1.00 31.78 428 LYS A O 1
ATOM 3438 N N . LEU A 1 429 ? -3.003 9.845 -40.962 1.00 31.12 429 LEU A N 1
ATOM 3439 C CA . LEU A 1 429 ? -3.009 9.029 -39.743 1.00 31.12 429 LEU A CA 1
ATOM 3440 C C . LEU A 1 429 ? -2.580 9.778 -38.459 1.00 31.12 429 LEU A C 1
ATOM 3442 O O . LEU A 1 429 ? -2.757 9.220 -37.379 1.00 31.12 429 LEU A O 1
ATOM 3446 N N . SER A 1 430 ? -2.021 10.997 -38.532 1.00 38.44 430 SER A N 1
ATOM 3447 C CA . SER A 1 430 ? -1.370 11.636 -37.371 1.00 38.44 430 SER A CA 1
ATOM 3448 C C . SER A 1 430 ? -2.194 12.721 -36.674 1.00 38.44 430 SER A C 1
ATOM 3450 O O . SER A 1 430 ? -2.130 12.825 -35.458 1.00 38.44 430 SER A O 1
ATOM 3452 N N . ASN A 1 431 ? -3.002 13.523 -37.365 1.00 32.94 431 ASN A N 1
ATOM 3453 C CA . ASN A 1 431 ? -3.516 14.746 -36.724 1.00 32.94 431 ASN A CA 1
ATOM 3454 C C . ASN A 1 431 ? -4.740 14.565 -35.816 1.00 32.94 431 ASN A C 1
ATOM 3456 O O . ASN A 1 431 ? -4.917 15.408 -34.945 1.00 32.94 431 ASN A O 1
ATOM 3460 N N . ASP A 1 432 ? -5.482 13.457 -35.920 1.00 33.09 432 ASP A N 1
ATOM 3461 C CA . ASP A 1 432 ? -6.621 13.167 -35.025 1.00 33.09 432 ASP A CA 1
ATOM 3462 C C . ASP A 1 432 ? -6.314 12.074 -33.991 1.00 33.09 432 ASP A C 1
ATOM 3464 O O . ASP A 1 432 ? -6.961 12.002 -32.953 1.00 33.09 432 ASP A O 1
ATOM 3468 N N . ARG A 1 433 ? -5.296 11.232 -34.229 1.00 32.56 433 ARG A N 1
ATOM 3469 C CA . ARG A 1 433 ? -4.834 10.223 -33.259 1.00 32.56 433 ARG A CA 1
ATOM 3470 C C . ARG A 1 433 ? -3.641 10.682 -32.437 1.00 32.56 433 ARG A C 1
ATOM 3472 O O . ARG A 1 433 ? -3.564 10.292 -31.288 1.00 32.56 433 ARG A O 1
ATOM 3479 N N . LEU A 1 434 ? -2.742 11.513 -32.969 1.00 34.78 434 LEU A N 1
ATOM 3480 C CA . LEU A 1 434 ? -1.570 11.998 -32.233 1.00 34.78 434 LEU A CA 1
ATOM 3481 C C . LEU A 1 434 ? -1.891 13.236 -31.392 1.00 34.78 434 LEU A C 1
ATOM 3483 O O . LEU A 1 434 ? -1.220 13.460 -30.405 1.00 34.78 434 LEU A O 1
ATOM 3487 N N . THR A 1 435 ? -2.914 14.029 -31.713 1.00 32.69 435 THR A N 1
ATOM 3488 C CA . THR A 1 435 ? -3.442 15.059 -30.794 1.00 32.69 435 THR A CA 1
ATOM 3489 C C . THR A 1 435 ? -4.257 14.432 -29.674 1.00 32.69 435 THR A C 1
ATOM 3491 O O . THR A 1 435 ? -4.133 14.883 -28.546 1.00 32.69 435 THR A O 1
ATOM 3494 N N . PHE A 1 436 ? -5.008 13.364 -29.957 1.00 32.50 436 PHE A N 1
ATOM 3495 C CA . PHE A 1 436 ? -5.730 12.580 -28.954 1.00 32.50 436 PHE A CA 1
ATOM 3496 C C . PHE A 1 436 ? -4.771 11.759 -28.076 1.00 32.50 436 PHE A C 1
ATOM 3498 O O . PHE A 1 436 ? -4.911 11.784 -26.862 1.00 32.50 436 PHE A O 1
ATOM 3505 N N . MET A 1 437 ? -3.724 11.151 -28.656 1.00 32.75 437 MET A N 1
ATOM 3506 C CA . MET A 1 437 ? -2.659 10.442 -27.928 1.00 32.75 437 MET A CA 1
ATOM 3507 C C . MET A 1 437 ? -1.638 11.375 -27.264 1.00 32.75 437 MET A C 1
ATOM 3509 O O . MET A 1 437 ? -1.111 11.006 -26.228 1.00 32.75 437 MET A O 1
ATOM 3513 N N . ASN A 1 438 ? -1.357 12.573 -27.797 1.00 35.81 438 ASN A N 1
ATOM 3514 C CA . ASN A 1 438 ? -0.536 13.586 -27.108 1.00 35.81 438 ASN A CA 1
ATOM 3515 C C . ASN A 1 438 ? -1.333 14.361 -26.064 1.00 35.81 438 ASN A C 1
ATOM 3517 O O . ASN A 1 438 ? -0.725 14.957 -25.181 1.00 35.81 438 ASN A O 1
ATOM 3521 N N . LEU A 1 439 ? -2.667 14.387 -26.158 1.00 36.19 439 LEU A N 1
ATOM 3522 C CA . LEU A 1 439 ? -3.493 14.683 -25.002 1.00 36.19 439 LEU A CA 1
ATOM 3523 C C . LEU A 1 439 ? -3.327 13.521 -24.029 1.00 36.19 439 LEU A C 1
ATOM 3525 O O . LEU A 1 439 ? -2.671 13.747 -23.033 1.00 36.19 439 LEU A O 1
ATOM 3529 N N . GLU A 1 440 ? -3.765 12.294 -24.336 1.00 34.16 440 GLU A N 1
ATOM 3530 C CA . GLU A 1 440 ? -3.697 11.134 -23.424 1.00 34.16 440 GLU A CA 1
ATOM 3531 C C . GLU A 1 440 ? -2.312 10.913 -22.781 1.00 34.16 440 GLU A C 1
ATOM 3533 O O . GLU A 1 440 ? -2.257 10.599 -21.596 1.00 34.16 440 GLU A O 1
ATOM 3538 N N . SER A 1 441 ? -1.194 11.155 -23.480 1.00 37.06 441 SER A N 1
ATOM 3539 C CA . SER A 1 441 ? 0.168 11.023 -22.933 1.00 37.06 441 SER A CA 1
ATOM 3540 C C . SER A 1 441 ? 0.617 12.206 -22.065 1.00 37.06 441 SER A C 1
ATOM 3542 O O . SER A 1 441 ? 1.320 11.994 -21.081 1.00 37.06 441 SER A O 1
ATOM 3544 N N . LYS A 1 442 ? 0.169 13.443 -22.345 1.00 37.50 442 LYS A N 1
ATOM 3545 C CA . LYS A 1 442 ? 0.409 14.622 -21.475 1.00 37.50 442 LYS A CA 1
ATOM 3546 C C . LYS A 1 442 ? -0.420 14.604 -20.190 1.00 37.50 442 LYS A C 1
ATOM 3548 O O . LYS A 1 442 ? -0.185 15.380 -19.273 1.00 37.50 442 LYS A O 1
ATOM 3553 N N . ILE A 1 443 ? -1.396 13.718 -20.154 1.00 40.81 443 ILE A N 1
ATOM 3554 C CA . ILE A 1 443 ? -2.538 13.684 -19.248 1.00 40.81 443 ILE A CA 1
ATOM 3555 C C . ILE A 1 443 ? -2.448 12.471 -18.327 1.00 40.81 443 ILE A C 1
ATOM 3557 O O . ILE A 1 443 ? -2.725 12.566 -17.133 1.00 40.81 443 ILE A O 1
ATOM 3561 N N . ALA A 1 444 ? -1.924 11.358 -18.845 1.00 38.75 444 ALA A N 1
ATOM 3562 C CA . ALA A 1 444 ? -1.630 10.152 -18.082 1.00 38.75 444 ALA A CA 1
ATOM 3563 C C . ALA A 1 444 ? -0.794 10.421 -16.811 1.00 38.75 444 ALA A C 1
ATOM 3565 O O . ALA A 1 444 ? -0.948 9.705 -15.823 1.00 38.75 444 ALA A O 1
ATOM 3566 N N . SER A 1 445 ? -0.008 11.508 -16.777 1.00 49.44 445 SER A N 1
ATOM 3567 C CA . SER A 1 445 ? 0.804 11.888 -15.617 1.00 49.44 445 SER A CA 1
ATOM 3568 C C . SER A 1 445 ? 0.003 12.306 -14.380 1.00 49.44 445 SER A C 1
ATOM 3570 O O . SER A 1 445 ? 0.501 12.124 -13.276 1.00 49.44 445 SER A O 1
ATOM 3572 N N . ILE A 1 446 ? -1.226 12.828 -14.497 1.00 44.00 446 ILE A N 1
ATOM 3573 C CA . ILE A 1 446 ? -1.931 13.370 -13.320 1.00 44.00 446 ILE A CA 1
ATOM 3574 C C . ILE A 1 446 ? -2.279 12.248 -12.330 1.00 44.00 446 ILE A C 1
ATOM 3576 O O . ILE A 1 446 ? -2.159 12.435 -11.119 1.00 44.00 446 ILE A O 1
ATOM 3580 N N . SER A 1 447 ? -2.643 11.065 -12.834 1.00 42.06 447 SER A N 1
ATOM 3581 C CA . SER A 1 447 ? -2.935 9.896 -11.996 1.00 42.06 447 SER A CA 1
ATOM 3582 C C . SER A 1 447 ? -1.697 9.395 -11.238 1.00 42.06 447 SER A C 1
ATOM 3584 O O . SER A 1 447 ? -1.750 9.229 -10.018 1.00 42.06 447 SER A O 1
ATOM 3586 N N . ASP A 1 448 ? -0.556 9.280 -11.920 1.00 41.09 448 ASP A N 1
ATOM 3587 C CA . ASP A 1 448 ? 0.719 8.879 -11.319 1.00 41.09 448 ASP A CA 1
ATOM 3588 C C . ASP A 1 448 ? 1.282 9.959 -10.374 1.00 41.09 448 ASP A C 1
ATOM 3590 O O . ASP A 1 448 ? 1.845 9.646 -9.325 1.00 41.09 448 ASP A O 1
ATOM 3594 N N . ILE A 1 449 ? 1.057 11.244 -10.679 1.00 44.75 449 ILE A N 1
ATOM 3595 C CA . ILE A 1 449 ? 1.424 12.392 -9.834 1.00 44.75 449 ILE A CA 1
ATOM 3596 C C . ILE A 1 449 ? 0.619 12.406 -8.529 1.00 44.75 449 ILE A C 1
ATOM 3598 O O . ILE A 1 449 ? 1.178 12.669 -7.460 1.00 44.75 449 ILE A O 1
ATOM 3602 N N . LEU A 1 450 ? -0.684 12.108 -8.593 1.00 42.91 450 LEU A N 1
ATOM 3603 C CA . LEU A 1 450 ? -1.539 11.979 -7.409 1.00 42.91 450 LEU A CA 1
ATOM 3604 C C . LEU A 1 450 ? -1.074 10.814 -6.519 1.00 42.91 450 LEU A C 1
ATOM 3606 O O . LEU A 1 450 ? -1.004 10.970 -5.299 1.00 42.91 450 LEU A O 1
ATOM 3610 N N . ILE A 1 451 ? -0.681 9.685 -7.122 1.00 43.19 451 ILE A N 1
ATOM 3611 C CA . ILE A 1 451 ? -0.127 8.517 -6.415 1.00 43.19 451 ILE A CA 1
ATOM 3612 C C . ILE A 1 451 ? 1.254 8.824 -5.800 1.00 43.19 451 ILE A C 1
ATOM 3614 O O . ILE A 1 451 ? 1.553 8.359 -4.699 1.00 43.19 451 ILE A O 1
ATOM 3618 N N . TYR A 1 452 ? 2.097 9.625 -6.458 1.00 39.09 452 TYR A N 1
ATOM 3619 C CA . TYR A 1 452 ? 3.417 9.999 -5.935 1.00 39.09 452 TYR A CA 1
ATOM 3620 C C . TYR A 1 452 ? 3.330 10.965 -4.746 1.00 39.09 452 TYR A C 1
ATOM 3622 O O . TYR A 1 452 ? 3.928 10.710 -3.701 1.00 39.09 452 TYR A O 1
ATOM 3630 N N . LYS A 1 453 ? 2.531 12.038 -4.851 1.00 42.34 453 LYS A N 1
ATOM 3631 C CA . LYS A 1 453 ? 2.316 12.981 -3.733 1.00 42.34 453 LYS A CA 1
ATOM 3632 C C . LYS A 1 453 ? 1.755 12.293 -2.490 1.00 42.34 453 LYS A C 1
ATOM 3634 O O . LYS A 1 453 ? 2.034 12.717 -1.369 1.00 42.34 453 LYS A O 1
ATOM 3639 N N . TYR A 1 454 ? 0.962 11.240 -2.687 1.00 44.41 454 TYR A N 1
ATOM 3640 C CA . TYR A 1 454 ? 0.454 10.411 -1.602 1.00 44.41 454 TYR A CA 1
ATOM 3641 C C . TYR A 1 454 ? 1.585 9.732 -0.812 1.00 44.41 454 TYR A C 1
ATOM 3643 O O . TYR A 1 454 ? 1.541 9.731 0.417 1.00 44.41 454 TYR A O 1
ATOM 3651 N N . LYS A 1 455 ? 2.624 9.222 -1.490 1.00 41.00 455 LYS A N 1
ATOM 3652 C CA . LYS A 1 455 ? 3.804 8.640 -0.826 1.00 41.00 455 LYS A CA 1
ATOM 3653 C C . LYS A 1 455 ? 4.583 9.694 -0.029 1.00 41.00 455 LYS A C 1
ATOM 3655 O O . LYS A 1 455 ? 4.837 9.504 1.155 1.00 41.00 455 LYS A O 1
ATOM 3660 N N . GLU A 1 456 ? 4.839 10.855 -0.627 1.00 39.69 456 GLU A N 1
ATOM 3661 C CA . GLU A 1 456 ? 5.647 11.926 -0.020 1.00 39.69 456 GLU A CA 1
ATOM 3662 C C . GLU A 1 456 ? 5.015 12.532 1.258 1.00 39.69 456 GLU A C 1
ATOM 3664 O O . GLU A 1 456 ? 5.696 12.800 2.254 1.00 39.69 456 GLU A O 1
ATOM 3669 N N . LYS A 1 457 ? 3.683 12.697 1.285 1.00 39.03 457 LYS A N 1
ATOM 3670 C CA . LYS A 1 457 ? 2.962 13.201 2.473 1.00 39.03 457 LYS A CA 1
ATOM 3671 C C . LYS A 1 457 ? 2.862 12.180 3.613 1.00 39.03 457 LYS A C 1
ATOM 3673 O O . LYS A 1 457 ? 2.649 12.574 4.757 1.00 39.03 457 LYS A O 1
ATOM 3678 N N . ARG A 1 458 ? 2.987 10.882 3.315 1.00 37.53 458 ARG A N 1
ATOM 3679 C CA . ARG A 1 458 ? 2.974 9.804 4.317 1.00 37.53 458 ARG A CA 1
ATOM 3680 C C . ARG A 1 458 ? 4.350 9.670 4.981 1.00 37.53 458 ARG A C 1
ATOM 3682 O O . ARG A 1 458 ? 4.422 9.555 6.203 1.00 37.53 458 ARG A O 1
ATOM 3689 N N . ASP A 1 459 ? 5.423 9.818 4.204 1.00 37.44 459 ASP A N 1
ATOM 3690 C CA . ASP A 1 459 ? 6.803 9.719 4.699 1.00 37.44 459 ASP A CA 1
ATOM 3691 C C . ASP A 1 459 ? 7.203 10.892 5.611 1.00 37.44 459 ASP A C 1
ATOM 3693 O O . ASP A 1 459 ? 7.887 10.705 6.617 1.00 37.44 459 ASP A O 1
ATOM 3697 N N . THR A 1 460 ? 6.696 12.098 5.349 1.00 35.78 460 THR A N 1
ATOM 3698 C CA . THR A 1 460 ? 6.990 13.289 6.170 1.00 35.78 460 THR A CA 1
ATOM 3699 C C . THR A 1 460 ? 6.371 13.259 7.577 1.00 35.78 460 THR A C 1
ATOM 3701 O O . THR A 1 460 ? 6.915 13.889 8.482 1.00 35.78 460 THR A O 1
ATOM 3704 N N . ASN A 1 461 ? 5.310 12.474 7.807 1.00 33.97 461 ASN A N 1
ATOM 3705 C CA . ASN A 1 461 ? 4.679 12.307 9.127 1.00 33.97 461 ASN A CA 1
ATOM 3706 C C . ASN A 1 461 ? 5.176 11.075 9.910 1.00 33.97 461 ASN A C 1
ATOM 3708 O O . ASN A 1 461 ? 5.000 11.016 11.127 1.00 33.97 461 ASN A O 1
ATOM 3712 N N . HIS A 1 462 ? 5.824 10.107 9.251 1.00 34.41 462 HIS A N 1
ATOM 3713 C CA . HIS A 1 462 ? 6.405 8.929 9.912 1.00 34.41 462 HIS A CA 1
ATOM 3714 C C . HIS A 1 462 ? 7.873 9.115 10.337 1.00 34.41 462 HIS A C 1
ATOM 3716 O O . HIS A 1 462 ? 8.349 8.396 11.217 1.00 34.41 462 HIS A O 1
ATOM 3722 N N . LEU A 1 463 ? 8.584 10.109 9.791 1.00 28.16 463 LEU A N 1
ATOM 3723 C CA . LEU A 1 463 ? 10.009 10.340 10.066 1.00 28.16 463 LEU A CA 1
ATOM 3724 C C . LEU A 1 463 ? 10.323 11.255 11.266 1.00 28.16 463 LEU A C 1
ATOM 3726 O O . LEU A 1 463 ? 11.494 11.415 11.610 1.00 28.16 463 LEU A O 1
ATOM 3730 N N . SER A 1 464 ? 9.327 11.807 11.966 1.00 29.88 464 SER A N 1
ATOM 3731 C CA . SER A 1 464 ? 9.565 12.683 13.128 1.00 29.88 464 SER A CA 1
ATOM 3732 C C . SER A 1 464 ? 9.576 11.978 14.495 1.00 29.88 464 SER A C 1
ATOM 3734 O O . SER A 1 464 ? 9.842 12.642 15.492 1.00 29.88 464 SER A O 1
ATOM 3736 N N . ASN A 1 465 ? 9.348 10.656 14.570 1.00 27.98 465 ASN A N 1
ATOM 3737 C CA . ASN A 1 465 ? 9.169 9.931 15.846 1.00 27.98 465 ASN A CA 1
ATOM 3738 C C . ASN A 1 465 ? 10.051 8.674 16.053 1.00 27.98 465 ASN A C 1
ATOM 3740 O O . ASN A 1 465 ? 9.808 7.916 16.988 1.00 27.98 465 ASN A O 1
ATOM 3744 N N . ILE A 1 466 ? 11.110 8.456 15.259 1.00 28.30 466 ILE A N 1
ATOM 3745 C CA . ILE A 1 466 ? 12.070 7.350 15.478 1.00 28.30 466 ILE A CA 1
ATOM 3746 C C . ILE A 1 466 ? 13.488 7.918 15.647 1.00 28.30 466 ILE A C 1
ATOM 3748 O O . ILE A 1 466 ? 14.328 7.870 14.754 1.00 28.30 466 ILE A O 1
ATOM 3752 N N . LYS A 1 467 ? 13.760 8.487 16.826 1.00 23.70 467 LYS A N 1
ATOM 3753 C CA . LYS A 1 467 ? 15.121 8.721 17.334 1.00 23.70 467 LYS A CA 1
ATOM 3754 C C . LYS A 1 467 ? 15.317 7.880 18.592 1.00 23.70 467 LYS A C 1
ATOM 3756 O O . LYS A 1 467 ? 14.906 8.317 19.658 1.00 23.70 467 LYS A O 1
ATOM 3761 N N . ALA A 1 468 ? 15.954 6.714 18.464 1.00 25.97 468 ALA A N 1
ATOM 3762 C CA . ALA A 1 468 ? 16.849 6.135 19.474 1.00 25.97 468 ALA A CA 1
ATOM 3763 C C . ALA A 1 468 ? 17.473 4.814 18.978 1.00 25.97 468 ALA A C 1
ATOM 3765 O O . ALA A 1 468 ? 16.769 3.926 18.509 1.00 25.97 468 ALA A O 1
ATOM 3766 N N . THR A 1 469 ? 18.784 4.688 19.207 1.00 30.30 469 THR A N 1
ATOM 3767 C CA . THR A 1 469 ? 19.633 3.474 19.202 1.00 30.30 469 THR A CA 1
ATOM 3768 C C . THR A 1 469 ? 20.243 2.987 17.874 1.00 30.30 469 THR A C 1
ATOM 3770 O O . THR A 1 469 ? 19.819 2.009 17.275 1.00 30.30 469 THR A O 1
ATOM 3773 N N . THR A 1 470 ? 21.234 3.761 17.419 1.00 25.80 470 THR A N 1
ATOM 3774 C CA . THR A 1 470 ? 22.663 3.393 17.248 1.00 25.80 470 THR A CA 1
ATOM 3775 C C . THR A 1 470 ? 23.071 1.967 16.834 1.00 25.80 470 THR A C 1
ATOM 3777 O O . THR A 1 470 ? 22.864 1.007 17.572 1.00 25.80 470 THR A O 1
ATOM 3780 N N . ASP A 1 471 ? 23.846 1.971 15.743 1.00 26.77 471 ASP A N 1
ATOM 3781 C CA . ASP A 1 471 ? 25.054 1.189 15.438 1.00 26.77 471 ASP A CA 1
ATOM 3782 C C . ASP A 1 471 ? 24.957 -0.048 14.519 1.00 26.77 471 ASP A C 1
ATOM 3784 O O . ASP A 1 471 ? 24.319 -1.056 14.809 1.00 26.77 471 ASP A O 1
ATOM 3788 N N . ASP A 1 472 ? 25.732 0.090 13.434 1.00 27.09 472 ASP A N 1
ATOM 3789 C CA . ASP A 1 472 ? 26.408 -0.913 12.610 1.00 27.09 472 ASP A CA 1
ATOM 3790 C C . ASP A 1 472 ? 25.727 -1.541 11.361 1.00 27.09 472 ASP A C 1
ATOM 3792 O O . ASP A 1 472 ? 24.772 -2.310 11.420 1.00 27.09 472 ASP A O 1
ATOM 3796 N N . TYR A 1 473 ? 26.401 -1.282 10.223 1.00 28.27 473 TYR A N 1
ATOM 3797 C CA . TYR A 1 473 ? 26.407 -1.939 8.898 1.00 28.27 473 TYR A CA 1
ATOM 3798 C C . TYR A 1 473 ? 25.524 -1.403 7.743 1.00 28.27 473 TYR A C 1
ATOM 3800 O O . TYR A 1 473 ? 24.337 -1.672 7.607 1.00 28.27 473 TYR A O 1
ATOM 3808 N N . SER A 1 474 ? 26.239 -0.712 6.843 1.00 23.06 474 SER A N 1
ATOM 3809 C CA . SER A 1 474 ? 26.116 -0.586 5.377 1.00 23.06 474 SER A CA 1
ATOM 3810 C C . SER A 1 474 ? 25.242 -1.605 4.618 1.00 23.06 474 SER A C 1
ATOM 3812 O O . SER A 1 474 ? 25.452 -2.805 4.779 1.00 23.06 474 SER A O 1
ATOM 3814 N N . TRP A 1 475 ? 24.383 -1.131 3.703 1.00 24.47 475 TRP A N 1
ATOM 3815 C CA . TRP A 1 475 ? 24.437 -1.293 2.227 1.00 24.47 475 TRP A CA 1
ATOM 3816 C C . TRP A 1 475 ? 23.073 -0.976 1.583 1.00 24.47 475 TRP A C 1
ATOM 3818 O O . TRP A 1 475 ? 22.030 -1.420 2.058 1.00 24.47 475 TRP A O 1
ATOM 3828 N N . ASP A 1 476 ? 23.134 -0.208 0.490 1.00 25.09 476 ASP A N 1
ATOM 3829 C CA . ASP A 1 476 ? 22.061 0.106 -0.460 1.00 25.09 476 ASP A CA 1
ATOM 3830 C C . ASP A 1 476 ? 21.269 -1.123 -0.920 1.00 25.09 476 ASP A C 1
ATOM 3832 O O . ASP A 1 476 ? 21.854 -2.182 -1.144 1.00 25.09 476 ASP A O 1
ATOM 3836 N N . LEU A 1 477 ? 19.970 -0.922 -1.177 1.00 23.95 477 LEU A N 1
ATOM 3837 C CA . LEU A 1 477 ? 19.276 -1.325 -2.408 1.00 23.95 477 LEU A CA 1
ATOM 3838 C C . LEU A 1 477 ? 17.812 -0.858 -2.353 1.00 23.95 477 LEU A C 1
ATOM 3840 O O . LEU A 1 477 ? 17.051 -1.217 -1.459 1.00 23.95 477 LEU A O 1
ATOM 3844 N N . SER A 1 478 ? 17.457 -0.058 -3.356 1.00 22.86 478 SER A N 1
ATOM 3845 C CA . SER A 1 478 ? 16.206 -0.105 -4.114 1.00 22.86 478 SER A CA 1
ATOM 3846 C C . SER A 1 478 ? 15.166 -1.154 -3.698 1.00 22.86 478 SER A C 1
ATOM 3848 O O . SER A 1 478 ? 15.469 -2.344 -3.610 1.00 22.86 478 SER A O 1
ATOM 3850 N N . ASN A 1 479 ? 13.921 -0.687 -3.724 1.00 24.34 479 ASN A N 1
ATOM 3851 C CA . ASN A 1 479 ? 12.674 -1.415 -3.950 1.00 24.34 479 ASN A CA 1
ATOM 3852 C C . ASN A 1 479 ? 11.769 -1.638 -2.740 1.00 24.34 479 ASN A C 1
ATOM 3854 O O . ASN A 1 479 ? 12.065 -2.376 -1.810 1.00 24.34 479 ASN A O 1
ATOM 3858 N N . SER A 1 480 ? 10.581 -1.052 -2.919 1.00 24.31 480 SER A N 1
ATOM 3859 C CA . SER A 1 480 ? 9.285 -1.630 -2.584 1.00 24.31 480 SER A CA 1
ATOM 3860 C C . SER A 1 480 ? 9.041 -1.920 -1.110 1.00 24.31 480 SER A C 1
ATOM 3862 O O . SER A 1 480 ? 8.966 -3.082 -0.744 1.00 24.31 480 SER A O 1
ATOM 3864 N N . ASN A 1 481 ? 8.759 -0.870 -0.329 1.00 26.27 481 ASN A N 1
ATOM 3865 C CA . ASN A 1 481 ? 7.771 -1.005 0.739 1.00 26.27 481 ASN A CA 1
ATOM 3866 C C . ASN A 1 481 ? 6.467 -0.336 0.332 1.00 26.27 481 ASN A C 1
ATOM 3868 O O . ASN A 1 481 ? 6.166 0.833 0.563 1.00 26.27 481 ASN A O 1
ATOM 3872 N N . SER A 1 482 ? 5.752 -1.142 -0.425 1.00 25.16 482 SER A N 1
ATOM 3873 C CA . SER A 1 482 ? 4.389 -0.975 -0.833 1.00 25.16 482 SER A CA 1
ATOM 3874 C C . SER A 1 482 ? 3.573 -1.683 0.255 1.00 25.16 482 SER A C 1
ATOM 3876 O O . SER A 1 482 ? 3.604 -2.898 0.301 1.00 25.16 482 SER A O 1
ATOM 3878 N N . ASN A 1 483 ? 2.887 -0.930 1.112 1.00 26.61 483 ASN A N 1
ATOM 3879 C CA . ASN A 1 483 ? 1.760 -1.288 1.994 1.00 26.61 483 ASN A CA 1
ATOM 3880 C C . ASN A 1 483 ? 1.296 0.067 2.557 1.00 26.61 483 ASN A C 1
ATOM 3882 O O . ASN A 1 483 ? 2.112 0.927 2.851 1.00 26.61 483 ASN A O 1
ATOM 3886 N N . GLU A 1 484 ? 0.027 0.441 2.602 1.00 29.34 484 GLU A N 1
ATOM 3887 C CA . GLU A 1 484 ? -1.031 -0.250 3.325 1.00 29.34 484 GLU A CA 1
ATOM 3888 C C . GLU A 1 484 ? -2.371 0.350 2.887 1.00 29.34 484 GLU A C 1
ATOM 3890 O O . GLU A 1 484 ? -2.576 1.569 2.982 1.00 29.34 484 GLU A O 1
ATOM 3895 N N . TRP A 1 485 ? -3.262 -0.527 2.424 1.00 23.75 485 TRP A N 1
ATOM 3896 C CA . TRP A 1 485 ? -4.706 -0.375 2.542 1.00 23.75 485 TRP A CA 1
ATOM 3897 C C . TRP A 1 485 ? -5.091 -0.705 3.989 1.00 23.75 485 TRP A C 1
ATOM 3899 O O . TRP A 1 485 ? -5.394 -1.850 4.306 1.00 23.75 485 TRP A O 1
ATOM 3909 N N . ASP A 1 486 ? -5.051 0.301 4.854 1.00 25.72 486 ASP A N 1
ATOM 3910 C CA . ASP A 1 486 ? -5.831 0.341 6.092 1.00 25.72 486 ASP A CA 1
ATOM 3911 C C . ASP A 1 486 ? -6.542 1.703 6.077 1.00 25.72 486 ASP A C 1
ATOM 3913 O O . ASP A 1 486 ? -5.911 2.759 6.031 1.00 25.72 486 ASP A O 1
ATOM 3917 N N . LEU A 1 487 ? -7.839 1.719 5.761 1.00 25.09 487 LEU A N 1
ATOM 3918 C CA . LEU A 1 487 ? -8.929 1.596 6.730 1.00 25.09 487 LEU A CA 1
ATOM 3919 C C . LEU A 1 487 ? -8.774 2.589 7.882 1.00 25.09 487 LEU A C 1
ATOM 3921 O O . LEU A 1 487 ? -7.869 2.475 8.701 1.00 25.09 487 LEU A O 1
ATOM 3925 N N . LYS A 1 488 ? -9.733 3.519 7.959 1.00 25.02 488 LYS A N 1
ATOM 3926 C CA . LYS A 1 488 ? -10.123 4.269 9.160 1.00 25.02 488 LYS A CA 1
ATOM 3927 C C . LYS A 1 488 ? -9.788 3.487 10.439 1.00 25.02 488 LYS A C 1
ATOM 3929 O O . LYS A 1 488 ? -10.526 2.562 10.759 1.00 25.02 488 LYS A O 1
ATOM 3934 N N . ASN A 1 489 ? -8.671 3.814 11.097 1.00 24.16 489 ASN A N 1
ATOM 3935 C CA . ASN A 1 489 ? -8.342 3.560 12.509 1.00 24.16 489 ASN A CA 1
ATOM 3936 C C . ASN A 1 489 ? -6.831 3.725 12.740 1.00 24.16 489 ASN A C 1
ATOM 3938 O O . ASN A 1 489 ? -6.058 2.789 12.582 1.00 24.16 489 ASN A O 1
ATOM 3942 N N . SER A 1 490 ? -6.408 4.917 13.146 1.00 24.58 490 SER A N 1
ATOM 3943 C CA . SER A 1 490 ? -5.297 5.140 14.087 1.00 24.58 490 SER A CA 1
ATOM 3944 C C . SER A 1 490 ? -5.083 6.645 14.206 1.00 24.58 490 SER A C 1
ATOM 3946 O O . SER A 1 490 ? -4.919 7.311 13.198 1.00 24.58 490 SER A O 1
ATOM 3948 N N . PHE A 1 491 ? -5.212 7.190 15.417 1.00 27.53 491 PHE A N 1
ATOM 3949 C CA . PHE A 1 491 ? -4.403 8.276 15.996 1.00 27.53 491 PHE A CA 1
ATOM 3950 C C . PHE A 1 491 ? -5.082 8.758 17.289 1.00 27.53 491 PHE A C 1
ATOM 3952 O O . PHE A 1 491 ? -5.607 9.866 17.388 1.00 27.53 491 PHE A O 1
ATOM 3959 N N . GLU A 1 492 ? -5.034 7.902 18.312 1.00 24.81 492 GLU A N 1
ATOM 3960 C CA . GLU A 1 492 ? -4.742 8.385 19.660 1.00 24.81 492 GLU A CA 1
ATOM 3961 C C . GLU A 1 492 ? -3.225 8.601 19.718 1.00 24.81 492 GLU A C 1
ATOM 3963 O O . GLU A 1 492 ? -2.450 7.650 19.649 1.00 24.81 492 GLU A O 1
ATOM 3968 N N . ILE A 1 493 ? -2.790 9.859 19.789 1.00 27.30 493 ILE A N 1
ATOM 3969 C CA . ILE A 1 493 ? -1.475 10.197 20.335 1.00 27.30 493 ILE A CA 1
ATOM 3970 C C . ILE A 1 493 ? -1.749 11.004 21.591 1.00 27.30 493 ILE A C 1
ATOM 3972 O O . ILE A 1 493 ? -2.270 12.122 21.545 1.00 27.30 493 ILE A O 1
ATOM 3976 N N . GLU A 1 494 ? -1.435 10.360 22.708 1.00 26.77 494 GLU A N 1
ATOM 3977 C CA . GLU A 1 494 ? -1.429 10.926 24.041 1.00 26.77 494 GLU A CA 1
ATOM 3978 C C . GLU A 1 494 ? -0.472 12.114 24.150 1.00 26.77 494 GLU A C 1
ATOM 3980 O O . GLU A 1 494 ? 0.608 12.170 23.558 1.00 26.77 494 GLU A O 1
ATOM 3985 N N . ASN A 1 495 ? -0.905 13.054 24.985 1.00 25.19 495 ASN A N 1
ATOM 3986 C CA . ASN A 1 495 ? -0.120 14.138 25.540 1.00 25.19 495 ASN A CA 1
ATOM 3987 C C . ASN A 1 495 ? 1.239 13.653 26.061 1.00 25.19 495 ASN A C 1
ATOM 3989 O O . ASN A 1 495 ? 1.290 12.839 26.977 1.00 25.19 495 ASN A O 1
ATOM 3993 N N . ASN A 1 496 ? 2.315 14.309 25.636 1.00 27.36 496 ASN A N 1
ATOM 3994 C CA . ASN A 1 496 ? 3.423 14.580 26.541 1.00 27.36 496 ASN A CA 1
ATOM 3995 C C . ASN A 1 496 ? 3.855 16.038 26.396 1.00 27.36 496 ASN A C 1
ATOM 3997 O O . ASN A 1 496 ? 4.505 16.453 25.439 1.00 27.36 496 ASN A O 1
ATOM 4001 N N . ASN A 1 497 ? 3.431 16.819 27.389 1.00 25.98 497 ASN A N 1
ATOM 4002 C CA . ASN A 1 497 ? 4.004 18.109 27.720 1.00 25.98 497 ASN A CA 1
ATOM 4003 C C . ASN A 1 497 ? 5.431 17.908 28.250 1.00 25.98 497 ASN A C 1
ATOM 4005 O O . ASN A 1 497 ? 5.668 17.002 29.046 1.00 25.98 497 ASN A O 1
ATOM 4009 N N . ASN A 1 498 ? 6.292 18.874 27.916 1.00 26.56 498 ASN A N 1
ATOM 4010 C CA . ASN A 1 498 ? 7.582 19.232 28.524 1.00 26.56 498 ASN A CA 1
ATOM 4011 C C . ASN A 1 498 ? 8.842 18.855 27.731 1.00 26.56 498 ASN A C 1
ATOM 4013 O O . ASN A 1 498 ? 8.966 17.757 27.210 1.00 26.56 498 ASN A O 1
ATOM 4017 N N . ILE A 1 499 ? 9.809 19.788 27.802 1.00 27.88 499 ILE A N 1
ATOM 4018 C CA . ILE A 1 499 ? 11.198 19.780 27.292 1.00 27.88 499 ILE A CA 1
ATOM 4019 C C . ILE A 1 499 ? 11.294 20.410 25.886 1.00 27.88 499 ILE A C 1
ATOM 4021 O O . ILE A 1 499 ? 11.039 19.765 24.884 1.00 27.88 499 ILE A O 1
ATOM 4025 N N . MET A 1 500 ? 11.464 21.726 25.709 1.00 26.09 500 MET A N 1
ATOM 4026 C CA . MET A 1 500 ? 12.520 22.677 26.125 1.00 26.09 500 MET A CA 1
ATOM 4027 C C . MET A 1 500 ? 13.276 23.202 24.888 1.00 26.09 500 MET A C 1
ATOM 4029 O O . MET A 1 500 ? 14.090 22.516 24.288 1.00 26.09 500 MET A O 1
ATOM 4033 N N . LYS A 1 501 ? 13.007 24.476 24.578 1.00 25.31 501 LYS A N 1
ATOM 4034 C CA . LYS A 1 501 ? 13.938 25.537 24.146 1.00 25.31 501 LYS A CA 1
ATOM 4035 C C . LYS A 1 501 ? 15.401 25.121 23.873 1.00 25.31 501 LYS A C 1
ATOM 4037 O O . LYS A 1 501 ? 16.137 24.913 24.835 1.00 25.31 501 LYS A O 1
ATOM 4042 N N . ARG A 1 502 ? 15.865 25.272 22.623 1.00 24.14 502 ARG A N 1
ATOM 4043 C CA . ARG A 1 502 ? 16.914 26.236 22.187 1.00 24.14 502 ARG A CA 1
ATOM 4044 C C . ARG A 1 502 ? 17.464 25.889 20.794 1.00 24.14 502 ARG A C 1
ATOM 4046 O O . ARG A 1 502 ? 18.024 24.817 20.625 1.00 24.14 502 ARG A O 1
ATOM 4053 N N . GLY A 1 503 ? 17.440 26.882 19.901 1.00 24.47 503 GLY A N 1
ATOM 4054 C CA . GLY A 1 503 ? 18.460 27.083 18.865 1.00 24.47 503 GLY A CA 1
ATOM 4055 C C . GLY A 1 503 ? 18.037 26.774 17.432 1.00 24.47 503 GLY A C 1
ATOM 4056 O O . GLY A 1 503 ? 18.380 25.713 16.940 1.00 24.47 503 GLY A O 1
ATOM 4057 N N . GLU A 1 504 ? 17.396 27.723 16.745 1.00 27.27 504 GLU A N 1
ATOM 4058 C CA . GLU A 1 504 ? 17.399 27.755 15.275 1.00 27.27 504 GLU A CA 1
ATOM 4059 C C . GLU A 1 504 ? 17.646 29.186 14.784 1.00 27.27 504 GLU A C 1
ATOM 4061 O O . GLU A 1 504 ? 16.813 30.084 14.919 1.00 27.27 504 GLU A O 1
ATOM 4066 N N . GLU A 1 505 ? 18.855 29.379 14.259 1.00 25.89 505 GLU A N 1
ATOM 4067 C CA . GLU A 1 505 ? 19.239 30.478 13.386 1.00 25.89 505 GLU A CA 1
ATOM 4068 C C . GLU A 1 505 ? 18.697 30.212 11.972 1.00 25.89 505 GLU A C 1
ATOM 4070 O O . GLU A 1 505 ? 18.920 29.155 11.391 1.00 25.89 505 GLU A O 1
ATOM 4075 N N . SER A 1 506 ? 17.984 31.207 11.442 1.00 23.84 506 SER A N 1
ATOM 4076 C CA . SER A 1 506 ? 17.861 31.581 10.024 1.00 23.84 506 SER A CA 1
ATOM 4077 C C . SER A 1 506 ? 17.992 30.485 8.950 1.00 23.84 506 SER A C 1
ATOM 4079 O O . SER A 1 506 ? 19.071 30.279 8.396 1.00 23.84 506 SER A O 1
ATOM 4081 N N . ILE A 1 507 ? 16.857 29.940 8.501 1.00 25.36 507 ILE A N 1
ATOM 4082 C CA . ILE A 1 507 ? 16.682 29.520 7.103 1.00 25.36 507 ILE A CA 1
ATOM 4083 C C . ILE A 1 507 ? 15.413 30.190 6.575 1.00 25.36 507 ILE A C 1
ATOM 4085 O O . ILE A 1 507 ? 14.306 30.013 7.076 1.00 25.36 507 ILE A O 1
ATOM 4089 N N . THR A 1 508 ? 15.634 31.044 5.587 1.00 25.16 508 THR A N 1
ATOM 4090 C CA . THR A 1 508 ? 14.666 31.862 4.868 1.00 25.16 508 THR A CA 1
ATOM 4091 C C . THR A 1 508 ? 13.541 31.038 4.246 1.00 25.16 508 THR A C 1
ATOM 4093 O O . THR A 1 508 ? 13.774 30.015 3.605 1.00 25.16 508 THR A O 1
ATOM 4096 N N . THR A 1 509 ? 12.330 31.569 4.389 1.00 23.73 509 THR A N 1
ATOM 4097 C CA . THR A 1 509 ? 11.085 31.206 3.712 1.00 23.73 509 THR A CA 1
ATOM 4098 C C . THR A 1 509 ? 11.298 30.904 2.225 1.00 23.73 509 THR A C 1
ATOM 4100 O O . THR A 1 509 ? 11.529 31.822 1.438 1.00 23.73 509 THR A O 1
ATOM 4103 N N . SER A 1 510 ? 11.176 29.635 1.834 1.00 26.33 510 SER A N 1
ATOM 4104 C CA . SER A 1 510 ? 10.903 29.239 0.451 1.00 26.33 510 SER A CA 1
ATOM 4105 C C . SER A 1 510 ? 9.500 28.636 0.399 1.00 26.33 510 SER A C 1
ATOM 4107 O O . SER A 1 510 ? 9.153 27.713 1.132 1.00 26.33 510 SER A O 1
ATOM 4109 N N . THR A 1 511 ? 8.652 29.255 -0.412 1.00 25.02 511 THR A N 1
ATOM 4110 C CA . THR A 1 511 ? 7.318 28.788 -0.784 1.00 25.02 511 THR A CA 1
ATOM 4111 C C . THR A 1 511 ? 7.433 27.429 -1.480 1.00 25.02 511 THR A C 1
ATOM 4113 O O . THR A 1 511 ? 8.182 27.341 -2.452 1.00 25.02 511 THR A O 1
ATOM 4116 N N . PRO A 1 512 ? 6.723 26.369 -1.051 1.00 27.02 512 PRO A N 1
ATOM 4117 C CA . PRO A 1 512 ? 6.745 25.119 -1.790 1.00 27.02 512 PRO A CA 1
ATOM 4118 C C . PRO A 1 512 ? 5.839 25.276 -3.022 1.00 27.02 512 PRO A C 1
ATOM 4120 O O . PRO A 1 512 ? 4.610 25.222 -2.925 1.00 27.02 512 PRO A O 1
ATOM 4123 N N . ASP A 1 513 ? 6.448 25.507 -4.186 1.00 27.19 513 ASP A N 1
ATOM 4124 C CA . ASP A 1 513 ? 5.794 25.359 -5.488 1.00 27.19 513 ASP A CA 1
ATOM 4125 C C . ASP A 1 513 ? 5.467 23.872 -5.688 1.00 27.19 513 ASP A C 1
ATOM 4127 O O . ASP A 1 513 ? 6.303 23.027 -5.995 1.00 27.19 513 ASP A O 1
ATOM 4131 N N . THR A 1 514 ? 4.217 23.531 -5.399 1.00 27.25 514 THR A N 1
ATOM 4132 C CA . THR A 1 514 ? 3.752 22.184 -5.068 1.00 27.25 514 THR A CA 1
ATOM 4133 C C . THR A 1 514 ? 3.187 21.446 -6.284 1.00 27.25 514 THR A C 1
ATOM 4135 O O . THR A 1 514 ? 2.058 21.001 -6.205 1.00 27.25 514 THR A O 1
ATOM 4138 N N . PHE A 1 515 ? 3.895 21.250 -7.406 1.00 30.77 515 PHE A N 1
ATOM 4139 C CA . PHE A 1 515 ? 3.420 20.347 -8.496 1.00 30.77 515 PHE A CA 1
ATOM 4140 C C . PHE A 1 515 ? 4.512 19.634 -9.315 1.00 30.77 515 PHE A C 1
ATOM 4142 O O . PHE A 1 515 ? 4.206 19.031 -10.339 1.00 30.77 515 PHE A O 1
ATOM 4149 N N . THR A 1 516 ? 5.763 19.619 -8.864 1.00 28.75 516 THR A N 1
ATOM 4150 C CA . THR A 1 516 ? 6.838 18.868 -9.525 1.00 28.75 516 THR A CA 1
ATOM 4151 C C . THR A 1 516 ? 7.075 17.547 -8.805 1.00 28.75 516 THR A C 1
ATOM 4153 O O . THR A 1 516 ? 7.753 17.513 -7.782 1.00 28.75 516 THR A O 1
ATOM 4156 N N . VAL A 1 517 ? 6.528 16.447 -9.331 1.00 30.55 517 VAL A N 1
ATOM 4157 C CA . VAL A 1 517 ? 7.077 15.122 -9.016 1.00 30.55 517 VAL A CA 1
ATOM 4158 C C . VAL A 1 517 ? 8.440 15.061 -9.673 1.00 30.55 517 VAL A C 1
ATOM 4160 O O . VAL A 1 517 ? 8.553 15.071 -10.899 1.00 30.55 517 VAL A O 1
ATOM 4163 N N . ASN A 1 518 ? 9.473 15.073 -8.843 1.00 29.67 518 ASN A N 1
ATOM 4164 C CA . ASN A 1 518 ? 10.839 14.982 -9.298 1.00 29.67 518 ASN A CA 1
ATOM 4165 C C . ASN A 1 518 ? 11.143 13.518 -9.653 1.00 29.67 518 ASN A C 1
ATOM 4167 O O . ASN A 1 518 ? 11.623 12.756 -8.818 1.00 29.67 518 ASN A O 1
ATOM 4171 N N . TYR A 1 519 ? 10.831 13.108 -10.886 1.00 32.88 519 TYR A N 1
ATOM 4172 C CA . TYR A 1 519 ? 11.231 11.818 -11.470 1.00 32.88 519 TYR A CA 1
ATOM 4173 C C . TYR A 1 519 ? 12.746 11.777 -11.773 1.00 32.88 519 TYR A C 1
ATOM 4175 O O . TYR A 1 519 ? 13.175 11.288 -12.817 1.00 32.88 519 TYR A O 1
ATOM 4183 N N . ASP A 1 520 ? 13.586 12.288 -10.870 1.00 32.47 520 ASP A N 1
ATOM 4184 C CA . ASP A 1 520 ? 15.015 12.532 -11.112 1.00 32.47 520 ASP A CA 1
ATOM 4185 C C . ASP A 1 520 ? 15.856 11.246 -11.291 1.00 32.47 520 ASP A C 1
ATOM 4187 O O . ASP A 1 520 ? 17.015 11.318 -11.700 1.00 32.47 520 ASP A O 1
ATOM 4191 N N . GLU A 1 521 ? 15.270 10.056 -11.113 1.00 33.31 521 GLU A N 1
ATOM 4192 C CA . GLU A 1 521 ? 15.894 8.778 -11.493 1.00 33.31 521 GLU A CA 1
ATOM 4193 C C . GLU A 1 521 ? 15.483 8.265 -12.885 1.00 33.31 521 GLU A C 1
ATOM 4195 O O . GLU A 1 521 ? 16.185 7.429 -13.447 1.00 33.31 521 GLU A O 1
ATOM 4200 N N . TYR A 1 522 ? 14.433 8.813 -13.506 1.00 32.06 522 TYR A N 1
ATOM 4201 C CA . TYR A 1 522 ? 13.879 8.362 -14.789 1.00 32.06 522 TYR A CA 1
ATOM 4202 C C . TYR A 1 522 ? 13.628 9.514 -15.785 1.00 32.06 522 TYR A C 1
ATOM 4204 O O . TYR A 1 522 ? 12.678 9.410 -16.527 1.00 32.06 522 TYR A O 1
ATOM 4212 N N . GLY A 1 523 ? 14.453 10.578 -15.804 1.00 28.42 523 GLY A N 1
ATOM 4213 C CA . GLY A 1 523 ? 14.487 11.723 -16.762 1.00 28.42 523 GLY A CA 1
ATOM 4214 C C . GLY A 1 523 ? 13.145 12.290 -17.342 1.00 28.42 523 GLY A C 1
ATOM 4215 O O . GLY A 1 523 ? 12.112 12.112 -16.732 1.00 28.42 523 GLY A O 1
ATOM 4216 N N . THR A 1 524 ? 13.158 13.010 -18.492 1.00 29.14 524 THR A N 1
ATOM 4217 C CA . THR A 1 524 ? 12.011 13.340 -19.414 1.00 29.14 524 THR A CA 1
ATOM 4218 C C . THR A 1 524 ? 10.586 13.129 -18.893 1.00 29.14 524 THR A C 1
ATOM 4220 O O . THR A 1 524 ? 9.818 12.313 -19.363 1.00 29.14 524 THR A O 1
ATOM 4223 N N . PHE A 1 525 ? 10.144 14.052 -18.054 1.00 29.47 525 PHE A N 1
ATOM 4224 C CA . PHE A 1 525 ? 9.013 14.921 -18.377 1.00 29.47 525 PHE A CA 1
ATOM 4225 C C . PHE A 1 525 ? 9.115 16.116 -17.423 1.00 29.47 525 PHE A C 1
ATOM 4227 O O . PHE A 1 525 ? 9.102 15.940 -16.206 1.00 29.47 525 PHE A O 1
ATOM 4234 N N . GLN A 1 526 ? 9.215 17.352 -17.937 1.00 36.44 526 GLN A N 1
ATOM 4235 C CA . GLN A 1 526 ? 8.741 18.490 -17.142 1.00 36.44 526 GLN A CA 1
ATOM 4236 C C . GLN A 1 526 ? 7.233 18.280 -17.031 1.00 36.44 526 GLN A C 1
ATOM 4238 O O . GLN A 1 526 ? 6.494 18.580 -17.967 1.00 36.44 526 GLN A O 1
ATOM 4243 N N . GLY A 1 527 ? 6.811 17.614 -15.953 1.00 36.72 527 GLY A N 1
ATOM 4244 C CA . GLY A 1 527 ? 5.414 17.278 -15.721 1.00 36.72 527 GLY A CA 1
ATOM 4245 C C . GLY A 1 527 ? 4.553 18.529 -15.837 1.00 36.72 527 GLY A C 1
ATOM 4246 O O . GLY A 1 527 ? 4.968 19.609 -15.414 1.00 36.72 527 GLY A O 1
ATOM 4247 N N . THR A 1 528 ? 3.368 18.383 -16.430 1.00 39.72 528 THR A N 1
ATOM 4248 C CA . THR A 1 528 ? 2.347 19.433 -16.440 1.00 39.72 528 THR A CA 1
ATOM 4249 C C . THR A 1 528 ? 2.154 19.933 -15.016 1.00 39.72 528 THR A C 1
ATOM 4251 O O . THR A 1 528 ? 1.710 19.187 -14.140 1.00 39.72 528 THR A O 1
ATOM 4254 N N . THR A 1 529 ? 2.511 21.187 -14.774 1.00 43.28 529 THR A N 1
ATOM 4255 C CA . THR A 1 529 ? 2.223 21.836 -13.502 1.00 43.28 529 THR A CA 1
ATOM 4256 C C . THR A 1 529 ? 0.734 22.166 -13.474 1.00 43.28 529 THR A C 1
ATOM 4258 O O . THR A 1 529 ? 0.117 22.378 -14.516 1.00 43.28 529 THR A O 1
ATOM 4261 N N . VAL A 1 530 ? 0.111 22.252 -12.296 1.00 50.81 530 VAL A N 1
ATOM 4262 C CA . VAL A 1 530 ? -1.302 22.684 -12.217 1.00 50.81 530 VAL A CA 1
ATOM 4263 C C . VAL A 1 530 ? -1.527 24.067 -12.834 1.00 50.81 530 VAL A C 1
ATOM 4265 O O . VAL A 1 530 ? -2.616 24.345 -13.329 1.00 50.81 530 VAL A O 1
ATOM 4268 N N . ASN A 1 531 ? -0.480 24.891 -12.908 1.00 56.06 531 ASN A N 1
ATOM 4269 C CA . ASN A 1 531 ? -0.510 26.186 -13.583 1.00 56.06 531 ASN A CA 1
ATOM 4270 C C . ASN A 1 531 ? -0.697 26.077 -15.111 1.00 56.06 531 ASN A C 1
ATOM 4272 O O . ASN A 1 531 ? -1.109 27.050 -15.743 1.00 56.06 531 ASN A O 1
ATOM 4276 N N . ASP A 1 532 ? -0.434 24.912 -15.711 1.00 54.69 532 ASP A N 1
ATOM 4277 C CA . ASP A 1 532 ? -0.613 24.667 -17.148 1.00 54.69 532 ASP A CA 1
ATOM 4278 C C . ASP A 1 532 ? -2.074 24.358 -17.522 1.00 54.69 532 ASP A C 1
ATOM 4280 O O . ASP A 1 532 ? -2.456 24.428 -18.695 1.00 54.69 532 ASP A O 1
ATOM 4284 N N . ILE A 1 533 ? -2.925 24.072 -16.532 1.00 63.97 533 ILE A N 1
ATOM 4285 C CA . ILE A 1 533 ? -4.348 23.784 -16.720 1.00 63.97 533 ILE A CA 1
ATOM 4286 C C . ILE A 1 533 ? -5.121 25.112 -16.824 1.00 63.97 533 ILE A C 1
ATOM 4288 O O . ILE A 1 533 ? -5.516 25.704 -15.825 1.00 63.97 533 ILE A O 1
ATOM 4292 N N . LYS A 1 534 ? -5.342 25.590 -18.057 1.00 64.88 534 LYS A N 1
ATOM 4293 C CA . LYS A 1 534 ? -5.977 26.902 -18.343 1.00 64.88 534 LYS A CA 1
ATOM 4294 C C . LYS A 1 534 ? -7.502 26.887 -18.534 1.00 64.88 534 LYS A C 1
ATOM 4296 O O . LYS A 1 534 ? -8.117 27.951 -18.606 1.00 64.88 534 LYS A O 1
ATOM 4301 N N . ASN A 1 535 ? -8.097 25.709 -18.709 1.00 71.19 535 ASN A N 1
ATOM 4302 C CA . ASN A 1 535 ? -9.536 25.500 -18.910 1.00 71.19 535 ASN A CA 1
ATOM 4303 C C . ASN A 1 535 ? -9.918 24.144 -18.270 1.00 71.19 535 ASN A C 1
ATOM 4305 O O . ASN A 1 535 ? -9.131 23.197 -18.399 1.00 71.19 535 ASN A O 1
ATOM 4309 N N . PRO A 1 536 ? -11.097 24.026 -17.620 1.00 75.94 536 PRO A N 1
ATOM 4310 C CA . PRO A 1 536 ? -11.643 22.765 -17.113 1.00 75.94 536 PRO A CA 1
ATOM 4311 C C . PRO A 1 536 ? -11.526 21.583 -18.082 1.00 75.94 536 PRO A C 1
ATOM 4313 O O . PRO A 1 536 ? -11.147 20.489 -17.675 1.00 75.94 536 PRO A O 1
ATOM 4316 N N . CYS A 1 537 ? -11.760 21.796 -19.379 1.00 77.25 537 CYS A N 1
ATOM 4317 C CA . CYS A 1 537 ? -11.710 20.718 -20.357 1.00 77.25 537 CYS A CA 1
ATOM 4318 C C . CYS A 1 537 ? -10.321 20.077 -20.480 1.00 77.25 537 CYS A C 1
ATOM 4320 O O . CYS A 1 537 ? -10.219 18.859 -20.618 1.00 77.25 537 CYS A O 1
ATOM 4322 N N . PHE A 1 538 ? -9.243 20.861 -20.357 1.00 73.44 538 PHE A N 1
ATOM 4323 C CA . PHE A 1 538 ? -7.886 20.308 -20.338 1.00 73.44 538 PHE A CA 1
ATOM 4324 C C . PHE A 1 538 ? -7.631 19.461 -19.092 1.00 73.44 538 PHE A C 1
ATOM 4326 O O . PHE A 1 538 ? -6.903 18.480 -19.186 1.00 73.44 538 PHE A O 1
ATOM 4333 N N . GLN A 1 539 ? -8.247 19.795 -17.953 1.00 77.44 539 GLN A N 1
ATOM 4334 C CA . GLN A 1 539 ? -8.180 18.976 -16.740 1.00 77.44 539 GLN A CA 1
ATOM 4335 C C . GLN A 1 539 ? -8.939 17.656 -16.899 1.00 77.44 539 GLN A C 1
ATOM 4337 O O . GLN A 1 539 ? -8.463 16.617 -16.454 1.00 77.44 539 GLN A O 1
ATOM 4342 N N . TYR A 1 540 ? -10.124 17.693 -17.510 1.00 77.75 540 TYR A N 1
ATOM 4343 C CA . TYR A 1 540 ? -10.995 16.523 -17.648 1.00 77.75 540 TYR A CA 1
ATOM 4344 C C . TYR A 1 540 ? -10.485 15.560 -18.699 1.00 77.75 540 TYR A C 1
ATOM 4346 O O . TYR A 1 540 ? -10.275 14.387 -18.397 1.00 77.75 540 TYR A O 1
ATOM 4354 N N . LEU A 1 541 ? -10.179 16.070 -19.897 1.00 71.06 541 LEU A N 1
ATOM 4355 C CA . LEU A 1 541 ? -9.422 15.306 -20.880 1.00 71.06 541 LEU A CA 1
ATOM 4356 C C . LEU A 1 541 ? -8.156 14.783 -20.217 1.00 71.06 541 LEU A C 1
ATOM 4358 O O . LEU A 1 541 ? -7.860 13.613 -20.432 1.00 71.06 541 LEU A O 1
ATOM 4362 N N . GLY A 1 542 ? -7.550 15.647 -19.371 1.00 62.34 542 GLY A N 1
ATOM 4363 C CA . GLY A 1 542 ? -6.399 15.556 -18.459 1.00 62.34 542 GLY A CA 1
ATOM 4364 C C . GLY A 1 542 ? -6.267 14.338 -17.566 1.00 62.34 542 GLY A C 1
ATOM 4365 O O . GLY A 1 542 ? -5.168 14.005 -17.143 1.00 62.34 542 GLY A O 1
ATOM 4366 N N . LEU A 1 543 ? -7.357 13.625 -17.355 1.00 64.56 543 LEU A N 1
ATOM 4367 C CA . LEU A 1 543 ? -7.375 12.435 -16.521 1.00 64.56 543 LEU A CA 1
ATOM 4368 C C . LEU A 1 543 ? -7.800 11.181 -17.294 1.00 64.56 543 LEU A C 1
ATOM 4370 O O . LEU A 1 543 ? -7.987 10.124 -16.698 1.00 64.56 543 LEU A O 1
ATOM 4374 N N . GLY A 1 544 ? -7.946 11.284 -18.619 1.00 59.47 544 GLY A N 1
ATOM 4375 C CA . GLY A 1 544 ? -8.382 10.188 -19.477 1.00 59.47 544 GLY A CA 1
ATOM 4376 C C . GLY A 1 544 ? -9.848 9.806 -19.262 1.00 59.47 544 GLY A C 1
ATOM 4377 O O . GLY A 1 544 ? -10.630 10.523 -18.641 1.00 59.47 544 GLY A O 1
ATOM 4378 N N . SER A 1 545 ? -10.263 8.665 -19.813 1.00 56.16 545 SER A N 1
ATOM 4379 C CA . SER A 1 545 ? -11.666 8.222 -19.764 1.00 56.16 545 SER A CA 1
ATOM 4380 C C . SER A 1 545 ? -12.131 7.723 -18.399 1.00 56.16 545 SER A C 1
ATOM 4382 O O . SER A 1 545 ? -13.333 7.629 -18.154 1.00 56.16 545 SER A O 1
ATOM 4384 N N . GLN A 1 546 ? -11.188 7.362 -17.529 1.00 55.00 546 GLN A N 1
ATOM 4385 C CA . GLN A 1 546 ? -11.442 6.849 -16.190 1.00 55.00 546 GLN A CA 1
ATOM 4386 C C . GLN A 1 546 ? -10.376 7.415 -15.256 1.00 55.00 546 GLN A C 1
ATOM 4388 O O . GLN A 1 546 ? -9.207 7.051 -15.351 1.00 55.00 546 GLN A O 1
ATOM 4393 N N . ILE A 1 547 ? -10.787 8.290 -14.341 1.00 59.97 547 ILE A N 1
ATOM 4394 C CA . ILE A 1 547 ? -9.951 8.639 -13.195 1.00 59.97 547 ILE A CA 1
ATOM 4395 C C . ILE A 1 547 ? -9.890 7.372 -12.327 1.00 59.97 547 ILE A C 1
ATOM 4397 O O . ILE A 1 547 ? -10.951 6.795 -12.060 1.00 59.97 547 ILE A O 1
ATOM 4401 N N . PRO A 1 548 ? -8.714 6.903 -11.874 1.00 57.75 548 PRO A N 1
ATOM 4402 C CA . PRO A 1 548 ? -8.662 5.770 -10.958 1.00 57.75 548 PRO A CA 1
ATOM 4403 C C . PRO A 1 548 ? -9.643 5.995 -9.802 1.00 57.75 548 PRO A C 1
ATOM 4405 O O . PRO A 1 548 ? -9.617 7.054 -9.173 1.00 57.75 548 PRO A O 1
ATOM 4408 N N . TYR A 1 549 ? -10.534 5.031 -9.543 1.00 62.75 549 TYR A N 1
ATOM 4409 C CA . TYR A 1 549 ? -11.543 5.160 -8.482 1.00 62.75 549 TYR A CA 1
ATOM 4410 C C . TYR A 1 549 ? -10.895 5.521 -7.139 1.00 62.75 549 TYR A C 1
ATOM 4412 O O . TYR A 1 549 ? -11.373 6.405 -6.436 1.00 62.75 549 TYR A O 1
ATOM 4420 N N . THR A 1 550 ? -9.707 4.963 -6.886 1.00 56.72 550 THR A N 1
ATOM 4421 C CA . THR A 1 550 ? -8.850 5.267 -5.736 1.00 56.72 550 THR A CA 1
ATOM 4422 C C . THR A 1 550 ? -8.488 6.748 -5.599 1.00 56.72 550 THR A C 1
ATOM 4424 O O . THR A 1 550 ? -8.345 7.230 -4.481 1.00 56.72 550 THR A O 1
ATOM 4427 N N . SER A 1 551 ? -8.342 7.490 -6.701 1.00 63.16 551 SER A N 1
ATOM 4428 C CA . SER A 1 551 ? -8.073 8.933 -6.676 1.00 63.16 551 SER A CA 1
ATOM 4429 C C . SER A 1 551 ? -9.340 9.742 -6.398 1.00 63.16 551 SER A C 1
ATOM 4431 O O . SER A 1 551 ? -9.291 10.701 -5.633 1.00 63.16 551 SER A O 1
ATOM 4433 N N . ILE A 1 552 ? -10.481 9.350 -6.978 1.00 70.56 552 ILE A N 1
ATOM 4434 C CA . ILE A 1 552 ? -11.776 9.998 -6.707 1.00 70.56 552 ILE A CA 1
ATOM 4435 C C . ILE A 1 552 ? -12.200 9.795 -5.256 1.00 70.56 552 ILE A C 1
ATOM 4437 O O . ILE A 1 552 ? -12.762 10.709 -4.656 1.00 70.56 552 ILE A O 1
ATOM 4441 N N . ASP A 1 553 ? -11.901 8.636 -4.675 1.00 69.06 553 ASP A N 1
ATOM 4442 C CA . ASP A 1 553 ? -12.229 8.321 -3.285 1.00 69.06 553 ASP A CA 1
ATOM 4443 C C . ASP A 1 553 ? -11.567 9.242 -2.266 1.00 69.06 553 ASP A C 1
ATOM 4445 O O . ASP A 1 553 ? -12.105 9.431 -1.177 1.00 69.06 553 ASP A O 1
ATOM 4449 N N . MET A 1 554 ? -10.461 9.881 -2.644 1.00 68.00 554 MET A N 1
ATOM 4450 C CA . MET A 1 554 ? -9.756 10.857 -1.815 1.00 68.00 554 MET A CA 1
ATOM 4451 C C . MET A 1 554 ? -10.324 12.279 -1.922 1.00 68.00 554 MET A C 1
ATOM 4453 O O . MET A 1 554 ? -9.983 13.136 -1.105 1.00 68.00 554 MET A O 1
ATOM 4457 N N . PHE A 1 555 ? -11.159 12.561 -2.920 1.00 79.81 555 PHE A N 1
ATOM 4458 C CA . PHE A 1 555 ? -11.746 13.881 -3.111 1.00 79.81 555 PHE A CA 1
ATOM 4459 C C . PHE A 1 555 ? -13.061 14.031 -2.361 1.00 79.81 555 PHE A C 1
ATOM 4461 O O . PHE A 1 555 ? -13.814 13.077 -2.160 1.00 79.81 555 PHE A O 1
ATOM 4468 N N . ALA A 1 556 ? -13.355 15.269 -1.970 1.00 86.12 556 ALA A N 1
ATOM 4469 C CA . 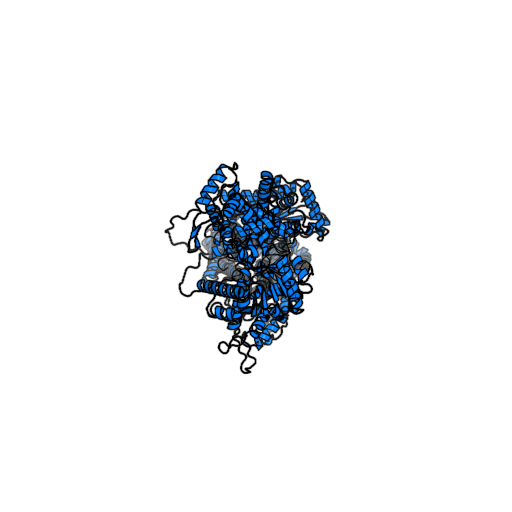ALA A 1 556 ? -14.643 15.589 -1.391 1.00 86.12 556 ALA A CA 1
ATOM 4470 C C . ALA A 1 556 ? -15.749 15.425 -2.445 1.00 86.12 556 ALA A C 1
ATOM 4472 O O . ALA A 1 556 ? -15.622 15.898 -3.574 1.00 86.12 556 ALA A O 1
ATOM 4473 N N . LYS A 1 557 ? -16.849 14.769 -2.082 1.00 89.81 557 LYS A N 1
ATOM 4474 C CA . LYS A 1 557 ? -17.975 14.478 -2.980 1.00 89.81 557 LYS A CA 1
ATOM 4475 C C . LYS A 1 557 ? -19.241 15.112 -2.425 1.00 89.81 557 LYS A C 1
ATOM 4477 O O . LYS A 1 557 ? -19.513 15.011 -1.230 1.00 89.81 557 LYS A O 1
ATOM 4482 N N . VAL A 1 558 ? -20.021 15.747 -3.287 1.00 91.44 558 VAL A N 1
ATOM 4483 C CA . VAL A 1 558 ? -21.287 16.394 -2.929 1.00 91.44 558 VAL A CA 1
ATOM 4484 C C . VAL A 1 558 ? -22.363 15.895 -3.883 1.00 91.44 558 VAL A C 1
ATOM 4486 O O . VAL A 1 558 ? -22.169 15.938 -5.091 1.00 91.44 558 VAL A O 1
ATOM 4489 N N . ILE A 1 559 ? -23.473 15.389 -3.355 1.00 91.94 559 ILE A N 1
ATOM 4490 C CA . ILE A 1 559 ? -24.570 14.810 -4.130 1.00 91.94 559 ILE A CA 1
ATOM 4491 C C . ILE A 1 559 ? -25.811 15.687 -4.006 1.00 91.94 559 ILE A C 1
ATOM 4493 O O . ILE A 1 559 ? -26.283 15.967 -2.899 1.00 91.94 559 ILE A O 1
ATOM 4497 N N . PHE A 1 560 ? -26.369 16.048 -5.155 1.00 91.88 560 PHE A N 1
ATOM 4498 C CA . PHE A 1 560 ? -27.578 16.844 -5.296 1.00 91.88 560 PHE A CA 1
ATOM 4499 C C . PHE A 1 560 ? -28.733 16.019 -5.857 1.00 91.88 560 PHE A C 1
ATOM 4501 O O . PHE A 1 560 ? -28.527 15.142 -6.691 1.00 91.88 560 PHE A O 1
ATOM 4508 N N . GLU A 1 561 ? -29.951 16.331 -5.426 1.00 90.25 561 GLU A N 1
ATOM 4509 C CA . GLU A 1 561 ? -31.208 15.813 -5.962 1.00 90.25 561 GLU A CA 1
ATOM 4510 C C . GLU A 1 561 ? -31.900 16.897 -6.801 1.00 90.25 561 GLU A C 1
ATOM 4512 O O . GLU A 1 561 ? -32.087 18.025 -6.338 1.00 90.25 561 GLU A O 1
ATOM 4517 N N . VAL A 1 562 ? -32.300 16.537 -8.023 1.00 88.12 562 VAL A N 1
ATOM 4518 C CA . VAL A 1 562 ? -32.964 17.404 -9.009 1.00 88.12 562 VAL A CA 1
ATOM 4519 C C . VAL A 1 562 ? -34.314 16.782 -9.420 1.00 88.12 562 VAL A C 1
ATOM 4521 O O . VAL A 1 562 ? -34.387 15.564 -9.595 1.00 88.12 562 VAL A O 1
ATOM 4524 N N . PRO A 1 563 ? -35.400 17.565 -9.598 1.00 84.62 563 PRO A N 1
ATOM 4525 C CA . PRO A 1 563 ? -36.750 17.051 -9.849 1.00 84.62 563 PRO A CA 1
ATOM 4526 C C . PRO A 1 563 ? -36.903 16.135 -11.066 1.00 84.62 563 PRO A C 1
ATOM 4528 O O . PRO A 1 563 ? -37.666 15.178 -11.008 1.00 84.62 563 PRO A O 1
ATOM 4531 N N . SER A 1 564 ? -36.216 16.434 -12.170 1.00 81.75 564 SER A N 1
ATOM 4532 C CA . SER A 1 564 ? -36.281 15.661 -13.413 1.00 81.75 564 SER A CA 1
ATOM 4533 C C . SER A 1 564 ? -35.021 15.841 -14.265 1.00 81.75 564 SER A C 1
ATOM 4535 O O . SER A 1 564 ? -34.272 16.811 -14.109 1.00 81.75 564 SER A O 1
ATOM 4537 N N . TYR A 1 565 ? -34.824 14.943 -15.232 1.00 82.38 565 TYR A N 1
ATOM 4538 C CA . TYR A 1 565 ? -33.747 15.058 -16.219 1.00 82.38 565 TYR A CA 1
ATOM 4539 C C . TYR A 1 565 ? -33.851 16.337 -17.060 1.00 82.38 565 TYR A C 1
ATOM 4541 O O . TYR A 1 565 ? -32.855 17.000 -17.320 1.00 82.38 565 TYR A O 1
ATOM 4549 N N . ASN A 1 566 ? -35.065 16.739 -17.442 1.00 81.50 566 ASN A N 1
ATOM 4550 C CA . ASN A 1 566 ? -35.265 17.952 -18.235 1.00 81.50 566 ASN A CA 1
ATOM 4551 C C . ASN A 1 566 ? -34.960 19.226 -17.443 1.00 81.50 566 ASN A C 1
ATOM 4553 O O . ASN A 1 566 ? -34.372 20.147 -17.999 1.00 81.50 566 ASN A O 1
ATOM 4557 N N . THR A 1 567 ? -35.318 19.267 -16.157 1.00 84.25 567 THR A N 1
ATOM 4558 C CA . THR A 1 567 ? -35.012 20.414 -15.288 1.00 84.25 567 THR A CA 1
ATOM 4559 C C . THR A 1 567 ? -33.517 20.564 -15.040 1.00 84.25 567 THR A C 1
ATOM 4561 O O . THR A 1 567 ? -33.054 21.688 -14.891 1.00 84.25 567 THR A O 1
ATOM 4564 N N . LEU A 1 568 ? -32.749 19.466 -15.044 1.00 84.88 568 LEU A N 1
ATOM 4565 C CA . LEU A 1 568 ? -31.300 19.530 -14.863 1.00 84.88 568 LEU A CA 1
ATOM 4566 C C . LEU A 1 568 ? -30.637 20.442 -15.900 1.00 84.88 568 LEU A C 1
ATOM 4568 O O . LEU A 1 568 ? -29.872 21.329 -15.544 1.00 84.88 568 LEU A O 1
ATOM 4572 N N . PHE A 1 569 ? -30.963 20.249 -17.176 1.00 86.62 569 PHE A N 1
ATOM 4573 C CA . PHE A 1 569 ? -30.386 20.995 -18.296 1.00 86.62 569 PHE A CA 1
ATOM 4574 C C . PHE A 1 569 ? -31.101 22.330 -18.533 1.00 86.62 569 PHE A C 1
ATOM 4576 O O . PHE A 1 569 ? -31.432 22.688 -19.661 1.00 86.62 569 PHE A O 1
ATOM 4583 N N . THR A 1 570 ? -31.357 23.067 -17.455 1.00 86.69 570 THR A N 1
ATOM 4584 C CA . THR A 1 570 ? -31.836 24.449 -17.496 1.00 86.69 570 THR A CA 1
ATOM 4585 C C . THR A 1 570 ? -30.743 25.382 -16.988 1.00 86.69 570 THR A C 1
ATOM 4587 O O . THR A 1 570 ? -29.924 25.015 -16.141 1.00 86.69 570 THR A O 1
ATOM 4590 N N . LYS A 1 571 ? -30.733 26.618 -17.491 1.00 86.50 571 LYS A N 1
ATOM 4591 C CA . LYS A 1 571 ? -29.741 27.625 -17.097 1.00 86.50 571 LYS A CA 1
ATOM 4592 C C . LYS A 1 571 ? -29.784 27.947 -15.601 1.00 86.50 571 LYS A C 1
ATOM 4594 O O . LYS A 1 571 ? -28.743 28.201 -15.006 1.00 86.50 571 LYS A O 1
ATOM 4599 N N . GLU A 1 572 ? -30.969 27.904 -14.993 1.00 86.44 572 GLU A N 1
ATOM 4600 C CA . GLU A 1 572 ? -31.166 28.130 -13.556 1.00 86.44 572 GLU A CA 1
ATOM 4601 C C . GLU A 1 572 ? -30.397 27.098 -12.722 1.00 86.44 572 GLU A C 1
ATOM 4603 O O . GLU A 1 572 ? -29.554 27.469 -11.909 1.00 86.44 572 GLU A O 1
ATOM 4608 N N . ILE A 1 573 ? -30.595 25.805 -12.997 1.00 87.56 573 ILE A N 1
ATOM 4609 C CA . ILE A 1 573 ? -29.914 24.717 -12.282 1.00 87.56 573 ILE A CA 1
ATOM 4610 C C . ILE A 1 573 ? -28.402 24.734 -12.540 1.00 87.56 573 ILE A C 1
ATOM 4612 O O . ILE A 1 573 ? -27.619 24.513 -11.618 1.00 87.56 573 ILE A O 1
ATOM 4616 N N . PHE A 1 574 ? -27.962 25.045 -13.764 1.00 88.56 574 PHE A N 1
ATOM 4617 C CA . PHE A 1 574 ? -26.533 25.156 -14.079 1.00 88.56 574 PHE A CA 1
ATOM 4618 C C . PHE A 1 574 ? -25.855 26.305 -13.320 1.00 88.56 574 PHE A C 1
ATOM 4620 O O . PHE A 1 574 ? -24.741 26.124 -12.827 1.00 88.56 574 PHE A O 1
ATOM 4627 N N . ASN A 1 575 ? -26.524 27.454 -13.173 1.00 85.69 575 ASN A N 1
ATOM 4628 C CA . ASN A 1 575 ? -26.024 28.577 -12.377 1.00 85.69 575 ASN A CA 1
ATOM 4629 C C . ASN A 1 575 ? -25.905 28.213 -10.893 1.00 85.69 575 ASN A C 1
ATOM 4631 O O . ASN A 1 575 ? -24.890 28.528 -10.268 1.00 85.69 575 ASN A O 1
ATOM 4635 N N . GLU A 1 576 ? -26.905 27.518 -10.346 1.00 86.75 576 GLU A N 1
ATOM 4636 C CA . GLU A 1 576 ? -26.869 27.040 -8.963 1.00 86.75 576 GLU A CA 1
ATOM 4637 C C . GLU A 1 576 ? -25.736 26.024 -8.759 1.00 86.75 576 GLU A C 1
ATOM 4639 O O . GLU A 1 576 ? -24.938 26.188 -7.844 1.00 86.75 576 GLU A O 1
ATOM 4644 N N . LEU A 1 577 ? -25.566 25.036 -9.648 1.00 87.69 577 LEU A N 1
ATOM 4645 C CA . LEU A 1 577 ? -24.447 24.085 -9.572 1.00 87.69 577 LEU A CA 1
ATOM 4646 C C . LEU A 1 577 ? -23.085 24.789 -9.665 1.00 87.69 577 LEU A C 1
ATOM 4648 O O . LEU A 1 577 ? -22.152 24.435 -8.945 1.00 87.69 577 LEU A O 1
ATOM 4652 N N . CYS A 1 578 ? -22.959 25.809 -10.511 1.00 86.38 578 CYS A N 1
ATOM 4653 C CA . CYS A 1 578 ? -21.756 26.635 -10.626 1.00 86.38 578 CYS A CA 1
ATOM 4654 C C . CYS A 1 578 ? -21.404 27.395 -9.335 1.00 86.38 578 CYS A C 1
ATOM 4656 O O . CYS A 1 578 ? -20.235 27.688 -9.073 1.00 86.38 578 CYS A O 1
ATOM 4658 N N . ASN A 1 579 ? -22.397 27.701 -8.496 1.00 86.31 579 ASN A N 1
ATOM 4659 C CA . ASN A 1 579 ? -22.203 28.440 -7.252 1.00 86.31 579 ASN A CA 1
ATOM 4660 C C . ASN A 1 579 ? -21.368 27.653 -6.217 1.00 86.31 579 ASN A C 1
ATOM 4662 O O . ASN A 1 579 ? -20.749 28.259 -5.343 1.00 86.31 579 ASN A O 1
ATOM 4666 N N . ILE A 1 580 ? -21.274 26.319 -6.329 1.00 87.44 580 ILE A N 1
ATOM 4667 C CA . ILE A 1 580 ? -20.448 25.472 -5.446 1.00 87.44 580 ILE A CA 1
ATOM 4668 C C . ILE A 1 580 ? -18.990 25.932 -5.439 1.00 87.44 580 ILE A C 1
ATOM 4670 O O . ILE A 1 580 ? -18.415 26.128 -4.369 1.00 87.44 580 ILE A O 1
ATOM 4674 N N . ASP A 1 581 ? -18.395 26.150 -6.613 1.00 84.12 581 ASP A N 1
ATOM 4675 C CA . ASP A 1 581 ? -16.986 26.549 -6.720 1.00 84.12 581 ASP A CA 1
ATOM 4676 C C . ASP A 1 581 ? -16.739 27.929 -6.112 1.00 84.12 581 ASP A C 1
ATOM 4678 O O . ASP A 1 581 ? -15.687 28.178 -5.519 1.00 84.12 581 ASP A O 1
ATOM 4682 N N . LYS A 1 582 ? -17.736 28.816 -6.201 1.00 84.69 582 LYS A N 1
ATOM 4683 C CA . LYS A 1 582 ? -17.710 30.126 -5.550 1.00 84.69 582 LYS A CA 1
ATOM 4684 C C . LYS A 1 582 ? -17.736 29.984 -4.027 1.00 84.69 582 LYS A C 1
ATOM 4686 O O . LYS A 1 582 ? -16.930 30.628 -3.359 1.00 84.69 582 LYS A O 1
ATOM 4691 N N . ILE A 1 583 ? -18.603 29.129 -3.480 1.00 86.12 583 ILE A N 1
ATOM 4692 C CA . ILE A 1 583 ? -18.675 28.851 -2.034 1.00 86.12 583 ILE A CA 1
ATOM 4693 C C . ILE A 1 583 ? -17.346 28.265 -1.546 1.00 86.12 583 ILE A C 1
ATOM 4695 O O . ILE A 1 583 ? -16.750 28.779 -0.599 1.00 86.12 583 ILE A O 1
ATOM 4699 N N . VAL A 1 584 ? -16.836 27.237 -2.228 1.00 85.38 584 VAL A N 1
ATOM 4700 C CA . VAL A 1 584 ? -15.551 26.600 -1.906 1.00 85.38 584 VAL A CA 1
ATOM 4701 C C . VAL A 1 584 ? -14.415 27.627 -1.942 1.00 85.38 584 VAL A C 1
ATOM 4703 O O . VAL A 1 584 ? -13.641 27.733 -0.989 1.00 85.38 584 VAL A O 1
ATOM 4706 N N . GLY A 1 585 ? -14.346 28.441 -2.999 1.00 83.12 585 GLY A N 1
ATOM 4707 C CA . GLY A 1 585 ? -13.346 29.497 -3.146 1.00 83.12 585 GLY A CA 1
ATOM 4708 C C . GLY A 1 585 ? -13.426 30.567 -2.054 1.00 83.12 585 GLY A C 1
ATOM 4709 O O . GLY A 1 585 ? -12.390 31.006 -1.553 1.00 83.12 585 GLY A O 1
ATOM 4710 N N . GLN A 1 586 ? -14.631 30.966 -1.636 1.00 85.06 586 GLN A N 1
ATOM 4711 C CA . GLN A 1 586 ? -14.841 31.928 -0.549 1.00 85.06 586 GLN A CA 1
ATOM 4712 C C . GLN A 1 586 ? -14.345 31.395 0.797 1.00 85.06 586 GLN A C 1
ATOM 4714 O O . GLN A 1 586 ? -13.613 32.104 1.491 1.00 85.06 586 GLN A O 1
ATOM 4719 N N . VAL A 1 587 ? -14.683 30.149 1.143 1.00 85.25 587 VAL A N 1
ATOM 4720 C CA . VAL A 1 587 ? -14.232 29.528 2.399 1.00 85.25 587 VAL A CA 1
ATOM 4721 C C . VAL A 1 587 ? -12.707 29.376 2.392 1.00 85.25 587 VAL A C 1
ATOM 4723 O O . VAL A 1 587 ? -12.046 29.779 3.349 1.00 85.25 587 VAL A O 1
ATOM 4726 N N . ILE A 1 588 ? -12.112 28.909 1.287 1.00 82.12 588 ILE A N 1
ATOM 4727 C CA . ILE A 1 588 ? -10.646 28.817 1.151 1.00 82.12 588 ILE A CA 1
ATOM 4728 C C . ILE A 1 588 ? -9.989 30.195 1.307 1.00 82.12 588 ILE A C 1
ATOM 4730 O O . ILE A 1 588 ? -9.034 30.328 2.071 1.00 82.12 588 ILE A O 1
ATOM 4734 N N . ARG A 1 589 ? -10.498 31.240 0.635 1.00 81.94 589 ARG A N 1
ATOM 4735 C CA . ARG A 1 589 ? -9.965 32.611 0.752 1.00 81.94 589 ARG A CA 1
ATOM 4736 C C . ARG A 1 589 ? -10.057 33.136 2.185 1.00 81.94 589 ARG A C 1
ATOM 4738 O O . ARG A 1 589 ? -9.088 33.715 2.669 1.00 81.94 589 ARG A O 1
ATOM 4745 N N . LYS A 1 590 ? -11.176 32.904 2.876 1.00 82.50 590 LYS A N 1
ATOM 4746 C CA . LYS A 1 590 ? -11.377 33.321 4.271 1.00 82.50 590 LYS A CA 1
ATOM 4747 C C . LYS A 1 590 ? -10.324 32.707 5.196 1.00 82.50 590 LYS A C 1
ATOM 4749 O O . LYS A 1 590 ? -9.671 33.435 5.939 1.00 82.50 590 LYS A O 1
ATOM 4754 N N . TYR A 1 591 ? -10.110 31.395 5.115 1.00 76.44 591 TYR A N 1
ATOM 4755 C CA . TYR A 1 591 ? -9.108 30.721 5.945 1.00 76.44 591 TYR A CA 1
ATOM 4756 C C . TYR A 1 591 ? -7.666 31.036 5.525 1.00 76.44 591 TYR A C 1
ATOM 4758 O O . TYR A 1 591 ? -6.791 31.108 6.384 1.00 76.44 591 TYR A O 1
ATOM 4766 N N . LYS A 1 592 ? -7.415 31.325 4.241 1.00 74.75 592 LYS A N 1
ATOM 4767 C CA . LYS A 1 592 ? -6.113 31.820 3.768 1.00 74.75 592 LYS A CA 1
ATOM 4768 C C . LYS A 1 592 ? -5.768 33.198 4.354 1.00 74.75 592 LYS A C 1
ATOM 4770 O O . LYS A 1 592 ? -4.614 33.438 4.687 1.00 74.75 592 LYS A O 1
ATOM 4775 N N . LEU A 1 593 ? -6.757 34.083 4.522 1.00 71.38 593 LEU A N 1
ATOM 4776 C CA . LEU A 1 593 ? -6.588 35.417 5.126 1.00 71.38 593 LEU A CA 1
ATOM 4777 C C . LEU A 1 593 ? -6.398 35.380 6.652 1.00 71.38 593 LEU A C 1
ATOM 4779 O O . LEU A 1 593 ? -5.792 36.285 7.215 1.00 71.38 593 LEU A O 1
ATOM 4783 N N . LEU A 1 594 ? -6.886 34.334 7.325 1.00 69.19 594 LEU A N 1
ATOM 4784 C CA . LEU A 1 594 ? -6.709 34.114 8.769 1.00 69.19 594 LEU A CA 1
ATOM 4785 C C . LEU A 1 594 ? -5.325 33.512 9.127 1.00 69.19 594 LEU A C 1
ATOM 4787 O O . LEU A 1 594 ? -5.027 33.309 10.306 1.00 69.19 594 LEU A O 1
ATOM 4791 N N . GLY A 1 595 ? -4.485 33.246 8.116 1.00 52.31 595 GLY A N 1
ATOM 4792 C CA . GLY A 1 595 ? -3.294 32.383 8.121 1.00 52.31 595 GLY A CA 1
ATOM 4793 C C . GLY A 1 595 ? -2.084 32.775 8.981 1.00 52.31 595 GLY A C 1
ATOM 4794 O O . GLY A 1 595 ? -1.067 32.099 8.884 1.00 52.31 595 GLY A O 1
ATOM 4795 N N . ASP A 1 596 ? -2.183 33.777 9.859 1.00 50.97 596 ASP A N 1
ATOM 4796 C CA . ASP A 1 596 ? -1.132 34.102 10.845 1.00 50.97 596 ASP A CA 1
ATOM 4797 C C . ASP A 1 596 ? -1.368 33.457 12.228 1.00 50.97 596 ASP A C 1
ATOM 4799 O O . ASP A 1 596 ? -0.540 33.578 13.134 1.00 50.97 596 ASP A O 1
ATOM 4803 N N . LYS A 1 597 ? -2.492 32.751 12.442 1.00 50.03 597 LYS A N 1
ATOM 4804 C CA . LYS A 1 597 ? -2.798 32.100 13.731 1.00 50.03 597 LYS A CA 1
ATOM 4805 C C . LYS A 1 597 ? -3.429 30.713 13.559 1.00 50.03 597 LYS A C 1
ATOM 4807 O O . LYS A 1 597 ? -4.634 30.594 13.397 1.00 50.03 597 LYS A O 1
ATOM 4812 N N . LYS A 1 598 ? -2.618 29.659 13.716 1.00 55.09 598 LYS A N 1
ATOM 4813 C CA . LYS A 1 598 ? -3.002 28.283 14.123 1.00 55.09 598 LYS A CA 1
ATOM 4814 C C . LYS A 1 598 ? -4.008 27.478 13.271 1.00 55.09 598 LYS A C 1
ATOM 4816 O O . LYS A 1 598 ? -4.320 26.364 13.683 1.00 55.09 598 LYS A O 1
ATOM 4821 N N . VAL A 1 599 ? -4.509 27.959 12.130 1.00 56.50 599 VAL A N 1
ATOM 4822 C CA . VAL A 1 599 ? -5.533 27.229 11.354 1.00 56.50 599 VAL A CA 1
ATOM 4823 C C . VAL A 1 599 ? -5.045 26.884 9.946 1.00 56.50 599 VAL A C 1
ATOM 4825 O O . VAL A 1 599 ? -4.793 27.769 9.129 1.00 56.50 599 VAL A O 1
ATOM 4828 N N . ASN A 1 600 ? -4.939 25.584 9.663 1.00 58.69 600 ASN A N 1
ATOM 4829 C CA . ASN A 1 600 ? -4.559 25.057 8.353 1.00 58.69 600 ASN A CA 1
ATOM 4830 C C . ASN A 1 600 ? -5.750 25.132 7.383 1.00 58.69 600 ASN A C 1
ATOM 4832 O O . ASN A 1 600 ? -6.890 24.858 7.754 1.00 58.69 600 ASN A O 1
ATOM 4836 N N . HIS A 1 601 ? -5.490 25.473 6.120 1.00 63.94 601 HIS A N 1
ATOM 4837 C CA . HIS A 1 601 ? -6.481 25.440 5.041 1.00 63.94 601 HIS A CA 1
ATOM 4838 C C . HIS A 1 601 ? -6.060 24.408 3.990 1.00 63.94 601 HIS A C 1
ATOM 4840 O O . HIS A 1 601 ? -4.862 24.276 3.717 1.00 63.94 601 HIS A O 1
ATOM 4846 N N . PRO A 1 602 ? -6.996 23.631 3.422 1.00 66.69 602 PRO A N 1
ATOM 4847 C CA . PRO A 1 602 ? -6.637 22.680 2.390 1.00 66.69 602 PRO A CA 1
ATOM 4848 C C . PRO A 1 602 ? -6.337 23.429 1.091 1.00 66.69 602 PRO A C 1
ATOM 4850 O O . PRO A 1 602 ? -6.982 24.425 0.755 1.00 66.69 602 PRO A O 1
ATOM 4853 N N . GLN A 1 603 ? -5.348 22.942 0.350 1.00 64.88 603 GLN A N 1
ATOM 4854 C CA . GLN A 1 603 ? -5.080 23.414 -1.001 1.00 64.88 603 GLN A CA 1
ATOM 4855 C C . GLN A 1 603 ? -5.864 22.563 -1.996 1.00 64.88 603 GLN A C 1
ATOM 4857 O O . GLN A 1 603 ? -5.939 21.339 -1.863 1.00 64.88 603 GLN A O 1
ATOM 4862 N N . LEU A 1 604 ? -6.438 23.225 -2.998 1.00 67.19 604 LEU A N 1
ATOM 4863 C CA . LEU A 1 604 ? -7.027 22.559 -4.151 1.00 67.19 604 LEU A CA 1
ATOM 4864 C C . LEU A 1 604 ? -5.921 21.796 -4.889 1.00 67.19 604 LEU A C 1
ATOM 4866 O O . LEU A 1 604 ? -4.923 22.379 -5.307 1.00 67.19 604 LEU A O 1
ATOM 4870 N N . THR A 1 605 ? -6.092 20.482 -5.015 1.00 67.25 605 THR A N 1
ATOM 4871 C CA . THR A 1 605 ? -5.146 19.616 -5.739 1.00 67.25 605 THR A CA 1
ATOM 4872 C C . THR A 1 605 ? -5.254 19.793 -7.250 1.00 67.25 605 THR A C 1
ATOM 4874 O O . THR A 1 605 ? -4.279 19.568 -7.961 1.00 67.25 605 THR A O 1
ATOM 4877 N N . LEU A 1 606 ? -6.421 20.237 -7.721 1.00 73.06 606 LEU A N 1
ATOM 4878 C CA . LEU A 1 606 ? -6.717 20.588 -9.102 1.00 73.06 606 LEU A CA 1
ATOM 4879 C C . LEU A 1 606 ? -7.493 21.917 -9.133 1.00 73.06 606 LEU A C 1
ATOM 4881 O O . LEU A 1 606 ? -8.267 22.181 -8.209 1.00 73.06 606 LEU A O 1
ATOM 4885 N N . PRO A 1 607 ? -7.300 22.760 -10.161 1.00 71.19 607 PRO A N 1
ATOM 4886 C CA . PRO A 1 607 ? -7.847 24.117 -10.194 1.00 71.19 607 PRO A CA 1
ATOM 4887 C C . PRO A 1 607 ? -9.367 24.173 -10.396 1.00 71.19 607 PRO A C 1
ATOM 4889 O O . PRO A 1 607 ? -9.994 25.139 -9.961 1.00 71.19 607 PRO A O 1
ATOM 4892 N N . TYR A 1 608 ? -9.966 23.157 -11.023 1.00 78.88 608 TYR A N 1
ATOM 4893 C CA . TYR A 1 608 ? -11.398 23.108 -11.325 1.00 78.88 608 TYR A CA 1
ATOM 4894 C C . TYR A 1 608 ? -12.061 21.902 -10.647 1.00 78.88 608 TYR A C 1
ATOM 4896 O O . TYR A 1 608 ? -11.483 20.816 -10.609 1.00 78.88 608 TYR A O 1
ATOM 4904 N N . SER A 1 609 ? -13.278 22.055 -10.118 1.00 85.62 609 SER A N 1
ATOM 4905 C CA . SER A 1 609 ? -14.061 20.907 -9.638 1.00 85.62 609 SER A CA 1
ATOM 4906 C C . SER A 1 609 ? -14.586 20.072 -10.804 1.00 85.62 609 SER A C 1
ATOM 4908 O O . SER A 1 609 ? -14.622 20.540 -11.938 1.00 85.62 609 SER A O 1
ATOM 4910 N N . PHE A 1 610 ? -14.987 18.826 -10.567 1.00 86.38 610 PHE A N 1
ATOM 4911 C CA . PHE A 1 610 ? -15.720 18.040 -11.559 1.00 86.38 610 PHE A CA 1
ATOM 4912 C C . PHE A 1 610 ? -17.202 18.280 -11.327 1.00 86.38 610 PHE A C 1
ATOM 4914 O O . PHE A 1 610 ? -17.822 17.669 -10.455 1.00 86.38 610 PHE A O 1
ATOM 4921 N N . ASN A 1 611 ? -17.744 19.218 -12.092 1.00 87.94 611 ASN A N 1
ATOM 4922 C CA . ASN A 1 611 ? -19.109 19.688 -11.954 1.00 87.94 611 ASN A CA 1
ATOM 4923 C C . ASN A 1 611 ? -19.759 19.785 -13.332 1.00 87.94 611 ASN A C 1
ATOM 4925 O O . ASN A 1 611 ? -19.118 20.246 -14.277 1.00 87.94 611 ASN A O 1
ATOM 4929 N N . LEU A 1 612 ? -21.024 19.380 -13.453 1.00 89.19 612 LEU A N 1
ATOM 4930 C CA . LEU A 1 612 ? -21.725 19.296 -14.738 1.00 89.19 612 LEU A CA 1
ATOM 4931 C C . LEU A 1 612 ? -21.654 20.592 -15.581 1.00 89.19 612 LEU A C 1
ATOM 4933 O O . LEU A 1 612 ? -21.388 20.485 -16.777 1.00 89.19 612 LEU A O 1
ATOM 4937 N N . PRO A 1 613 ? -21.800 21.811 -15.019 1.00 88.12 613 PRO A N 1
ATOM 4938 C CA . PRO A 1 613 ? -21.694 23.039 -15.805 1.00 88.12 613 PRO A CA 1
ATOM 4939 C C . PRO A 1 613 ? -20.313 23.247 -16.432 1.00 88.12 613 PRO A C 1
ATOM 4941 O O . PRO A 1 613 ? -20.220 23.709 -17.566 1.00 88.12 613 PRO A O 1
ATOM 4944 N N . LEU A 1 614 ? -19.232 22.869 -15.742 1.00 86.69 614 LEU A N 1
ATOM 4945 C CA . LEU A 1 614 ? -17.867 23.053 -16.239 1.00 86.69 614 LEU A CA 1
ATOM 4946 C C . LEU A 1 614 ? -17.545 22.132 -17.427 1.00 86.69 614 LEU A C 1
ATOM 4948 O O . LEU A 1 614 ? -16.693 22.463 -18.250 1.00 86.69 614 LEU A O 1
ATOM 4952 N N . TYR A 1 615 ? -18.269 21.018 -17.565 1.00 86.06 615 TYR A N 1
ATOM 4953 C CA . TYR A 1 615 ? -18.172 20.124 -18.719 1.00 86.06 615 TYR A CA 1
ATOM 4954 C C . TYR A 1 615 ? -18.689 20.763 -20.021 1.00 86.06 615 TYR A C 1
ATOM 4956 O O . TYR A 1 615 ? -18.206 20.403 -21.093 1.00 86.06 615 TYR A O 1
ATOM 4964 N N . THR A 1 616 ? -19.578 21.767 -19.971 1.00 83.62 616 THR A N 1
ATOM 4965 C CA . THR A 1 616 ? -20.031 22.493 -21.185 1.00 83.62 616 THR A CA 1
ATOM 4966 C C . THR A 1 616 ? -18.886 23.195 -21.917 1.00 83.62 616 THR A C 1
ATOM 4968 O O . THR A 1 616 ? -18.920 23.361 -23.133 1.00 83.62 616 THR A O 1
ATOM 4971 N N . PHE A 1 617 ? -17.804 23.533 -21.214 1.00 76.88 617 PHE A N 1
ATOM 4972 C CA . PHE A 1 617 ? -16.629 24.165 -21.815 1.00 76.88 617 PHE A CA 1
ATOM 4973 C C . PHE A 1 617 ? -15.747 23.209 -22.614 1.00 76.88 617 PHE A C 1
ATOM 4975 O O . PHE A 1 617 ? -14.851 23.663 -23.325 1.00 76.88 617 PHE A O 1
ATOM 4982 N N . CYS A 1 618 ? -16.017 21.902 -22.564 1.00 75.38 618 CYS A N 1
ATOM 4983 C CA . CYS A 1 618 ? -15.470 20.982 -23.555 1.00 75.38 618 CYS A CA 1
ATOM 4984 C C . CYS A 1 618 ? -16.141 21.108 -24.925 1.00 75.38 618 CYS A C 1
ATOM 4986 O O . CYS A 1 618 ? -15.495 20.829 -25.931 1.00 75.38 618 CYS A O 1
ATOM 4988 N N . ILE A 1 619 ? -17.387 21.588 -24.975 1.00 75.44 619 ILE A N 1
ATOM 4989 C CA . ILE A 1 619 ? -18.075 21.927 -26.226 1.00 75.44 619 ILE A CA 1
ATOM 4990 C C . ILE A 1 619 ? -17.551 23.277 -26.741 1.00 75.44 619 ILE A C 1
ATOM 4992 O O . ILE A 1 619 ? -17.261 23.435 -27.926 1.00 75.44 619 ILE A O 1
ATOM 4996 N N . ASN A 1 620 ? -17.335 24.238 -25.833 1.00 68.12 620 ASN A N 1
ATOM 4997 C CA . ASN A 1 620 ? -16.815 25.570 -26.144 1.00 68.12 620 ASN A CA 1
ATOM 4998 C C . ASN A 1 620 ? -15.394 25.798 -25.588 1.00 68.12 620 ASN A C 1
ATOM 5000 O O . ASN A 1 620 ? -15.193 26.447 -24.558 1.00 68.12 620 ASN A O 1
ATOM 5004 N N . ILE A 1 621 ? -14.393 25.296 -26.319 1.00 65.31 621 ILE A N 1
ATOM 5005 C CA . ILE A 1 621 ? -12.965 25.301 -25.933 1.00 65.31 621 ILE A CA 1
ATOM 5006 C C . ILE A 1 621 ? -12.402 26.722 -25.702 1.00 65.31 621 ILE A C 1
ATOM 5008 O O . ILE A 1 621 ? -11.414 26.896 -24.986 1.00 65.31 621 ILE A O 1
ATOM 5012 N N . ASN A 1 622 ? -13.034 27.759 -26.263 1.00 59.62 622 ASN A N 1
ATOM 5013 C CA . ASN A 1 622 ? -12.524 29.135 -26.246 1.00 59.62 622 ASN A CA 1
ATOM 5014 C C . ASN A 1 622 ? -12.656 29.848 -24.889 1.00 59.62 622 ASN A C 1
ATOM 5016 O O . ASN A 1 622 ? -12.120 30.946 -24.721 1.00 59.62 622 ASN A O 1
ATOM 5020 N N . ALA A 1 623 ? -13.356 29.267 -23.915 1.00 56.12 623 ALA A N 1
ATOM 5021 C CA . ALA A 1 623 ? -13.481 29.872 -22.598 1.00 56.12 623 ALA A CA 1
ATOM 5022 C C . ALA A 1 623 ? -12.264 29.552 -21.718 1.00 56.12 623 ALA A C 1
ATOM 5024 O O . ALA A 1 623 ? -12.072 28.434 -21.249 1.00 56.12 623 ALA A O 1
ATOM 5025 N N . THR A 1 624 ? -11.456 30.568 -21.446 1.00 58.97 624 THR A N 1
ATOM 5026 C CA . THR A 1 624 ? -10.407 30.537 -20.420 1.00 58.97 624 THR A CA 1
ATOM 5027 C C . THR A 1 624 ? -10.759 31.525 -19.311 1.00 58.97 624 THR A C 1
ATOM 5029 O O . THR A 1 624 ? -11.298 32.599 -19.602 1.00 58.97 624 THR A O 1
ATOM 5032 N N . GLY A 1 625 ? -10.459 31.186 -18.057 1.00 59.31 625 GLY A N 1
ATOM 5033 C CA . GLY A 1 625 ? -10.714 32.055 -16.904 1.00 59.31 625 GLY A CA 1
ATOM 5034 C C . GLY A 1 625 ? -10.689 31.309 -15.568 1.00 59.31 625 GLY A C 1
ATOM 5035 O O . GLY A 1 625 ? -10.447 30.101 -15.514 1.00 59.31 625 GLY A O 1
ATOM 5036 N N . ASN A 1 626 ? -10.956 32.037 -14.485 1.00 58.81 626 ASN A N 1
ATOM 5037 C CA . ASN A 1 626 ? -11.233 31.438 -13.174 1.00 58.81 626 ASN A CA 1
ATOM 5038 C C . ASN A 1 626 ? -12.641 30.817 -13.169 1.00 58.81 626 ASN A C 1
ATOM 5040 O O . ASN A 1 626 ? -13.499 31.265 -13.926 1.00 58.81 626 ASN A O 1
ATOM 5044 N N . SER A 1 627 ? -12.912 29.832 -12.304 1.00 58.22 627 SER A N 1
ATOM 5045 C CA . SER A 1 627 ? -14.229 29.160 -12.217 1.00 58.22 627 SER A CA 1
ATOM 5046 C C . SER A 1 627 ? -15.408 30.145 -12.154 1.00 58.22 627 SER A C 1
ATOM 5048 O O . SER A 1 627 ? -16.408 29.965 -12.846 1.00 58.22 627 SER A O 1
ATOM 5050 N N . GLU A 1 628 ? -15.246 31.241 -11.406 1.00 60.78 628 GLU A N 1
ATOM 5051 C CA . GLU A 1 628 ? -16.234 32.322 -11.280 1.00 60.78 628 GLU A CA 1
ATOM 5052 C C . GLU A 1 628 ? -16.553 33.014 -12.623 1.00 60.78 628 GLU A C 1
ATOM 5054 O O . GLU A 1 628 ? -17.716 33.278 -12.923 1.00 60.78 628 GLU A O 1
ATOM 5059 N N . GLU A 1 629 ? -15.539 33.285 -13.449 1.00 67.69 629 GLU A N 1
ATOM 5060 C CA . GLU A 1 629 ? -15.699 33.911 -14.771 1.00 67.69 629 GLU A CA 1
ATOM 5061 C C . GLU A 1 629 ? -16.203 32.917 -15.817 1.00 67.69 629 GLU A C 1
ATOM 5063 O O . GLU A 1 629 ? -16.903 33.292 -16.758 1.00 67.69 629 GLU A O 1
ATOM 5068 N N . ILE A 1 630 ? -15.822 31.649 -15.660 1.00 69.50 630 ILE A N 1
ATOM 5069 C CA . ILE A 1 630 ? -16.211 30.555 -16.542 1.00 69.50 630 ILE A CA 1
ATOM 5070 C C . ILE A 1 630 ? -17.727 30.367 -16.463 1.00 69.50 630 ILE A C 1
ATOM 5072 O O . ILE A 1 630 ? -18.407 30.458 -17.478 1.00 69.50 630 ILE A O 1
ATOM 5076 N N . CYS A 1 631 ? -18.286 30.227 -15.263 1.00 74.88 631 CYS A N 1
ATOM 5077 C CA . CYS A 1 631 ? -19.716 29.982 -15.077 1.00 74.88 631 CYS A CA 1
ATOM 5078 C C . CYS A 1 631 ? -20.637 31.073 -15.656 1.00 74.88 631 CYS A C 1
ATOM 5080 O O . CYS A 1 631 ? -21.729 30.766 -16.125 1.00 74.88 631 CYS A O 1
ATOM 5082 N N . GLN A 1 632 ? -20.198 32.335 -15.704 1.00 76.31 632 GLN A N 1
ATOM 5083 C CA . GLN A 1 632 ? -20.983 33.429 -16.297 1.00 76.31 632 GLN A CA 1
ATOM 5084 C C . GLN A 1 632 ? -21.080 33.360 -17.830 1.00 76.31 632 GLN A C 1
ATOM 5086 O O . GLN A 1 632 ? -21.950 34.001 -18.418 1.00 76.31 632 GLN A O 1
ATOM 5091 N N . LYS A 1 633 ? -20.194 32.601 -18.486 1.00 76.50 633 LYS A N 1
ATOM 5092 C CA . LYS A 1 633 ? -20.100 32.502 -19.951 1.00 76.50 633 LYS A CA 1
ATOM 5093 C C . LYS A 1 633 ? -20.897 31.334 -20.547 1.00 76.50 633 LYS A C 1
ATOM 5095 O O . LYS A 1 633 ? -20.866 31.165 -21.764 1.00 76.50 633 LYS A O 1
ATOM 5100 N N . ILE A 1 634 ? -21.594 30.536 -19.733 1.00 78.12 634 ILE A N 1
ATOM 5101 C CA . ILE A 1 634 ? -22.372 29.379 -20.205 1.00 78.12 634 ILE A CA 1
ATOM 5102 C C . ILE A 1 634 ? -23.570 29.861 -21.038 1.00 78.12 634 ILE A C 1
ATOM 5104 O O . ILE A 1 634 ? -24.414 30.625 -20.557 1.00 78.12 634 ILE A O 1
ATOM 5108 N N . ARG A 1 635 ? -23.660 29.406 -22.294 1.00 81.38 635 ARG A N 1
ATOM 5109 C CA . ARG A 1 635 ? -24.785 29.702 -23.195 1.00 81.38 635 ARG A CA 1
ATOM 5110 C C . ARG A 1 635 ? -25.846 28.609 -23.095 1.00 81.38 635 ARG A C 1
ATOM 5112 O O . ARG A 1 635 ? -25.527 27.451 -22.858 1.00 81.38 635 ARG A O 1
ATOM 5119 N N . GLU A 1 636 ? -27.107 28.963 -23.331 1.00 84.62 636 GLU A N 1
ATOM 5120 C CA . GLU A 1 636 ? -28.215 27.989 -23.328 1.00 84.62 636 GLU A CA 1
ATOM 5121 C C . GLU A 1 636 ? -28.065 26.931 -24.430 1.00 84.62 636 GLU A C 1
ATOM 5123 O O . GLU A 1 636 ? -28.391 25.769 -24.211 1.00 84.62 636 GLU A O 1
ATOM 5128 N N . GLU A 1 637 ? -27.490 27.316 -25.572 1.00 84.56 637 GLU A N 1
ATOM 5129 C CA . GLU A 1 637 ? -27.152 26.412 -26.679 1.00 84.56 637 GLU A CA 1
ATOM 5130 C C . GLU A 1 637 ? -26.176 25.306 -26.241 1.00 84.56 637 GLU A C 1
ATOM 5132 O O . GLU A 1 637 ? -26.391 24.138 -26.555 1.00 84.56 637 GLU A O 1
ATOM 5137 N N . ASP A 1 638 ? -25.150 25.655 -25.451 1.00 84.44 638 ASP A N 1
ATOM 5138 C CA . ASP A 1 638 ? -24.135 24.705 -24.970 1.00 84.44 638 ASP A CA 1
ATOM 5139 C C . ASP A 1 638 ? -24.752 23.685 -23.989 1.00 84.44 638 ASP A C 1
ATOM 5141 O O . ASP A 1 638 ? -24.380 22.510 -23.974 1.00 84.44 638 ASP A O 1
ATOM 5145 N N . ILE A 1 639 ? -25.732 24.121 -23.185 1.00 86.19 639 ILE A N 1
ATOM 5146 C CA . ILE A 1 639 ? -26.484 23.257 -22.262 1.00 86.19 639 ILE A CA 1
ATOM 5147 C C . ILE A 1 639 ? -27.362 22.273 -23.045 1.00 86.19 639 ILE A C 1
ATOM 5149 O O . ILE A 1 639 ? -27.410 21.088 -22.706 1.00 86.19 639 ILE A O 1
ATOM 5153 N N . LEU A 1 640 ? -28.055 22.754 -24.084 1.00 86.19 640 LEU A N 1
ATOM 5154 C CA . LEU A 1 640 ? -28.924 21.918 -24.911 1.00 86.19 640 LEU A CA 1
ATOM 5155 C C . LEU A 1 640 ? -28.118 20.868 -25.683 1.00 86.19 640 LEU A C 1
ATOM 5157 O O . LEU A 1 640 ? -28.509 19.704 -25.702 1.00 86.19 640 LEU A O 1
ATOM 5161 N N . GLN A 1 641 ? -26.960 21.245 -26.227 1.00 84.62 641 GLN A N 1
ATOM 5162 C CA . GLN A 1 641 ? -26.069 20.300 -26.896 1.00 84.62 641 GLN A CA 1
ATOM 5163 C C . GLN A 1 641 ? -25.561 19.218 -25.930 1.00 84.62 641 GLN A C 1
ATOM 5165 O O . GLN A 1 641 ? -25.635 18.029 -26.239 1.00 84.62 641 GLN A O 1
ATOM 5170 N N . LEU A 1 642 ? -25.120 19.597 -24.723 1.00 85.94 642 LEU A N 1
ATOM 5171 C CA . LEU A 1 642 ? -24.688 18.623 -23.715 1.00 85.94 642 LEU A CA 1
ATOM 5172 C C . LEU A 1 642 ? -25.822 17.656 -23.331 1.00 85.94 642 LEU A C 1
ATOM 5174 O O . LEU A 1 642 ? -25.580 16.470 -23.095 1.00 85.94 642 LEU A O 1
ATOM 5178 N N . LYS A 1 643 ? -27.066 18.145 -23.275 1.00 86.31 643 LYS A N 1
ATOM 5179 C CA . LYS A 1 643 ? -28.256 17.323 -23.014 1.00 86.31 643 LYS A CA 1
ATOM 5180 C C . LYS A 1 643 ? -28.479 16.277 -24.107 1.00 86.31 643 LYS A C 1
ATOM 5182 O O . LYS A 1 643 ? -28.789 15.131 -23.780 1.00 86.31 643 LYS A O 1
ATOM 5187 N N . GLU A 1 644 ? -28.349 16.665 -25.373 1.00 83.06 644 GLU A N 1
ATOM 5188 C CA . GLU A 1 644 ? -28.505 15.763 -26.519 1.00 83.06 644 GLU A CA 1
ATOM 5189 C C . GLU A 1 644 ? -27.422 14.678 -26.498 1.00 83.06 644 GLU A C 1
ATOM 5191 O O . GLU A 1 644 ? -27.758 13.493 -26.436 1.00 83.06 644 GLU A O 1
ATOM 5196 N N . GLU A 1 645 ? -26.148 15.068 -26.388 1.00 79.25 645 GLU A N 1
ATOM 5197 C CA . GLU A 1 645 ? -25.003 14.143 -26.352 1.00 79.25 645 GLU A CA 1
ATOM 5198 C C . GLU A 1 645 ? -25.095 13.138 -25.190 1.00 79.25 645 GLU A C 1
ATOM 5200 O O . GLU A 1 645 ? -24.850 11.940 -25.357 1.00 79.25 645 GLU A O 1
ATOM 5205 N N . THR A 1 646 ? -25.497 13.597 -24.000 1.00 79.81 646 THR A N 1
ATOM 5206 C CA . THR A 1 646 ? -25.691 12.711 -22.838 1.00 79.81 646 THR A CA 1
ATOM 5207 C C . THR A 1 646 ? -26.890 11.779 -23.015 1.00 79.81 646 THR A C 1
ATOM 5209 O O . THR A 1 646 ? -26.801 10.604 -22.655 1.00 79.81 646 THR A O 1
ATOM 5212 N N . SER A 1 647 ? -27.985 12.256 -23.618 1.00 79.19 647 SER A N 1
ATOM 5213 C CA . SER A 1 647 ? -29.180 11.442 -23.861 1.00 79.19 647 SER A CA 1
ATOM 5214 C C . SER A 1 647 ? -28.938 10.312 -24.864 1.00 79.19 647 SER A C 1
ATOM 5216 O O . SER A 1 647 ? -29.370 9.183 -24.623 1.00 79.19 647 SER A O 1
ATOM 5218 N N . GLU A 1 648 ? -28.178 10.569 -25.933 1.00 79.88 648 GLU A N 1
ATOM 5219 C CA . GLU A 1 648 ? -27.810 9.546 -26.914 1.00 79.88 648 GLU A CA 1
ATOM 5220 C C . GLU A 1 648 ? -26.981 8.430 -26.272 1.00 79.88 648 GLU A C 1
ATOM 5222 O O . GLU A 1 648 ? -27.205 7.249 -26.547 1.00 79.88 648 GLU A O 1
ATOM 5227 N N . CYS A 1 649 ? -26.089 8.784 -25.342 1.00 77.31 649 CYS A N 1
ATOM 5228 C CA . CYS A 1 649 ? -25.283 7.809 -24.613 1.00 77.31 649 CYS A CA 1
ATOM 5229 C C . CYS A 1 649 ? -26.053 6.943 -23.622 1.00 77.31 649 CYS A C 1
ATOM 5231 O O . CYS A 1 649 ? -25.587 5.852 -23.275 1.00 77.31 649 CYS A O 1
ATOM 5233 N N . PHE A 1 650 ? -27.232 7.385 -23.187 1.00 76.06 650 PHE A N 1
ATOM 5234 C CA . PHE A 1 650 ? -28.121 6.567 -22.368 1.00 76.06 650 PHE A CA 1
ATOM 5235 C C . PHE A 1 650 ? -28.917 5.553 -23.187 1.00 76.06 650 PHE A C 1
ATOM 5237 O O . PHE A 1 650 ? -29.223 4.479 -22.667 1.00 76.06 650 PHE A O 1
ATOM 5244 N N . VAL A 1 651 ? -29.226 5.868 -24.449 1.00 74.62 651 VAL A N 1
ATOM 5245 C CA . VAL A 1 651 ? -29.948 4.965 -25.358 1.00 74.62 651 VAL A CA 1
ATOM 5246 C C . VAL A 1 651 ? -29.001 3.927 -25.955 1.00 74.62 651 VAL A C 1
ATOM 5248 O O . VAL A 1 651 ? -29.290 2.731 -25.899 1.00 74.62 651 VAL A O 1
ATOM 5251 N N . ASP A 1 652 ? -27.857 4.368 -26.485 1.00 73.31 652 ASP A N 1
ATOM 5252 C CA . ASP A 1 652 ? -26.875 3.498 -27.126 1.00 73.31 652 ASP A CA 1
ATOM 5253 C C . ASP A 1 652 ? -25.441 3.856 -26.711 1.00 73.31 652 ASP A C 1
ATOM 5255 O O . ASP A 1 652 ? -24.800 4.760 -27.249 1.00 73.31 652 ASP A O 1
ATOM 5259 N N . LYS A 1 653 ? -24.889 3.065 -25.782 1.00 70.88 653 LYS A N 1
ATOM 5260 C CA . LYS A 1 653 ? -23.491 3.192 -25.337 1.00 70.88 653 LYS A CA 1
ATOM 5261 C C . LYS A 1 653 ? -22.467 2.933 -26.451 1.00 70.88 653 LYS A C 1
ATOM 5263 O O . LYS A 1 653 ? -21.283 3.196 -26.249 1.00 70.88 653 LYS A O 1
ATOM 5268 N N . SER A 1 654 ? -22.874 2.371 -27.591 1.00 70.94 654 SER A N 1
ATOM 5269 C CA . SER A 1 654 ? -21.975 2.068 -28.706 1.00 70.94 654 SER A CA 1
ATOM 5270 C C . SER A 1 654 ? -21.659 3.280 -29.592 1.00 70.94 654 SER A C 1
ATOM 5272 O O . SER A 1 654 ? -20.653 3.231 -30.316 1.00 70.94 654 SER A O 1
ATOM 5274 N N . ASN A 1 655 ? -22.453 4.357 -29.475 1.00 71.44 655 ASN A N 1
ATOM 5275 C CA . ASN A 1 655 ? -22.312 5.611 -30.214 1.00 71.44 655 ASN A CA 1
ATOM 5276 C C . ASN A 1 655 ? -20.909 6.224 -30.014 1.00 71.44 655 ASN A C 1
ATOM 5278 O O . ASN A 1 655 ? -20.291 6.109 -28.950 1.00 71.44 655 ASN A O 1
ATOM 5282 N N . SER A 1 656 ? -20.370 6.855 -31.060 1.00 71.88 656 SER A N 1
ATOM 5283 C CA . SER A 1 656 ? -19.006 7.395 -31.082 1.00 71.88 656 SER A CA 1
ATOM 5284 C C . SER A 1 656 ? -18.764 8.432 -29.988 1.00 71.88 656 SER A C 1
ATOM 5286 O O . SER A 1 656 ? -17.686 8.432 -29.394 1.00 71.88 656 SER A O 1
ATOM 5288 N N . TYR A 1 657 ? -19.768 9.256 -29.672 1.00 69.19 657 TYR A N 1
ATOM 5289 C CA . TYR A 1 657 ? -19.684 10.265 -28.610 1.00 69.19 657 TYR A CA 1
ATOM 5290 C C . TYR A 1 657 ? -19.456 9.644 -27.227 1.00 69.19 657 TYR A C 1
ATOM 5292 O O . TYR A 1 657 ? -18.682 10.164 -26.424 1.00 69.19 657 TYR A O 1
ATOM 5300 N N . CYS A 1 658 ? -20.026 8.466 -26.972 1.00 69.88 658 CYS A N 1
ATOM 5301 C CA . CYS A 1 658 ? -19.955 7.784 -25.677 1.00 69.88 658 CYS A CA 1
ATOM 5302 C C . CYS A 1 658 ? -18.592 7.152 -25.396 1.00 69.88 658 CYS A C 1
ATOM 5304 O O . CYS A 1 658 ? -18.312 6.749 -24.269 1.00 69.88 658 CYS A O 1
ATOM 5306 N N . ARG A 1 659 ? -17.731 7.082 -26.419 1.00 69.06 659 ARG A N 1
ATOM 5307 C CA . ARG A 1 659 ? -16.335 6.648 -26.294 1.00 69.06 659 ARG A CA 1
ATOM 5308 C C . ARG A 1 659 ? -15.392 7.793 -25.936 1.00 69.06 659 ARG A C 1
ATOM 5310 O O . ARG A 1 659 ? -14.209 7.545 -25.722 1.00 69.06 659 ARG A O 1
ATOM 5317 N N . THR A 1 660 ? -15.881 9.033 -25.886 1.00 72.19 660 THR A N 1
ATOM 5318 C CA . THR A 1 660 ? -15.059 10.169 -25.462 1.00 72.19 660 THR A CA 1
ATOM 5319 C C . THR A 1 660 ? -14.761 10.084 -23.958 1.00 72.19 660 THR A C 1
ATOM 5321 O O . THR A 1 660 ? -15.624 9.659 -23.181 1.00 72.19 660 THR A O 1
ATOM 5324 N N . PRO A 1 661 ? -13.567 10.518 -23.507 1.00 70.50 661 PRO A N 1
ATOM 5325 C CA . PRO A 1 661 ? -13.227 10.565 -22.089 1.00 70.50 661 PRO A CA 1
ATOM 5326 C C . PRO A 1 661 ? -14.249 11.328 -21.246 1.00 70.50 661 PRO A C 1
ATOM 5328 O O . PRO A 1 661 ? -14.604 10.897 -20.155 1.00 70.50 661 PRO A O 1
ATOM 5331 N N . MET A 1 662 ? -14.775 12.420 -21.803 1.00 76.06 662 MET A N 1
ATOM 5332 C CA . MET A 1 662 ? -15.796 13.267 -21.199 1.00 76.06 662 MET A CA 1
ATOM 5333 C C . MET A 1 662 ? -17.106 12.515 -20.943 1.00 76.06 662 MET A C 1
ATOM 5335 O O . MET A 1 662 ? -17.610 12.533 -19.822 1.00 76.06 662 MET A O 1
ATOM 5339 N N . ALA A 1 663 ? -17.645 11.824 -21.953 1.00 75.62 663 ALA A N 1
ATOM 5340 C CA . ALA A 1 663 ? -18.857 11.027 -21.785 1.00 75.62 663 ALA A CA 1
ATOM 5341 C C . ALA A 1 663 ? -18.629 9.885 -20.782 1.00 75.62 663 ALA A C 1
ATOM 5343 O O . ALA A 1 663 ? -19.482 9.629 -19.932 1.00 75.62 663 ALA A O 1
ATOM 5344 N N . GLY A 1 664 ? -17.453 9.249 -20.815 1.00 74.25 664 GLY A N 1
ATOM 5345 C CA . GLY A 1 664 ? -17.045 8.251 -19.824 1.00 74.25 664 GLY A CA 1
ATOM 5346 C C . GLY A 1 664 ? -17.030 8.805 -18.397 1.00 74.25 664 GLY A C 1
ATOM 5347 O O . GLY A 1 664 ? -17.573 8.180 -17.490 1.00 74.25 664 GLY A O 1
ATOM 5348 N N . GLN A 1 665 ? -16.480 10.001 -18.188 1.00 78.31 665 GLN A N 1
ATOM 5349 C CA . GLN A 1 665 ? -16.460 10.647 -16.876 1.00 78.31 665 GLN A CA 1
ATOM 5350 C C . GLN A 1 665 ? -17.859 11.074 -16.413 1.00 78.31 665 GLN A C 1
ATOM 5352 O O . GLN A 1 665 ? -18.231 10.812 -15.271 1.00 78.31 665 GLN A O 1
ATOM 5357 N N . LEU A 1 666 ? -18.666 11.679 -17.289 1.00 82.94 666 LEU A N 1
ATOM 5358 C CA . LEU A 1 666 ? -20.030 12.101 -16.960 1.00 82.94 666 LEU A CA 1
ATOM 5359 C C . LEU A 1 666 ? -20.920 10.915 -16.580 1.00 82.94 666 LEU A C 1
ATOM 5361 O O . LEU A 1 666 ? -21.626 10.978 -15.576 1.00 82.94 666 LEU A O 1
ATOM 5365 N N . THR A 1 667 ? -20.851 9.827 -17.349 1.00 76.44 667 THR A N 1
ATOM 5366 C CA . THR A 1 667 ? -21.658 8.621 -17.118 1.00 76.44 667 THR A CA 1
ATOM 5367 C C . THR A 1 667 ? -21.198 7.818 -15.904 1.00 76.44 667 THR A C 1
ATOM 5369 O O . THR A 1 667 ? -22.036 7.219 -15.239 1.00 76.44 667 THR A O 1
ATOM 5372 N N . ASN A 1 668 ? -19.898 7.805 -15.590 1.00 74.31 668 ASN A N 1
ATOM 5373 C CA . ASN A 1 668 ? -19.370 7.032 -14.462 1.00 74.31 668 ASN A CA 1
ATOM 5374 C C . ASN A 1 668 ? -19.345 7.804 -13.136 1.00 74.31 668 ASN A C 1
ATOM 5376 O O . ASN A 1 668 ? -19.458 7.181 -12.076 1.00 74.31 668 ASN A O 1
ATOM 5380 N N . TYR A 1 669 ? -19.166 9.128 -13.180 1.00 80.31 669 TYR A N 1
ATOM 5381 C CA . TYR A 1 669 ? -18.883 9.932 -11.991 1.00 80.31 669 TYR A CA 1
ATOM 5382 C C . TYR A 1 669 ? -19.949 10.949 -11.631 1.00 80.31 669 TYR A C 1
ATOM 5384 O O . TYR A 1 669 ? -20.204 11.132 -10.450 1.00 80.31 669 TYR A O 1
ATOM 5392 N N . ILE A 1 670 ? -20.551 11.620 -12.611 1.00 86.56 670 ILE A N 1
ATOM 5393 C CA . ILE A 1 670 ? -21.378 12.806 -12.353 1.00 86.56 670 ILE A CA 1
ATOM 5394 C C . ILE A 1 670 ? -22.866 12.466 -12.359 1.00 86.56 670 ILE A C 1
ATOM 5396 O O . ILE A 1 670 ? -23.590 12.880 -11.458 1.00 86.56 670 ILE A O 1
ATOM 5400 N N . ILE A 1 671 ? -23.330 11.715 -13.358 1.00 85.31 671 ILE A N 1
ATOM 5401 C CA . ILE A 1 671 ? -24.742 11.364 -13.531 1.00 85.31 671 ILE A CA 1
ATOM 5402 C C . ILE A 1 671 ? -24.978 9.951 -12.992 1.00 85.31 671 ILE A C 1
ATOM 5404 O O . ILE A 1 671 ? -24.174 9.051 -13.227 1.00 85.31 671 ILE A O 1
ATOM 5408 N N . GLU A 1 672 ? -26.082 9.747 -12.271 1.00 85.94 672 GLU A N 1
ATOM 5409 C CA . GLU A 1 672 ? -26.449 8.419 -11.774 1.00 85.94 672 GLU A CA 1
ATOM 5410 C C . GLU A 1 672 ? -26.655 7.380 -12.904 1.00 85.94 672 GLU A C 1
ATOM 5412 O O . GLU A 1 672 ? -27.053 7.694 -14.025 1.00 85.94 672 GLU A O 1
ATOM 5417 N N . ASN A 1 673 ? -26.448 6.103 -12.585 1.00 78.88 673 ASN A N 1
ATOM 5418 C CA . ASN A 1 673 ? -26.433 4.989 -13.536 1.00 78.88 673 ASN A CA 1
ATOM 5419 C C . ASN A 1 673 ? -27.810 4.467 -13.973 1.00 78.88 673 ASN A C 1
ATOM 5421 O O . ASN A 1 673 ? -27.887 3.622 -14.869 1.00 78.88 673 ASN A O 1
ATOM 5425 N N . ASN A 1 674 ? -28.904 4.884 -13.327 1.00 77.69 674 ASN A N 1
ATOM 5426 C CA . ASN A 1 674 ? -30.240 4.305 -13.527 1.00 77.69 674 ASN A CA 1
ATOM 5427 C C . ASN A 1 674 ? -30.940 4.849 -14.785 1.00 77.69 674 ASN A C 1
ATOM 5429 O O . ASN A 1 674 ? -32.098 5.268 -14.752 1.00 77.69 674 ASN A O 1
ATOM 5433 N N . TYR A 1 675 ? -30.251 4.777 -15.925 1.00 73.50 675 TYR A N 1
ATOM 5434 C CA . TYR A 1 675 ? -30.649 5.377 -17.201 1.00 73.50 675 TYR A CA 1
ATOM 5435 C C . TYR A 1 675 ? -32.048 4.963 -17.673 1.00 73.50 675 TYR A C 1
ATOM 5437 O O . TYR A 1 675 ? -32.785 5.785 -18.208 1.00 73.50 675 TYR A O 1
ATOM 5445 N N . GLN A 1 676 ? -32.467 3.720 -17.408 1.00 68.44 676 GLN A N 1
ATOM 5446 C CA . GLN A 1 676 ? -33.808 3.240 -17.767 1.00 68.44 676 GLN A CA 1
ATOM 5447 C C . GLN A 1 676 ? -34.928 4.016 -17.061 1.00 68.44 676 GLN A C 1
ATOM 5449 O O . GLN A 1 676 ? -35.945 4.324 -17.678 1.00 68.44 676 GLN A O 1
ATOM 5454 N N . LYS A 1 677 ? -34.753 4.348 -15.775 1.00 70.62 677 LYS A N 1
ATOM 5455 C CA . LYS A 1 677 ? -35.749 5.123 -15.018 1.00 70.62 677 LYS A CA 1
ATOM 5456 C C . LYS A 1 677 ? -35.763 6.583 -15.453 1.00 70.62 677 LYS A C 1
ATOM 5458 O O . LYS A 1 677 ? -36.831 7.182 -15.524 1.00 70.62 677 LYS A O 1
ATOM 5463 N N . ILE A 1 678 ? -34.586 7.113 -15.783 1.00 69.69 678 ILE A N 1
ATOM 5464 C CA . ILE A 1 678 ? -34.403 8.481 -16.274 1.00 69.69 678 ILE A CA 1
ATOM 5465 C C . ILE A 1 678 ? -35.116 8.670 -17.620 1.00 69.69 678 ILE A C 1
ATOM 5467 O O . ILE A 1 678 ? -35.890 9.610 -17.770 1.00 69.69 678 ILE A O 1
ATOM 5471 N N . LEU A 1 679 ? -34.895 7.761 -18.578 1.00 67.69 679 LEU A N 1
ATOM 5472 C CA . LEU A 1 679 ? -35.458 7.852 -19.931 1.00 67.69 679 LEU A CA 1
ATOM 5473 C C . LEU A 1 679 ? -36.972 7.620 -19.964 1.00 67.69 679 LEU A C 1
ATOM 5475 O O . LEU A 1 679 ? -37.683 8.322 -20.677 1.00 67.69 679 LEU A O 1
ATOM 5479 N N . ASN A 1 680 ? -37.480 6.673 -19.170 1.00 65.06 680 ASN A N 1
ATOM 5480 C CA . ASN A 1 680 ? -38.911 6.354 -19.151 1.00 65.06 680 ASN A CA 1
ATOM 5481 C C . ASN A 1 680 ? -39.760 7.396 -18.408 1.00 65.06 680 ASN A C 1
ATOM 5483 O O . ASN A 1 680 ? -40.978 7.242 -18.369 1.00 65.06 680 ASN A O 1
ATOM 5487 N N . ASN A 1 681 ? -39.123 8.414 -17.812 1.00 59.88 681 ASN A N 1
ATOM 5488 C CA . ASN A 1 681 ? -39.749 9.518 -17.087 1.00 59.88 681 ASN A CA 1
ATOM 5489 C C . ASN A 1 681 ? -40.915 9.048 -16.195 1.00 59.88 681 ASN A C 1
ATOM 5491 O O . ASN A 1 681 ? -41.987 9.648 -16.199 1.00 59.88 681 ASN A O 1
ATOM 5495 N N . GLN A 1 682 ? -40.718 7.924 -15.487 1.00 55.66 682 GLN A N 1
ATOM 5496 C CA . GLN A 1 682 ? -41.746 7.332 -14.631 1.00 55.66 682 GLN A CA 1
ATOM 5497 C C . GLN A 1 682 ? -42.049 8.314 -13.494 1.00 55.66 682 GLN A C 1
ATOM 5499 O O . GLN A 1 682 ? -41.239 8.472 -12.582 1.00 55.66 682 GLN A O 1
ATOM 5504 N N . ASP A 1 683 ? -43.177 9.014 -13.637 1.00 52.75 683 ASP A N 1
ATOM 5505 C CA . ASP A 1 683 ? -43.851 9.924 -12.708 1.00 52.75 683 ASP A CA 1
ATOM 5506 C C . ASP A 1 683 ? -43.036 10.323 -11.466 1.00 52.75 683 ASP A C 1
ATOM 5508 O O . ASP A 1 683 ? -43.090 9.687 -10.412 1.00 52.75 683 ASP A O 1
ATOM 5512 N N . GLY A 1 684 ? -42.288 11.426 -11.582 1.00 66.38 684 GLY A N 1
ATOM 5513 C CA . GLY A 1 684 ? -41.642 12.080 -10.439 1.00 66.38 684 GLY A CA 1
ATOM 5514 C C . GLY A 1 684 ? -40.310 11.475 -9.986 1.00 66.38 684 GLY A C 1
ATOM 5515 O O . GLY A 1 684 ? -39.881 11.736 -8.858 1.00 66.38 684 GLY A O 1
ATOM 5516 N N . TYR A 1 685 ? -39.634 10.685 -10.829 1.00 73.31 685 TYR A N 1
ATOM 5517 C CA . TYR A 1 685 ? -38.287 10.206 -10.523 1.00 73.31 685 TYR A CA 1
ATOM 5518 C C . TYR A 1 685 ? -37.281 11.361 -10.422 1.00 73.31 685 TYR A C 1
ATOM 5520 O O . TYR A 1 685 ? -36.881 11.965 -11.418 1.00 73.31 685 TYR A O 1
ATOM 5528 N N . LYS A 1 686 ? -36.836 11.632 -9.195 1.00 81.69 686 LYS A N 1
ATOM 5529 C CA . LYS A 1 686 ? -35.824 12.650 -8.916 1.00 81.69 686 LYS A CA 1
ATOM 5530 C C . LYS A 1 686 ? -34.427 12.126 -9.233 1.00 81.69 686 LYS A C 1
ATOM 5532 O O . LYS A 1 686 ? -34.036 11.077 -8.717 1.00 81.69 686 LYS A O 1
ATOM 5537 N N . LEU A 1 687 ? -33.684 12.864 -10.043 1.00 86.50 687 LEU A N 1
ATOM 5538 C CA . LEU A 1 687 ? -32.339 12.536 -10.510 1.00 86.50 687 LEU A CA 1
ATOM 5539 C C . LEU A 1 687 ? -31.284 12.942 -9.474 1.00 86.50 687 LEU A C 1
ATOM 5541 O O . LEU A 1 687 ? -31.410 14.007 -8.870 1.00 86.50 687 LEU A O 1
ATOM 5545 N N . LYS A 1 688 ? -30.235 12.132 -9.289 1.00 89.88 688 LYS A N 1
ATOM 5546 C CA . LYS A 1 688 ? -29.110 12.448 -8.400 1.00 89.88 688 LYS A CA 1
ATOM 5547 C C . LYS A 1 688 ? -27.846 12.728 -9.198 1.00 89.88 688 LYS A C 1
ATOM 5549 O O . LYS A 1 688 ? -27.564 12.056 -10.189 1.00 89.88 688 LYS A O 1
ATOM 5554 N N . ILE A 1 689 ? -27.091 13.729 -8.756 1.00 91.06 689 ILE A N 1
ATOM 5555 C CA . ILE A 1 689 ? -25.923 14.253 -9.470 1.00 91.06 689 ILE A CA 1
ATOM 5556 C C . ILE A 1 689 ? -24.795 14.473 -8.482 1.00 91.06 689 ILE A C 1
ATOM 5558 O O . ILE A 1 689 ? -25.013 15.064 -7.427 1.00 91.06 689 ILE A O 1
ATOM 5562 N N . ALA A 1 690 ? -23.600 14.014 -8.828 1.00 90.94 690 ALA A N 1
ATOM 5563 C CA . ALA A 1 690 ? -22.408 14.216 -8.029 1.00 90.94 690 ALA A CA 1
ATOM 5564 C C . ALA A 1 690 ? -21.584 15.401 -8.545 1.00 90.94 690 ALA A C 1
ATOM 5566 O O . ALA A 1 690 ? -21.362 15.553 -9.743 1.00 90.94 690 ALA A O 1
ATOM 5567 N N . THR A 1 691 ? -21.058 16.190 -7.619 1.00 90.81 691 THR A N 1
ATOM 5568 C CA . THR A 1 691 ? -19.992 17.163 -7.844 1.00 90.81 691 THR A CA 1
ATOM 5569 C C . THR A 1 691 ? -18.777 16.712 -7.042 1.00 90.81 691 THR A C 1
ATOM 5571 O O . THR A 1 691 ? -18.864 16.532 -5.824 1.00 90.81 691 THR A O 1
ATOM 5574 N N . ILE A 1 692 ? -17.640 16.518 -7.712 1.00 88.38 692 ILE A N 1
ATOM 5575 C CA . ILE A 1 692 ? -16.388 16.108 -7.062 1.00 88.38 692 ILE A CA 1
ATOM 5576 C C . ILE A 1 692 ? -15.505 17.341 -6.905 1.00 88.38 692 ILE A C 1
ATOM 5578 O O . ILE A 1 692 ? -15.114 17.979 -7.882 1.00 88.38 692 ILE A O 1
ATOM 5582 N N . ILE A 1 693 ? -15.180 17.679 -5.665 1.00 87.56 693 ILE A N 1
ATOM 5583 C CA . ILE A 1 693 ? -14.366 18.832 -5.304 1.00 87.56 693 ILE A CA 1
ATOM 5584 C C . ILE A 1 693 ? -12.949 18.317 -4.999 1.00 87.56 693 ILE A C 1
ATOM 5586 O O . ILE A 1 693 ? -12.792 17.528 -4.066 1.00 87.56 693 ILE A O 1
ATOM 5590 N N . PRO A 1 694 ? -11.904 18.754 -5.730 1.00 80.38 694 PRO A N 1
ATOM 5591 C CA . PRO A 1 694 ? -10.538 18.229 -5.631 1.00 80.38 694 PRO A CA 1
ATOM 5592 C C . PRO A 1 694 ? -9.789 18.747 -4.388 1.00 80.38 694 PRO A C 1
ATOM 5594 O O . PRO A 1 694 ? -8.668 19.260 -4.460 1.00 80.38 694 PRO A O 1
ATOM 5597 N N . ILE A 1 695 ? -10.426 18.625 -3.226 1.00 78.94 695 ILE A N 1
ATOM 5598 C CA . ILE A 1 695 ? -9.900 18.929 -1.900 1.00 78.94 695 ILE A CA 1
ATOM 5599 C C . ILE A 1 695 ? -9.598 17.609 -1.200 1.00 78.94 695 ILE A C 1
ATOM 5601 O O . ILE A 1 695 ? -10.481 16.766 -1.058 1.00 78.94 695 ILE A O 1
ATOM 5605 N N . PHE A 1 696 ? -8.357 17.468 -0.736 1.00 71.94 696 PHE A N 1
ATOM 5606 C CA . PHE A 1 696 ? -7.921 16.340 0.078 1.00 71.94 696 PHE A CA 1
ATOM 5607 C C . PHE A 1 696 ? -7.746 16.770 1.535 1.00 71.94 696 PHE A C 1
ATOM 5609 O O . PHE A 1 696 ? -6.942 17.656 1.844 1.00 71.94 696 PHE A O 1
ATOM 5616 N N . PHE A 1 697 ? -8.466 16.110 2.437 1.00 67.44 697 PHE A N 1
ATOM 5617 C CA . PHE A 1 697 ? -8.365 16.327 3.876 1.00 67.44 697 PHE A CA 1
ATOM 5618 C C . PHE A 1 697 ? -7.380 15.322 4.478 1.00 67.44 697 PHE A C 1
ATOM 5620 O O . PHE A 1 697 ? -7.772 14.252 4.924 1.00 67.44 697 PHE A O 1
ATOM 5627 N N . GLY A 1 698 ? -6.085 15.653 4.471 1.00 61.72 698 GLY A N 1
ATOM 5628 C CA . GLY A 1 698 ? -5.048 14.737 4.973 1.00 61.72 698 GLY A CA 1
ATOM 5629 C C . GLY A 1 698 ? -5.181 14.397 6.463 1.00 61.72 698 GLY A C 1
ATOM 5630 O O . GLY A 1 698 ? -4.942 13.259 6.846 1.00 61.72 698 GLY A O 1
ATOM 5631 N N . ASN A 1 699 ? -5.596 15.365 7.290 1.00 70.06 699 ASN A N 1
ATOM 5632 C CA . ASN A 1 699 ? -5.871 15.169 8.713 1.00 70.06 699 ASN A CA 1
ATOM 5633 C C . ASN A 1 699 ? -7.259 15.745 9.064 1.00 70.06 699 ASN A C 1
ATOM 5635 O O . ASN A 1 699 ? -7.422 16.970 9.068 1.00 70.06 699 ASN A O 1
ATOM 5639 N N . PRO A 1 700 ? -8.264 14.905 9.377 1.00 68.94 700 PRO A N 1
ATOM 5640 C CA . PRO A 1 700 ? -9.623 15.352 9.691 1.00 68.94 700 PRO A CA 1
ATOM 5641 C C . PRO A 1 700 ? -9.695 16.391 10.816 1.00 68.94 700 PRO A C 1
ATOM 5643 O O . PRO A 1 700 ? -10.530 17.294 10.768 1.00 68.94 700 PRO A O 1
ATOM 5646 N N . LYS A 1 701 ? -8.799 16.293 11.810 1.00 73.44 701 LYS A N 1
ATOM 5647 C CA . LYS A 1 701 ? -8.775 17.183 12.979 1.00 73.44 701 LYS A CA 1
ATOM 5648 C C . LYS A 1 701 ? -8.360 18.607 12.616 1.00 73.44 701 LYS A C 1
ATOM 5650 O O . LYS A 1 701 ? -8.934 19.566 13.123 1.00 73.44 701 LYS A O 1
ATOM 5655 N N . GLU A 1 702 ? -7.374 18.753 11.734 1.00 72.88 702 GLU A N 1
ATOM 5656 C CA . GLU A 1 702 ? -6.839 20.062 11.337 1.00 72.88 702 GLU A CA 1
ATOM 5657 C C . GLU A 1 702 ? -7.820 20.853 10.475 1.00 72.88 702 GLU A C 1
ATOM 5659 O O . GLU A 1 702 ? -7.900 22.076 10.584 1.00 72.88 702 GLU A O 1
ATOM 5664 N N . TYR A 1 703 ? -8.593 20.152 9.647 1.00 74.50 703 TYR A N 1
ATOM 5665 C CA . TYR A 1 703 ? -9.518 20.766 8.700 1.00 74.50 703 TYR A CA 1
ATOM 5666 C C . TYR A 1 703 ? -10.974 20.771 9.171 1.00 74.50 703 TYR A C 1
ATOM 5668 O O . TYR A 1 703 ? -11.847 21.171 8.401 1.00 74.50 703 TYR A O 1
ATOM 5676 N N . TYR A 1 704 ? -11.256 20.370 10.416 1.00 79.88 704 TYR A N 1
ATOM 5677 C CA . TYR A 1 704 ? -12.619 20.304 10.945 1.00 79.88 704 TYR A CA 1
ATOM 5678 C C . TYR A 1 704 ? -13.375 21.624 10.765 1.00 79.88 704 TYR A C 1
ATOM 5680 O O . TYR A 1 704 ? -14.391 21.636 10.077 1.00 79.88 704 TYR A O 1
ATOM 5688 N N . TYR A 1 705 ? -12.840 22.737 11.282 1.00 80.69 705 TYR A N 1
ATOM 5689 C CA . TYR A 1 705 ? -13.501 24.046 11.207 1.00 80.69 705 TYR A CA 1
ATOM 5690 C C . TYR A 1 705 ? -13.764 24.488 9.764 1.00 80.69 705 TYR A C 1
ATOM 5692 O O . TYR A 1 705 ? -14.844 24.980 9.455 1.00 80.69 705 TYR A O 1
ATOM 5700 N N . PHE A 1 706 ? -12.798 24.255 8.870 1.00 83.19 706 PHE A N 1
ATOM 5701 C CA . PHE A 1 706 ? -12.966 24.524 7.445 1.00 83.19 706 PHE A CA 1
ATOM 5702 C C . PHE A 1 706 ? -14.094 23.674 6.849 1.00 83.19 706 PHE A C 1
ATOM 5704 O O . PHE A 1 706 ? -14.949 24.190 6.133 1.00 83.19 706 PHE A O 1
ATOM 5711 N N . SER A 1 707 ? -14.102 22.370 7.139 1.00 83.31 707 SER A N 1
ATOM 5712 C CA . SER A 1 707 ? -15.109 21.450 6.612 1.00 83.31 707 SER A CA 1
ATOM 5713 C C . SER A 1 707 ? -16.505 21.747 7.164 1.00 83.31 707 SER A C 1
ATOM 5715 O O . SER A 1 707 ? -17.476 21.599 6.431 1.00 83.31 707 SER A O 1
ATOM 5717 N N . GLU A 1 708 ? -16.603 22.190 8.422 1.00 85.88 708 GLU A N 1
ATOM 5718 C CA . GLU A 1 708 ? -17.866 22.528 9.087 1.00 85.88 708 GLU A CA 1
ATOM 5719 C C . GLU A 1 708 ? -18.448 23.804 8.490 1.00 85.88 708 GLU A C 1
ATOM 5721 O O . GLU A 1 708 ? -19.627 23.843 8.142 1.00 85.88 708 GLU A O 1
ATOM 5726 N N . GLU A 1 709 ? -17.611 24.825 8.293 1.00 86.12 709 GLU A N 1
ATOM 5727 C CA . GLU A 1 709 ? -18.027 26.042 7.606 1.00 86.12 709 GLU A CA 1
ATOM 5728 C C . GLU A 1 709 ? -18.441 25.751 6.156 1.00 86.12 709 GLU A C 1
ATOM 5730 O O . GLU A 1 709 ? -19.456 26.267 5.689 1.00 86.12 709 GLU A O 1
ATOM 5735 N N . LEU A 1 710 ? -17.706 24.882 5.453 1.00 87.06 710 LEU A N 1
ATOM 5736 C CA . LEU A 1 710 ? -18.062 24.462 4.100 1.00 87.06 710 LEU A CA 1
ATOM 5737 C C . LEU A 1 710 ? -19.417 23.740 4.068 1.00 87.06 710 LEU A C 1
ATOM 5739 O O . LEU A 1 710 ? -20.273 24.108 3.268 1.00 87.06 710 LEU A O 1
ATOM 5743 N N . LEU A 1 711 ? -19.630 22.747 4.937 1.00 88.19 711 LEU A N 1
ATOM 5744 C CA . LEU A 1 711 ? -20.886 21.998 5.007 1.00 88.19 711 LEU A CA 1
ATOM 5745 C C . LEU A 1 711 ? -22.063 22.912 5.370 1.00 88.19 711 LEU A C 1
ATOM 5747 O O . LEU A 1 711 ? -23.090 22.864 4.699 1.00 88.19 711 LEU A O 1
ATOM 5751 N N . SER A 1 712 ? -21.891 23.787 6.363 1.00 88.62 712 SER A N 1
ATOM 5752 C CA . SER A 1 712 ? -22.905 24.764 6.779 1.00 88.62 712 SER A CA 1
ATOM 5753 C C . SER A 1 712 ? -23.293 25.707 5.636 1.00 88.62 712 SER A C 1
ATOM 5755 O O . SER A 1 712 ? -24.478 25.908 5.369 1.00 88.62 712 SER A O 1
ATOM 5757 N N . ASN A 1 713 ? -22.311 26.224 4.889 1.00 89.44 713 ASN A N 1
ATOM 5758 C CA . ASN A 1 713 ? -22.567 27.088 3.735 1.00 89.44 713 ASN A CA 1
ATOM 5759 C C . ASN A 1 713 ? -23.271 26.341 2.589 1.00 89.44 713 ASN A C 1
ATOM 5761 O O . ASN A 1 713 ? -24.152 26.908 1.938 1.00 89.44 713 ASN A O 1
ATOM 5765 N N . LEU A 1 714 ? -22.919 25.074 2.345 1.00 88.44 714 LEU A N 1
ATOM 5766 C CA . LEU A 1 714 ? -23.593 24.234 1.349 1.00 88.44 714 LEU A CA 1
ATOM 5767 C C . LEU A 1 714 ? -25.047 23.946 1.755 1.00 88.44 714 LEU A C 1
ATOM 5769 O O . LEU A 1 714 ? -25.955 24.140 0.949 1.00 88.44 714 LEU A O 1
ATOM 5773 N N . GLU A 1 715 ? -25.290 23.541 3.001 1.00 87.94 715 GLU A N 1
ATOM 5774 C CA . GLU A 1 715 ? -26.637 23.264 3.513 1.00 87.94 715 GLU A CA 1
ATOM 5775 C C . GLU A 1 715 ? -27.518 24.517 3.519 1.00 87.94 715 GLU A C 1
ATOM 5777 O O . GLU A 1 715 ? -28.670 24.450 3.090 1.00 87.94 715 GLU A O 1
ATOM 5782 N N . ALA A 1 716 ? -26.981 25.666 3.940 1.00 87.31 716 ALA A N 1
ATOM 5783 C CA . ALA A 1 716 ? -27.706 26.935 3.945 1.00 87.31 716 ALA A CA 1
ATOM 5784 C C . ALA A 1 716 ? -28.107 27.396 2.534 1.00 87.31 716 ALA A C 1
ATOM 5786 O O . ALA A 1 716 ? -29.161 28.007 2.370 1.00 87.31 716 ALA A O 1
ATOM 5787 N N . THR A 1 717 ? -27.288 27.092 1.522 1.00 85.69 717 THR A N 1
ATOM 5788 C CA . THR A 1 717 ? -27.543 27.503 0.133 1.00 85.69 717 THR A CA 1
ATOM 5789 C C . THR A 1 717 ? -28.519 26.558 -0.574 1.00 85.69 717 THR A C 1
ATOM 5791 O O . THR A 1 717 ? -29.472 27.017 -1.196 1.00 85.69 717 THR A O 1
ATOM 5794 N N . TYR A 1 718 ? -28.316 25.240 -0.466 1.00 85.88 718 TYR A N 1
ATOM 5795 C CA . TYR A 1 718 ? -29.032 24.254 -1.290 1.00 85.88 718 TYR A CA 1
ATOM 5796 C C . TYR A 1 718 ? -30.250 23.610 -0.627 1.00 85.88 718 TYR A C 1
ATOM 5798 O O . TYR A 1 718 ? -31.011 22.938 -1.309 1.00 85.88 718 TYR A O 1
ATOM 5806 N N . ASN A 1 719 ? -30.485 23.782 0.675 1.00 80.44 719 ASN A N 1
ATOM 5807 C CA . ASN A 1 719 ? -31.727 23.291 1.291 1.00 80.44 719 ASN A CA 1
ATOM 5808 C C . ASN A 1 719 ? -32.913 24.268 1.135 1.00 80.44 719 ASN A C 1
ATOM 5810 O O . ASN A 1 719 ? -33.972 24.042 1.721 1.00 80.44 719 ASN A O 1
ATOM 5814 N N . GLY A 1 720 ? -32.747 25.343 0.354 1.00 70.94 720 GLY A N 1
ATOM 5815 C CA . GLY A 1 720 ? -33.806 26.286 -0.017 1.00 70.94 720 GLY A CA 1
ATOM 5816 C C . GLY A 1 720 ? -34.711 25.801 -1.162 1.00 70.94 720 GLY A C 1
ATOM 5817 O O . GLY A 1 720 ? -34.546 24.715 -1.709 1.00 70.94 720 GLY A O 1
ATOM 5818 N N . ASN A 1 721 ? -35.676 26.634 -1.564 1.00 69.00 721 ASN A N 1
ATOM 5819 C CA . ASN A 1 721 ? -36.678 26.315 -2.597 1.00 69.00 721 ASN A CA 1
ATOM 5820 C C . ASN A 1 721 ? -36.175 26.498 -4.053 1.00 69.00 721 ASN A C 1
ATOM 5822 O O . ASN A 1 721 ? -36.971 26.787 -4.943 1.00 69.00 721 ASN A O 1
ATOM 5826 N N . ASN A 1 722 ? -34.880 26.305 -4.324 1.00 68.94 722 ASN A N 1
ATOM 5827 C CA . ASN A 1 722 ? -34.252 26.620 -5.621 1.00 68.94 722 ASN A CA 1
ATOM 5828 C C . ASN A 1 722 ? -34.310 25.470 -6.651 1.00 68.94 722 ASN A C 1
ATOM 5830 O O . ASN A 1 722 ? -33.620 25.500 -7.664 1.00 68.94 722 ASN A O 1
ATOM 5834 N N . GLY A 1 723 ? -35.091 24.416 -6.397 1.00 77.25 723 GLY A N 1
ATOM 5835 C CA . GLY A 1 723 ? -35.206 23.269 -7.307 1.00 77.25 723 GLY A CA 1
ATOM 5836 C C . GLY A 1 723 ? -34.020 22.292 -7.292 1.00 77.25 723 GLY A C 1
ATOM 5837 O O . GLY A 1 723 ? -34.089 21.273 -7.970 1.00 77.25 723 GLY A O 1
ATOM 5838 N N . ILE A 1 724 ? -32.978 22.537 -6.493 1.00 86.25 724 ILE A N 1
ATOM 5839 C CA . ILE A 1 724 ? -31.899 21.583 -6.182 1.00 86.25 724 ILE A CA 1
ATOM 5840 C C . ILE A 1 724 ? -31.897 21.361 -4.679 1.00 86.25 724 ILE A C 1
ATOM 5842 O O . ILE A 1 724 ? -32.067 22.317 -3.931 1.00 86.25 724 ILE A O 1
ATOM 5846 N N . LYS A 1 725 ? -31.678 20.122 -4.237 1.00 89.25 725 LYS A N 1
ATOM 5847 C CA . LYS A 1 725 ? -31.514 19.796 -2.818 1.00 89.25 725 LYS A CA 1
ATOM 5848 C C . LYS A 1 725 ? -30.203 19.062 -2.569 1.00 89.25 725 LYS A C 1
ATOM 5850 O O . LYS A 1 725 ? -29.888 18.116 -3.286 1.00 89.25 725 LYS A O 1
ATOM 5855 N N . LEU A 1 726 ? -29.468 19.439 -1.527 1.00 90.94 726 LEU A N 1
ATOM 5856 C CA . LEU A 1 726 ? -28.313 18.671 -1.058 1.00 90.94 726 LEU A CA 1
ATOM 5857 C C . LEU A 1 726 ? -28.785 17.394 -0.342 1.00 90.94 726 LEU A C 1
ATOM 5859 O O . LEU A 1 726 ? -29.596 17.466 0.581 1.00 90.94 726 LEU A O 1
ATOM 5863 N N . VAL A 1 727 ? -28.290 16.226 -0.760 1.00 90.00 727 VAL A N 1
ATOM 5864 C CA . VAL A 1 727 ? -28.676 14.930 -0.165 1.00 90.00 727 VAL A CA 1
ATOM 5865 C C . VAL A 1 727 ? -27.506 14.164 0.435 1.00 90.00 727 VAL A C 1
ATOM 5867 O O . VAL A 1 727 ? -27.683 13.509 1.457 1.00 90.00 727 VAL A O 1
ATOM 5870 N N . GLY A 1 728 ? -26.316 14.256 -0.162 1.00 90.12 728 GLY A N 1
ATOM 5871 C CA . GLY A 1 728 ? -25.149 13.485 0.257 1.00 90.12 728 GLY A CA 1
ATOM 5872 C C . GLY A 1 728 ? -23.883 14.323 0.277 1.00 90.12 728 GLY A C 1
ATOM 5873 O O . GLY A 1 728 ? -23.664 15.123 -0.624 1.00 90.12 728 GLY A O 1
ATOM 5874 N N . VAL A 1 729 ? -23.028 14.129 1.277 1.00 90.81 729 VAL A N 1
ATOM 5875 C CA . VAL A 1 729 ? -21.697 14.750 1.320 1.00 90.81 729 VAL A CA 1
ATOM 5876 C C . VAL A 1 729 ? -20.694 13.726 1.829 1.00 90.81 729 VAL A C 1
ATOM 5878 O O . VAL A 1 729 ? -20.980 12.998 2.772 1.00 90.81 729 VAL A O 1
ATOM 5881 N N . ASN A 1 730 ? -19.503 13.696 1.248 1.00 88.81 730 ASN A N 1
ATOM 5882 C CA . ASN A 1 730 ? -18.361 12.984 1.796 1.00 88.81 730 ASN A CA 1
ATOM 5883 C C . ASN A 1 730 ? -17.141 13.905 1.768 1.00 88.81 730 ASN A C 1
ATOM 5885 O O . ASN A 1 730 ? -16.613 14.207 0.706 1.00 88.81 730 ASN A O 1
ATOM 5889 N N . VAL A 1 731 ? -16.712 14.366 2.943 1.00 83.75 731 VAL A N 1
ATOM 5890 C CA . VAL A 1 731 ? -15.513 15.202 3.153 1.00 83.75 731 VAL A CA 1
ATOM 5891 C C . VAL A 1 731 ? -14.427 14.448 3.933 1.00 83.75 731 VAL A C 1
ATOM 5893 O O . VAL A 1 731 ? -13.533 15.066 4.499 1.00 83.75 731 VAL A O 1
ATOM 5896 N N . LEU A 1 732 ? -14.512 13.112 4.006 1.00 76.31 732 LEU A N 1
ATOM 5897 C CA . LEU A 1 732 ? -13.530 12.233 4.665 1.00 76.31 732 LEU A CA 1
ATOM 5898 C C . LEU A 1 732 ? -13.236 12.556 6.146 1.00 76.31 732 LEU A C 1
ATOM 5900 O O . LEU A 1 732 ? -12.240 12.106 6.702 1.00 76.31 732 LEU A O 1
ATOM 5904 N N . SER A 1 733 ? -14.118 13.302 6.816 1.00 80.75 733 SER A N 1
ATOM 5905 C CA . SER A 1 733 ? -13.973 13.716 8.220 1.00 80.75 733 SER A CA 1
ATOM 5906 C C . SER A 1 733 ? -15.109 13.233 9.130 1.00 80.75 733 SER A C 1
ATOM 5908 O O . SER A 1 733 ? -15.162 13.617 10.299 1.00 80.75 733 SER A O 1
ATOM 5910 N N . LYS A 1 734 ? -15.989 12.348 8.628 1.00 85.81 734 LYS A N 1
ATOM 5911 C CA . LYS A 1 734 ? -17.162 11.794 9.338 1.00 85.81 734 LYS A CA 1
ATOM 5912 C C . LYS A 1 734 ? -16.841 11.343 10.771 1.00 85.81 734 LYS A C 1
ATOM 5914 O O . LYS A 1 734 ? -17.595 11.655 11.687 1.00 85.81 734 LYS A O 1
ATOM 5919 N N . ASP A 1 735 ? -15.715 10.659 10.969 1.00 82.25 735 ASP A N 1
ATOM 5920 C CA . ASP A 1 735 ? -15.341 10.083 12.267 1.00 82.25 735 ASP A CA 1
ATOM 5921 C C . ASP A 1 735 ? -15.030 11.174 13.313 1.00 82.25 735 ASP A C 1
ATOM 5923 O O . ASP A 1 735 ? -15.396 11.046 14.480 1.00 82.25 735 ASP A O 1
ATOM 5927 N N . TYR A 1 736 ? -14.434 12.296 12.894 1.00 85.50 736 TYR A N 1
ATOM 5928 C CA . TYR A 1 736 ? -14.181 13.434 13.782 1.00 85.50 736 TYR A CA 1
ATOM 5929 C C . TYR A 1 736 ? -15.460 14.237 14.063 1.00 85.50 736 TYR A C 1
ATOM 5931 O O . TYR A 1 736 ? -15.694 14.645 15.199 1.00 85.50 736 TYR A O 1
ATOM 5939 N N . TYR A 1 737 ? -16.342 14.399 13.066 1.00 88.31 737 TYR A N 1
ATOM 5940 C CA . TYR A 1 737 ? -17.680 14.973 13.288 1.00 88.31 737 TYR A CA 1
ATOM 5941 C C . TYR A 1 737 ? -18.462 14.179 14.324 1.00 88.31 737 TYR A C 1
ATOM 5943 O O . TYR A 1 737 ? -19.090 14.764 15.202 1.00 88.31 737 TYR A O 1
ATOM 5951 N N . PHE A 1 738 ? -18.396 12.851 14.244 1.00 90.19 738 PHE A N 1
ATOM 5952 C CA . PHE A 1 738 ? -19.013 11.978 15.225 1.00 90.19 738 PHE A CA 1
ATOM 5953 C C . PHE A 1 738 ? -18.482 12.242 16.640 1.00 90.19 738 PHE A C 1
ATOM 5955 O O . PHE A 1 738 ? -19.290 12.387 17.551 1.00 90.19 738 PHE A O 1
ATOM 5962 N N . GLN A 1 739 ? -17.166 12.393 16.837 1.00 89.06 739 GLN A N 1
ATOM 5963 C CA . GLN A 1 739 ? -16.597 12.719 18.154 1.00 89.06 739 GLN A CA 1
ATOM 5964 C C . GLN A 1 739 ? -17.083 14.074 18.693 1.00 89.06 739 GLN A C 1
ATOM 5966 O O . GLN A 1 739 ? -17.458 14.175 19.862 1.00 89.06 739 GLN A O 1
ATOM 5971 N N . VAL A 1 740 ? -17.118 15.113 17.852 1.00 89.25 740 VAL A N 1
ATOM 5972 C CA . VAL A 1 740 ? -17.604 16.443 18.259 1.00 89.25 740 VAL A CA 1
ATOM 5973 C C . VAL A 1 740 ? -19.101 16.412 18.575 1.00 89.25 740 VAL A C 1
ATOM 5975 O O . VAL A 1 740 ? -19.536 16.958 19.589 1.00 89.25 740 VAL A O 1
ATOM 5978 N N . TYR A 1 741 ? -19.902 15.745 17.744 1.00 91.75 741 TYR A N 1
ATOM 5979 C CA . TYR A 1 741 ? -21.338 15.595 17.979 1.00 91.75 741 TYR A CA 1
ATOM 5980 C C . TYR A 1 741 ? -21.639 14.738 19.200 1.00 91.75 741 TYR A C 1
ATOM 5982 O O . TYR A 1 741 ? -22.548 15.084 19.941 1.00 91.75 741 TYR A O 1
ATOM 5990 N N . LEU A 1 742 ? -20.847 13.704 19.474 1.00 90.88 742 LEU A N 1
ATOM 5991 C CA . LEU A 1 742 ? -20.957 12.915 20.696 1.00 90.88 742 LEU A CA 1
ATOM 5992 C C . LEU A 1 742 ? -20.731 13.783 21.943 1.00 90.88 742 LEU A C 1
ATOM 5994 O O . LEU A 1 742 ? -21.518 13.715 22.884 1.00 90.88 742 LEU A O 1
ATOM 5998 N N . LEU A 1 743 ? -19.700 14.636 21.947 1.00 89.75 743 LEU A N 1
ATOM 5999 C CA . LEU A 1 743 ? -19.458 15.582 23.045 1.00 89.75 743 LEU A CA 1
ATOM 6000 C C . LEU A 1 743 ? -20.595 16.603 23.187 1.00 89.75 743 LEU A C 1
ATOM 6002 O O . LEU A 1 743 ? -20.996 16.920 24.305 1.00 89.75 743 LEU A O 1
ATOM 6006 N N . ASN A 1 744 ? -21.152 17.084 22.074 1.00 90.25 744 ASN A N 1
ATOM 6007 C CA . ASN A 1 744 ? -22.303 17.986 22.110 1.00 90.25 744 ASN A CA 1
ATOM 6008 C C . ASN A 1 744 ? -23.571 17.286 22.630 1.00 90.25 744 ASN A C 1
ATOM 6010 O O . ASN A 1 744 ? -24.292 17.846 23.456 1.00 90.25 744 ASN A O 1
ATOM 6014 N N . ASP A 1 745 ? -23.814 16.046 22.212 1.00 92.25 745 ASP A N 1
ATOM 6015 C CA . ASP A 1 745 ? -24.940 15.223 22.655 1.00 92.25 745 ASP A CA 1
ATOM 6016 C C . ASP A 1 745 ? -24.803 14.836 24.145 1.00 92.25 745 ASP A C 1
ATOM 6018 O O . ASP A 1 745 ? -25.810 14.676 24.839 1.00 92.25 745 ASP A O 1
ATOM 6022 N N . MET A 1 746 ? -23.585 14.786 24.704 1.00 89.44 746 MET A N 1
ATOM 6023 C CA . MET A 1 746 ? -23.387 14.634 26.154 1.00 89.44 746 MET A CA 1
ATOM 6024 C C . MET A 1 746 ? -23.996 15.779 26.970 1.00 89.44 746 MET A C 1
ATOM 6026 O O . MET A 1 746 ? -24.490 15.535 28.075 1.00 89.44 746 MET A O 1
ATOM 6030 N N . TYR A 1 747 ? -24.055 17.005 26.435 1.00 91.19 747 TYR A N 1
ATOM 6031 C CA . TYR A 1 747 ? -24.770 18.097 27.104 1.00 91.19 747 TYR A CA 1
ATOM 6032 C C . TYR A 1 747 ? -26.283 17.846 27.171 1.00 91.19 747 TYR A C 1
ATOM 6034 O O . TYR A 1 747 ? -26.909 18.218 28.164 1.00 91.19 747 TYR A O 1
ATOM 6042 N N . LEU A 1 748 ? -26.873 17.164 26.179 1.00 90.88 748 LEU A N 1
ATOM 6043 C CA . LEU A 1 748 ? -28.272 16.716 26.254 1.00 90.88 748 LEU A CA 1
ATOM 6044 C C . LEU A 1 748 ? -28.451 15.659 27.353 1.00 90.88 748 LEU A C 1
ATOM 6046 O O . LEU A 1 748 ? -29.432 15.702 28.095 1.00 90.88 748 LEU A O 1
ATOM 6050 N N . GLY A 1 749 ? -27.473 14.765 27.521 1.00 85.88 749 GLY A N 1
ATOM 6051 C CA . GLY A 1 749 ? -27.415 13.834 28.651 1.00 85.88 749 GLY A CA 1
ATOM 6052 C C . GLY A 1 749 ? -27.420 14.558 30.003 1.00 85.88 749 GLY A C 1
ATOM 6053 O O . GLY A 1 749 ? -28.249 14.258 30.862 1.00 85.88 749 GLY A O 1
ATOM 6054 N N . LEU A 1 750 ? -26.580 15.583 30.173 1.00 88.50 750 LEU A N 1
ATOM 6055 C CA . LEU A 1 750 ? -26.558 16.413 31.387 1.00 88.50 750 LEU A CA 1
ATOM 6056 C C . LEU A 1 750 ? -27.879 17.165 31.616 1.00 88.50 750 LEU A C 1
ATOM 6058 O O . LEU A 1 750 ? -28.339 17.276 32.755 1.00 88.50 750 LEU A O 1
ATOM 6062 N N . LEU A 1 751 ? -28.522 17.650 30.549 1.00 90.94 751 LEU A N 1
ATOM 6063 C CA . LEU A 1 751 ? -29.851 18.261 30.633 1.00 90.94 751 LEU A CA 1
ATOM 6064 C C . LEU A 1 751 ? -30.903 17.250 31.110 1.00 90.94 751 LEU A C 1
ATOM 6066 O O . LEU A 1 751 ? -31.708 17.573 31.984 1.00 90.94 751 LEU A O 1
ATOM 6070 N N . SER A 1 752 ? -30.880 16.023 30.582 1.00 88.12 752 SER A N 1
ATOM 6071 C CA . SER A 1 752 ? -31.792 14.955 31.009 1.00 88.12 752 SER A CA 1
ATOM 6072 C C . SER A 1 752 ? -31.619 14.630 32.496 1.00 88.12 752 SER A C 1
ATOM 6074 O O . SER A 1 752 ? -32.599 14.538 33.236 1.00 88.12 752 SER A O 1
ATOM 6076 N N . PHE A 1 753 ? -30.369 14.589 32.957 1.00 87.06 753 PHE A N 1
ATOM 6077 C CA . PHE A 1 753 ? -30.014 14.385 34.351 1.00 87.06 753 PHE A CA 1
ATOM 6078 C C . PHE A 1 753 ? -30.560 15.494 35.255 1.00 87.06 753 PHE A C 1
ATOM 6080 O O . PHE A 1 753 ? -31.220 15.208 36.253 1.00 87.06 753 PHE A O 1
ATOM 6087 N N . PHE A 1 754 ? -30.389 16.763 34.870 1.00 88.88 754 PHE A N 1
ATOM 6088 C CA . PHE A 1 754 ? -30.968 17.895 35.599 1.00 88.88 754 PHE A CA 1
ATOM 6089 C C . PHE A 1 754 ? -32.500 17.816 35.687 1.00 88.88 754 PHE A C 1
ATOM 6091 O O . PHE A 1 754 ? -33.071 18.069 36.749 1.00 88.88 754 PHE A O 1
ATOM 6098 N N . LEU A 1 755 ? -33.176 17.439 34.599 1.00 90.06 755 LEU A N 1
ATOM 6099 C CA . LEU A 1 755 ? -34.636 17.316 34.573 1.00 90.06 755 LEU A CA 1
ATOM 6100 C C . LEU A 1 755 ? -35.145 16.169 35.454 1.00 90.06 755 LEU A C 1
ATOM 6102 O O . LEU A 1 755 ? -36.150 16.344 36.146 1.00 90.06 755 LEU A O 1
ATOM 6106 N N . VAL A 1 756 ? -34.448 15.030 35.494 1.00 87.19 756 VAL A N 1
ATOM 6107 C CA . VAL A 1 756 ? -34.789 13.925 36.406 1.00 87.19 756 VAL A CA 1
ATOM 6108 C C . VAL A 1 756 ? -34.583 14.339 37.861 1.00 87.19 756 VAL A C 1
ATOM 6110 O O . VAL A 1 756 ? -35.471 14.136 38.686 1.00 87.19 756 VAL A O 1
ATOM 6113 N N . VAL A 1 757 ? -33.472 15.004 38.180 1.00 86.12 757 VAL A N 1
ATOM 6114 C CA . VAL A 1 757 ? -33.198 15.544 39.523 1.00 86.12 757 VAL A CA 1
ATOM 6115 C C . VAL A 1 757 ? -34.277 16.551 39.944 1.00 86.12 757 VAL A C 1
ATOM 6117 O O . VAL A 1 757 ? -34.794 16.483 41.061 1.00 86.12 757 VAL A O 1
ATOM 6120 N N . LEU A 1 758 ? -34.689 17.443 39.038 1.00 87.38 758 LEU A N 1
ATOM 6121 C CA . LEU A 1 758 ? -35.806 18.366 39.250 1.00 87.38 758 LEU A CA 1
ATOM 6122 C C . LEU A 1 758 ? -37.117 17.608 39.509 1.00 87.38 758 LEU A C 1
ATOM 6124 O O . LEU A 1 758 ? -37.869 17.972 40.413 1.00 87.38 758 LEU A O 1
ATOM 6128 N N . MET A 1 759 ? -37.384 16.533 38.767 1.00 85.38 759 MET A N 1
ATOM 6129 C CA . MET A 1 759 ? -38.566 15.698 38.974 1.00 85.38 759 MET A CA 1
ATOM 6130 C C . MET A 1 759 ? -38.547 15.012 40.348 1.00 85.38 759 MET A C 1
ATOM 6132 O O . MET A 1 759 ? -39.550 15.050 41.065 1.00 85.38 759 MET A O 1
ATOM 6136 N N . VAL A 1 760 ? -37.406 14.443 40.755 1.00 84.31 760 VAL A N 1
ATOM 6137 C CA . VAL A 1 760 ? -37.203 13.843 42.086 1.00 84.31 760 VAL A CA 1
ATOM 6138 C C . VAL A 1 760 ? -37.436 14.883 43.183 1.00 84.31 760 VAL A C 1
ATOM 6140 O O . VAL A 1 760 ? -38.124 14.599 44.171 1.00 84.31 760 VAL A O 1
ATOM 6143 N N . TRP A 1 761 ? -36.947 16.110 42.996 1.00 85.38 761 TRP A N 1
ATOM 6144 C CA . TRP A 1 761 ? -37.174 17.211 43.929 1.00 85.38 761 TRP A CA 1
ATOM 6145 C C . TRP A 1 761 ? -38.649 17.600 44.030 1.00 85.38 761 TRP A C 1
ATOM 6147 O O . TRP A 1 761 ? -39.182 17.704 45.137 1.00 85.38 761 TRP A O 1
ATOM 6157 N N . LEU A 1 762 ? -39.340 17.750 42.898 1.00 82.94 762 LEU A N 1
ATOM 6158 C CA . LEU A 1 762 ? -40.769 18.071 42.860 1.00 82.94 762 LEU A CA 1
ATOM 6159 C C . LEU A 1 762 ? -41.627 16.959 43.487 1.00 82.94 762 LEU A C 1
ATOM 6161 O O . LEU A 1 762 ? -42.591 17.245 44.207 1.00 82.94 762 LEU A O 1
ATOM 6165 N N . TYR A 1 763 ? -41.267 15.694 43.260 1.00 78.38 763 TYR A N 1
ATOM 6166 C CA . TYR A 1 763 ? -41.965 14.532 43.811 1.00 78.38 763 TYR A CA 1
ATOM 6167 C C . TYR A 1 763 ? -41.763 14.384 45.325 1.00 78.38 763 TYR A C 1
ATOM 6169 O O . TYR A 1 763 ? -42.724 14.173 46.073 1.00 78.38 763 TYR A O 1
ATOM 6177 N N . THR A 1 764 ? -40.522 14.502 45.802 1.00 78.06 764 THR A N 1
ATOM 6178 C CA . THR A 1 764 ? -40.193 14.303 47.224 1.00 78.06 764 THR A CA 1
ATOM 6179 C C . THR A 1 764 ? -40.422 15.544 48.078 1.00 78.06 764 THR A C 1
ATOM 6181 O O . THR A 1 764 ? -40.659 15.422 49.279 1.00 78.06 764 THR A O 1
ATOM 6184 N N . GLY A 1 765 ? -40.367 16.738 47.483 1.00 75.38 765 GLY A N 1
ATOM 6185 C CA . GLY A 1 765 ? -40.411 18.015 48.193 1.00 75.38 765 GLY A CA 1
ATOM 6186 C C . GLY A 1 765 ? -39.187 18.272 49.079 1.00 75.38 765 GLY A C 1
ATOM 6187 O O . GLY A 1 765 ? -39.226 19.185 49.903 1.00 75.38 765 GLY A O 1
ATOM 6188 N N . SER A 1 766 ? -38.119 17.475 48.941 1.00 80.94 766 SER A N 1
ATOM 6189 C CA . SER A 1 766 ? -36.931 17.517 49.798 1.00 80.94 766 SER A CA 1
ATOM 6190 C C . SER A 1 766 ? -35.663 17.698 48.970 1.00 80.94 766 SER A C 1
ATOM 6192 O O . SER A 1 766 ? -35.308 16.852 48.148 1.00 80.94 766 SER A O 1
ATOM 6194 N N . ILE A 1 767 ? -34.953 18.800 49.225 1.00 83.50 767 ILE A N 1
ATOM 6195 C CA . ILE A 1 767 ? -33.645 19.065 48.612 1.00 83.50 767 ILE A CA 1
ATOM 6196 C C . ILE A 1 767 ? -32.637 18.011 49.084 1.00 83.50 767 ILE A C 1
ATOM 6198 O O . ILE A 1 767 ? -31.917 17.459 48.264 1.00 83.50 767 ILE A O 1
ATOM 6202 N N . LEU A 1 768 ? -32.652 17.651 50.374 1.00 85.25 768 LEU A N 1
ATOM 6203 C CA . LEU A 1 768 ? -31.741 16.648 50.935 1.00 85.25 768 LEU A CA 1
ATOM 6204 C C . LEU A 1 768 ? -31.906 15.276 50.264 1.00 85.25 768 LEU A C 1
ATOM 6206 O O . LEU A 1 768 ? -30.910 14.653 49.916 1.00 85.25 768 LEU A O 1
ATOM 6210 N N . PHE A 1 769 ? -33.151 14.832 50.043 1.00 85.06 769 PHE A N 1
ATOM 6211 C CA . PHE A 1 769 ? -33.421 13.571 49.334 1.00 85.06 769 PHE A CA 1
ATOM 6212 C C . PHE A 1 769 ? -32.807 13.600 47.938 1.00 85.06 769 PHE A C 1
ATOM 6214 O O . PHE A 1 769 ? -32.117 12.678 47.525 1.00 85.06 769 PHE A O 1
ATOM 6221 N N . THR A 1 770 ? -33.042 14.706 47.239 1.00 87.31 770 THR A N 1
ATOM 6222 C CA . THR A 1 770 ? -32.593 14.911 45.867 1.00 87.31 770 THR A CA 1
ATOM 6223 C C . THR A 1 770 ? -31.068 14.934 45.774 1.00 87.31 770 THR A C 1
ATOM 6225 O O . THR A 1 770 ? -30.510 14.305 44.884 1.00 87.31 770 THR A O 1
ATOM 6228 N N . CYS A 1 771 ? -30.382 15.599 46.708 1.00 88.12 771 CYS A N 1
ATOM 6229 C CA . CYS A 1 771 ? -28.920 15.626 46.761 1.00 88.12 771 CYS A CA 1
ATOM 6230 C C . CYS A 1 771 ? -28.311 14.242 47.015 1.00 88.12 771 CYS A C 1
ATOM 6232 O O . CYS A 1 771 ? -27.241 13.958 46.487 1.00 88.12 771 CYS A O 1
ATOM 6234 N N . ILE A 1 772 ? -28.973 13.387 47.800 1.00 89.06 772 ILE A N 1
ATOM 6235 C CA . ILE A 1 772 ? -28.492 12.024 48.060 1.00 89.06 772 ILE A CA 1
ATOM 6236 C C . ILE A 1 772 ? -28.701 11.136 46.833 1.00 89.06 772 ILE A C 1
ATOM 6238 O O . ILE A 1 772 ? -27.763 10.473 46.417 1.00 89.06 772 ILE A O 1
ATOM 6242 N N . VAL A 1 773 ? -29.861 11.211 46.174 1.00 87.56 773 VAL A N 1
ATOM 6243 C CA . VAL A 1 773 ? -30.077 10.500 44.899 1.00 87.56 773 VAL A CA 1
ATOM 6244 C C . VAL A 1 773 ? -29.062 10.950 43.843 1.00 87.56 773 VAL A C 1
ATOM 6246 O O . VAL A 1 773 ? -28.470 10.132 43.150 1.00 87.56 773 VAL A O 1
ATOM 6249 N N . LEU A 1 774 ? -28.807 12.256 43.753 1.00 88.88 774 LEU A N 1
ATOM 6250 C CA . LEU A 1 774 ? -27.780 12.824 42.883 1.00 88.88 774 LEU A CA 1
ATOM 6251 C C . LEU A 1 774 ? -26.383 12.259 43.195 1.00 88.88 774 LEU A C 1
ATOM 6253 O O . LEU A 1 774 ? -25.630 11.925 42.280 1.00 88.88 774 LEU A O 1
ATOM 6257 N N . PHE A 1 775 ? -26.045 12.159 44.481 1.00 90.00 775 PHE A N 1
ATOM 6258 C CA . PHE A 1 775 ? -24.796 11.570 44.950 1.00 90.00 775 PHE A CA 1
ATOM 6259 C C . PHE A 1 775 ? -24.691 10.097 44.533 1.00 90.00 775 PHE A C 1
ATOM 6261 O O . PHE A 1 775 ? -23.694 9.719 43.923 1.00 90.00 775 PHE A O 1
ATOM 6268 N N . ASP A 1 776 ? -25.730 9.297 44.768 1.00 90.62 776 ASP A N 1
ATOM 6269 C CA . ASP A 1 776 ? -25.752 7.871 44.425 1.00 90.62 776 ASP A CA 1
ATOM 6270 C C . ASP A 1 776 ? -25.536 7.644 42.915 1.00 90.62 776 ASP A C 1
ATOM 6272 O O . ASP A 1 776 ? -24.718 6.813 42.509 1.00 90.62 776 ASP A O 1
ATOM 6276 N N . LEU A 1 777 ? -26.193 8.445 42.067 1.00 89.31 777 LEU A N 1
ATOM 6277 C CA . LEU A 1 777 ? -26.069 8.348 40.608 1.00 89.31 777 LEU A CA 1
ATOM 6278 C C . LEU A 1 777 ? -24.661 8.716 40.103 1.00 89.31 777 LEU A C 1
ATOM 6280 O O . LEU A 1 777 ? -24.110 8.025 39.249 1.00 89.31 777 LEU A O 1
ATOM 6284 N N . ILE A 1 778 ? -24.044 9.782 40.624 1.00 90.25 778 ILE A N 1
ATOM 6285 C CA . ILE A 1 778 ? -22.707 10.218 40.175 1.00 90.25 778 ILE A CA 1
ATOM 6286 C C . ILE A 1 778 ? -21.619 9.272 40.692 1.00 90.25 778 ILE A C 1
ATOM 6288 O O . ILE A 1 778 ? -20.719 8.877 39.945 1.00 90.25 778 ILE A O 1
ATOM 6292 N N . PHE A 1 779 ? -21.684 8.897 41.971 1.00 92.50 779 PHE A N 1
ATOM 6293 C CA . PHE A 1 779 ? -20.666 8.044 42.580 1.00 92.50 779 PHE A CA 1
ATOM 6294 C C . PHE A 1 779 ? -20.740 6.605 42.077 1.00 92.50 779 PHE A C 1
ATOM 6296 O O . PHE A 1 779 ? -19.693 5.961 41.968 1.00 92.50 779 PHE A O 1
ATOM 6303 N N . SER A 1 780 ? -21.923 6.111 41.698 1.00 93.44 780 SER A N 1
ATOM 6304 C CA . SER A 1 780 ? -22.037 4.794 41.068 1.00 93.44 780 SER A CA 1
ATOM 6305 C C . SER A 1 780 ? -21.291 4.717 39.733 1.00 93.44 780 SER A C 1
ATOM 6307 O O . SER A 1 780 ? -20.556 3.753 39.513 1.00 93.44 780 SER A O 1
ATOM 6309 N N . LEU A 1 781 ? -21.373 5.756 38.893 1.00 92.50 781 LEU A N 1
ATOM 6310 C CA . LEU A 1 781 ? -20.574 5.868 37.666 1.00 92.50 781 LEU A CA 1
ATOM 6311 C C . LEU A 1 781 ? -19.071 5.950 37.964 1.00 92.50 781 LEU A C 1
ATOM 6313 O O . LEU A 1 781 ? -18.285 5.224 37.355 1.00 92.50 781 LEU A O 1
ATOM 6317 N N . GLY A 1 782 ? -18.665 6.795 38.917 1.00 93.44 782 GLY A N 1
ATOM 6318 C CA . GLY A 1 782 ? -17.253 6.981 39.270 1.00 93.44 782 GLY A CA 1
ATOM 6319 C C . GLY A 1 782 ? -16.590 5.713 39.821 1.00 93.44 782 GLY A C 1
ATOM 6320 O O . GLY A 1 782 ? -15.489 5.355 39.405 1.00 93.44 782 GLY A O 1
ATOM 6321 N N . ILE A 1 783 ? -17.272 4.991 40.716 1.00 95.44 783 ILE A N 1
ATOM 6322 C CA . ILE A 1 783 ? -16.764 3.734 41.286 1.00 95.44 783 ILE A CA 1
ATOM 6323 C C . ILE A 1 783 ? -16.779 2.615 40.247 1.00 95.44 783 ILE A C 1
ATOM 6325 O O . ILE A 1 783 ? -15.807 1.866 40.164 1.00 95.44 783 ILE A O 1
ATOM 6329 N N . ALA A 1 784 ? -17.819 2.516 39.415 1.00 95.44 784 ALA A N 1
ATOM 6330 C CA . ALA A 1 784 ? -17.830 1.557 38.312 1.00 95.44 784 ALA A CA 1
ATOM 6331 C C . ALA A 1 784 ? -16.670 1.810 37.336 1.00 95.44 784 ALA A C 1
ATOM 6333 O O . ALA A 1 784 ? -15.999 0.865 36.925 1.00 95.44 784 ALA A O 1
ATOM 6334 N N . PHE A 1 785 ? -16.372 3.076 37.029 1.00 95.00 785 PHE A N 1
ATOM 6335 C CA . PHE A 1 785 ? -15.239 3.457 36.185 1.00 95.00 785 PHE A CA 1
ATOM 6336 C C . PHE A 1 785 ? -13.889 3.128 36.835 1.00 95.00 785 PHE A C 1
ATOM 6338 O O . PHE A 1 785 ? -12.990 2.623 36.162 1.00 95.00 785 PHE A O 1
ATOM 6345 N N . PHE A 1 786 ? -13.750 3.340 38.147 1.00 95.81 786 PHE A N 1
ATOM 6346 C CA . PHE A 1 786 ? -12.564 2.931 38.903 1.00 95.81 786 PHE A CA 1
ATOM 6347 C C . PHE A 1 786 ? -12.370 1.408 38.881 1.00 95.81 786 PHE A C 1
ATOM 6349 O O . PHE A 1 786 ? -11.266 0.929 38.627 1.00 95.81 786 PHE A O 1
ATOM 6356 N N . ILE A 1 787 ? -13.439 0.629 39.082 1.00 96.00 787 ILE A N 1
ATOM 6357 C CA . ILE A 1 787 ? -13.380 -0.836 38.977 1.00 96.00 787 ILE A CA 1
ATOM 6358 C C . ILE A 1 787 ? -12.977 -1.249 37.554 1.00 96.00 787 ILE A C 1
ATOM 6360 O O . ILE A 1 787 ? -12.091 -2.082 37.387 1.00 96.00 787 ILE A O 1
ATOM 6364 N N . TYR A 1 788 ? -13.570 -0.636 36.533 1.00 94.25 788 TYR A N 1
ATOM 6365 C CA . TYR A 1 788 ? -13.288 -0.924 35.127 1.00 94.25 788 TYR A CA 1
ATOM 6366 C C . TYR A 1 788 ? -11.822 -0.657 34.738 1.00 94.25 788 TYR A C 1
ATOM 6368 O O . TYR A 1 788 ? -11.155 -1.515 34.160 1.00 94.25 788 TYR A O 1
ATOM 6376 N N . THR A 1 789 ? -11.300 0.520 35.084 1.00 93.38 789 THR A N 1
ATOM 6377 C CA . THR A 1 789 ? -9.969 0.973 34.644 1.00 93.38 789 THR A CA 1
ATOM 6378 C C . THR A 1 789 ? -8.838 0.517 35.560 1.00 93.38 789 THR A C 1
ATOM 6380 O O . THR A 1 789 ? -7.791 0.101 35.074 1.00 93.38 789 THR A O 1
ATOM 6383 N N . VAL A 1 790 ? -9.020 0.564 36.883 1.00 93.94 790 VAL A N 1
ATOM 6384 C CA . VAL A 1 790 ? -7.944 0.302 37.854 1.00 93.94 790 VAL A CA 1
ATOM 6385 C C . VAL A 1 790 ? -7.937 -1.154 38.309 1.00 93.94 790 VAL A C 1
ATOM 6387 O O . VAL A 1 790 ? -6.871 -1.767 38.373 1.00 93.94 790 VAL A O 1
ATOM 6390 N N . ILE A 1 791 ? -9.109 -1.721 38.617 1.00 94.62 791 ILE A N 1
ATOM 6391 C CA . ILE A 1 791 ? -9.204 -3.093 39.145 1.00 94.62 791 ILE A CA 1
ATOM 6392 C C . ILE A 1 791 ? -9.142 -4.113 38.006 1.00 94.62 791 ILE A C 1
ATOM 6394 O O . ILE A 1 791 ? -8.321 -5.027 38.053 1.00 94.62 791 ILE A O 1
ATOM 6398 N N . LEU A 1 792 ? -9.974 -3.947 36.973 1.00 92.44 792 LEU A N 1
ATOM 6399 C CA . LEU A 1 792 ? -10.012 -4.849 35.818 1.00 92.44 792 LEU A CA 1
ATOM 6400 C C . LEU A 1 792 ? -8.927 -4.542 34.775 1.00 92.44 792 LEU A C 1
ATOM 6402 O O . LEU A 1 792 ? -8.665 -5.386 33.922 1.00 92.44 792 LEU A O 1
ATOM 6406 N N . LYS A 1 793 ? -8.278 -3.369 34.854 1.00 90.94 793 LYS A N 1
ATOM 6407 C CA . LYS A 1 793 ? -7.219 -2.924 33.929 1.00 90.94 793 LYS A CA 1
ATOM 6408 C C . LYS A 1 793 ? -7.641 -2.930 32.456 1.00 90.94 793 LYS A C 1
ATOM 6410 O O . LYS A 1 793 ? -6.828 -3.208 31.575 1.00 90.94 793 LYS A O 1
ATOM 6415 N N . ILE A 1 794 ? -8.906 -2.611 32.180 1.00 89.56 794 ILE A N 1
ATOM 6416 C CA . ILE A 1 794 ? -9.399 -2.474 30.810 1.00 89.56 794 ILE A CA 1
ATOM 6417 C C . ILE A 1 794 ? -9.086 -1.053 30.334 1.00 89.56 794 ILE A C 1
ATOM 6419 O O . ILE A 1 794 ? -9.658 -0.082 30.828 1.00 89.56 794 ILE A O 1
ATOM 6423 N N . THR A 1 795 ? -8.153 -0.937 29.389 1.00 86.50 795 THR A N 1
ATOM 6424 C CA . THR A 1 795 ? -7.696 0.350 28.838 1.00 86.50 795 THR A CA 1
ATOM 6425 C C . THR A 1 795 ? -8.648 0.901 27.784 1.00 86.50 795 THR A C 1
ATOM 6427 O O . THR A 1 795 ? -8.848 2.108 27.697 1.00 86.50 795 THR A O 1
ATOM 6430 N N . PHE A 1 796 ? -9.264 0.022 26.994 1.00 90.38 796 PHE A N 1
ATOM 6431 C CA . PHE A 1 796 ? -10.177 0.419 25.935 1.00 90.38 796 PHE A CA 1
ATOM 6432 C C . PHE A 1 796 ? -11.527 0.866 26.513 1.00 90.38 796 PHE A C 1
ATOM 6434 O O . PHE A 1 796 ? -12.204 0.090 27.190 1.00 90.38 796 PHE A O 1
ATOM 6441 N N . PHE A 1 797 ? -11.946 2.103 26.237 1.00 91.19 797 PHE A N 1
ATOM 6442 C CA . PHE A 1 797 ? -13.240 2.644 26.663 1.00 91.19 797 PHE A CA 1
ATOM 6443 C C . PHE A 1 797 ? -14.080 3.051 25.438 1.00 91.19 797 PHE A C 1
ATOM 6445 O O . PHE A 1 797 ? -13.903 4.148 24.907 1.00 91.19 797 PHE A O 1
ATOM 6452 N N . PRO A 1 798 ? -14.983 2.181 24.944 1.00 88.88 798 PRO A N 1
ATOM 6453 C CA . PRO A 1 798 ? -15.773 2.478 23.752 1.00 88.88 798 PRO A CA 1
ATOM 6454 C C . PRO A 1 798 ? -16.794 3.596 23.985 1.00 88.88 798 PRO A C 1
ATOM 6456 O O . PRO A 1 798 ? -17.361 3.717 25.069 1.00 88.88 798 PRO A O 1
ATOM 6459 N N . PHE A 1 799 ? -17.137 4.343 22.928 1.00 87.69 799 PHE A N 1
ATOM 6460 C CA . PHE A 1 799 ? -18.125 5.429 23.010 1.00 87.69 799 PHE A CA 1
ATOM 6461 C C . PHE A 1 799 ? -19.512 4.966 23.493 1.00 87.69 799 PHE A C 1
ATOM 6463 O O . PHE A 1 799 ? -20.237 5.737 24.115 1.00 87.69 799 PHE A O 1
ATOM 6470 N N . ILE A 1 800 ? -19.888 3.707 23.233 1.00 87.75 800 ILE A N 1
ATOM 6471 C CA . ILE A 1 800 ? -21.164 3.122 23.675 1.00 87.75 800 ILE A CA 1
ATOM 6472 C C . ILE A 1 800 ? -21.277 3.158 25.211 1.00 87.75 800 ILE A C 1
ATOM 6474 O O . ILE A 1 800 ? -22.379 3.294 25.737 1.00 87.75 800 ILE A O 1
ATOM 6478 N N . ASN A 1 801 ? -20.161 3.167 25.950 1.00 90.94 801 ASN A N 1
ATOM 6479 C CA . ASN A 1 801 ? -20.180 3.323 27.407 1.00 90.94 801 ASN A CA 1
ATOM 6480 C C . ASN A 1 801 ? -20.764 4.670 27.863 1.00 90.94 801 ASN A C 1
ATOM 6482 O O . ASN A 1 801 ? -21.295 4.747 28.969 1.00 90.94 801 ASN A O 1
ATOM 6486 N N . PHE A 1 802 ? -20.748 5.717 27.028 1.00 89.69 802 PHE A N 1
ATOM 6487 C CA . PHE A 1 802 ? -21.421 6.981 27.350 1.00 89.69 802 PHE A CA 1
ATOM 6488 C C . PHE A 1 802 ? -22.946 6.835 27.439 1.00 89.69 802 PHE A C 1
ATOM 6490 O O . PHE A 1 802 ? -23.586 7.588 28.172 1.00 89.69 802 PHE A O 1
ATOM 6497 N N . LEU A 1 803 ? -23.537 5.827 26.787 1.00 88.69 803 LEU A N 1
ATOM 6498 C CA . LEU A 1 803 ? -24.961 5.517 26.938 1.00 88.69 803 LEU A CA 1
ATOM 6499 C C . LEU A 1 803 ? -25.298 5.063 28.362 1.00 88.69 803 LEU A C 1
ATOM 6501 O O . LEU A 1 803 ? -26.424 5.262 28.805 1.00 88.69 803 LEU A O 1
ATOM 6505 N N . VAL A 1 804 ? -24.336 4.513 29.115 1.00 90.06 804 VAL A N 1
ATOM 6506 C CA . VAL A 1 804 ? -24.553 4.124 30.519 1.00 90.06 804 VAL A CA 1
ATOM 6507 C C . VAL A 1 804 ? -24.871 5.343 31.385 1.00 90.06 804 VAL A C 1
ATOM 6509 O O . VAL A 1 804 ? -25.702 5.238 32.280 1.00 90.06 804 VAL A O 1
ATOM 6512 N N . VAL A 1 805 ? -24.297 6.513 31.081 1.00 87.56 805 VAL A N 1
ATOM 6513 C CA . VAL A 1 805 ? -24.588 7.778 31.786 1.00 87.56 805 VAL A CA 1
ATOM 6514 C C . VAL A 1 805 ? -26.059 8.180 31.619 1.00 87.56 805 VAL A C 1
ATOM 6516 O O . VAL A 1 805 ? -26.713 8.627 32.561 1.00 87.56 805 VAL A O 1
ATOM 6519 N N . ILE A 1 806 ? -26.611 7.970 30.426 1.00 87.31 806 ILE A N 1
ATOM 6520 C CA . ILE A 1 806 ? -28.033 8.186 30.141 1.00 87.31 806 ILE A CA 1
ATOM 6521 C C . ILE A 1 806 ? -28.885 7.130 30.839 1.00 87.31 806 ILE A C 1
ATOM 6523 O O . ILE A 1 806 ? -29.871 7.444 31.503 1.00 87.31 806 ILE A O 1
ATOM 6527 N N . LEU A 1 807 ? -28.493 5.869 30.689 1.00 87.81 807 LEU A N 1
ATOM 6528 C CA . LEU A 1 807 ? -29.263 4.733 31.157 1.00 87.81 807 LEU A CA 1
ATOM 6529 C C . LEU A 1 807 ? -29.417 4.748 32.683 1.00 87.81 807 LEU A C 1
ATOM 6531 O O . LEU A 1 807 ? -30.514 4.527 33.191 1.00 87.81 807 LEU A O 1
ATOM 6535 N N . ILE A 1 808 ? -28.346 5.071 33.415 1.00 89.00 808 ILE A N 1
ATOM 6536 C CA . ILE A 1 808 ? -28.383 5.148 34.878 1.00 89.00 808 ILE A CA 1
ATOM 6537 C C . ILE A 1 808 ? -29.282 6.282 35.374 1.00 89.00 808 ILE A C 1
ATOM 6539 O O . ILE A 1 808 ? -29.925 6.142 36.408 1.00 89.00 808 ILE A O 1
ATOM 6543 N N . THR A 1 809 ? -29.383 7.378 34.618 1.00 85.81 809 THR A N 1
ATOM 6544 C CA . THR A 1 809 ? -30.275 8.501 34.940 1.00 85.81 809 THR A CA 1
ATOM 6545 C C . THR A 1 809 ? -31.742 8.071 34.912 1.00 85.81 809 THR A C 1
ATOM 6547 O O . THR A 1 809 ? -32.539 8.527 35.728 1.00 85.81 809 THR A O 1
ATOM 6550 N N . ALA A 1 810 ? -32.087 7.176 33.988 1.00 84.00 810 ALA A N 1
ATOM 6551 C CA . ALA A 1 810 ? -33.417 6.600 33.882 1.00 84.00 810 ALA A CA 1
ATOM 6552 C C . ALA A 1 810 ? -33.662 5.527 34.952 1.00 84.00 810 ALA A C 1
ATOM 6554 O O . ALA A 1 810 ? -34.466 5.737 35.858 1.00 84.00 810 ALA A O 1
ATOM 6555 N N . ILE A 1 811 ? -32.895 4.431 34.903 1.00 83.50 811 ILE A N 1
ATOM 6556 C CA . ILE A 1 811 ? -33.104 3.244 35.748 1.00 83.50 811 ILE A CA 1
ATOM 6557 C C . ILE A 1 811 ? -32.817 3.546 37.220 1.00 83.50 811 ILE A C 1
ATOM 6559 O O . ILE A 1 811 ? -33.560 3.139 38.109 1.00 83.50 811 ILE A O 1
ATOM 6563 N N . GLY A 1 812 ? -31.726 4.261 37.505 1.00 76.25 812 GLY A N 1
ATOM 6564 C CA . GLY A 1 812 ? -31.219 4.426 38.868 1.00 76.25 812 GLY A CA 1
ATOM 6565 C C . GLY A 1 812 ? -32.166 5.200 39.786 1.00 76.25 812 GLY A C 1
ATOM 6566 O O . GLY A 1 812 ? -32.074 5.072 41.006 1.00 76.25 812 GLY A O 1
ATOM 6567 N N . SER A 1 813 ? -33.102 5.965 39.213 1.00 78.81 813 SER A N 1
ATOM 6568 C CA . SER A 1 813 ? -34.121 6.700 39.964 1.00 78.81 813 SER A CA 1
ATOM 6569 C C . SER A 1 813 ? -35.331 5.843 40.368 1.00 78.81 813 SER A C 1
ATOM 6571 O O . SER A 1 813 ? -35.988 6.165 41.362 1.00 78.81 813 SER A O 1
ATOM 6573 N N . ASP A 1 814 ? -35.596 4.731 39.677 1.00 83.62 814 ASP A N 1
ATOM 6574 C CA . ASP A 1 814 ? -36.825 3.939 39.830 1.00 83.62 814 ASP A CA 1
ATOM 6575 C C . ASP A 1 814 ? -36.942 3.322 41.232 1.00 83.62 814 ASP A C 1
ATOM 6577 O O . ASP A 1 814 ? -37.957 3.488 41.924 1.00 83.62 814 ASP A O 1
ATOM 6581 N N . ASP A 1 815 ? -35.851 2.722 41.712 1.00 84.06 815 ASP A N 1
ATOM 6582 C CA . ASP A 1 815 ? -35.756 2.134 43.052 1.00 84.06 815 ASP A CA 1
ATOM 6583 C C . ASP A 1 815 ? -35.971 3.186 44.160 1.00 84.06 815 ASP A C 1
ATOM 6585 O O . ASP A 1 815 ? -36.573 2.910 45.208 1.00 84.06 815 ASP A O 1
ATOM 6589 N N . THR A 1 816 ? -35.579 4.442 43.908 1.00 84.00 816 THR A N 1
ATOM 6590 C CA . THR A 1 816 ? -35.752 5.537 44.875 1.00 84.00 816 THR A CA 1
ATOM 6591 C C . THR A 1 816 ? -37.227 5.884 45.090 1.00 84.00 816 THR A C 1
ATOM 6593 O O . THR A 1 816 ? -37.651 6.171 46.220 1.00 84.00 816 THR A O 1
ATOM 6596 N N . PHE A 1 817 ? -38.045 5.806 44.032 1.00 85.75 817 PHE A N 1
ATOM 6597 C CA . PHE A 1 817 ? -39.483 6.049 44.118 1.00 85.75 817 PHE A CA 1
ATOM 6598 C C . PHE A 1 817 ? -40.191 4.936 44.882 1.00 85.75 817 PHE A C 1
ATOM 6600 O O . PHE A 1 817 ? -41.082 5.227 45.688 1.00 85.75 817 PHE A O 1
ATOM 6607 N N . ILE A 1 818 ? -39.766 3.687 44.682 1.00 84.50 818 ILE A N 1
ATOM 6608 C CA . ILE A 1 818 ? -40.331 2.505 45.336 1.00 84.50 818 ILE A CA 1
ATOM 6609 C C . ILE A 1 818 ? -40.092 2.558 46.843 1.00 84.50 818 ILE A C 1
ATOM 6611 O O . ILE A 1 818 ? -41.053 2.446 47.612 1.00 84.50 818 ILE A O 1
ATOM 6615 N N . LEU A 1 819 ? -38.849 2.784 47.286 1.00 86.06 819 LEU A N 1
ATOM 6616 C CA . LEU A 1 819 ? -38.536 2.845 48.717 1.00 86.06 819 LEU A CA 1
ATOM 6617 C C . LEU A 1 819 ? -39.258 4.017 49.403 1.00 86.06 819 LEU A C 1
ATOM 6619 O O . LEU A 1 819 ? -39.856 3.845 50.471 1.00 86.06 819 LEU A O 1
ATOM 6623 N N . ASN A 1 820 ? -39.261 5.201 48.779 1.00 84.00 820 ASN A N 1
ATOM 6624 C CA . ASN A 1 820 ? -39.950 6.376 49.320 1.00 84.00 820 ASN A CA 1
ATOM 6625 C C . ASN A 1 820 ? -41.466 6.140 49.442 1.00 84.00 820 ASN A C 1
ATOM 6627 O O . ASN A 1 820 ? -42.083 6.476 50.457 1.00 84.00 820 ASN A O 1
ATOM 6631 N N . TYR A 1 821 ? -42.077 5.526 48.428 1.00 83.31 821 TYR A N 1
ATOM 6632 C CA . TYR A 1 821 ? -43.500 5.204 48.438 1.00 83.31 821 TYR A CA 1
ATOM 6633 C C . TYR A 1 821 ? -43.851 4.137 49.486 1.00 83.31 821 TYR A C 1
ATOM 6635 O O . TYR A 1 821 ? -44.797 4.319 50.261 1.00 83.31 821 TYR A O 1
ATOM 6643 N N . ALA A 1 822 ? -43.049 3.072 49.589 1.00 82.56 822 ALA A N 1
ATOM 6644 C CA . ALA A 1 822 ? -43.198 2.044 50.617 1.00 82.56 822 ALA A CA 1
ATOM 6645 C C . ALA A 1 822 ? -43.131 2.649 52.030 1.00 82.56 822 ALA A C 1
ATOM 6647 O O . ALA A 1 822 ? -43.968 2.327 52.877 1.00 82.56 822 ALA A O 1
ATOM 6648 N N . ASN A 1 823 ? -42.212 3.594 52.265 1.00 83.94 823 ASN A N 1
ATOM 6649 C CA . ASN A 1 823 ? -42.117 4.332 53.524 1.00 83.94 823 ASN A CA 1
ATOM 6650 C C . ASN A 1 823 ? -43.366 5.193 53.790 1.00 83.94 823 ASN A C 1
ATOM 6652 O O . ASN A 1 823 ? -43.944 5.114 54.875 1.00 83.94 823 ASN A O 1
ATOM 6656 N N . LYS A 1 824 ? -43.858 5.952 52.797 1.00 79.94 824 LYS A N 1
ATOM 6657 C CA . LYS A 1 824 ? -45.106 6.736 52.927 1.00 79.94 824 LYS A CA 1
ATOM 6658 C C . LYS A 1 824 ? -46.305 5.853 53.301 1.00 79.94 824 LYS A C 1
ATOM 6660 O O . LYS A 1 824 ? -47.102 6.234 54.164 1.00 79.94 824 LYS A O 1
ATOM 6665 N N . ILE A 1 825 ? -46.445 4.677 52.680 1.00 77.31 825 ILE A N 1
ATOM 6666 C CA . ILE A 1 825 ? -47.515 3.727 53.022 1.00 77.31 825 ILE A CA 1
ATOM 6667 C C . ILE A 1 825 ? -47.322 3.166 54.429 1.00 77.31 825 ILE A C 1
ATOM 6669 O O . ILE A 1 825 ? -48.297 3.096 55.177 1.00 77.31 825 ILE A O 1
ATOM 6673 N N . ALA A 1 826 ? -46.106 2.754 54.790 1.00 81.75 826 ALA A N 1
ATOM 6674 C CA . ALA A 1 826 ? -45.818 2.185 56.101 1.00 81.75 826 ALA A CA 1
ATOM 6675 C C . ALA A 1 826 ? -46.148 3.185 57.222 1.00 81.75 826 ALA A C 1
ATOM 6677 O O . ALA A 1 826 ? -46.878 2.831 58.148 1.00 81.75 826 ALA A O 1
ATOM 6678 N N . ILE A 1 827 ? -45.749 4.455 57.068 1.00 79.56 827 ILE A N 1
ATOM 6679 C CA . ILE A 1 827 ? -46.130 5.551 57.975 1.00 79.56 827 ILE A CA 1
ATOM 6680 C C . ILE A 1 827 ? -47.659 5.671 58.051 1.00 79.56 827 ILE A C 1
ATOM 6682 O O . ILE A 1 827 ? -48.227 5.665 59.140 1.00 79.56 827 ILE A O 1
ATOM 6686 N N . LYS A 1 828 ? -48.364 5.709 56.911 1.00 75.62 828 LYS A N 1
ATOM 6687 C CA . LYS A 1 828 ? -49.836 5.818 56.880 1.00 75.62 828 LYS A CA 1
ATOM 6688 C C . LYS A 1 828 ? -50.535 4.627 57.552 1.00 75.62 828 LYS A C 1
ATOM 6690 O O . LYS A 1 828 ? -51.554 4.824 58.214 1.00 75.62 828 LYS A O 1
ATOM 6695 N N . LYS A 1 829 ? -50.019 3.404 57.384 1.00 75.12 829 LYS A N 1
ATOM 6696 C CA . LYS A 1 829 ? -50.548 2.183 58.016 1.00 75.12 829 LYS A CA 1
ATOM 6697 C C . LYS A 1 829 ? -50.308 2.191 59.529 1.00 75.12 829 LYS A C 1
ATOM 6699 O O . LYS A 1 829 ? -51.239 1.892 60.270 1.00 75.12 829 LYS A O 1
ATOM 6704 N N . LEU A 1 830 ? -49.118 2.582 59.987 1.00 79.56 830 LEU A N 1
ATOM 6705 C CA . LEU A 1 830 ? -48.781 2.662 61.414 1.00 79.56 830 LEU A CA 1
ATOM 6706 C C . LEU A 1 830 ? -49.539 3.786 62.134 1.00 79.56 830 LEU A C 1
ATOM 6708 O O . LEU A 1 830 ? -50.061 3.561 63.221 1.00 79.56 830 LEU A O 1
ATOM 6712 N N . LEU A 1 831 ? -49.704 4.951 61.495 1.00 71.50 831 LEU A N 1
ATOM 6713 C CA . LEU A 1 831 ? -50.536 6.043 62.013 1.00 71.50 831 LEU A CA 1
ATOM 6714 C C . LEU A 1 831 ? -52.001 5.613 62.183 1.00 71.50 831 LEU A C 1
ATOM 6716 O O . LEU A 1 831 ? -52.607 5.903 63.211 1.00 71.50 831 LEU A O 1
ATOM 6720 N N . LYS A 1 832 ? -52.560 4.882 61.205 1.00 69.75 832 LYS A N 1
ATOM 6721 C CA . LYS A 1 832 ? -53.918 4.319 61.304 1.00 69.75 832 LYS A CA 1
ATOM 6722 C C . LYS A 1 832 ? -54.034 3.232 62.371 1.00 69.75 832 LYS A C 1
ATOM 6724 O O . LYS A 1 832 ? -55.057 3.148 63.034 1.00 69.75 832 LYS A O 1
ATOM 6729 N N . ARG A 1 833 ? -53.020 2.378 62.528 1.00 63.94 833 ARG A N 1
ATOM 6730 C CA . ARG A 1 833 ? -53.026 1.320 63.547 1.00 63.94 833 ARG A CA 1
ATOM 6731 C C . ARG A 1 833 ? -53.047 1.924 64.953 1.00 63.94 833 ARG A C 1
ATOM 6733 O O . ARG A 1 833 ? -53.950 1.621 65.722 1.00 63.94 833 ARG A O 1
ATOM 6740 N N . ASN A 1 834 ? -52.174 2.896 65.216 1.00 54.34 834 ASN A N 1
ATOM 6741 C CA . ASN A 1 834 ? -52.118 3.585 66.508 1.00 54.34 834 ASN A CA 1
ATOM 6742 C C . ASN A 1 834 ? -53.366 4.439 66.798 1.00 54.34 834 ASN A C 1
ATOM 6744 O O . ASN A 1 834 ? -53.680 4.674 67.963 1.00 54.34 834 ASN A O 1
ATOM 6748 N N . SER A 1 835 ? -54.100 4.890 65.770 1.00 48.69 835 SER A N 1
ATOM 6749 C CA . SER A 1 835 ? -55.397 5.555 65.958 1.00 48.69 835 SER A CA 1
ATOM 6750 C C . SER A 1 835 ? -56.547 4.577 66.233 1.00 48.69 835 SER A C 1
ATOM 6752 O O . SER A 1 835 ? -57.563 4.982 66.786 1.00 48.69 835 SER A O 1
ATOM 6754 N N . VAL A 1 836 ? -56.412 3.308 65.829 1.00 45.31 836 VAL A N 1
ATOM 6755 C CA . VAL A 1 836 ? -57.417 2.248 66.037 1.00 45.31 836 VAL A CA 1
ATOM 6756 C C . VAL A 1 836 ? -57.211 1.535 67.380 1.00 45.31 836 VAL A C 1
ATOM 6758 O O . VAL A 1 836 ? -58.171 1.030 67.947 1.00 45.31 836 VAL A O 1
ATOM 6761 N N . ASP A 1 837 ? -56.018 1.583 67.971 1.00 41.94 837 ASP A N 1
ATOM 6762 C CA . ASP A 1 837 ? -55.730 0.923 69.255 1.00 41.94 837 ASP A CA 1
ATOM 6763 C C . ASP A 1 837 ? -56.316 1.649 70.500 1.00 41.94 837 ASP A C 1
ATOM 6765 O O . ASP A 1 837 ? -56.049 1.262 71.638 1.00 41.94 837 ASP A O 1
ATOM 6769 N N . VAL A 1 838 ? -57.179 2.664 70.317 1.00 38.16 838 VAL A N 1
ATOM 6770 C CA . VAL A 1 838 ? -57.951 3.334 71.389 1.00 38.16 838 VAL A CA 1
ATOM 6771 C C . VAL A 1 838 ? -59.459 3.106 71.206 1.00 38.16 838 VAL A C 1
ATOM 6773 O O . VAL A 1 838 ? -60.254 4.039 71.164 1.00 38.16 838 VAL A O 1
ATOM 6776 N N . PHE A 1 839 ? -59.887 1.848 71.119 1.00 32.03 839 PHE A N 1
ATOM 6777 C CA . PHE A 1 839 ? -61.283 1.480 71.378 1.00 32.03 839 PHE A CA 1
ATOM 6778 C C . PHE A 1 839 ? -61.390 0.928 72.804 1.00 32.03 839 PHE A C 1
ATOM 6780 O O . PHE A 1 839 ? -61.261 -0.273 73.031 1.00 32.03 839 PHE A O 1
ATOM 6787 N N . ARG A 1 840 ? -61.611 1.807 73.793 1.00 31.84 840 ARG A N 1
ATOM 6788 C CA . ARG A 1 840 ? -62.118 1.368 75.105 1.00 31.84 840 ARG A CA 1
ATOM 6789 C C . ARG A 1 840 ? -63.631 1.147 74.986 1.00 31.84 840 ARG A C 1
ATOM 6791 O O . ARG A 1 840 ? -64.317 2.069 74.547 1.00 31.84 840 ARG A O 1
ATOM 6798 N N . PRO A 1 841 ? -64.169 -0.019 75.382 1.00 35.59 841 PRO A N 1
ATOM 6799 C CA . PRO A 1 841 ? -65.609 -0.208 75.451 1.00 35.59 841 PRO A CA 1
ATOM 6800 C C . PRO A 1 841 ? -66.170 0.689 76.563 1.00 35.59 841 PRO A C 1
ATOM 6802 O O . PRO A 1 841 ? -65.716 0.633 77.705 1.00 35.59 841 PRO A O 1
ATOM 6805 N N . ILE A 1 842 ? -67.131 1.544 76.219 1.00 37.41 842 ILE A N 1
ATOM 6806 C CA . ILE A 1 842 ? -67.949 2.273 77.196 1.00 37.41 842 ILE A CA 1
ATOM 6807 C C . ILE A 1 842 ? -68.989 1.271 77.738 1.00 37.41 842 ILE A C 1
ATOM 6809 O O . ILE A 1 842 ? -69.548 0.524 76.929 1.00 37.41 842 ILE A O 1
ATOM 6813 N N . PRO A 1 843 ? -69.252 1.205 79.059 1.00 36.50 843 PRO A N 1
ATOM 6814 C CA . PRO A 1 843 ? -70.247 0.290 79.615 1.00 36.50 843 PRO A CA 1
ATOM 6815 C C . PRO A 1 843 ? -71.633 0.594 79.038 1.00 36.50 843 PRO A C 1
ATOM 6817 O O . PRO A 1 843 ? -72.071 1.745 79.032 1.00 36.50 843 PRO A O 1
ATOM 6820 N N . GLN A 1 844 ? -72.297 -0.442 78.528 1.00 34.38 844 GLN A N 1
ATOM 6821 C CA . GLN A 1 844 ? -73.673 -0.385 78.051 1.00 34.38 844 GLN A CA 1
ATOM 6822 C C . GLN A 1 844 ? -74.622 -0.364 79.246 1.00 34.38 844 GLN A C 1
ATOM 6824 O O . GLN A 1 844 ? -74.854 -1.409 79.834 1.00 34.38 844 GLN A O 1
ATOM 6829 N N . ASP A 1 845 ? -75.209 0.790 79.539 1.00 34.69 845 ASP A N 1
ATOM 6830 C CA . ASP A 1 845 ? -76.504 0.882 80.206 1.00 34.69 845 ASP A CA 1
ATOM 6831 C C . ASP A 1 845 ? -77.253 2.092 79.631 1.00 34.69 845 ASP A C 1
ATOM 6833 O O . ASP A 1 845 ? -76.662 3.151 79.426 1.00 34.69 845 ASP A O 1
ATOM 6837 N N . ASN A 1 846 ? -78.557 1.903 79.389 1.00 39.62 846 ASN A N 1
ATOM 6838 C CA . ASN A 1 846 ? -79.591 2.889 79.035 1.00 39.62 846 ASN A CA 1
ATOM 6839 C C . ASN A 1 846 ? -79.928 3.188 77.544 1.00 39.62 846 ASN A C 1
ATOM 6841 O O . ASN A 1 846 ? -79.470 4.161 76.956 1.00 39.62 846 ASN A O 1
ATOM 6845 N N . PHE A 1 847 ? -80.944 2.433 77.067 1.00 45.44 847 PHE A N 1
ATOM 6846 C CA . PHE A 1 847 ? -82.094 2.845 76.214 1.00 45.44 847 PHE A CA 1
ATOM 6847 C C . PHE A 1 847 ? -81.926 2.992 74.672 1.00 45.44 847 PHE A C 1
ATOM 6849 O O . PHE A 1 847 ? -80.850 3.308 74.182 1.00 45.44 847 PHE A O 1
ATOM 6856 N N . PRO A 1 848 ? -83.015 2.855 73.869 1.00 35.19 848 PRO A N 1
ATOM 6857 C CA . PRO A 1 848 ? -83.868 1.671 73.678 1.00 35.19 848 PRO A CA 1
ATOM 6858 C C . PRO A 1 848 ? -84.134 1.342 72.180 1.00 35.19 848 PRO A C 1
ATOM 6860 O O . PRO A 1 848 ? -83.874 2.122 71.268 1.00 35.19 848 PRO A O 1
ATOM 6863 N N . LYS A 1 849 ? -84.691 0.149 71.937 1.00 32.75 849 LYS A N 1
ATOM 6864 C CA . LYS A 1 849 ? -85.075 -0.423 70.630 1.00 32.75 849 LYS A CA 1
ATOM 6865 C C . LYS A 1 849 ? -86.054 0.468 69.848 1.00 32.75 849 LYS A C 1
ATOM 6867 O O . LYS A 1 849 ? -87.070 0.826 70.424 1.00 32.75 849 LYS A O 1
ATOM 6872 N N . ILE A 1 850 ? -85.809 0.689 68.546 1.00 35.81 850 ILE A N 1
ATOM 6873 C CA . ILE A 1 850 ? -86.777 0.644 67.418 1.00 35.81 850 ILE A CA 1
ATOM 6874 C C . ILE A 1 850 ? -86.018 0.862 66.083 1.00 35.81 850 ILE A C 1
ATOM 6876 O O . ILE A 1 850 ? -85.318 1.853 65.916 1.00 35.81 850 ILE A O 1
ATOM 6880 N N . GLY A 1 851 ? -86.213 -0.050 65.120 1.00 33.22 851 GLY A N 1
ATOM 6881 C CA . GLY A 1 851 ? -86.273 0.280 63.684 1.00 33.22 851 GLY A CA 1
ATOM 6882 C C . GLY A 1 851 ? -84.975 0.384 62.868 1.00 33.22 851 GLY A C 1
ATOM 6883 O O . GLY A 1 851 ? -84.543 1.476 62.531 1.00 33.22 851 GLY A O 1
ATOM 6884 N N . PHE A 1 852 ? -84.421 -0.768 62.476 1.00 30.58 852 PHE A N 1
ATOM 6885 C CA . PHE A 1 852 ? -83.764 -1.085 61.187 1.00 30.58 852 PHE A CA 1
ATOM 6886 C C . PHE A 1 852 ? -83.405 0.066 60.204 1.00 30.58 852 PHE A C 1
ATOM 6888 O O . PHE A 1 852 ? -83.886 0.097 59.079 1.00 30.58 852 PHE A O 1
ATOM 6895 N N . ILE A 1 853 ? -82.489 0.971 60.566 1.00 31.22 853 ILE A N 1
ATOM 6896 C CA . ILE A 1 853 ? -81.715 1.800 59.621 1.00 31.22 853 ILE A CA 1
ATOM 6897 C C . ILE A 1 853 ? -80.322 1.989 60.233 1.00 31.22 853 ILE A C 1
ATOM 6899 O O . ILE A 1 853 ? -80.177 2.695 61.229 1.00 31.22 853 ILE A O 1
ATOM 6903 N N . VAL A 1 854 ? -79.283 1.368 59.657 1.00 32.44 854 VAL A N 1
ATOM 6904 C CA . VAL A 1 854 ? -77.881 1.622 60.041 1.00 32.44 854 VAL A CA 1
ATOM 6905 C C . VAL A 1 854 ? -77.505 3.013 59.529 1.00 32.44 854 VAL A C 1
ATOM 6907 O O . VAL A 1 854 ? -76.957 3.190 58.443 1.00 32.44 854 VAL A O 1
ATOM 6910 N N . ARG A 1 855 ? -77.891 4.023 60.308 1.00 28.61 855 ARG A N 1
ATOM 6911 C CA . ARG A 1 855 ? -77.469 5.411 60.167 1.00 28.61 855 ARG A CA 1
ATOM 6912 C C . ARG A 1 855 ? -76.107 5.533 60.842 1.00 28.61 855 ARG A C 1
ATOM 6914 O O . ARG A 1 855 ? -75.939 5.138 61.993 1.00 28.61 855 ARG A O 1
ATOM 6921 N N . SER A 1 856 ? -75.149 6.045 60.079 1.00 32.06 856 SER A N 1
ATOM 6922 C CA . SER A 1 856 ? -73.781 6.374 60.471 1.00 32.06 856 SER A CA 1
ATOM 6923 C C . SER A 1 856 ? -73.697 6.928 61.895 1.00 32.06 856 SER A C 1
ATOM 6925 O O . SER A 1 856 ? -74.125 8.053 62.161 1.00 32.06 856 SER A O 1
ATOM 6927 N N . VAL A 1 857 ? -73.112 6.143 62.797 1.00 29.84 857 VAL A N 1
ATOM 6928 C CA . VAL A 1 857 ? -72.608 6.640 64.075 1.00 29.84 857 VAL A CA 1
ATOM 6929 C C . VAL A 1 857 ? -71.500 7.635 63.744 1.00 29.84 857 VAL A C 1
ATOM 6931 O O . VAL A 1 857 ? -70.455 7.256 63.215 1.00 29.84 857 VAL A O 1
ATOM 6934 N N . ASN A 1 858 ? -71.749 8.916 64.017 1.00 27.36 858 ASN A N 1
ATOM 6935 C CA . ASN A 1 858 ? -70.720 9.948 64.027 1.00 27.36 858 ASN A CA 1
ATOM 6936 C C . ASN A 1 858 ? -69.755 9.639 65.178 1.00 27.36 858 ASN A C 1
ATOM 6938 O O . ASN A 1 858 ? -69.939 10.100 66.301 1.00 27.36 858 ASN A O 1
ATOM 6942 N N . LEU A 1 859 ? -68.735 8.827 64.897 1.00 30.03 859 LEU A N 1
ATOM 6943 C CA . LEU A 1 859 ? -67.557 8.722 65.743 1.00 30.03 859 LEU A CA 1
ATOM 6944 C C . LEU A 1 859 ? -66.796 10.045 65.648 1.00 30.03 859 LEU A C 1
ATOM 6946 O O . LEU A 1 859 ? -66.162 10.338 64.634 1.00 30.03 859 LEU A O 1
ATOM 6950 N N . SER A 1 860 ? -66.860 10.845 66.710 1.00 30.75 860 SER A N 1
ATOM 6951 C CA . SER A 1 860 ? -65.910 11.928 66.928 1.00 30.75 860 SER A CA 1
ATOM 6952 C C . SER A 1 860 ? -64.526 11.305 67.110 1.00 30.75 860 SER A C 1
ATOM 6954 O O . SER A 1 860 ? -64.212 10.739 68.157 1.00 30.75 860 SER A O 1
ATOM 6956 N N . ILE A 1 861 ? -63.717 11.362 66.056 1.00 33.78 861 ILE A N 1
ATOM 6957 C CA . ILE A 1 861 ? -62.307 10.988 66.086 1.00 33.78 861 ILE A CA 1
ATOM 6958 C C . ILE A 1 861 ? -61.607 12.021 66.974 1.00 33.78 861 ILE A C 1
ATOM 6960 O O . ILE A 1 861 ? -61.377 13.150 66.548 1.00 33.78 861 ILE A O 1
ATOM 6964 N N . CYS A 1 862 ? -61.283 11.658 68.216 1.00 31.06 862 CYS A N 1
ATOM 6965 C CA . CYS A 1 862 ? -60.264 12.386 68.965 1.00 31.06 862 CYS A CA 1
ATOM 6966 C C . CYS A 1 862 ? -58.930 12.142 68.251 1.00 31.06 862 CYS A C 1
ATOM 6968 O O . CYS A 1 862 ? -58.340 11.069 68.380 1.00 31.06 862 CYS A O 1
ATOM 6970 N N . GLU A 1 863 ? -58.471 13.115 67.462 1.00 44.66 863 GLU A N 1
ATOM 6971 C CA . GLU A 1 863 ? -57.101 13.139 66.954 1.00 44.66 863 GLU A CA 1
ATOM 6972 C C . GLU A 1 863 ? -56.153 13.158 68.163 1.00 44.66 863 GLU A C 1
ATOM 6974 O O . GLU A 1 863 ? -55.983 14.176 68.833 1.00 44.66 863 GLU A O 1
ATOM 6979 N N . ARG A 1 864 ? -55.561 12.007 68.500 1.00 49.31 864 ARG A N 1
ATOM 6980 C CA . ARG A 1 864 ? -54.472 11.953 69.478 1.00 49.31 864 ARG A CA 1
ATOM 6981 C C . ARG A 1 864 ? -53.306 12.755 68.900 1.00 49.31 864 ARG A C 1
ATOM 6983 O O . ARG A 1 864 ? -52.773 12.384 67.855 1.00 49.31 864 ARG A O 1
ATOM 6990 N N . ASN A 1 865 ? -52.905 13.830 69.581 1.00 56.28 865 ASN A N 1
ATOM 6991 C CA . ASN A 1 865 ? -51.654 14.525 69.287 1.00 56.28 865 ASN A CA 1
ATOM 6992 C C . ASN A 1 865 ? -50.500 13.553 69.547 1.00 56.28 865 ASN A C 1
ATOM 6994 O O . ASN A 1 865 ? -50.198 13.227 70.692 1.00 56.28 865 ASN A O 1
ATOM 6998 N N . ILE A 1 866 ? -49.903 13.053 68.469 1.00 65.00 866 ILE A N 1
ATOM 6999 C CA . ILE A 1 866 ? -48.753 12.153 68.512 1.00 65.00 866 ILE A CA 1
ATOM 7000 C C . ILE A 1 866 ? -47.563 12.953 69.044 1.00 65.00 866 ILE A C 1
ATOM 7002 O O . ILE A 1 866 ? -47.235 14.011 68.501 1.00 65.00 866 ILE A O 1
ATOM 7006 N N . THR A 1 867 ? -46.930 12.470 70.112 1.00 70.88 867 THR A N 1
ATOM 7007 C CA . THR A 1 867 ? -45.721 13.109 70.652 1.00 70.88 867 THR A CA 1
ATOM 7008 C C . THR A 1 867 ? -44.558 12.977 69.665 1.00 70.88 867 THR A C 1
ATOM 7010 O O . THR A 1 867 ? -44.509 12.049 68.860 1.00 70.88 867 THR A O 1
ATOM 7013 N N . GLU A 1 868 ? -43.587 13.891 69.716 1.00 66.50 868 GLU A N 1
ATOM 7014 C CA . GLU A 1 868 ? -42.422 13.859 68.817 1.00 66.50 868 GLU A CA 1
ATOM 7015 C C . GLU A 1 868 ? -41.653 12.529 68.900 1.00 66.50 868 GLU A C 1
ATOM 7017 O O . GLU A 1 868 ? -41.257 11.980 67.874 1.00 66.50 868 GLU A O 1
ATOM 7022 N N . HIS A 1 869 ? -41.538 11.965 70.105 1.00 74.38 869 HIS A N 1
ATOM 7023 C CA . HIS A 1 869 ? -40.925 10.657 70.328 1.00 74.38 869 HIS A CA 1
ATOM 7024 C C . HIS A 1 869 ? -41.758 9.510 69.725 1.00 74.38 869 HIS A C 1
ATOM 7026 O O . HIS A 1 869 ? -41.207 8.633 69.063 1.00 74.38 869 HIS A O 1
ATOM 7032 N N . GLU A 1 870 ? -43.087 9.510 69.900 1.00 75.81 870 GLU A N 1
ATOM 7033 C CA . GLU A 1 870 ? -43.967 8.512 69.268 1.00 75.81 870 GLU A CA 1
ATOM 7034 C C . GLU A 1 870 ? -43.892 8.588 67.735 1.00 75.81 870 GLU A C 1
ATOM 7036 O O . GLU A 1 870 ? -43.853 7.554 67.073 1.00 75.81 870 GLU A O 1
ATOM 7041 N N . TYR A 1 871 ? -43.829 9.792 67.157 1.00 74.31 871 TYR A N 1
ATOM 7042 C CA . TYR A 1 871 ? -43.685 9.964 65.710 1.00 74.31 871 TYR A CA 1
ATOM 7043 C C . TYR A 1 871 ? -42.338 9.432 65.200 1.00 74.31 871 TYR A C 1
ATOM 7045 O O . TYR A 1 871 ? -42.300 8.737 64.186 1.00 74.31 871 TYR A O 1
ATOM 7053 N N . GLN A 1 872 ? -41.242 9.689 65.921 1.00 76.62 872 GLN A N 1
ATOM 7054 C CA . GLN A 1 872 ? -39.921 9.148 65.586 1.00 76.62 872 GLN A CA 1
ATOM 7055 C C . GLN A 1 872 ? -39.887 7.614 65.635 1.00 76.62 872 GLN A C 1
ATOM 7057 O O . GLN A 1 872 ? -39.347 6.991 64.721 1.00 76.62 872 GLN A O 1
ATOM 7062 N N . GLU A 1 873 ? -40.496 6.992 66.648 1.00 81.38 873 GLU A N 1
ATOM 7063 C CA . GLU A 1 873 ? -40.610 5.528 66.732 1.00 81.38 873 GLU A CA 1
ATOM 7064 C C . GLU A 1 873 ? -41.474 4.954 65.598 1.00 81.38 873 GLU A C 1
ATOM 7066 O O . GLU A 1 873 ? -41.098 3.961 64.972 1.00 81.38 873 GLU A O 1
ATOM 7071 N N . ILE A 1 874 ? -42.575 5.627 65.242 1.00 81.56 874 ILE A N 1
ATOM 7072 C CA . ILE A 1 874 ? -43.379 5.272 64.062 1.00 81.56 874 ILE A CA 1
ATOM 7073 C C . ILE A 1 874 ? -42.531 5.345 62.790 1.00 81.56 874 ILE A C 1
ATOM 7075 O O . ILE A 1 874 ? -42.610 4.443 61.960 1.00 81.56 874 ILE A O 1
ATOM 7079 N N . CYS A 1 875 ? -41.708 6.382 62.621 1.00 81.56 875 CYS A N 1
ATOM 7080 C CA . CYS A 1 875 ? -40.829 6.520 61.461 1.00 81.56 875 CYS A CA 1
ATOM 7081 C C . CYS A 1 875 ? -39.747 5.429 61.404 1.00 81.56 875 CYS A C 1
ATOM 7083 O O . CYS A 1 875 ? -39.479 4.914 60.317 1.00 81.56 875 CYS A O 1
ATOM 7085 N N . LYS A 1 876 ? -39.157 5.041 62.543 1.00 84.06 876 LYS A N 1
ATOM 7086 C CA . LYS A 1 876 ? -38.188 3.931 62.624 1.00 84.06 876 LYS A CA 1
ATOM 7087 C C . LYS A 1 876 ? -38.824 2.588 62.260 1.00 84.06 876 LYS A C 1
ATOM 7089 O O . LYS A 1 876 ? -38.254 1.822 61.483 1.00 84.06 876 LYS A O 1
ATOM 7094 N N . GLU A 1 877 ? -40.017 2.304 62.772 1.00 86.38 877 GLU A N 1
ATOM 7095 C CA . GLU A 1 877 ? -40.711 1.059 62.434 1.00 86.38 877 GLU A CA 1
ATOM 7096 C C . GLU A 1 877 ? -41.222 1.083 60.983 1.00 86.38 877 GLU A C 1
ATOM 7098 O O . GLU A 1 877 ? -41.160 0.075 60.277 1.00 86.38 877 GLU A O 1
ATOM 7103 N N . ALA A 1 878 ? -41.646 2.250 60.484 1.00 85.38 878 ALA A N 1
ATOM 7104 C CA . ALA A 1 878 ? -42.069 2.420 59.099 1.00 85.38 878 ALA A CA 1
ATOM 7105 C C . ALA A 1 878 ? -40.941 2.118 58.111 1.00 85.38 878 ALA A C 1
ATOM 7107 O O . ALA A 1 878 ? -41.166 1.364 57.163 1.00 85.38 878 ALA A O 1
ATOM 7108 N N . ILE A 1 879 ? -39.735 2.657 58.335 1.00 85.94 879 ILE A N 1
ATOM 7109 C CA . ILE A 1 879 ? -38.601 2.412 57.437 1.00 85.94 879 ILE A CA 1
ATOM 7110 C C . ILE A 1 879 ? -38.168 0.946 57.480 1.00 85.94 879 ILE A C 1
ATOM 7112 O O . ILE A 1 879 ? -37.858 0.378 56.439 1.00 85.94 879 ILE A O 1
ATOM 7116 N N . LYS A 1 880 ? -38.239 0.287 58.644 1.00 87.69 880 LYS A N 1
ATOM 7117 C CA . LYS A 1 880 ? -37.953 -1.148 58.784 1.00 87.69 880 LYS A CA 1
ATOM 7118 C C . LYS A 1 880 ? -38.920 -2.008 57.965 1.00 87.69 880 LYS A C 1
ATOM 7120 O O . LYS A 1 880 ? -38.487 -2.930 57.273 1.00 87.69 880 LYS A O 1
ATOM 7125 N N . ILE A 1 881 ? -40.219 -1.698 58.012 1.00 84.94 881 ILE A N 1
ATOM 7126 C CA . ILE A 1 881 ? -41.244 -2.380 57.204 1.00 84.94 881 ILE A CA 1
ATOM 7127 C C . ILE A 1 881 ? -41.037 -2.083 55.714 1.00 84.94 881 ILE A C 1
ATOM 7129 O O . ILE A 1 881 ? -41.042 -3.002 54.896 1.00 84.94 881 ILE A O 1
ATOM 7133 N N . ALA A 1 882 ? -40.835 -0.813 55.361 1.00 85.38 882 ALA A N 1
ATOM 7134 C CA . ALA A 1 882 ? -40.650 -0.382 53.981 1.00 85.38 882 ALA A CA 1
ATOM 7135 C C . ALA A 1 882 ? -39.420 -1.034 53.345 1.00 85.38 882 ALA A C 1
ATOM 7137 O O . ALA A 1 882 ? -39.519 -1.579 52.248 1.00 85.38 882 ALA A O 1
ATOM 7138 N N . PHE A 1 883 ? -38.292 -1.041 54.053 1.00 86.75 883 PHE A N 1
ATOM 7139 C CA . PHE A 1 883 ? -37.049 -1.666 53.615 1.00 86.75 883 PHE A CA 1
ATOM 7140 C C . PHE A 1 883 ? -37.222 -3.178 53.434 1.00 86.75 883 PHE A C 1
ATOM 7142 O O . PHE A 1 883 ? -36.885 -3.713 52.386 1.00 86.75 883 PHE A O 1
ATOM 7149 N N . LYS A 1 884 ? -37.853 -3.877 54.390 1.00 84.12 884 LYS A N 1
ATOM 7150 C CA . LYS A 1 884 ? -38.110 -5.324 54.274 1.00 84.12 884 LYS A CA 1
ATOM 7151 C C . LYS A 1 884 ? -38.884 -5.693 53.001 1.00 84.12 884 LYS A C 1
ATOM 7153 O O . LYS A 1 884 ? -38.558 -6.699 52.372 1.00 84.12 884 LYS A O 1
ATOM 7158 N N . ASN A 1 885 ? -39.896 -4.907 52.640 1.00 77.06 885 ASN A N 1
ATOM 7159 C CA . ASN A 1 885 ? -40.767 -5.215 51.504 1.00 77.06 885 ASN A CA 1
ATOM 7160 C C . ASN A 1 885 ? -40.162 -4.762 50.164 1.00 77.06 885 ASN A C 1
ATOM 7162 O O . ASN A 1 885 ? -40.257 -5.466 49.163 1.00 77.06 885 ASN A O 1
ATOM 7166 N N . SER A 1 886 ? -39.507 -3.598 50.138 1.00 83.62 886 SER A N 1
ATOM 7167 C CA . SER A 1 886 ? -38.962 -3.024 48.900 1.00 83.62 886 SER A CA 1
ATOM 7168 C C . SER A 1 886 ? -37.613 -3.618 48.497 1.00 83.62 886 SER A C 1
ATOM 7170 O O . SER A 1 886 ? -37.390 -3.808 47.305 1.00 83.62 886 SER A O 1
ATOM 7172 N N . THR A 1 887 ? -36.740 -3.984 49.443 1.00 85.56 887 THR A N 1
ATOM 7173 C CA . THR A 1 887 ? -35.375 -4.460 49.146 1.00 85.56 887 THR A CA 1
ATOM 7174 C C . THR A 1 887 ? -35.357 -5.692 48.248 1.00 85.56 887 THR A C 1
ATOM 7176 O O . THR A 1 887 ? -34.534 -5.767 47.343 1.00 85.56 887 THR A O 1
ATOM 7179 N N . ILE A 1 888 ? -36.281 -6.641 48.441 1.00 82.44 888 ILE A N 1
ATOM 7180 C CA . ILE A 1 888 ? -36.378 -7.818 47.562 1.00 82.44 888 ILE A CA 1
ATOM 7181 C C . ILE A 1 888 ? -36.755 -7.387 46.146 1.00 82.44 888 ILE A C 1
ATOM 7183 O O . ILE A 1 888 ? -36.210 -7.912 45.184 1.00 82.44 888 ILE A O 1
ATOM 7187 N N . SER A 1 889 ? -37.676 -6.436 46.011 1.00 80.75 889 SER A N 1
ATOM 7188 C CA . SER A 1 889 ? -38.098 -5.971 44.698 1.00 80.75 889 SER A CA 1
ATOM 7189 C C . SER A 1 889 ? -36.981 -5.222 43.973 1.00 80.75 889 SER A C 1
ATOM 7191 O O . SER A 1 889 ? -36.742 -5.532 42.814 1.00 80.75 889 SER A O 1
ATOM 7193 N N . MET A 1 890 ? -36.303 -4.299 44.663 1.00 86.06 890 MET A N 1
ATOM 7194 C CA . MET A 1 890 ? -35.197 -3.498 44.116 1.00 86.06 890 MET A CA 1
ATOM 7195 C C . MET A 1 890 ? -33.979 -4.370 43.777 1.00 86.06 890 MET A C 1
ATOM 7197 O O . MET A 1 890 ? -33.330 -4.186 42.754 1.00 86.06 890 MET A O 1
ATOM 7201 N N . PHE A 1 891 ? -33.678 -5.373 44.615 1.00 86.62 891 PHE A N 1
ATOM 7202 C CA . PHE A 1 891 ? -32.581 -6.305 44.343 1.00 86.62 891 PHE A CA 1
ATOM 7203 C C . PHE A 1 891 ? -32.811 -7.063 43.052 1.00 86.62 891 PHE A C 1
ATOM 7205 O O . PHE A 1 891 ? -31.887 -7.238 42.271 1.00 86.62 891 PHE A O 1
ATOM 7212 N N . VAL A 1 892 ? -34.033 -7.537 42.834 1.00 81.25 892 VAL A N 1
ATOM 7213 C CA . VAL A 1 892 ? -34.297 -8.396 41.690 1.00 81.25 892 VAL A CA 1
ATOM 7214 C C . VAL A 1 892 ? -34.274 -7.590 40.404 1.00 81.25 892 VAL A C 1
ATOM 7216 O O . VAL A 1 892 ? -33.648 -8.060 39.466 1.00 81.25 892 VAL A O 1
ATOM 7219 N N . THR A 1 893 ? -34.878 -6.400 40.364 1.00 82.12 893 THR A N 1
ATOM 7220 C CA . THR A 1 893 ? -34.829 -5.522 39.183 1.00 82.12 893 THR A CA 1
ATOM 7221 C C . THR A 1 893 ? -33.395 -5.141 38.833 1.00 82.12 893 THR A C 1
ATOM 7223 O O . THR A 1 893 ? -32.940 -5.371 37.710 1.00 82.12 893 THR A O 1
ATOM 7226 N N . SER A 1 894 ? -32.621 -4.688 39.822 1.00 87.62 894 SER A N 1
ATOM 7227 C CA . SER A 1 894 ? -31.198 -4.383 39.646 1.00 87.62 894 SER A CA 1
ATOM 7228 C C . SER A 1 894 ? -30.370 -5.615 39.248 1.00 87.62 894 SER A C 1
ATOM 7230 O O . SER A 1 894 ? -29.468 -5.525 38.418 1.00 87.62 894 SER A O 1
ATOM 7232 N N . ALA A 1 895 ? -30.669 -6.797 39.793 1.00 84.94 895 ALA A N 1
ATOM 7233 C CA . ALA A 1 895 ? -29.957 -8.024 39.452 1.00 84.94 895 ALA A CA 1
ATOM 7234 C C . ALA A 1 895 ? -30.304 -8.527 38.045 1.00 84.94 895 ALA A C 1
ATOM 7236 O O . ALA A 1 895 ? -29.399 -8.912 37.314 1.00 84.94 895 ALA A O 1
ATOM 7237 N N . THR A 1 896 ? -31.575 -8.526 37.633 1.00 84.69 896 THR A N 1
ATOM 7238 C CA . THR A 1 896 ? -31.976 -8.981 36.290 1.00 84.69 896 THR A CA 1
ATOM 7239 C C . THR A 1 896 ? -31.449 -8.058 35.203 1.00 84.69 896 THR A C 1
ATOM 7241 O O . THR A 1 896 ? -30.988 -8.541 34.168 1.00 84.69 896 THR A O 1
ATOM 7244 N N . THR A 1 897 ? -31.442 -6.747 35.454 1.00 86.56 897 THR A N 1
ATOM 7245 C CA . THR A 1 897 ? -30.835 -5.765 34.548 1.00 86.56 897 THR A CA 1
ATOM 7246 C C . THR A 1 897 ? -29.316 -5.947 34.482 1.00 86.56 897 THR A C 1
ATOM 7248 O O . THR A 1 897 ? -28.779 -6.113 33.388 1.00 86.56 897 THR A O 1
ATOM 7251 N N . ALA A 1 898 ? -28.617 -6.034 35.621 1.00 88.56 898 ALA A N 1
ATOM 7252 C CA . ALA A 1 898 ? -27.168 -6.257 35.649 1.00 88.56 898 ALA A CA 1
ATOM 7253 C C . ALA A 1 898 ? -26.754 -7.586 34.996 1.00 88.56 898 ALA A C 1
ATOM 7255 O O . ALA A 1 898 ? -25.800 -7.619 34.222 1.00 88.56 898 ALA A O 1
ATOM 7256 N N . ILE A 1 899 ? -27.481 -8.679 35.252 1.00 87.06 899 ILE A N 1
ATOM 7257 C CA . ILE A 1 899 ? -27.237 -9.984 34.621 1.00 87.06 899 ILE A CA 1
ATOM 7258 C C . ILE A 1 899 ? -27.396 -9.886 33.104 1.00 87.06 899 ILE A C 1
ATOM 7260 O O . ILE A 1 899 ? -26.561 -10.429 32.382 1.00 87.06 899 ILE A O 1
ATOM 7264 N N . ALA A 1 900 ? -28.425 -9.191 32.608 1.00 83.94 900 ALA A N 1
ATOM 7265 C CA . ALA A 1 900 ? -28.598 -8.992 31.172 1.00 83.94 900 ALA A CA 1
ATOM 7266 C C . ALA A 1 900 ? -27.393 -8.261 30.554 1.00 83.94 900 ALA A C 1
ATOM 7268 O O . ALA A 1 900 ? -26.902 -8.685 29.510 1.00 83.94 900 ALA A O 1
ATOM 7269 N N . PHE A 1 901 ? -26.843 -7.248 31.235 1.00 87.62 901 PHE A N 1
ATOM 7270 C CA . PHE A 1 901 ? -25.609 -6.592 30.795 1.00 87.62 901 PHE A CA 1
ATOM 7271 C C . PHE A 1 901 ? -24.386 -7.506 30.860 1.00 87.62 901 PHE A C 1
ATOM 7273 O O . PHE A 1 901 ? -23.617 -7.548 29.905 1.00 87.62 901 PHE A O 1
ATOM 7280 N N . PHE A 1 902 ? -24.212 -8.289 31.925 1.00 89.81 902 PHE A N 1
ATOM 7281 C CA . PHE A 1 902 ? -23.087 -9.221 32.024 1.00 89.81 902 PHE A CA 1
ATOM 7282 C C . PHE A 1 902 ? -23.164 -10.377 31.021 1.00 89.81 902 PHE A C 1
ATOM 7284 O O . PHE A 1 902 ? -22.120 -10.896 30.630 1.00 89.81 902 PHE A O 1
ATOM 7291 N N . CYS A 1 903 ? -24.352 -10.752 30.532 1.00 86.31 903 CYS A N 1
ATOM 7292 C CA . CYS A 1 903 ? -24.477 -11.745 29.457 1.00 86.31 903 CYS A CA 1
ATOM 7293 C C . CYS A 1 903 ? -23.732 -11.311 28.179 1.00 86.31 903 CYS A C 1
ATOM 7295 O O . CYS A 1 903 ? -23.224 -12.168 27.455 1.00 86.31 903 CYS A O 1
ATOM 7297 N N . ASN A 1 904 ? -23.562 -10.001 27.952 1.00 84.38 904 ASN A N 1
ATOM 7298 C CA . ASN A 1 904 ? -22.793 -9.464 26.824 1.00 84.38 904 ASN A CA 1
ATOM 7299 C C . ASN A 1 904 ? -21.289 -9.791 26.886 1.00 84.38 904 ASN A C 1
ATOM 7301 O O . ASN A 1 904 ? -20.606 -9.659 25.876 1.00 84.38 904 ASN A O 1
ATOM 7305 N N . ILE A 1 905 ? -20.760 -10.266 28.024 1.00 88.00 905 ILE A N 1
ATOM 7306 C CA . ILE A 1 905 ? -19.375 -10.769 28.125 1.00 88.00 905 ILE A CA 1
ATOM 7307 C C . ILE A 1 905 ? -19.158 -11.983 27.206 1.00 88.00 905 ILE A C 1
ATOM 7309 O O . ILE A 1 905 ? -18.038 -12.216 26.751 1.00 88.00 905 ILE A O 1
ATOM 7313 N N . SER A 1 906 ? -20.225 -12.743 26.927 1.00 85.06 906 SER A N 1
ATOM 7314 C CA . SER A 1 906 ? -20.174 -13.907 26.038 1.00 85.06 906 SER A CA 1
ATOM 7315 C C . SER A 1 906 ? -20.014 -13.540 24.563 1.00 85.06 906 SER A C 1
ATOM 7317 O O . SER A 1 906 ? -19.532 -14.372 23.799 1.00 85.06 906 SER A O 1
ATOM 7319 N N . SER A 1 907 ? -20.363 -12.308 24.167 1.00 83.81 907 SER A N 1
ATOM 7320 C CA . SER A 1 907 ? -20.157 -11.853 22.792 1.00 83.81 907 SER A CA 1
ATOM 7321 C C . SER A 1 907 ? -18.672 -11.770 22.499 1.00 83.81 907 SER A C 1
ATOM 7323 O O . SER A 1 907 ? -17.920 -11.275 23.320 1.00 83.81 907 SER A O 1
ATOM 7325 N N . SER A 1 908 ? -18.241 -12.195 21.322 1.00 84.00 908 SER A N 1
ATOM 7326 C CA . SER A 1 908 ? -16.882 -12.010 20.802 1.00 84.00 908 SER A CA 1
ATOM 7327 C C . SER A 1 908 ? -16.470 -10.536 20.633 1.00 84.00 908 SER A C 1
ATOM 7329 O O . SER A 1 908 ? -15.278 -10.225 20.645 1.00 84.00 908 SER A O 1
ATOM 7331 N N . ILE A 1 909 ? -17.440 -9.624 20.503 1.00 84.62 909 ILE A N 1
ATOM 7332 C CA . ILE A 1 909 ? -17.219 -8.236 20.103 1.00 84.62 909 ILE A CA 1
ATOM 7333 C C . ILE A 1 909 ? -16.763 -7.422 21.309 1.00 84.62 909 ILE A C 1
ATOM 7335 O O . ILE A 1 909 ? -17.522 -7.196 22.253 1.00 84.62 909 ILE A O 1
ATOM 7339 N N . VAL A 1 910 ? -15.533 -6.909 21.246 1.00 87.69 910 VAL A N 1
ATOM 7340 C CA . VAL A 1 910 ? -14.885 -6.167 22.343 1.00 87.69 910 VAL A CA 1
ATOM 7341 C C . VAL A 1 910 ? -15.751 -5.006 22.848 1.00 87.69 910 VAL A C 1
ATOM 7343 O O . VAL A 1 910 ? -15.940 -4.850 24.051 1.00 87.69 910 VAL A O 1
ATOM 7346 N N . VAL A 1 911 ? -16.349 -4.231 21.937 1.00 87.75 911 VAL A N 1
ATOM 7347 C CA . VAL A 1 911 ? -17.214 -3.087 22.277 1.00 87.75 911 VAL A CA 1
ATOM 7348 C C . VAL A 1 911 ? -18.428 -3.518 23.114 1.00 87.75 911 VAL A C 1
ATOM 7350 O O . VAL A 1 911 ? -18.755 -2.866 24.105 1.00 87.75 911 VAL A O 1
ATOM 7353 N N . VAL A 1 912 ? -19.062 -4.637 22.749 1.00 85.94 912 VAL A N 1
ATOM 7354 C CA . VAL A 1 912 ? -20.245 -5.186 23.432 1.00 85.94 912 VAL A CA 1
ATOM 7355 C C . VAL A 1 912 ? -19.864 -5.755 24.802 1.00 85.94 912 VAL A C 1
ATOM 7357 O O . VAL A 1 912 ? -20.560 -5.485 25.784 1.00 85.94 912 VAL A O 1
ATOM 7360 N N . LYS A 1 913 ? -18.716 -6.445 24.907 1.00 89.44 913 LYS A N 1
ATOM 7361 C CA . LYS A 1 913 ? -18.161 -6.912 26.191 1.00 89.44 913 LYS A CA 1
ATOM 7362 C C . LYS A 1 913 ? -17.908 -5.754 27.153 1.00 89.44 913 LYS A C 1
ATOM 7364 O O . LYS A 1 913 ? -18.366 -5.786 28.294 1.00 89.44 913 LYS A O 1
ATOM 7369 N N . CYS A 1 914 ? -17.180 -4.735 26.695 1.00 91.00 914 CYS A N 1
ATOM 7370 C CA . CYS A 1 914 ? -16.812 -3.564 27.487 1.00 91.00 914 CYS A CA 1
ATOM 7371 C C . CYS A 1 914 ? -18.050 -2.809 27.989 1.00 91.00 914 CYS A C 1
ATOM 7373 O O . CYS A 1 914 ? -18.118 -2.475 29.173 1.00 91.00 914 CYS A O 1
ATOM 7375 N N . PHE A 1 915 ? -19.050 -2.620 27.122 1.00 90.19 915 PHE A N 1
ATOM 7376 C CA . PHE A 1 915 ? -20.337 -2.036 27.498 1.00 90.19 915 PHE A CA 1
ATOM 7377 C C . PHE A 1 915 ? -21.079 -2.876 28.538 1.00 90.19 915 PHE A C 1
ATOM 7379 O O . PHE A 1 915 ? -21.522 -2.337 29.550 1.00 90.19 915 PHE A O 1
ATOM 7386 N N . GLY A 1 916 ? -21.162 -4.194 28.337 1.00 89.56 916 GLY A N 1
ATOM 7387 C CA . GLY A 1 916 ? -21.792 -5.109 29.287 1.00 89.56 916 GLY A CA 1
ATOM 7388 C C . GLY A 1 916 ? -21.159 -5.074 30.679 1.00 89.56 916 GLY A C 1
ATOM 7389 O O . GLY A 1 916 ? -21.869 -5.005 31.681 1.00 89.56 916 GLY A O 1
ATOM 7390 N N . ILE A 1 917 ? -19.824 -5.060 30.748 1.00 92.81 917 ILE A N 1
ATOM 7391 C CA . ILE A 1 917 ? -19.082 -4.971 32.013 1.00 92.81 917 ILE A CA 1
ATOM 7392 C C . ILE A 1 917 ? -19.355 -3.633 32.699 1.00 92.81 917 ILE A C 1
ATOM 7394 O O . ILE A 1 917 ? -19.706 -3.614 33.878 1.00 92.81 917 ILE A O 1
ATOM 7398 N N . PHE A 1 918 ? -19.204 -2.519 31.977 1.00 94.50 918 PHE A N 1
ATOM 7399 C CA . PHE A 1 918 ? -19.364 -1.191 32.563 1.00 94.50 918 PHE A CA 1
ATOM 7400 C C . PHE A 1 918 ? -20.806 -0.952 33.032 1.00 94.50 918 PHE A C 1
ATOM 7402 O O . PHE A 1 918 ? -21.012 -0.602 34.191 1.00 94.50 918 PHE A O 1
ATOM 7409 N N . ALA A 1 919 ? -21.804 -1.241 32.190 1.00 91.38 919 ALA A N 1
ATOM 7410 C CA . ALA A 1 919 ? -23.218 -1.091 32.530 1.00 91.38 919 ALA A CA 1
ATOM 7411 C C . ALA A 1 919 ? -23.643 -1.992 33.703 1.00 91.38 919 ALA A C 1
ATOM 7413 O O . ALA A 1 919 ? -24.292 -1.522 34.640 1.00 91.38 919 ALA A O 1
ATOM 7414 N N . GLY A 1 920 ? -23.238 -3.269 33.692 1.00 91.56 920 GLY A N 1
ATOM 7415 C CA . GLY A 1 920 ? -23.539 -4.212 34.771 1.00 91.56 920 GLY A CA 1
ATOM 7416 C C . GLY A 1 920 ? -22.937 -3.781 36.112 1.00 91.56 920 GLY A C 1
ATOM 7417 O O . GLY A 1 920 ? -23.622 -3.812 37.136 1.00 91.56 920 GLY A O 1
ATOM 7418 N N . LEU A 1 921 ? -21.684 -3.303 36.106 1.00 94.19 921 LEU A N 1
ATOM 7419 C CA . LEU A 1 921 ? -21.033 -2.745 37.295 1.00 94.19 921 LEU A CA 1
ATOM 7420 C C . LEU A 1 921 ? -21.746 -1.487 37.797 1.00 94.19 921 LEU A C 1
ATOM 7422 O O . LEU A 1 921 ? -22.008 -1.390 38.994 1.00 94.19 921 LEU A O 1
ATOM 7426 N N . THR A 1 922 ? -22.092 -0.545 36.915 1.00 94.12 922 THR A N 1
ATOM 7427 C CA . THR A 1 922 ? -22.795 0.688 37.303 1.00 94.12 922 THR A CA 1
ATOM 7428 C C . THR A 1 922 ? -24.123 0.385 37.993 1.00 94.12 922 THR A C 1
ATOM 7430 O O . THR A 1 922 ? -24.388 0.949 39.053 1.00 94.12 922 THR A O 1
ATOM 7433 N N . ILE A 1 923 ? -24.927 -0.540 37.458 1.00 91.62 923 ILE A N 1
ATOM 7434 C CA . ILE A 1 923 ? -26.219 -0.907 38.058 1.00 91.62 923 ILE A CA 1
ATOM 7435 C C . ILE A 1 923 ? -26.031 -1.575 39.422 1.00 91.62 923 ILE A C 1
ATOM 7437 O O . ILE A 1 923 ? -26.696 -1.196 40.385 1.00 91.62 923 ILE A O 1
ATOM 7441 N N . MET A 1 924 ? -25.096 -2.523 39.540 1.00 91.75 924 MET A N 1
ATOM 7442 C CA . MET A 1 924 ? -24.820 -3.169 40.827 1.00 91.75 924 MET A CA 1
ATOM 7443 C C . MET A 1 924 ? -24.345 -2.168 41.881 1.00 91.75 924 MET A C 1
ATOM 7445 O O . MET A 1 924 ? -24.823 -2.190 43.014 1.00 91.75 924 MET A O 1
ATOM 7449 N N . VAL A 1 925 ? -23.416 -1.280 41.523 1.00 93.81 925 VAL A N 1
ATOM 7450 C CA . VAL A 1 925 ? -22.902 -0.255 42.438 1.00 93.81 925 VAL A CA 1
ATOM 7451 C C . VAL A 1 925 ? -24.017 0.717 42.834 1.00 93.81 925 VAL A C 1
ATOM 7453 O O . VAL A 1 925 ? -24.144 1.032 44.016 1.00 93.81 925 VAL A O 1
ATOM 7456 N N . ASN A 1 926 ? -24.865 1.138 41.889 1.00 92.31 926 ASN A N 1
ATOM 7457 C CA . ASN A 1 926 ? -26.024 1.983 42.177 1.00 92.31 926 ASN A CA 1
ATOM 7458 C C . ASN A 1 926 ? -26.981 1.321 43.173 1.00 92.31 926 ASN A C 1
ATOM 7460 O O . ASN A 1 926 ? -27.373 1.950 44.150 1.00 92.31 926 ASN A O 1
ATOM 7464 N N . PHE A 1 927 ? -27.289 0.038 42.991 1.00 91.56 927 PHE A N 1
ATOM 7465 C CA . PHE A 1 927 ? -28.113 -0.718 43.933 1.00 91.56 927 PHE A CA 1
ATOM 7466 C C . PHE A 1 927 ? -27.537 -0.712 45.362 1.00 91.56 927 PHE A C 1
ATOM 7468 O O . PHE A 1 927 ? -28.267 -0.477 46.329 1.00 91.56 927 PHE A O 1
ATOM 7475 N N . PHE A 1 928 ? -26.222 -0.918 45.515 1.00 91.94 928 PHE A N 1
ATOM 7476 C CA . PHE A 1 928 ? -25.568 -0.861 46.828 1.00 91.94 928 PHE A CA 1
ATOM 7477 C C . PHE A 1 928 ? -25.636 0.533 47.462 1.00 91.94 928 PHE A C 1
ATOM 7479 O O . PHE A 1 928 ? -25.835 0.639 48.678 1.00 91.94 928 PHE A O 1
ATOM 7486 N N . PHE A 1 929 ? -25.516 1.597 46.664 1.00 91.25 929 PHE A N 1
ATOM 7487 C CA . PHE A 1 929 ? -25.729 2.961 47.144 1.00 91.25 929 PHE A CA 1
ATOM 7488 C C . PHE A 1 929 ? -27.171 3.170 47.594 1.00 91.25 929 PHE A C 1
ATOM 7490 O O . PHE A 1 929 ? -27.388 3.453 48.768 1.00 91.25 929 PHE A O 1
ATOM 7497 N N . VAL A 1 930 ? -28.154 2.885 46.738 1.00 89.00 930 VAL A N 1
ATOM 7498 C CA . VAL A 1 930 ? -29.582 3.046 47.053 1.00 89.00 930 VAL A CA 1
ATOM 7499 C C . VAL A 1 930 ? -29.970 2.317 48.346 1.00 89.00 930 VAL A C 1
ATOM 7501 O O . VAL A 1 930 ? -30.723 2.850 49.157 1.00 89.00 930 VAL A O 1
ATOM 7504 N N . ILE A 1 931 ? -29.435 1.122 48.604 1.00 89.44 931 ILE A N 1
ATOM 7505 C CA . ILE A 1 931 ? -29.717 0.386 49.845 1.00 89.44 931 ILE A CA 1
ATOM 7506 C C . ILE A 1 931 ? -29.025 0.969 51.083 1.00 89.44 931 ILE A C 1
ATOM 7508 O O . ILE A 1 931 ? -29.546 0.824 52.191 1.00 89.44 931 ILE A O 1
ATOM 7512 N N . SER A 1 932 ? -27.861 1.596 50.932 1.00 89.94 932 SER A N 1
ATOM 7513 C CA . SER A 1 932 ? -27.062 2.082 52.061 1.00 89.94 932 SER A CA 1
ATOM 7514 C C . SER A 1 932 ? -27.372 3.536 52.428 1.00 89.94 932 SER A C 1
ATOM 7516 O O . SER A 1 932 ? -27.576 3.841 53.605 1.00 89.94 932 SER A O 1
ATOM 7518 N N . THR A 1 933 ? -27.450 4.433 51.446 1.00 89.38 933 THR A N 1
ATOM 7519 C CA . THR A 1 933 ? -27.578 5.885 51.646 1.00 89.38 933 THR A CA 1
ATOM 7520 C C . THR A 1 933 ? -29.038 6.330 51.751 1.00 89.38 933 THR A C 1
ATOM 7522 O O . THR A 1 933 ? -29.372 7.180 52.585 1.00 89.38 933 THR A O 1
ATOM 7525 N N . LEU A 1 934 ? -29.945 5.732 50.971 1.00 86.25 934 LEU A N 1
ATOM 7526 C CA . LEU A 1 934 ? -31.335 6.184 50.883 1.00 86.25 934 LEU A CA 1
ATOM 7527 C C . LEU A 1 934 ? -32.150 5.967 52.173 1.00 86.25 934 LEU A C 1
ATOM 7529 O O . LEU A 1 934 ? -32.884 6.882 52.563 1.00 86.25 934 LEU A O 1
ATOM 7533 N N . PRO A 1 935 ? -32.035 4.837 52.907 1.00 86.56 935 PRO A N 1
ATOM 7534 C CA . PRO A 1 935 ? -32.704 4.698 54.201 1.00 86.56 935 PRO A CA 1
ATOM 7535 C C . PRO A 1 935 ? -32.240 5.755 55.209 1.00 86.56 935 PRO A C 1
ATOM 7537 O O . PRO A 1 935 ? -33.064 6.307 55.940 1.00 86.56 935 PRO A O 1
ATOM 7540 N N . ALA A 1 936 ? -30.945 6.091 55.209 1.00 85.06 936 ALA A N 1
ATOM 7541 C CA . ALA A 1 936 ? -30.399 7.148 56.056 1.00 85.06 936 ALA A CA 1
ATOM 7542 C C . ALA A 1 936 ? -30.979 8.523 55.678 1.00 85.06 936 ALA A C 1
ATOM 7544 O O . ALA A 1 936 ? -31.408 9.270 56.560 1.00 85.06 936 ALA A O 1
ATOM 7545 N N . ALA A 1 937 ? -31.093 8.821 54.378 1.00 84.00 937 ALA A N 1
ATOM 7546 C CA . ALA A 1 937 ? -31.748 10.027 53.871 1.00 84.00 937 ALA A CA 1
ATOM 7547 C C . ALA A 1 937 ? -33.187 10.160 54.388 1.00 84.00 937 ALA A C 1
ATOM 7549 O O . ALA A 1 937 ? -33.580 11.206 54.907 1.00 84.00 937 ALA A O 1
ATOM 7550 N N . ILE A 1 938 ? -33.973 9.087 54.271 1.00 84.12 938 ILE A N 1
ATOM 7551 C CA . ILE A 1 938 ? -35.381 9.065 54.678 1.00 84.12 938 ILE A CA 1
ATOM 7552 C C . ILE A 1 938 ? -35.515 9.302 56.187 1.00 84.12 938 ILE A C 1
ATOM 7554 O O . ILE A 1 938 ? -36.373 10.082 56.603 1.00 84.12 938 ILE A O 1
ATOM 7558 N N . VAL A 1 939 ? -34.656 8.688 57.007 1.00 83.25 939 VAL A N 1
ATOM 7559 C CA . VAL A 1 939 ? -34.641 8.911 58.462 1.00 83.25 939 VAL A CA 1
ATOM 7560 C C . VAL A 1 939 ? -34.335 10.376 58.793 1.00 83.25 939 VAL A C 1
ATOM 7562 O O . VAL A 1 939 ? -35.054 10.981 59.589 1.00 83.25 939 VAL A O 1
ATOM 7565 N N . LEU A 1 940 ? -33.336 10.984 58.143 1.00 81.19 940 LEU A N 1
ATOM 7566 C CA . LEU A 1 940 ? -32.988 12.397 58.344 1.00 81.19 940 LEU A CA 1
ATOM 7567 C C . LEU A 1 940 ? -34.133 13.344 57.950 1.00 81.19 940 LEU A C 1
ATOM 7569 O O . LEU A 1 940 ? -34.436 14.292 58.674 1.00 81.19 940 LEU A O 1
ATOM 7573 N N . ILE A 1 941 ? -34.807 13.074 56.832 1.00 78.56 941 ILE A N 1
ATOM 7574 C CA . ILE A 1 941 ? -35.926 13.894 56.343 1.00 78.56 941 ILE A CA 1
ATOM 7575 C C . ILE A 1 941 ? -37.143 13.773 57.256 1.00 78.56 941 ILE A C 1
ATOM 7577 O O . ILE A 1 941 ? -37.788 14.781 57.549 1.00 78.56 941 ILE A O 1
ATOM 7581 N N . ASN A 1 942 ? -37.453 12.559 57.715 1.00 75.56 942 ASN A N 1
ATOM 7582 C CA . ASN A 1 942 ? -38.552 12.323 58.649 1.00 75.56 942 ASN A CA 1
ATOM 7583 C C . ASN A 1 942 ? -38.323 13.056 59.979 1.00 75.56 942 ASN A C 1
ATOM 7585 O O . ASN A 1 942 ? -39.285 13.552 60.561 1.00 75.56 942 ASN A O 1
ATOM 7589 N N . ASN A 1 943 ? -37.065 13.186 60.415 1.00 70.88 943 ASN A N 1
ATOM 7590 C CA . ASN A 1 943 ? -36.701 13.961 61.602 1.00 70.88 943 ASN A CA 1
ATOM 7591 C C . ASN A 1 943 ? -36.807 15.482 61.378 1.00 70.88 943 ASN A C 1
ATOM 7593 O O . ASN A 1 943 ? -37.163 16.209 62.301 1.00 70.88 943 ASN A O 1
ATOM 7597 N N . ALA A 1 944 ? -36.517 15.976 60.167 1.00 65.38 944 ALA A N 1
ATOM 7598 C CA . ALA A 1 944 ? -36.520 17.410 59.853 1.00 65.38 944 ALA A CA 1
ATOM 7599 C C . ALA A 1 944 ? -37.919 17.981 59.528 1.00 65.38 944 ALA A C 1
ATOM 7601 O O . ALA A 1 944 ? -38.219 19.135 59.842 1.00 65.38 944 ALA A O 1
ATOM 7602 N N . ASN A 1 945 ? -38.798 17.199 58.896 1.00 59.56 945 ASN A N 1
ATOM 7603 C CA . ASN A 1 945 ? -40.087 17.684 58.395 1.00 59.56 945 ASN A CA 1
ATOM 7604 C C . ASN A 1 945 ? -41.212 17.603 59.447 1.00 59.56 945 ASN A C 1
ATOM 7606 O O . ASN A 1 945 ? -42.106 16.764 59.357 1.00 59.56 945 ASN A O 1
ATOM 7610 N N . LYS A 1 946 ? -41.221 18.552 60.397 1.00 52.19 946 LYS A N 1
ATOM 7611 C CA . LYS A 1 946 ? -42.366 18.830 61.297 1.00 52.19 946 LYS A CA 1
ATOM 7612 C C . LYS A 1 946 ? -43.544 19.535 60.602 1.00 52.19 946 LYS A C 1
ATOM 7614 O O . LYS A 1 946 ? -44.668 19.455 61.088 1.00 52.19 946 LYS A O 1
ATOM 7619 N N . ASN A 1 947 ? -43.320 20.229 59.479 1.00 46.19 947 ASN A N 1
ATOM 7620 C CA . ASN A 1 947 ? -44.303 21.158 58.911 1.00 46.19 947 ASN A CA 1
ATOM 7621 C C . ASN A 1 947 ? -44.615 20.919 57.425 1.00 46.19 947 ASN A C 1
ATOM 7623 O O . ASN A 1 947 ? -43.744 20.858 56.562 1.00 46.19 947 ASN A O 1
ATOM 7627 N N . LYS A 1 948 ? -45.921 20.814 57.155 1.00 47.16 948 LYS A N 1
ATOM 7628 C CA . LYS A 1 948 ? -46.583 20.593 55.864 1.00 47.16 948 LYS A CA 1
ATOM 7629 C C . LYS A 1 948 ? -46.004 21.457 54.728 1.00 47.16 948 LYS A C 1
ATOM 7631 O O . LYS A 1 948 ? -46.262 22.656 54.673 1.00 47.16 948 LYS A O 1
ATOM 7636 N N . ARG A 1 949 ? -45.420 20.822 53.710 1.00 42.44 949 ARG A N 1
ATOM 7637 C CA . ARG A 1 949 ? -45.520 21.294 52.317 1.00 42.44 949 ARG A CA 1
ATOM 7638 C C . ARG A 1 949 ? -46.203 20.219 51.479 1.00 42.44 949 ARG A C 1
ATOM 7640 O O . ARG A 1 949 ? -45.725 19.094 51.372 1.00 42.44 949 ARG A O 1
ATOM 7647 N N . LYS A 1 950 ? -47.371 20.551 50.922 1.00 47.06 950 LYS A N 1
ATOM 7648 C CA . LYS A 1 950 ? -48.049 19.715 49.923 1.00 47.06 950 LYS A CA 1
ATOM 7649 C C . LYS A 1 950 ? -47.209 19.773 48.640 1.00 47.06 950 LYS A C 1
ATOM 7651 O O . LYS A 1 950 ? -47.075 20.851 48.073 1.00 47.06 950 LYS A O 1
ATOM 7656 N N . SER A 1 951 ? -46.634 18.647 48.208 1.00 48.94 951 SER A N 1
ATOM 7657 C CA . SER A 1 951 ? -46.007 18.542 46.880 1.00 48.94 951 SER A CA 1
ATOM 7658 C C . SER A 1 951 ? -47.056 18.820 45.799 1.00 48.94 951 SER A C 1
ATOM 7660 O O . SER A 1 951 ? -48.202 18.380 45.920 1.00 48.94 951 SER A O 1
ATOM 7662 N N . ILE A 1 952 ? -46.658 19.529 44.740 1.00 46.94 952 ILE A N 1
ATOM 7663 C CA . ILE A 1 952 ? -47.477 19.789 43.546 1.00 46.94 952 ILE A CA 1
ATOM 7664 C C . ILE A 1 952 ? -47.949 18.468 42.915 1.00 46.94 952 ILE A C 1
ATOM 7666 O O . ILE A 1 952 ? -49.074 18.391 42.426 1.00 46.94 952 ILE A O 1
ATOM 7670 N N . LEU A 1 953 ? -47.165 17.387 43.025 1.00 49.44 953 LEU A N 1
ATOM 7671 C CA . LEU A 1 953 ? -47.574 16.073 42.530 1.00 49.44 953 LEU A CA 1
ATOM 7672 C C . LEU A 1 953 ? -48.683 15.439 43.372 1.00 49.44 953 LEU A C 1
ATOM 7674 O O . LEU A 1 953 ? -49.473 14.674 42.829 1.00 49.44 953 LEU A O 1
ATOM 7678 N N . LYS A 1 954 ? -48.823 15.823 44.652 1.00 54.12 954 LYS A N 1
ATOM 7679 C CA . LYS A 1 954 ? -49.928 15.356 45.499 1.00 54.12 954 LYS A CA 1
ATOM 7680 C C . LYS A 1 954 ? -51.284 15.751 44.912 1.00 54.12 954 LYS A C 1
ATOM 7682 O O . LYS A 1 954 ? -52.232 14.995 45.030 1.00 54.12 954 LYS A O 1
ATOM 7687 N N . PHE A 1 955 ? -51.368 16.885 44.213 1.00 49.69 955 PHE A N 1
ATOM 7688 C CA . PHE A 1 955 ? -52.577 17.304 43.499 1.00 49.69 955 PHE A CA 1
ATOM 7689 C C . PHE A 1 955 ? -52.910 16.384 42.310 1.00 49.69 955 PHE A C 1
ATOM 7691 O O . PHE A 1 955 ? -54.078 16.070 42.085 1.00 49.69 955 PHE A O 1
ATOM 7698 N N . VAL A 1 956 ? -51.896 15.915 41.575 1.00 53.22 956 VAL A N 1
ATOM 7699 C CA . VAL A 1 956 ? -52.057 14.995 40.435 1.00 53.22 956 VAL A CA 1
ATOM 7700 C C . VAL A 1 956 ? -52.361 13.577 40.920 1.00 53.22 956 VAL A C 1
ATOM 7702 O O . VAL A 1 956 ? -53.306 12.956 40.435 1.00 53.22 956 VAL A O 1
ATOM 7705 N N . THR A 1 957 ? -51.642 13.088 41.935 1.00 54.28 957 THR A N 1
ATOM 7706 C CA . THR A 1 957 ? -51.912 11.785 42.554 1.00 54.28 957 THR A CA 1
ATOM 7707 C C . THR A 1 957 ? -53.235 11.775 43.306 1.00 54.28 957 THR A C 1
ATOM 7709 O O . THR A 1 957 ? -53.916 10.767 43.255 1.00 54.28 957 THR A O 1
ATOM 7712 N N . ASP A 1 958 ? -53.660 12.861 43.962 1.00 57.88 958 ASP A N 1
ATOM 7713 C CA . ASP A 1 958 ? -54.978 12.934 44.616 1.00 57.88 958 ASP A CA 1
ATOM 7714 C C . ASP A 1 958 ? -56.114 12.975 43.574 1.00 57.88 958 ASP A C 1
ATOM 7716 O O . ASP A 1 958 ? -57.183 12.412 43.817 1.00 57.88 958 ASP A O 1
ATOM 7720 N N . LYS A 1 959 ? -55.880 13.562 42.386 1.00 57.34 959 LYS A N 1
ATOM 7721 C CA . LYS A 1 959 ? -56.801 13.465 41.236 1.00 57.34 959 LYS A CA 1
ATOM 7722 C C . LYS A 1 959 ? -56.882 12.041 40.676 1.00 57.34 959 LYS A C 1
ATOM 7724 O O . LYS A 1 959 ? -57.984 11.560 40.434 1.00 57.34 959 LYS A O 1
ATOM 7729 N N . LEU A 1 960 ? -55.745 11.365 40.496 1.00 53.78 960 LEU A N 1
ATOM 7730 C CA . LEU A 1 960 ? -55.679 9.976 40.009 1.00 53.78 960 LEU A CA 1
ATOM 7731 C C . LEU A 1 960 ? -56.193 8.961 41.048 1.00 53.78 960 LEU A C 1
ATOM 7733 O O . LEU A 1 960 ? -56.803 7.958 40.689 1.00 53.78 960 LEU A O 1
ATOM 7737 N N . ASN A 1 961 ? -56.010 9.248 42.339 1.00 52.91 961 ASN A N 1
ATOM 7738 C CA . ASN A 1 961 ? -56.477 8.438 43.466 1.00 52.91 961 ASN A CA 1
ATOM 7739 C C . ASN A 1 961 ? -57.947 8.686 43.828 1.00 52.91 961 ASN A C 1
ATOM 7741 O O . ASN A 1 961 ? -58.408 8.154 44.843 1.00 52.91 961 ASN A O 1
ATOM 7745 N N . GLN A 1 962 ? -58.712 9.448 43.034 1.00 57.22 962 GLN A N 1
ATOM 7746 C CA . GLN A 1 962 ? -60.164 9.439 43.182 1.00 57.22 962 GLN A CA 1
ATOM 7747 C C . GLN A 1 962 ? -60.666 8.011 42.945 1.00 57.22 962 GLN A C 1
ATOM 7749 O O . GLN A 1 962 ? -60.809 7.560 41.810 1.00 57.22 962 GLN A O 1
ATOM 7754 N N . LEU A 1 963 ? -60.931 7.306 44.051 1.00 53.84 963 LEU A N 1
ATOM 7755 C CA . LEU A 1 963 ? -61.328 5.896 44.107 1.00 53.84 963 LEU A CA 1
ATOM 7756 C C . LEU A 1 963 ? -62.412 5.556 43.075 1.00 53.84 963 LEU A C 1
ATOM 7758 O O . LEU A 1 963 ? -62.326 4.520 42.426 1.00 53.84 963 LEU A O 1
ATOM 7762 N N . LYS A 1 964 ? -63.360 6.478 42.848 1.00 59.88 964 LYS A N 1
ATOM 7763 C CA . LYS A 1 964 ? -64.434 6.334 41.856 1.00 59.88 964 LYS A CA 1
ATOM 7764 C C . LYS A 1 964 ? -63.931 6.189 40.415 1.00 59.88 964 LYS A C 1
ATOM 7766 O O . LYS A 1 964 ? -64.450 5.349 39.691 1.00 59.88 964 LYS A O 1
ATOM 7771 N N . ALA A 1 965 ? -62.934 6.967 39.993 1.00 66.12 965 ALA A N 1
ATOM 7772 C CA . ALA A 1 965 ? -62.396 6.895 38.632 1.00 66.12 965 ALA A CA 1
ATOM 7773 C C . ALA A 1 965 ? -61.600 5.597 38.412 1.00 66.12 965 ALA A C 1
ATOM 7775 O O . ALA A 1 965 ? -61.746 4.934 37.387 1.00 66.12 965 ALA A O 1
ATOM 7776 N N . LYS A 1 966 ? -60.811 5.191 39.415 1.00 66.75 966 LYS A N 1
ATOM 7777 C CA . LYS A 1 966 ? -60.040 3.941 39.399 1.00 66.75 966 LYS A CA 1
ATOM 7778 C C . LYS A 1 966 ? -60.943 2.705 39.350 1.00 66.75 966 LYS A C 1
ATOM 7780 O O . LYS A 1 966 ? -60.694 1.786 38.574 1.00 66.75 966 LYS A O 1
ATOM 7785 N N . GLU A 1 967 ? -62.003 2.693 40.153 1.00 72.06 967 GLU A N 1
ATOM 7786 C CA . GLU A 1 967 ? -62.986 1.611 40.169 1.00 72.06 967 GLU A CA 1
ATOM 7787 C C . GLU A 1 967 ? -63.755 1.529 38.843 1.00 72.06 967 GLU A C 1
ATOM 7789 O O . GLU A 1 967 ? -63.906 0.445 38.284 1.00 72.06 967 GLU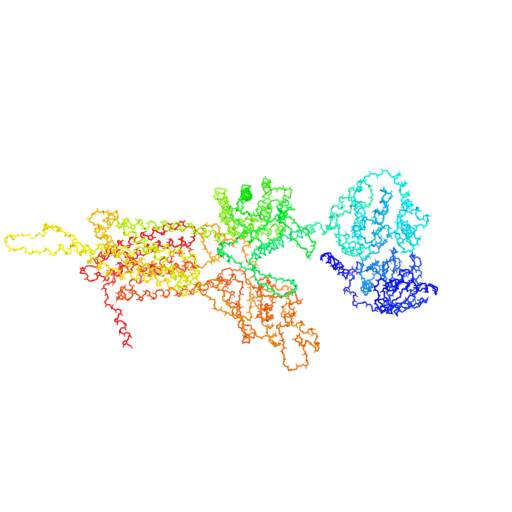 A O 1
ATOM 7794 N N . GLN A 1 968 ? -64.169 2.670 38.279 1.00 77.69 968 GLN A N 1
ATOM 7795 C CA . GLN A 1 968 ? -64.789 2.727 36.950 1.00 77.69 968 GLN A CA 1
ATOM 7796 C C . GLN A 1 968 ? -63.868 2.181 35.851 1.00 77.69 968 GLN A C 1
ATOM 7798 O O . GLN A 1 968 ? -64.322 1.397 35.017 1.00 77.69 968 GLN A O 1
ATOM 7803 N N . PHE A 1 969 ? -62.584 2.548 35.871 1.00 80.56 969 PHE A N 1
ATOM 7804 C CA . PHE A 1 969 ? -61.590 2.077 34.908 1.00 80.56 969 PHE A CA 1
ATOM 7805 C C . PHE A 1 969 ? -61.431 0.550 34.941 1.00 80.56 969 PHE A C 1
ATOM 7807 O O . PHE A 1 969 ? -61.581 -0.108 33.912 1.00 80.56 969 PHE A O 1
ATOM 7814 N N . TYR A 1 970 ? -61.221 -0.047 36.119 1.00 79.31 970 TYR A N 1
ATOM 7815 C CA . TYR A 1 970 ? -61.096 -1.506 36.219 1.00 79.31 970 TYR A CA 1
ATOM 7816 C C . TYR A 1 970 ? -62.407 -2.243 35.969 1.00 79.31 970 TYR A C 1
ATOM 7818 O O . TYR A 1 970 ? -62.388 -3.316 35.369 1.00 79.31 970 TYR A O 1
ATOM 7826 N N . ASN A 1 971 ? -63.552 -1.669 36.338 1.00 80.06 971 ASN A N 1
ATOM 7827 C CA . ASN A 1 971 ? -64.850 -2.235 35.978 1.00 80.06 971 ASN A CA 1
ATOM 7828 C C . ASN A 1 971 ? -65.056 -2.268 34.457 1.00 80.06 971 ASN A C 1
ATOM 7830 O O . ASN A 1 971 ? -65.612 -3.238 33.937 1.00 80.06 971 ASN A O 1
ATOM 7834 N N . LEU A 1 972 ? -64.578 -1.253 33.731 1.00 82.12 972 LEU A N 1
ATOM 7835 C CA . LEU A 1 972 ? -64.582 -1.246 32.270 1.00 82.12 972 LEU A CA 1
ATOM 7836 C C . LEU A 1 972 ? -63.660 -2.339 31.702 1.00 82.12 972 LEU A C 1
ATOM 7838 O O . LEU A 1 972 ? -64.096 -3.111 30.846 1.00 82.12 972 LEU A O 1
ATOM 7842 N N . LEU A 1 973 ? -62.432 -2.464 32.221 1.00 82.94 973 LEU A N 1
ATOM 7843 C CA . LEU A 1 973 ? -61.488 -3.515 31.814 1.00 82.94 973 LEU A CA 1
ATOM 7844 C C . LEU A 1 973 ? -62.032 -4.926 32.087 1.00 82.94 973 LEU A C 1
ATOM 7846 O O . LEU A 1 973 ? -61.879 -5.817 31.256 1.00 82.94 973 LEU A O 1
ATOM 7850 N N . ILE A 1 974 ? -62.719 -5.134 33.215 1.00 80.44 974 ILE A N 1
ATOM 7851 C CA . ILE A 1 974 ? -63.346 -6.417 33.560 1.00 80.44 974 ILE A CA 1
ATOM 7852 C C . ILE A 1 974 ? -64.488 -6.750 32.599 1.00 80.44 974 ILE A C 1
ATOM 7854 O O . ILE A 1 974 ? -64.567 -7.887 32.130 1.00 80.44 974 ILE A O 1
ATOM 7858 N N . LYS A 1 975 ? -65.352 -5.777 32.273 1.00 83.38 975 LYS A N 1
ATOM 7859 C CA . LYS A 1 975 ? -66.428 -5.964 31.284 1.00 83.38 975 LYS A CA 1
ATOM 7860 C C . LYS A 1 975 ? -65.865 -6.303 29.900 1.00 83.38 975 LYS A C 1
ATOM 7862 O O . LYS A 1 975 ? -66.402 -7.172 29.222 1.00 83.38 975 LYS A O 1
ATOM 7867 N N . GLY A 1 976 ? -64.757 -5.669 29.515 1.00 83.25 976 GLY A N 1
ATOM 7868 C CA . GLY A 1 976 ? -64.058 -5.890 28.247 1.00 83.25 976 GLY A CA 1
ATOM 7869 C C . GLY A 1 976 ? -63.022 -7.021 28.247 1.00 83.25 976 GLY A C 1
ATOM 7870 O O . GLY A 1 976 ? -62.317 -7.175 27.254 1.00 83.25 976 GLY A O 1
ATOM 7871 N N . ARG A 1 977 ? -62.893 -7.821 29.317 1.00 84.12 977 ARG A N 1
ATOM 7872 C CA . ARG A 1 977 ? -61.732 -8.715 29.521 1.00 84.12 977 ARG A CA 1
ATOM 7873 C C . ARG A 1 977 ? -61.455 -9.685 28.372 1.00 84.12 977 ARG A C 1
ATOM 7875 O O . ARG A 1 977 ? -60.300 -9.905 28.035 1.00 84.12 977 ARG A O 1
ATOM 7882 N N . PHE A 1 978 ? -62.497 -10.251 27.760 1.00 85.06 978 PHE A N 1
ATOM 7883 C CA . PHE A 1 978 ? -62.341 -11.199 26.654 1.00 85.06 978 PHE A CA 1
ATOM 7884 C C . PHE A 1 978 ? -61.920 -10.500 25.363 1.00 85.06 978 PHE A C 1
ATOM 7886 O O . PHE A 1 978 ? -61.109 -11.046 24.626 1.00 85.06 978 PHE A O 1
ATOM 7893 N N . LEU A 1 979 ? -62.409 -9.279 25.128 1.00 88.31 979 LEU A N 1
ATOM 7894 C CA . LEU A 1 979 ? -61.983 -8.452 24.002 1.00 88.31 979 LEU A CA 1
ATOM 7895 C C . LEU A 1 979 ? -60.509 -8.060 24.151 1.00 88.31 979 LEU A C 1
ATOM 7897 O O . LEU A 1 979 ? -59.751 -8.135 23.191 1.00 88.31 979 LEU A O 1
ATOM 7901 N N . ILE A 1 980 ? -60.091 -7.693 25.365 1.00 86.94 980 ILE A N 1
ATOM 7902 C CA . ILE A 1 980 ? -58.702 -7.319 25.649 1.00 86.94 980 ILE A CA 1
ATOM 7903 C C . ILE A 1 980 ? -57.779 -8.538 25.557 1.00 86.94 980 ILE A C 1
ATOM 7905 O O . ILE A 1 980 ? -56.712 -8.435 24.964 1.00 86.94 980 ILE A O 1
ATOM 7909 N N . LEU A 1 981 ? -58.193 -9.700 26.076 1.00 86.69 981 LEU A N 1
ATOM 7910 C CA . LEU A 1 981 ? -57.426 -10.943 25.960 1.00 86.69 981 LEU A CA 1
ATOM 7911 C C . LEU A 1 981 ? -57.305 -11.404 24.499 1.00 86.69 981 LEU A C 1
ATOM 7913 O O . LEU A 1 981 ? -56.231 -11.819 24.078 1.00 86.69 981 LEU A O 1
ATOM 7917 N N . LEU A 1 982 ? -58.385 -11.300 23.718 1.00 89.00 982 LEU A N 1
ATOM 7918 C CA . LEU A 1 982 ? -58.366 -11.601 22.287 1.00 89.00 982 LEU A CA 1
ATOM 7919 C C . LEU A 1 982 ? -57.437 -10.639 21.537 1.00 89.00 982 LEU A C 1
ATOM 7921 O O . LEU A 1 982 ? -56.602 -11.088 20.761 1.00 89.00 982 LEU A O 1
ATOM 7925 N N . SER A 1 983 ? -57.541 -9.336 21.813 1.00 88.56 983 SER A N 1
ATOM 7926 C CA . SER A 1 983 ? -56.649 -8.314 21.254 1.00 88.56 983 SER A CA 1
ATOM 7927 C C . SER A 1 983 ? -55.187 -8.601 21.598 1.00 88.56 983 SER A C 1
ATOM 7929 O O . SER A 1 983 ? -54.338 -8.600 20.715 1.00 88.56 983 SER A O 1
ATOM 7931 N N . PHE A 1 984 ? -54.900 -8.955 22.853 1.00 88.88 984 PHE A N 1
ATOM 7932 C CA . PHE A 1 984 ? -53.569 -9.353 23.302 1.00 88.88 984 PHE A CA 1
ATOM 7933 C C . PHE A 1 984 ? -53.024 -10.551 22.513 1.00 88.88 984 PHE A C 1
ATOM 7935 O O . PHE A 1 984 ? -51.903 -10.488 22.022 1.00 88.88 984 PHE A O 1
ATOM 7942 N N . ILE A 1 985 ? -53.815 -11.616 22.337 1.00 89.50 985 ILE A N 1
ATOM 7943 C CA . ILE A 1 985 ? -53.395 -12.804 21.576 1.00 89.50 985 ILE A CA 1
ATOM 7944 C C . ILE A 1 985 ? -53.154 -12.452 20.103 1.00 89.50 985 ILE A C 1
ATOM 7946 O O . ILE A 1 985 ? -52.153 -12.878 19.533 1.00 89.50 985 ILE A O 1
ATOM 7950 N N . ILE A 1 986 ? -54.040 -11.661 19.489 1.00 92.56 986 ILE A N 1
ATOM 7951 C CA . ILE A 1 986 ? -53.902 -11.232 18.090 1.00 92.56 986 ILE A CA 1
ATOM 7952 C C . ILE A 1 986 ? -52.635 -10.392 17.909 1.00 92.56 986 ILE A C 1
ATOM 7954 O O . ILE A 1 986 ? -51.857 -10.663 16.998 1.00 92.56 986 ILE A O 1
ATOM 7958 N N . ILE A 1 987 ? -52.407 -9.410 18.786 1.00 91.56 987 ILE A N 1
ATOM 7959 C CA . ILE A 1 987 ? -51.211 -8.561 18.757 1.00 91.56 987 ILE A CA 1
ATOM 7960 C C . ILE A 1 987 ? -49.959 -9.417 18.952 1.00 91.56 987 ILE A C 1
ATOM 7962 O O . ILE A 1 987 ? -49.016 -9.276 18.185 1.00 91.56 987 ILE A O 1
ATOM 7966 N N . PHE A 1 988 ? -49.963 -10.343 19.911 1.00 90.94 988 PHE A N 1
ATOM 7967 C CA . PHE A 1 988 ? -48.824 -11.220 20.181 1.00 90.94 988 PHE A CA 1
ATOM 7968 C C . PHE A 1 988 ? -48.495 -12.154 19.004 1.00 90.94 988 PHE A C 1
ATOM 7970 O O . PHE A 1 988 ? -47.332 -12.364 18.671 1.00 90.94 988 PHE A O 1
ATOM 7977 N N . ILE A 1 989 ? -49.506 -12.694 18.317 1.00 91.94 989 ILE A N 1
ATOM 7978 C CA . ILE A 1 989 ? -49.292 -13.480 17.093 1.00 91.94 989 ILE A CA 1
ATOM 7979 C C . ILE A 1 989 ? -48.756 -12.580 15.971 1.00 91.94 989 ILE A C 1
ATOM 7981 O O . ILE A 1 989 ? -47.822 -12.960 15.267 1.00 91.94 989 ILE A O 1
ATOM 7985 N N . PHE A 1 990 ? -49.311 -11.376 15.814 1.00 92.31 990 PHE A N 1
ATOM 7986 C CA . PHE A 1 990 ? -48.878 -10.418 14.799 1.00 92.31 990 PHE A CA 1
ATOM 7987 C C . PHE A 1 990 ? -47.425 -9.961 14.996 1.00 92.31 990 PHE A C 1
ATOM 7989 O O . PHE A 1 990 ? -46.689 -9.845 14.015 1.00 92.31 990 PHE A O 1
ATOM 7996 N N . THR A 1 991 ? -46.981 -9.742 16.237 1.00 92.75 991 THR A N 1
ATOM 7997 C CA . THR A 1 991 ? -45.590 -9.366 16.534 1.00 92.75 991 THR A CA 1
ATOM 7998 C C . THR A 1 991 ? -44.629 -10.503 16.201 1.00 92.75 991 THR A C 1
ATOM 8000 O O . THR A 1 991 ? -43.607 -10.263 15.563 1.00 92.75 991 THR A O 1
ATOM 8003 N N . ILE A 1 992 ? -44.977 -11.752 16.528 1.00 90.00 992 ILE A N 1
ATOM 8004 C CA . ILE A 1 992 ? -44.182 -12.932 16.149 1.00 90.00 992 ILE A CA 1
ATOM 8005 C C . ILE A 1 992 ? -44.089 -13.063 14.621 1.00 90.00 992 ILE A C 1
ATOM 8007 O O . ILE A 1 992 ? -42.998 -13.261 14.086 1.00 90.00 992 ILE A O 1
ATOM 8011 N N . ILE A 1 993 ? -45.207 -12.903 13.904 1.00 92.00 993 ILE A N 1
ATOM 8012 C CA . ILE A 1 993 ? -45.228 -12.935 12.432 1.00 92.00 993 ILE A CA 1
ATOM 8013 C C . ILE A 1 993 ? -44.367 -11.807 11.847 1.00 92.00 993 ILE A C 1
ATOM 8015 O O . ILE A 1 993 ? -43.613 -12.048 10.906 1.00 92.00 993 ILE A O 1
ATOM 8019 N N . SER A 1 994 ? -44.439 -10.601 12.417 1.00 90.50 994 SER A N 1
ATOM 8020 C CA . SER A 1 994 ? -43.661 -9.439 11.964 1.00 90.50 994 SER A CA 1
ATOM 8021 C C . SER A 1 994 ? -42.150 -9.652 12.108 1.00 90.50 994 SER A C 1
ATOM 8023 O O . SER A 1 994 ? -41.386 -9.239 11.236 1.00 90.50 994 SER A O 1
ATOM 8025 N N . ILE A 1 995 ? -41.721 -10.324 13.184 1.00 88.94 995 ILE A N 1
ATOM 8026 C CA . ILE A 1 995 ? -40.310 -10.649 13.443 1.00 88.94 995 ILE A CA 1
ATOM 8027 C C . ILE A 1 995 ? -39.798 -11.736 12.483 1.00 88.94 995 ILE A C 1
ATOM 8029 O O . ILE A 1 995 ? -38.664 -11.649 12.016 1.00 88.94 995 ILE A O 1
ATOM 8033 N N . ILE A 1 996 ? -40.615 -12.754 12.180 1.00 88.75 996 ILE A N 1
ATOM 8034 C CA . ILE A 1 996 ? -40.200 -13.913 11.368 1.00 88.75 996 ILE A CA 1
ATOM 8035 C C . ILE A 1 996 ? -40.278 -13.630 9.860 1.00 88.75 996 ILE A C 1
ATOM 8037 O O . ILE A 1 996 ? -39.399 -14.063 9.119 1.00 88.75 996 ILE A O 1
ATOM 8041 N N . PHE A 1 997 ? -41.326 -12.946 9.394 1.00 88.12 997 PHE A N 1
ATOM 8042 C CA . PHE A 1 997 ? -41.635 -12.833 7.965 1.00 88.12 997 PHE A CA 1
ATOM 8043 C C . PHE A 1 997 ? -41.356 -11.445 7.387 1.00 88.12 997 PHE A C 1
ATOM 8045 O O . PHE A 1 997 ? -40.408 -11.279 6.624 1.00 88.12 997 PHE A O 1
ATOM 8052 N N . TYR A 1 998 ? -42.210 -10.464 7.690 1.00 84.75 998 TYR A N 1
ATOM 8053 C CA . TYR A 1 998 ? -42.129 -9.116 7.125 1.00 84.75 998 TYR A CA 1
ATOM 8054 C C . TYR A 1 998 ? -42.531 -8.067 8.176 1.00 84.75 998 TYR A C 1
ATOM 8056 O O . TYR A 1 998 ? -43.619 -8.197 8.743 1.00 84.75 998 TYR A O 1
ATOM 8064 N N . PRO A 1 999 ? -41.707 -7.032 8.437 1.00 85.00 999 PRO A N 1
ATOM 8065 C CA . PRO A 1 999 ? -40.463 -6.679 7.733 1.00 85.00 999 PRO A CA 1
ATOM 8066 C C . PRO A 1 999 ? -39.314 -7.679 7.934 1.00 85.00 999 PRO A C 1
ATOM 8068 O O . PRO A 1 999 ? -38.427 -7.750 7.084 1.00 85.00 999 PRO A O 1
ATOM 8071 N N . GLY A 1 1000 ? -39.380 -8.499 8.990 1.00 83.69 1000 GLY A N 1
ATOM 8072 C CA . GLY A 1 1000 ? -38.344 -9.467 9.323 1.00 83.69 1000 GLY A CA 1
ATOM 8073 C C . GLY A 1 1000 ? -37.062 -8.811 9.839 1.00 83.69 1000 GLY A C 1
ATOM 8074 O O . GLY A 1 1000 ? -36.885 -7.593 9.798 1.00 83.69 1000 GLY A O 1
ATOM 8075 N N . ILE A 1 1001 ? -36.145 -9.635 10.340 1.00 82.25 1001 ILE A N 1
ATOM 8076 C CA . ILE A 1 1001 ? -34.807 -9.186 10.728 1.00 82.25 1001 ILE A CA 1
ATOM 8077 C C . ILE A 1 1001 ? -33.995 -8.890 9.463 1.00 82.25 1001 ILE A C 1
ATOM 8079 O O . ILE A 1 1001 ? -33.606 -9.799 8.729 1.00 82.25 1001 ILE A O 1
ATOM 8083 N N . THR A 1 1002 ? -33.725 -7.610 9.211 1.00 83.25 1002 THR A N 1
ATOM 8084 C CA . THR A 1 1002 ? -32.896 -7.176 8.080 1.00 83.25 1002 THR A CA 1
ATOM 8085 C C . THR A 1 1002 ? -31.510 -6.747 8.540 1.00 83.25 1002 THR A C 1
ATOM 8087 O O . THR A 1 1002 ? -31.380 -5.963 9.479 1.00 83.25 1002 THR A O 1
ATOM 8090 N N . LEU A 1 1003 ? -30.479 -7.222 7.845 1.00 82.88 1003 LEU A N 1
ATOM 8091 C CA . LEU A 1 1003 ? -29.101 -6.756 8.004 1.00 82.88 1003 LEU A CA 1
ATOM 8092 C C . LEU A 1 1003 ? -28.864 -5.473 7.181 1.00 82.88 1003 LEU A C 1
ATOM 8094 O O . LEU A 1 1003 ? -29.548 -5.257 6.170 1.00 82.88 1003 LEU A O 1
ATOM 8098 N N . PRO A 1 1004 ? -27.905 -4.618 7.579 1.00 80.88 1004 PRO A N 1
ATOM 8099 C CA . PRO A 1 1004 ? -27.463 -3.484 6.767 1.00 80.88 1004 PRO A CA 1
ATOM 8100 C C . PRO A 1 1004 ? -26.957 -3.932 5.387 1.00 80.88 1004 PRO A C 1
ATOM 8102 O O . PRO A 1 1004 ? -26.414 -5.025 5.226 1.00 80.88 1004 PRO A O 1
ATOM 8105 N N . ARG A 1 1005 ? -27.172 -3.087 4.368 1.00 78.12 1005 ARG A N 1
ATOM 8106 C CA . ARG A 1 1005 ? -26.836 -3.406 2.969 1.00 78.12 1005 ARG A CA 1
ATOM 8107 C C . ARG A 1 1005 ? -25.434 -2.938 2.595 1.00 78.12 1005 ARG A C 1
ATOM 8109 O O . ARG A 1 1005 ? -24.596 -3.763 2.246 1.00 78.12 1005 ARG A O 1
ATOM 8116 N N . ASN A 1 1006 ? -25.215 -1.624 2.651 1.00 77.81 1006 ASN A N 1
ATOM 8117 C CA . ASN A 1 1006 ? -24.012 -0.969 2.135 1.00 77.81 1006 ASN A CA 1
ATOM 8118 C C . ASN A 1 1006 ? -23.205 -0.286 3.244 1.00 77.81 1006 ASN A C 1
ATOM 8120 O O . ASN A 1 1006 ? -21.975 -0.304 3.183 1.00 77.81 1006 ASN A O 1
ATOM 8124 N N . ASN A 1 1007 ? -23.885 0.269 4.254 1.00 80.50 1007 ASN A N 1
ATOM 8125 C CA . ASN A 1 1007 ? -23.266 0.883 5.421 1.00 80.50 1007 ASN A CA 1
ATOM 8126 C C . ASN A 1 1007 ? -23.283 -0.087 6.622 1.00 80.50 1007 ASN A C 1
ATOM 8128 O O . ASN A 1 1007 ? -24.299 -0.183 7.316 1.00 80.50 1007 ASN A O 1
ATOM 8132 N N . PRO A 1 1008 ? -22.190 -0.832 6.883 1.00 76.31 1008 PRO A N 1
ATOM 8133 C CA . PRO A 1 1008 ? -22.142 -1.782 7.988 1.00 76.31 1008 PRO A CA 1
ATOM 8134 C C . PRO A 1 1008 ? -22.115 -1.100 9.361 1.00 76.31 1008 PRO A C 1
ATOM 8136 O O . PRO A 1 1008 ? -22.352 -1.780 10.350 1.00 76.31 1008 PRO A O 1
ATOM 8139 N N . LEU A 1 1009 ? -21.833 0.209 9.454 1.00 82.06 1009 LEU A N 1
ATOM 8140 C CA . LEU A 1 1009 ? -21.763 0.943 10.721 1.00 82.06 1009 LEU A CA 1
ATOM 8141 C C . LEU A 1 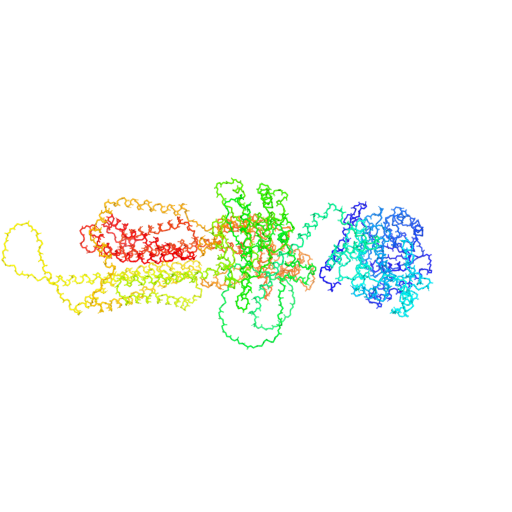1009 ? -22.306 2.375 10.579 1.00 82.06 1009 LEU A C 1
ATOM 8143 O O . LEU A 1 1009 ? -21.567 3.325 10.310 1.00 82.06 1009 LEU A O 1
ATOM 8147 N N . GLN A 1 1010 ? -23.606 2.531 10.821 1.00 86.38 1010 GLN A N 1
ATOM 8148 C CA . GLN A 1 1010 ? -24.260 3.835 10.908 1.00 86.38 1010 GLN A CA 1
ATOM 8149 C C . GLN A 1 1010 ? -23.985 4.473 12.283 1.00 86.38 1010 GLN A C 1
ATOM 8151 O O . GLN A 1 1010 ? -24.306 3.884 13.312 1.00 86.38 1010 GLN A O 1
ATOM 8156 N N . ILE A 1 1011 ? -23.405 5.678 12.314 1.00 88.12 1011 ILE A N 1
ATOM 8157 C CA . ILE A 1 1011 ? -22.999 6.358 13.566 1.00 88.12 1011 ILE A CA 1
ATOM 8158 C C . ILE A 1 1011 ? -23.728 7.690 13.790 1.00 88.12 1011 ILE A C 1
ATOM 8160 O O . ILE A 1 1011 ? -23.965 8.095 14.931 1.00 88.12 1011 ILE A O 1
ATOM 8164 N N . LEU A 1 1012 ? -24.134 8.361 12.715 1.00 90.44 1012 LEU A N 1
ATOM 8165 C CA . LEU A 1 1012 ? -24.965 9.561 12.720 1.00 90.44 1012 LEU A CA 1
ATOM 8166 C C . LEU A 1 1012 ? -26.401 9.217 12.300 1.00 90.44 1012 LEU A C 1
ATOM 8168 O O . LEU A 1 1012 ? -26.695 8.135 11.784 1.00 90.44 1012 LEU A O 1
ATOM 8172 N N . ARG A 1 1013 ? -27.319 10.161 12.506 1.00 90.12 1013 ARG A N 1
ATOM 8173 C CA . ARG A 1 1013 ? -28.701 10.012 12.039 1.00 90.12 1013 ARG A CA 1
ATOM 8174 C C . ARG A 1 1013 ? -28.780 9.774 10.531 1.00 90.12 1013 ARG A C 1
ATOM 8176 O O . ARG A 1 1013 ? -28.094 10.438 9.762 1.00 90.12 1013 ARG A O 1
ATOM 8183 N N . SER A 1 1014 ? -29.707 8.915 10.103 1.00 86.00 1014 SER A N 1
ATOM 8184 C CA . SER A 1 1014 ? -29.948 8.597 8.682 1.00 86.00 1014 SER A CA 1
ATOM 8185 C C . SER A 1 1014 ? -30.319 9.808 7.813 1.00 86.00 1014 SER A C 1
ATOM 8187 O O . SER A 1 1014 ? -30.177 9.763 6.595 1.00 86.00 1014 SER A O 1
ATOM 8189 N N . SER A 1 1015 ? -30.786 10.899 8.430 1.00 86.06 1015 SER A N 1
ATOM 8190 C CA . SER A 1 1015 ? -31.062 12.178 7.768 1.00 86.06 1015 SER A CA 1
ATOM 8191 C C . SER A 1 1015 ? -29.812 13.017 7.494 1.00 86.06 1015 SER A C 1
ATOM 8193 O O . SER A 1 1015 ? -29.908 14.017 6.791 1.00 86.06 1015 SER A O 1
ATOM 8195 N N . HIS A 1 1016 ? -28.667 12.675 8.091 1.00 90.38 1016 HIS A N 1
ATOM 8196 C CA . HIS A 1 1016 ? -27.418 13.401 7.909 1.00 90.38 1016 HIS A CA 1
ATOM 8197 C C . HIS A 1 1016 ? -26.819 13.086 6.535 1.00 90.38 1016 HIS A C 1
ATOM 8199 O O . HIS A 1 1016 ? -26.727 11.921 6.145 1.00 90.38 1016 HIS A O 1
ATOM 8205 N N . SER A 1 1017 ? -26.335 14.113 5.835 1.00 89.56 1017 SER A N 1
ATOM 8206 C CA . SER A 1 1017 ? -25.798 14.007 4.471 1.00 89.56 1017 SER A CA 1
ATOM 8207 C C . SER A 1 1017 ? -24.670 12.969 4.340 1.00 89.56 1017 SER A C 1
ATOM 8209 O O . SER A 1 1017 ? -24.543 12.306 3.314 1.00 89.56 1017 SER A O 1
ATOM 8211 N N . PHE A 1 1018 ? -23.869 12.779 5.393 1.00 90.88 1018 PHE A N 1
ATOM 8212 C CA . PHE A 1 1018 ? -22.816 11.748 5.431 1.00 90.88 1018 PHE A CA 1
ATOM 8213 C C . PHE A 1 1018 ? -23.373 10.316 5.428 1.00 90.88 1018 PHE A C 1
ATOM 8215 O O . PHE A 1 1018 ? -22.834 9.449 4.753 1.00 90.88 1018 PHE A O 1
ATOM 8222 N N . GLU A 1 1019 ? -24.459 10.055 6.157 1.00 90.25 1019 GLU A N 1
ATOM 8223 C CA . GLU A 1 1019 ? -25.036 8.703 6.241 1.00 90.25 1019 GLU A CA 1
ATOM 8224 C C . GLU A 1 1019 ? -25.843 8.359 4.997 1.00 90.25 1019 GLU A C 1
ATOM 8226 O O . GLU A 1 1019 ? -25.821 7.217 4.538 1.00 90.25 1019 GLU A O 1
ATOM 8231 N N . TRP A 1 1020 ? -26.520 9.354 4.417 1.00 90.62 1020 TRP A N 1
ATOM 8232 C CA . TRP A 1 1020 ? -27.160 9.175 3.121 1.00 90.62 1020 TRP A CA 1
ATOM 8233 C C . TRP A 1 1020 ? -26.126 8.806 2.050 1.00 90.62 1020 TRP A C 1
ATOM 8235 O O . TRP A 1 1020 ? -26.372 7.899 1.254 1.00 90.62 1020 TRP A O 1
ATOM 8245 N N . PHE A 1 1021 ? -24.957 9.464 2.061 1.00 89.31 1021 PHE A N 1
ATOM 8246 C CA . PHE A 1 1021 ? -23.861 9.134 1.155 1.00 89.31 1021 PHE A CA 1
ATOM 8247 C C . PHE A 1 1021 ? -23.410 7.677 1.339 1.00 89.31 1021 PHE A C 1
ATOM 8249 O O . PHE A 1 1021 ? -23.424 6.927 0.367 1.00 89.31 1021 PHE A O 1
ATOM 8256 N N . ASP A 1 1022 ? -23.092 7.245 2.560 1.00 86.25 1022 ASP A N 1
ATOM 8257 C CA . ASP A 1 1022 ? -22.567 5.893 2.814 1.00 86.25 1022 ASP A CA 1
ATOM 8258 C C . ASP A 1 1022 ? -23.566 4.765 2.474 1.00 86.25 1022 ASP A C 1
ATOM 8260 O O . ASP A 1 1022 ? -23.162 3.699 2.004 1.00 86.25 1022 ASP A O 1
ATOM 8264 N N . GLU A 1 1023 ? -24.872 4.975 2.685 1.00 85.00 1023 GLU A N 1
ATOM 8265 C CA . GLU A 1 1023 ? -25.893 3.949 2.419 1.00 85.00 1023 GLU A CA 1
ATOM 8266 C C . GLU A 1 1023 ? -26.303 3.879 0.938 1.00 85.00 1023 GLU A C 1
ATOM 8268 O O . GLU A 1 1023 ? -26.468 2.779 0.400 1.00 85.00 1023 GLU A O 1
ATOM 8273 N N . TYR A 1 1024 ? -26.471 5.027 0.268 1.00 85.94 1024 TYR A N 1
ATOM 8274 C CA . TYR A 1 1024 ? -27.145 5.086 -1.035 1.00 85.94 1024 TYR A CA 1
ATOM 8275 C C . TYR A 1 1024 ? -26.235 5.403 -2.225 1.00 85.94 1024 TYR A C 1
ATOM 8277 O O . TYR A 1 1024 ? -26.584 5.036 -3.345 1.00 85.94 1024 TYR A O 1
ATOM 8285 N N . SER A 1 1025 ? -25.085 6.060 -2.040 1.00 83.75 1025 SER A N 1
ATOM 8286 C CA . SER A 1 1025 ? -24.238 6.504 -3.168 1.00 83.75 1025 SER A CA 1
ATOM 8287 C C . SER A 1 1025 ? -23.821 5.358 -4.106 1.00 83.75 1025 SER A C 1
ATOM 8289 O O . SER A 1 1025 ? -23.848 5.532 -5.327 1.00 83.75 1025 SER A O 1
ATOM 8291 N N . LYS A 1 1026 ? -23.547 4.168 -3.548 1.00 78.12 1026 LYS A N 1
ATOM 8292 C CA . LYS A 1 1026 ? -23.221 2.917 -4.266 1.00 78.12 1026 LYS A CA 1
ATOM 8293 C C . LYS A 1 1026 ? -24.278 2.472 -5.269 1.00 78.12 1026 LYS A C 1
ATOM 8295 O O . LYS A 1 1026 ? -23.932 1.930 -6.316 1.00 78.12 1026 LYS A O 1
ATOM 8300 N N . ASP A 1 1027 ? -25.551 2.714 -4.966 1.00 78.62 1027 ASP A N 1
ATOM 8301 C CA . ASP A 1 1027 ? -26.665 2.299 -5.821 1.00 78.62 1027 ASP A CA 1
ATOM 8302 C C . ASP A 1 1027 ? -26.834 3.238 -7.030 1.00 78.62 1027 ASP A C 1
ATOM 8304 O O . ASP A 1 1027 ? -27.418 2.851 -8.045 1.00 78.62 1027 ASP A O 1
ATOM 8308 N N . TYR A 1 1028 ? -26.328 4.473 -6.930 1.00 81.88 1028 TYR A N 1
ATOM 8309 C CA . TYR A 1 1028 ? -26.506 5.508 -7.948 1.00 81.88 1028 TYR A CA 1
ATOM 8310 C C . TYR A 1 1028 ? -25.259 5.743 -8.802 1.00 81.88 1028 TYR A C 1
ATOM 8312 O O . TYR A 1 1028 ? -25.419 5.949 -10.000 1.00 81.88 1028 TYR A O 1
ATOM 8320 N N . PHE A 1 1029 ? -24.039 5.680 -8.258 1.00 82.25 1029 PHE A N 1
ATOM 8321 C CA . PHE A 1 1029 ? -22.829 6.111 -8.974 1.00 82.25 1029 PHE A CA 1
ATOM 8322 C C . PHE A 1 1029 ? -21.774 5.014 -9.136 1.00 82.25 1029 PHE A C 1
ATOM 8324 O O . PHE A 1 1029 ? -21.529 4.240 -8.213 1.00 82.25 1029 PHE A O 1
ATOM 8331 N N . ASN A 1 1030 ? -21.083 4.973 -10.288 1.00 72.06 1030 ASN A N 1
ATOM 8332 C CA . ASN A 1 1030 ? -20.081 3.931 -10.547 1.00 72.06 1030 ASN A CA 1
ATOM 8333 C C . ASN A 1 1030 ? -18.793 4.092 -9.739 1.00 72.06 1030 ASN A C 1
ATOM 8335 O O . ASN A 1 1030 ? -18.095 3.099 -9.574 1.00 72.06 1030 ASN A O 1
ATOM 8339 N N . PHE A 1 1031 ? -18.470 5.288 -9.228 1.00 71.88 1031 PHE A N 1
ATOM 8340 C CA . PHE A 1 1031 ? -17.266 5.446 -8.402 1.00 71.88 1031 PHE A CA 1
ATOM 8341 C C . PHE A 1 1031 ? -17.320 4.740 -7.063 1.00 71.88 1031 PHE A C 1
ATOM 8343 O O . PHE A 1 1031 ? -16.294 4.272 -6.596 1.00 71.88 1031 PHE A O 1
ATOM 8350 N N . GLU A 1 1032 ? -18.508 4.614 -6.487 1.00 65.94 1032 GLU A N 1
ATOM 8351 C CA . GLU A 1 1032 ? -18.716 3.806 -5.286 1.00 65.94 1032 GLU A CA 1
ATOM 8352 C C . GLU A 1 1032 ? -19.062 2.357 -5.649 1.00 65.94 1032 GLU A C 1
ATOM 8354 O O . GLU A 1 1032 ? -18.924 1.437 -4.836 1.00 65.94 1032 GLU A O 1
ATOM 8359 N N . ASN A 1 1033 ? -19.529 2.139 -6.883 1.00 55.59 1033 ASN A N 1
ATOM 8360 C CA . ASN A 1 1033 ? -19.914 0.831 -7.369 1.00 55.59 1033 ASN A CA 1
ATOM 8361 C C . ASN A 1 1033 ? -18.677 -0.001 -7.704 1.00 55.59 1033 ASN A C 1
ATOM 8363 O O . ASN A 1 1033 ? -18.242 -0.130 -8.848 1.00 55.59 1033 ASN A O 1
ATOM 8367 N N . SER A 1 1034 ? -18.180 -0.677 -6.682 1.00 51.53 1034 SER A N 1
ATOM 8368 C CA . SER A 1 1034 ? -17.158 -1.701 -6.806 1.00 51.53 1034 SER A CA 1
ATOM 8369 C C . SER A 1 1034 ? -17.584 -2.915 -7.642 1.00 51.53 1034 SER A C 1
ATOM 8371 O O . SER A 1 1034 ? -16.800 -3.842 -7.805 1.00 51.53 1034 SER A O 1
ATOM 8373 N N . SER A 1 1035 ? -18.787 -2.935 -8.227 1.00 44.94 1035 SER A N 1
ATOM 8374 C CA . SER A 1 1035 ? -19.270 -4.053 -9.046 1.00 44.94 1035 SER A CA 1
ATOM 8375 C C . SER A 1 1035 ? -18.451 -4.340 -10.310 1.00 44.94 1035 SER A C 1
ATOM 8377 O O . SER A 1 1035 ? -18.616 -5.415 -10.895 1.00 44.94 1035 SER A O 1
ATOM 8379 N N . THR A 1 1036 ? -17.586 -3.419 -10.748 1.00 48.62 1036 THR A N 1
ATOM 8380 C CA . THR A 1 1036 ? -16.594 -3.676 -11.807 1.00 48.62 1036 THR A CA 1
ATOM 8381 C C . THR A 1 1036 ? -15.328 -4.344 -11.273 1.00 48.62 1036 THR A C 1
ATOM 8383 O O . THR A 1 1036 ? -14.618 -5.004 -12.032 1.00 48.62 1036 THR A O 1
ATOM 8386 N N . LEU A 1 1037 ? -15.048 -4.193 -9.978 1.00 62.50 1037 LEU A N 1
ATOM 8387 C CA . LEU A 1 1037 ? -13.936 -4.829 -9.292 1.00 62.50 1037 LEU A CA 1
ATOM 8388 C C . LEU A 1 1037 ? -14.354 -6.235 -8.862 1.00 62.50 1037 LEU A C 1
ATOM 8390 O O . LEU A 1 1037 ? -15.388 -6.461 -8.232 1.00 62.50 1037 LEU A O 1
ATOM 8394 N N . MET A 1 1038 ? -13.521 -7.202 -9.213 1.00 71.81 1038 MET A N 1
ATOM 8395 C CA . MET A 1 1038 ? -13.678 -8.576 -8.759 1.00 71.81 1038 MET A CA 1
ATOM 8396 C C . MET A 1 1038 ? -13.148 -8.712 -7.330 1.00 71.81 1038 MET A C 1
ATOM 8398 O O . MET A 1 1038 ? -12.104 -8.143 -7.004 1.00 71.81 1038 MET A O 1
ATOM 8402 N N . GLN A 1 1039 ? -13.836 -9.479 -6.479 1.00 75.94 1039 GLN A N 1
ATOM 8403 C CA . GLN A 1 1039 ? -13.337 -9.801 -5.141 1.00 75.94 1039 GLN A CA 1
ATOM 8404 C C . GLN A 1 1039 ? -12.005 -10.522 -5.266 1.00 75.94 1039 GLN A C 1
ATOM 8406 O O . GLN A 1 1039 ? -11.861 -11.415 -6.098 1.00 75.94 1039 GLN A O 1
ATOM 8411 N N . GLN A 1 1040 ? -11.043 -10.159 -4.432 1.00 75.94 1040 GLN A N 1
ATOM 8412 C CA . GLN A 1 1040 ? -9.781 -10.878 -4.344 1.00 75.94 1040 GLN A CA 1
ATOM 8413 C C . GLN A 1 1040 ? -9.917 -12.043 -3.372 1.00 75.94 1040 GLN A C 1
ATOM 8415 O O . GLN A 1 1040 ? -10.686 -11.971 -2.412 1.00 75.94 1040 GLN A O 1
ATOM 8420 N N . PHE A 1 1041 ? -9.169 -13.106 -3.625 1.00 80.88 1041 PHE A N 1
ATOM 8421 C CA . PHE A 1 1041 ? -8.933 -14.170 -2.667 1.00 80.88 1041 PHE A CA 1
ATOM 8422 C C . PHE A 1 1041 ? -7.433 -14.247 -2.390 1.00 80.88 1041 PHE A C 1
ATOM 8424 O O . PHE A 1 1041 ? -6.612 -14.126 -3.301 1.00 80.88 1041 PHE A O 1
ATOM 8431 N N . ASN A 1 1042 ? -7.108 -14.463 -1.124 1.00 81.06 1042 ASN A N 1
ATOM 8432 C CA . ASN A 1 1042 ? -5.763 -14.514 -0.590 1.00 81.06 1042 ASN A CA 1
ATOM 8433 C C . ASN A 1 1042 ? -5.634 -15.820 0.196 1.00 81.06 1042 ASN A C 1
ATOM 8435 O O . ASN A 1 1042 ? -6.375 -16.049 1.154 1.00 81.06 1042 ASN A O 1
ATOM 8439 N N . VAL A 1 1043 ? -4.719 -16.688 -0.227 1.00 85.56 1043 VAL A N 1
ATOM 8440 C CA . VAL A 1 1043 ? -4.433 -17.964 0.441 1.00 85.56 1043 VAL A CA 1
ATOM 8441 C C . VAL A 1 1043 ? -3.011 -17.916 0.974 1.00 85.56 1043 VAL A C 1
ATOM 8443 O O . VAL A 1 1043 ? -2.063 -17.707 0.217 1.00 85.56 1043 VAL A O 1
ATOM 8446 N N . LEU A 1 1044 ? -2.869 -18.103 2.281 1.00 86.62 1044 LEU A N 1
ATOM 8447 C CA . LEU A 1 1044 ? -1.608 -17.982 3.000 1.00 86.62 1044 LEU A CA 1
ATOM 8448 C C . LEU A 1 1044 ? -1.275 -19.303 3.697 1.00 86.62 1044 LEU A C 1
ATOM 8450 O O . LEU A 1 1044 ? -2.035 -19.782 4.536 1.00 86.62 1044 LEU A O 1
ATOM 8454 N N . PHE A 1 1045 ? -0.124 -19.878 3.362 1.00 88.12 1045 PHE A N 1
ATOM 8455 C CA . PHE A 1 1045 ? 0.428 -21.069 4.012 1.00 88.12 1045 PHE A CA 1
ATOM 8456 C C . PHE A 1 1045 ? 1.612 -20.691 4.905 1.00 88.12 1045 PHE A C 1
ATOM 8458 O O . PHE A 1 1045 ? 2.319 -19.735 4.603 1.00 88.12 1045 PHE A O 1
ATOM 8465 N N . GLY A 1 1046 ? 1.867 -21.459 5.968 1.00 83.94 1046 GLY A N 1
ATOM 8466 C CA . GLY A 1 1046 ? 3.043 -21.289 6.839 1.00 83.94 1046 GLY A CA 1
ATOM 8467 C C . GLY A 1 1046 ? 2.844 -20.413 8.074 1.00 83.94 1046 GLY A C 1
ATOM 8468 O O . GLY A 1 1046 ? 3.751 -20.289 8.894 1.00 83.94 1046 GLY A O 1
ATOM 8469 N N . LEU A 1 1047 ? 1.647 -19.861 8.263 1.00 85.88 1047 LEU A N 1
ATOM 8470 C CA . LEU A 1 1047 ? 1.266 -19.125 9.466 1.00 85.88 1047 LEU A CA 1
ATOM 8471 C C . LEU A 1 1047 ? 0.132 -19.845 10.182 1.00 85.88 1047 LEU A C 1
ATOM 8473 O O . LEU A 1 1047 ? -0.800 -20.335 9.546 1.00 85.88 1047 LEU A O 1
ATOM 8477 N N . LYS A 1 1048 ? 0.216 -19.895 11.511 1.00 84.06 1048 LYS A N 1
ATOM 8478 C CA . LYS A 1 1048 ? -0.827 -20.475 12.350 1.00 84.06 1048 LYS A CA 1
ATOM 8479 C C . LYS A 1 1048 ? -1.785 -19.366 12.801 1.00 84.06 1048 LYS A C 1
ATOM 8481 O O . LYS A 1 1048 ? -1.301 -18.347 13.291 1.00 84.06 1048 LYS A O 1
ATOM 8486 N N . PRO A 1 1049 ? -3.113 -19.546 12.696 1.00 79.44 1049 PRO A N 1
ATOM 8487 C CA . PRO A 1 1049 ? -4.053 -18.611 13.306 1.00 79.44 1049 PRO A CA 1
ATOM 8488 C C . PRO A 1 1049 ? -3.880 -18.639 14.833 1.00 79.44 1049 PRO A C 1
ATOM 8490 O O . PRO A 1 1049 ? -3.975 -19.701 15.458 1.00 79.44 1049 PRO A O 1
ATOM 8493 N N . THR A 1 1050 ? -3.578 -17.485 15.426 1.00 79.62 1050 THR A N 1
ATOM 8494 C CA . THR A 1 1050 ? -3.367 -17.303 16.867 1.00 79.62 1050 THR A CA 1
ATOM 8495 C C . THR A 1 1050 ? -4.505 -16.492 17.481 1.00 79.62 1050 THR A C 1
ATOM 8497 O O . THR A 1 1050 ? -5.007 -15.547 16.883 1.00 79.62 1050 THR A O 1
ATOM 8500 N N . ASN A 1 1051 ? -4.907 -16.877 18.695 1.00 79.00 1051 ASN A N 1
ATOM 8501 C CA . ASN A 1 1051 ? -5.928 -16.191 19.499 1.00 79.00 1051 ASN A CA 1
ATOM 8502 C C . ASN A 1 1051 ? -5.312 -15.656 20.806 1.00 79.00 1051 ASN A C 1
ATOM 8504 O O . ASN A 1 1051 ? -5.934 -15.721 21.863 1.00 79.00 1051 ASN A O 1
ATOM 8508 N N . ASP A 1 1052 ? -4.047 -15.238 20.763 1.00 83.38 1052 ASP A N 1
ATOM 8509 C CA . ASP A 1 1052 ? -3.298 -14.753 21.927 1.00 83.38 1052 ASP A CA 1
ATOM 8510 C C . ASP A 1 1052 ? -3.479 -13.252 22.191 1.00 83.38 1052 ASP A C 1
ATOM 8512 O O . ASP A 1 1052 ? -3.083 -12.773 23.252 1.00 83.38 1052 ASP A O 1
ATOM 8516 N N . ALA A 1 1053 ? -4.124 -12.541 21.265 1.00 80.38 1053 ALA A N 1
ATOM 8517 C CA . ALA A 1 1053 ? -4.585 -11.175 21.453 1.00 80.38 1053 ALA A CA 1
ATOM 8518 C C . ALA A 1 1053 ? -5.521 -11.055 22.666 1.00 80.38 1053 ALA A C 1
ATOM 8520 O O . ALA A 1 1053 ? -6.433 -11.866 22.875 1.00 80.38 1053 ALA A O 1
ATOM 8521 N N . SER A 1 1054 ? -5.342 -9.997 23.453 1.00 81.31 1054 SER A N 1
ATOM 8522 C CA . SER A 1 1054 ? -6.269 -9.652 24.523 1.00 81.31 1054 SER A CA 1
ATOM 8523 C C . SER A 1 1054 ? -7.668 -9.362 23.977 1.00 81.31 1054 SER A C 1
ATOM 8525 O O . SER A 1 1054 ? -7.891 -8.404 23.243 1.00 81.31 1054 SER A O 1
ATOM 8527 N N . GLY A 1 1055 ? -8.668 -10.110 24.449 1.00 80.69 1055 GLY A N 1
ATOM 8528 C CA . GLY A 1 1055 ? -10.076 -9.873 24.111 1.00 80.69 1055 GLY A CA 1
ATOM 8529 C C . GLY A 1 1055 ? -10.676 -8.562 24.649 1.00 80.69 1055 GLY A C 1
ATOM 8530 O O . GLY A 1 1055 ? -11.882 -8.365 24.501 1.00 80.69 1055 GLY A O 1
ATOM 8531 N N . TYR A 1 1056 ? -9.875 -7.707 25.299 1.00 84.38 1056 TYR A N 1
ATOM 8532 C CA . TYR A 1 1056 ? -10.285 -6.425 25.887 1.00 84.38 1056 TYR A CA 1
ATOM 8533 C C . TYR A 1 1056 ? -9.454 -5.227 25.408 1.00 84.38 1056 TYR A C 1
ATOM 8535 O O . TYR A 1 1056 ? -9.865 -4.090 25.629 1.00 84.38 1056 TYR A O 1
ATOM 8543 N N . ASN A 1 1057 ? -8.297 -5.451 24.776 1.00 81.38 1057 ASN A N 1
ATOM 8544 C CA . ASN A 1 1057 ? -7.432 -4.381 24.284 1.00 81.38 1057 ASN A CA 1
ATOM 8545 C C . ASN A 1 1057 ? -7.344 -4.446 22.758 1.00 81.38 1057 ASN A C 1
ATOM 8547 O O . ASN A 1 1057 ? -6.767 -5.378 22.217 1.00 81.38 1057 ASN A O 1
ATOM 8551 N N . ILE A 1 1058 ? -7.882 -3.436 22.071 1.00 82.12 1058 ILE A N 1
ATOM 8552 C CA . ILE A 1 1058 ? -7.911 -3.386 20.599 1.00 82.12 1058 ILE A CA 1
ATOM 8553 C C . ILE A 1 1058 ? -6.511 -3.201 19.999 1.00 82.12 1058 ILE A C 1
AT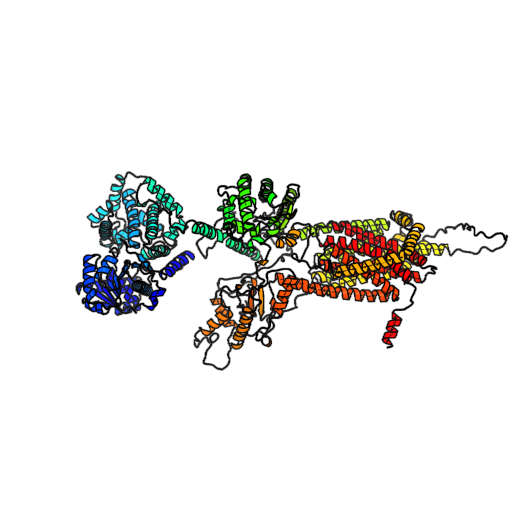OM 8555 O O . ILE A 1 1058 ? -6.259 -3.634 18.879 1.00 82.12 1058 ILE A O 1
ATOM 8559 N N . ASN A 1 1059 ? -5.593 -2.588 20.749 1.00 79.31 1059 ASN A N 1
ATOM 8560 C CA . ASN A 1 1059 ? -4.231 -2.335 20.278 1.00 79.31 1059 ASN A CA 1
ATOM 8561 C C . ASN A 1 1059 ? -3.337 -3.582 20.371 1.00 79.31 1059 ASN A C 1
ATOM 8563 O O . ASN A 1 1059 ? -2.237 -3.589 19.822 1.00 79.31 1059 ASN A O 1
ATOM 8567 N N . ASP A 1 1060 ? -3.784 -4.621 21.078 1.00 81.88 1060 ASP A N 1
ATOM 8568 C CA . ASP A 1 1060 ? -3.086 -5.897 21.157 1.00 81.88 1060 ASP A CA 1
ATOM 8569 C C . ASP A 1 1060 ? -3.577 -6.818 20.038 1.00 81.88 1060 ASP A C 1
ATOM 8571 O O . ASP A 1 1060 ? -4.627 -7.446 20.137 1.00 81.88 1060 ASP A O 1
ATOM 8575 N N . LEU A 1 1061 ? -2.812 -6.873 18.950 1.00 79.31 1061 LEU A N 1
ATOM 8576 C CA . LEU A 1 1061 ? -3.119 -7.707 17.787 1.00 79.31 1061 LEU A CA 1
ATOM 8577 C C . LEU A 1 1061 ? -2.680 -9.174 17.970 1.00 79.31 1061 LEU A C 1
ATOM 8579 O O . LEU A 1 1061 ? -2.886 -9.980 17.064 1.00 79.31 1061 LEU A O 1
ATOM 8583 N N . GLY A 1 1062 ? -2.086 -9.528 19.118 1.00 82.31 1062 GLY A N 1
ATOM 8584 C CA . GLY A 1 1062 ? -1.502 -10.847 19.363 1.00 82.31 1062 GLY A CA 1
ATOM 8585 C C . GLY A 1 1062 ? -0.121 -11.026 18.724 1.00 82.31 1062 GLY A C 1
ATOM 8586 O O . GLY A 1 1062 ? 0.504 -10.075 18.245 1.00 82.31 1062 GLY A O 1
ATOM 8587 N N . SER A 1 1063 ? 0.390 -12.259 18.733 1.00 80.38 1063 SER A N 1
ATOM 8588 C CA . SER A 1 1063 ? 1.681 -12.608 18.133 1.00 80.38 1063 SER A CA 1
ATOM 8589 C C . SER A 1 1063 ? 1.513 -13.434 16.862 1.00 80.38 1063 SER A C 1
ATOM 8591 O O . SER A 1 1063 ? 0.716 -14.372 16.784 1.00 80.38 1063 SER A O 1
ATOM 8593 N N . LEU A 1 1064 ? 2.317 -13.107 15.850 1.00 77.88 1064 LEU A N 1
ATOM 8594 C CA . LEU A 1 1064 ? 2.410 -13.895 14.629 1.00 77.88 1064 LEU A CA 1
ATOM 8595 C C . LEU A 1 1064 ? 3.247 -15.153 14.901 1.00 77.88 1064 LEU A C 1
ATOM 8597 O O . LEU A 1 1064 ? 4.447 -15.057 15.160 1.00 77.88 1064 LEU A O 1
ATOM 8601 N N . GLN A 1 1065 ? 2.636 -16.336 14.816 1.00 82.06 1065 GLN A N 1
ATOM 8602 C CA . GLN A 1 1065 ? 3.337 -17.615 14.969 1.00 82.06 1065 GLN A CA 1
ATOM 8603 C C . GLN A 1 1065 ? 3.475 -18.323 13.622 1.00 82.06 1065 GLN A C 1
ATOM 8605 O O . GLN A 1 1065 ? 2.483 -18.611 12.947 1.00 82.06 1065 GLN A O 1
ATOM 8610 N N . SER A 1 1066 ? 4.713 -18.644 13.241 1.00 80.94 1066 SER A N 1
ATOM 8611 C CA . SER A 1 1066 ? 4.970 -19.501 12.087 1.00 80.94 1066 SER A CA 1
ATOM 8612 C C . SER A 1 1066 ? 4.572 -20.943 12.382 1.00 80.94 1066 SER A C 1
ATOM 8614 O O . SER A 1 1066 ? 4.779 -21.469 13.481 1.00 80.94 1066 SER A O 1
ATOM 8616 N N . ASP A 1 1067 ? 3.989 -21.596 11.384 1.00 85.06 1067 ASP A N 1
ATOM 8617 C CA . ASP A 1 1067 ? 3.673 -23.009 11.470 1.00 85.06 1067 ASP A CA 1
ATOM 8618 C C . ASP A 1 1067 ? 4.946 -23.828 11.238 1.00 85.06 1067 ASP A C 1
ATOM 8620 O O . ASP A 1 1067 ? 5.457 -23.930 10.123 1.00 85.06 1067 ASP A O 1
ATOM 8624 N N . LYS A 1 1068 ? 5.459 -24.443 12.306 1.00 81.38 1068 LYS A N 1
ATOM 8625 C CA . LYS A 1 1068 ? 6.662 -25.288 12.254 1.00 81.38 1068 LYS A CA 1
ATOM 8626 C C . LYS A 1 1068 ? 6.505 -26.493 11.320 1.00 81.38 1068 LYS A C 1
ATOM 8628 O O . LYS A 1 1068 ? 7.515 -27.028 10.867 1.00 81.38 1068 LYS A O 1
ATOM 8633 N N . ASN A 1 1069 ? 5.274 -26.918 11.032 1.00 81.81 1069 ASN A N 1
ATOM 8634 C CA . ASN A 1 1069 ? 5.002 -28.033 10.126 1.00 81.81 1069 ASN A CA 1
ATOM 8635 C C . ASN A 1 1069 ? 5.133 -27.627 8.648 1.00 81.81 1069 ASN A C 1
ATOM 8637 O O . ASN A 1 1069 ? 5.260 -28.488 7.774 1.00 81.81 1069 ASN A O 1
ATOM 8641 N N . PHE A 1 1070 ? 5.163 -26.324 8.355 1.00 85.31 1070 PHE A N 1
ATOM 8642 C CA . PHE A 1 1070 ? 5.392 -25.804 7.015 1.00 85.31 1070 PHE A CA 1
ATOM 8643 C C . PHE A 1 1070 ? 6.887 -25.803 6.673 1.00 85.31 1070 PHE A C 1
ATOM 8645 O O . PHE A 1 1070 ? 7.606 -24.823 6.850 1.00 85.31 1070 PHE A O 1
ATOM 8652 N N . ASN A 1 1071 ? 7.371 -26.941 6.180 1.00 79.44 1071 ASN A N 1
ATOM 8653 C CA . ASN A 1 1071 ? 8.753 -27.113 5.739 1.00 79.44 1071 ASN A CA 1
ATOM 8654 C C . ASN A 1 1071 ? 8.780 -27.545 4.270 1.00 79.44 1071 ASN A C 1
ATOM 8656 O O . ASN A 1 1071 ? 8.344 -28.659 3.989 1.00 79.44 1071 ASN A O 1
ATOM 8660 N N . ILE A 1 1072 ? 9.319 -26.704 3.375 1.00 81.19 1072 ILE A N 1
ATOM 8661 C CA . ILE A 1 1072 ? 9.394 -26.917 1.911 1.00 81.19 1072 ILE A CA 1
ATOM 8662 C C . ILE A 1 1072 ? 10.845 -27.176 1.445 1.00 81.19 1072 ILE A C 1
ATOM 8664 O O . ILE A 1 1072 ? 11.222 -26.883 0.317 1.00 81.19 1072 ILE A O 1
ATOM 8668 N N . ASN A 1 1073 ? 11.700 -27.740 2.301 1.00 77.44 1073 ASN A N 1
ATOM 8669 C CA . ASN A 1 1073 ? 13.125 -27.939 1.983 1.00 77.44 1073 ASN A CA 1
ATOM 8670 C C . ASN A 1 1073 ? 13.421 -29.167 1.103 1.00 77.44 1073 ASN A C 1
ATOM 8672 O O . ASN A 1 1073 ? 14.577 -29.551 0.932 1.00 77.44 1073 ASN A O 1
ATOM 8676 N N . THR A 1 1074 ? 12.393 -29.813 0.557 1.00 77.06 1074 THR A N 1
ATOM 8677 C CA . THR A 1 1074 ? 12.549 -30.979 -0.318 1.00 77.06 1074 THR A CA 1
ATOM 8678 C C . THR A 1 1074 ? 11.940 -30.686 -1.674 1.00 77.06 1074 THR A C 1
ATOM 8680 O O . THR A 1 1074 ? 10.876 -30.072 -1.758 1.00 77.06 1074 THR A O 1
ATOM 8683 N N . PHE A 1 1075 ? 12.589 -31.162 -2.738 1.00 77.00 1075 PHE A N 1
ATOM 8684 C CA . PHE A 1 1075 ? 12.067 -31.002 -4.095 1.00 77.00 1075 PHE A CA 1
ATOM 8685 C C . PHE A 1 1075 ? 10.635 -31.532 -4.232 1.00 77.00 1075 PHE A C 1
ATOM 8687 O O . PHE A 1 1075 ? 9.815 -30.869 -4.854 1.00 77.00 1075 PHE A O 1
ATOM 8694 N N . GLU A 1 1076 ? 10.314 -32.670 -3.610 1.00 82.12 1076 GLU A N 1
ATOM 8695 C CA . GLU A 1 1076 ? 8.961 -33.242 -3.600 1.00 82.12 1076 GLU A CA 1
ATOM 8696 C C . GLU A 1 1076 ? 7.921 -32.236 -3.097 1.00 82.12 1076 GLU A C 1
ATOM 8698 O O . GLU A 1 1076 ? 6.969 -31.936 -3.812 1.00 82.12 1076 GLU A O 1
ATOM 8703 N N . LYS A 1 1077 ? 8.159 -31.609 -1.940 1.00 85.19 1077 LYS A N 1
ATOM 8704 C CA . LYS A 1 1077 ? 7.248 -30.594 -1.399 1.00 85.19 1077 LYS A CA 1
ATOM 8705 C C . LYS A 1 1077 ? 7.156 -29.331 -2.254 1.00 85.19 1077 LYS A C 1
ATOM 8707 O O . LYS A 1 1077 ? 6.097 -28.711 -2.285 1.00 85.19 1077 LYS A O 1
ATOM 8712 N N . ILE A 1 1078 ? 8.220 -28.950 -2.968 1.00 85.00 1078 ILE A N 1
ATOM 8713 C CA . ILE A 1 1078 ? 8.166 -27.840 -3.939 1.00 85.00 1078 ILE A CA 1
ATOM 8714 C C . ILE A 1 1078 ? 7.198 -28.189 -5.082 1.00 85.00 1078 ILE A C 1
ATOM 8716 O O . ILE A 1 1078 ? 6.381 -27.354 -5.466 1.00 85.00 1078 ILE A O 1
ATOM 8720 N N . TYR A 1 1079 ? 7.248 -29.421 -5.601 1.00 86.06 1079 TYR A N 1
ATOM 8721 C CA . TYR A 1 1079 ? 6.320 -29.879 -6.642 1.00 86.06 1079 TYR A CA 1
ATOM 8722 C C . TYR A 1 1079 ? 4.886 -30.047 -6.119 1.00 86.06 1079 TYR A C 1
ATOM 8724 O O . TYR A 1 1079 ? 3.954 -29.642 -6.805 1.00 86.06 1079 TYR A O 1
ATOM 8732 N N . GLN A 1 1080 ? 4.694 -30.540 -4.894 1.00 88.81 1080 GLN A N 1
ATOM 8733 C CA . GLN A 1 1080 ? 3.362 -30.605 -4.281 1.00 88.81 1080 GLN A CA 1
ATOM 8734 C C . GLN A 1 1080 ? 2.760 -29.205 -4.081 1.00 88.81 1080 GLN A C 1
ATOM 8736 O O . GLN A 1 1080 ? 1.595 -28.978 -4.405 1.00 88.81 1080 GLN A O 1
ATOM 8741 N N . LEU A 1 1081 ? 3.558 -28.233 -3.616 1.00 87.69 1081 LEU A N 1
ATOM 8742 C CA . LEU A 1 1081 ? 3.125 -26.837 -3.517 1.00 87.69 1081 LEU A CA 1
ATOM 8743 C C . LEU A 1 1081 ? 2.748 -26.280 -4.895 1.00 87.69 1081 LEU A C 1
ATOM 8745 O O . LEU A 1 1081 ? 1.730 -25.604 -5.024 1.00 87.69 1081 LEU A O 1
ATOM 8749 N N . ARG A 1 1082 ? 3.529 -26.591 -5.936 1.00 88.00 1082 ARG A N 1
ATOM 8750 C CA . ARG A 1 1082 ? 3.219 -26.219 -7.323 1.00 88.00 1082 ARG A CA 1
ATOM 8751 C C . ARG A 1 1082 ? 1.852 -26.762 -7.749 1.00 88.00 1082 ARG A C 1
ATOM 8753 O O . ARG A 1 1082 ? 1.074 -26.021 -8.345 1.00 88.00 1082 ARG A O 1
ATOM 8760 N N . ASP A 1 1083 ? 1.533 -28.006 -7.407 1.00 89.06 1083 ASP A N 1
ATOM 8761 C CA . ASP A 1 1083 ? 0.252 -28.631 -7.753 1.00 89.06 1083 ASP A CA 1
ATOM 8762 C C . ASP A 1 1083 ? -0.930 -27.970 -7.016 1.00 89.06 1083 ASP A C 1
ATOM 8764 O O . ASP A 1 1083 ? -1.981 -27.738 -7.618 1.00 89.06 1083 ASP A O 1
ATOM 8768 N N . ILE A 1 1084 ? -0.740 -27.557 -5.756 1.00 88.44 1084 ILE A N 1
ATOM 8769 C CA . ILE A 1 1084 ? -1.716 -26.749 -5.001 1.00 88.44 1084 ILE A CA 1
ATOM 8770 C C . ILE A 1 1084 ? -1.935 -25.385 -5.668 1.00 88.44 1084 ILE A C 1
ATOM 8772 O O . ILE A 1 1084 ? -3.079 -24.975 -5.884 1.00 88.44 1084 ILE A O 1
ATOM 8776 N N . VAL A 1 1085 ? -0.851 -24.678 -6.014 1.00 86.31 1085 VAL A N 1
ATOM 8777 C CA . VAL A 1 1085 ? -0.924 -23.355 -6.654 1.00 86.31 1085 VAL A CA 1
ATOM 8778 C C . VAL A 1 1085 ? -1.633 -23.460 -8.006 1.00 86.31 1085 VAL A C 1
ATOM 8780 O O . VAL A 1 1085 ? -2.517 -22.650 -8.282 1.00 86.31 1085 VAL A O 1
ATOM 8783 N N . HIS A 1 1086 ? -1.326 -24.478 -8.819 1.00 86.69 1086 HIS A N 1
ATOM 8784 C CA . HIS A 1 1086 ? -2.018 -24.716 -10.093 1.00 86.69 1086 HIS A CA 1
ATOM 8785 C C . HIS A 1 1086 ? -3.496 -25.039 -9.904 1.00 86.69 1086 HIS A C 1
ATOM 8787 O O . HIS A 1 1086 ? -4.316 -24.458 -10.612 1.00 86.69 1086 HIS A O 1
ATOM 8793 N N . TYR A 1 1087 ? -3.861 -25.888 -8.938 1.00 87.38 1087 TYR A N 1
ATOM 8794 C CA . TYR A 1 1087 ? -5.266 -26.189 -8.646 1.00 87.38 1087 TYR A CA 1
ATOM 8795 C C . TYR A 1 1087 ? -6.051 -24.919 -8.297 1.00 87.38 1087 TYR A C 1
ATOM 8797 O O . TYR A 1 1087 ? -7.109 -24.655 -8.865 1.00 87.38 1087 TYR A O 1
ATOM 8805 N N . ILE A 1 1088 ? -5.508 -24.083 -7.408 1.00 82.69 1088 ILE A N 1
ATOM 8806 C CA . ILE A 1 1088 ? -6.136 -22.812 -7.028 1.00 82.69 1088 ILE A CA 1
ATOM 8807 C C . ILE A 1 1088 ? -6.212 -21.868 -8.237 1.00 82.69 1088 ILE A C 1
ATOM 8809 O O . ILE A 1 1088 ? -7.225 -21.195 -8.441 1.00 82.69 1088 ILE A O 1
ATOM 8813 N N . ASN A 1 1089 ? -5.171 -21.840 -9.071 1.00 77.88 1089 ASN A N 1
ATOM 8814 C CA . ASN A 1 1089 ? -5.119 -21.009 -10.268 1.00 77.88 1089 ASN A CA 1
ATOM 8815 C C . ASN A 1 1089 ? -6.112 -21.443 -11.363 1.00 77.88 1089 ASN A C 1
ATOM 8817 O O . ASN A 1 1089 ? -6.597 -20.602 -12.115 1.00 77.88 1089 ASN A O 1
ATOM 8821 N N . GLN A 1 1090 ? -6.426 -22.737 -11.439 1.00 79.19 1090 GLN A N 1
ATOM 8822 C CA . GLN A 1 1090 ? -7.361 -23.327 -12.404 1.00 79.19 1090 GLN A CA 1
ATOM 8823 C C . GLN A 1 1090 ? -8.786 -23.480 -11.855 1.00 79.19 1090 GLN A C 1
ATOM 8825 O O . GLN A 1 1090 ? -9.692 -23.840 -12.604 1.00 79.19 1090 GLN A O 1
ATOM 8830 N N . SER A 1 1091 ? -8.993 -23.214 -10.563 1.00 78.12 1091 SER A N 1
ATOM 8831 C CA . SER A 1 1091 ? -10.298 -23.340 -9.918 1.00 78.12 1091 SER A CA 1
ATOM 8832 C C . SER A 1 1091 ? -11.360 -22.450 -10.575 1.00 78.12 1091 SER A C 1
ATOM 8834 O O . SER A 1 1091 ? -11.082 -21.329 -11.007 1.00 78.12 1091 SER A O 1
ATOM 8836 N N . GLU A 1 1092 ? -12.612 -22.918 -10.581 1.00 75.62 1092 GLU A N 1
ATOM 8837 C CA . GLU A 1 1092 ? -13.767 -22.167 -11.106 1.00 75.62 1092 GLU A CA 1
ATOM 8838 C C . GLU A 1 1092 ? -14.005 -20.838 -10.376 1.00 75.62 1092 GLU A C 1
ATOM 8840 O O . GLU A 1 1092 ? -14.690 -19.948 -10.882 1.00 75.62 1092 GLU A O 1
ATOM 8845 N N . ILE A 1 1093 ? -13.431 -20.684 -9.183 1.00 76.94 1093 ILE A N 1
ATOM 8846 C CA . ILE A 1 1093 ? -13.526 -19.460 -8.395 1.00 76.94 1093 ILE A CA 1
ATOM 8847 C C . ILE A 1 1093 ? -12.728 -18.332 -9.049 1.00 76.94 1093 ILE A C 1
ATOM 8849 O O . ILE A 1 1093 ? -13.149 -17.180 -8.954 1.00 76.94 1093 ILE A O 1
ATOM 8853 N N . ARG A 1 1094 ? -11.600 -18.622 -9.712 1.00 75.31 1094 ARG A N 1
ATOM 8854 C CA . ARG A 1 1094 ? -10.690 -17.595 -10.235 1.00 75.31 1094 ARG A CA 1
ATOM 8855 C C . ARG A 1 1094 ? -11.222 -16.961 -11.523 1.00 75.31 1094 ARG A C 1
ATOM 8857 O O . ARG A 1 1094 ? -11.696 -17.632 -12.439 1.00 75.31 1094 ARG A O 1
ATOM 8864 N N . TYR A 1 1095 ? -11.073 -15.643 -11.625 1.00 69.94 1095 TYR A N 1
ATOM 8865 C CA . TYR A 1 1095 ? -11.372 -14.898 -12.840 1.00 69.94 1095 TYR A CA 1
ATOM 8866 C C . TYR A 1 1095 ? -10.306 -15.154 -13.901 1.00 69.94 1095 TYR A C 1
ATOM 8868 O O . TYR A 1 1095 ? -9.189 -14.648 -13.817 1.00 69.94 1095 TYR A O 1
ATOM 8876 N N . GLN A 1 1096 ? -10.662 -15.921 -14.933 1.00 63.81 1096 GLN A N 1
ATOM 8877 C CA . GLN A 1 1096 ? -9.724 -16.410 -15.954 1.00 63.81 1096 GLN A CA 1
ATOM 8878 C C . GLN A 1 1096 ? -8.943 -15.295 -16.672 1.00 63.81 1096 GLN A C 1
ATOM 8880 O O . GLN A 1 1096 ? -7.804 -15.501 -17.086 1.00 63.81 1096 GLN A O 1
ATOM 8885 N N . LYS A 1 1097 ? -9.511 -14.086 -16.792 1.00 60.28 1097 LYS A N 1
ATOM 8886 C CA . LYS A 1 1097 ? -8.836 -12.940 -17.425 1.00 60.28 1097 LYS A CA 1
ATOM 8887 C C . LYS A 1 1097 ? -7.814 -12.240 -16.516 1.00 60.28 1097 LYS A C 1
ATOM 8889 O O . LYS A 1 1097 ? -7.083 -11.383 -17.006 1.00 60.28 1097 LYS A O 1
ATOM 8894 N N . SER A 1 1098 ? -7.736 -12.571 -15.223 1.00 55.78 1098 SER A N 1
ATOM 8895 C CA . SER A 1 1098 ? -6.937 -11.807 -14.251 1.00 55.78 1098 SER A CA 1
ATOM 8896 C C . SER A 1 1098 ? -5.423 -11.986 -14.395 1.00 55.78 1098 SER A C 1
ATOM 8898 O O . SER A 1 1098 ? -4.674 -11.138 -13.927 1.00 55.78 1098 SER A O 1
ATOM 8900 N N . LEU A 1 1099 ? -4.949 -13.081 -14.999 1.00 51.88 1099 LEU A N 1
ATOM 8901 C CA . LEU A 1 1099 ? -3.511 -13.377 -15.065 1.00 51.88 1099 LEU A CA 1
ATOM 8902 C C . LEU A 1 1099 ? -2.782 -12.637 -16.188 1.00 51.88 1099 LEU A C 1
ATOM 8904 O O . LEU A 1 1099 ? -1.557 -12.643 -16.199 1.00 51.88 1099 LEU A O 1
ATOM 8908 N N . GLY A 1 1100 ? -3.483 -12.021 -17.150 1.00 50.69 1100 GLY A N 1
ATOM 8909 C CA . GLY A 1 1100 ? -2.843 -11.299 -18.262 1.00 50.69 1100 GLY A CA 1
ATOM 8910 C C . GLY A 1 1100 ? -1.793 -12.116 -19.039 1.00 50.69 1100 GLY A C 1
ATOM 8911 O O . GLY A 1 1100 ? -0.911 -11.534 -19.660 1.00 50.69 1100 GLY A O 1
ATOM 8912 N N . GLY A 1 1101 ? -1.844 -13.454 -18.964 1.00 56.59 1101 GLY A N 1
ATOM 8913 C CA . GLY A 1 1101 ? -0.833 -14.356 -19.528 1.00 56.59 1101 GLY A CA 1
ATOM 8914 C C . GLY A 1 1101 ? 0.480 -14.478 -18.735 1.00 56.59 1101 GLY A C 1
ATOM 8915 O O . GLY A 1 1101 ? 1.421 -15.088 -19.239 1.00 56.59 1101 GLY A O 1
ATOM 8916 N N . LYS A 1 1102 ? 0.584 -13.927 -17.518 1.00 64.38 1102 LYS A N 1
ATOM 8917 C CA . LYS A 1 1102 ? 1.761 -14.089 -16.647 1.00 64.38 1102 LYS A CA 1
ATOM 8918 C C . LYS A 1 1102 ? 1.829 -15.518 -16.085 1.00 64.38 1102 LYS A C 1
ATOM 8920 O O . LYS A 1 1102 ? 0.815 -16.046 -15.629 1.00 64.38 1102 LYS A O 1
ATOM 8925 N N . LYS A 1 1103 ? 3.021 -16.133 -16.097 1.00 71.06 1103 LYS A N 1
ATOM 8926 C CA . LYS A 1 1103 ? 3.277 -17.405 -15.390 1.00 71.06 1103 LYS A CA 1
ATOM 8927 C C . LYS A 1 1103 ? 3.307 -17.171 -13.873 1.00 71.06 1103 LYS A C 1
ATOM 8929 O O . LYS A 1 1103 ? 3.630 -16.067 -13.432 1.00 71.06 1103 LYS A O 1
ATOM 8934 N N . LEU A 1 1104 ? 3.003 -18.210 -13.098 1.00 78.31 1104 LEU A N 1
ATOM 8935 C CA . LEU A 1 1104 ? 3.034 -18.181 -11.632 1.00 78.31 1104 LEU A CA 1
ATOM 8936 C C . LEU A 1 1104 ? 4.476 -18.062 -11.115 1.00 78.31 1104 LEU A C 1
ATOM 8938 O O . LEU A 1 1104 ? 5.416 -18.505 -11.783 1.00 78.31 1104 LEU A O 1
ATOM 8942 N N . TRP A 1 1105 ? 4.672 -17.497 -9.920 1.00 84.31 1105 TRP A N 1
ATOM 8943 C CA . TRP A 1 1105 ? 6.009 -17.349 -9.328 1.00 84.31 1105 TRP A CA 1
ATOM 8944 C C . TRP A 1 1105 ? 6.728 -18.694 -9.185 1.00 84.31 1105 TRP A C 1
ATOM 8946 O O . TRP A 1 1105 ? 7.908 -18.807 -9.525 1.00 84.31 1105 TRP A O 1
ATOM 8956 N N . ILE A 1 1106 ? 6.000 -19.728 -8.748 1.00 84.69 1106 ILE A N 1
ATOM 8957 C CA . ILE A 1 1106 ? 6.560 -21.067 -8.529 1.00 84.69 1106 ILE A CA 1
ATOM 8958 C C . ILE A 1 1106 ? 7.074 -21.709 -9.820 1.00 84.69 1106 ILE A C 1
ATOM 8960 O O . ILE A 1 1106 ? 8.105 -22.379 -9.795 1.00 84.69 1106 ILE A O 1
ATOM 8964 N N . ASP A 1 1107 ? 6.424 -21.446 -10.957 1.00 85.38 1107 ASP A N 1
ATOM 8965 C CA . ASP A 1 1107 ? 6.865 -21.958 -12.255 1.00 85.38 1107 ASP A CA 1
ATOM 8966 C C . ASP A 1 1107 ? 8.188 -21.299 -12.666 1.00 85.38 1107 ASP A C 1
ATOM 8968 O O . ASP A 1 1107 ? 9.122 -21.988 -13.073 1.00 85.38 1107 ASP A O 1
ATOM 8972 N N . TYR A 1 1108 ? 8.317 -19.979 -12.475 1.00 82.69 1108 TYR A N 1
ATOM 8973 C CA . TYR A 1 1108 ? 9.578 -19.281 -12.735 1.00 82.69 1108 TYR A CA 1
ATOM 8974 C C . TYR A 1 1108 ? 10.712 -19.741 -11.814 1.00 82.69 1108 TYR A C 1
ATOM 8976 O O . TYR A 1 1108 ? 11.861 -19.823 -12.246 1.00 82.69 1108 TYR A O 1
ATOM 8984 N N . TYR A 1 1109 ? 10.407 -20.031 -10.549 1.00 84.88 1109 TYR A N 1
ATOM 8985 C CA . TYR A 1 1109 ? 11.393 -20.545 -9.606 1.00 84.88 1109 TYR A CA 1
ATOM 8986 C C . TYR A 1 1109 ? 11.881 -21.948 -10.000 1.00 84.88 1109 TYR A C 1
ATOM 8988 O O . TYR A 1 1109 ? 13.081 -22.218 -9.964 1.00 84.88 1109 TYR A O 1
ATOM 8996 N N . ILE A 1 1110 ? 10.973 -22.827 -10.437 1.00 83.88 1110 ILE A N 1
ATOM 8997 C CA . ILE A 1 1110 ? 11.324 -24.169 -10.924 1.00 83.88 1110 ILE A CA 1
ATOM 8998 C C . ILE A 1 1110 ? 12.151 -24.085 -12.217 1.00 83.88 1110 ILE A C 1
ATOM 9000 O O . ILE A 1 1110 ? 13.149 -24.795 -12.334 1.00 83.88 1110 ILE A O 1
ATOM 9004 N N . GLU A 1 1111 ? 11.789 -23.202 -13.157 1.00 83.38 1111 GLU A N 1
ATOM 9005 C CA . GLU A 1 1111 ? 12.596 -22.914 -14.357 1.00 83.38 1111 GLU A CA 1
ATOM 9006 C C . GLU A 1 1111 ? 14.013 -22.460 -13.966 1.00 83.38 1111 GLU A C 1
ATOM 9008 O O . GLU A 1 1111 ? 14.999 -23.017 -14.446 1.00 83.38 1111 GLU A O 1
ATOM 9013 N N . TYR A 1 1112 ? 14.128 -21.538 -13.004 1.00 81.06 1112 TYR A N 1
ATOM 9014 C CA . TYR A 1 1112 ? 15.412 -21.043 -12.506 1.00 81.06 1112 TYR A CA 1
ATOM 9015 C C . TYR A 1 1112 ? 16.297 -22.136 -11.885 1.00 81.06 1112 TYR A C 1
ATOM 9017 O O . TYR A 1 1112 ? 17.499 -22.173 -12.156 1.00 81.06 1112 TYR A O 1
ATOM 9025 N N . ILE A 1 1113 ? 15.734 -23.033 -11.066 1.00 79.81 1113 ILE A N 1
ATOM 9026 C CA . ILE A 1 1113 ? 16.510 -24.129 -10.462 1.00 79.81 1113 ILE A CA 1
ATOM 9027 C C . ILE A 1 1113 ? 16.963 -25.145 -11.519 1.00 79.81 1113 ILE A C 1
ATOM 9029 O O . ILE A 1 1113 ? 18.078 -25.659 -11.426 1.00 79.81 1113 ILE A O 1
ATOM 9033 N N . ASN A 1 1114 ? 16.114 -25.439 -12.509 1.00 78.50 1114 ASN A N 1
ATOM 9034 C CA . ASN A 1 1114 ? 16.434 -26.397 -13.568 1.00 78.50 1114 ASN A CA 1
ATOM 9035 C C . ASN A 1 1114 ? 17.511 -25.862 -14.533 1.00 78.50 1114 ASN A C 1
ATOM 9037 O O . ASN A 1 1114 ? 18.338 -26.643 -15.000 1.00 78.50 1114 ASN A O 1
ATOM 9041 N N . ASP A 1 1115 ? 17.542 -24.551 -14.796 1.00 77.00 1115 ASP A N 1
ATOM 9042 C CA . ASP A 1 1115 ? 18.511 -23.928 -15.712 1.00 77.00 1115 ASP A CA 1
ATOM 9043 C C . ASP A 1 1115 ? 19.892 -23.661 -15.069 1.00 77.00 1115 ASP A C 1
ATOM 9045 O O . ASP A 1 1115 ? 20.900 -23.505 -15.773 1.00 77.00 1115 ASP A O 1
ATOM 9049 N N . LYS A 1 1116 ? 19.984 -23.597 -13.731 1.00 72.62 1116 LYS A N 1
ATOM 9050 C CA . LYS A 1 1116 ? 21.233 -23.280 -13.012 1.00 72.62 1116 LYS A CA 1
ATOM 9051 C C . LYS A 1 1116 ? 22.210 -24.469 -13.054 1.00 72.62 1116 LYS A C 1
ATOM 9053 O O . LYS A 1 1116 ? 22.000 -25.487 -12.403 1.00 72.62 1116 LYS A O 1
ATOM 9058 N N . LYS A 1 1117 ? 23.333 -24.326 -13.775 1.00 69.12 1117 LYS A N 1
ATOM 9059 C CA . LYS A 1 1117 ? 24.416 -25.334 -13.818 1.00 69.12 1117 LYS A CA 1
ATOM 9060 C C . LYS A 1 1117 ? 25.064 -25.511 -12.436 1.00 69.12 1117 LYS A C 1
ATOM 9062 O O . LYS A 1 1117 ? 25.594 -24.545 -11.888 1.00 69.12 1117 LYS A O 1
ATOM 9067 N N . CYS A 1 1118 ? 25.078 -26.737 -11.911 1.00 65.12 1118 CYS A N 1
ATOM 9068 C CA . CYS A 1 1118 ? 25.781 -27.080 -10.673 1.00 65.12 1118 CYS A CA 1
ATOM 9069 C C . CYS A 1 1118 ? 27.304 -26.960 -10.851 1.00 65.12 1118 CYS A C 1
ATOM 9071 O O . CYS A 1 1118 ? 27.925 -27.783 -11.522 1.00 65.12 1118 CYS A O 1
ATOM 9073 N N . LEU A 1 1119 ? 27.915 -25.924 -10.270 1.00 60.25 1119 LEU A N 1
ATOM 9074 C CA . LEU A 1 1119 ? 29.369 -25.814 -10.116 1.00 60.25 1119 LEU A CA 1
ATOM 9075 C C . LEU A 1 1119 ? 29.751 -26.413 -8.757 1.00 60.25 1119 LEU A C 1
ATOM 9077 O O . LEU A 1 1119 ? 29.154 -26.043 -7.750 1.00 60.25 1119 LEU A O 1
ATOM 9081 N N . PHE A 1 1120 ? 30.769 -27.285 -8.740 1.00 55.12 1120 PHE A N 1
ATOM 9082 C CA . PHE A 1 1120 ? 31.216 -28.155 -7.628 1.00 55.12 1120 PHE A CA 1
ATOM 9083 C C . PHE A 1 1120 ? 31.406 -27.504 -6.237 1.00 55.12 1120 PHE A C 1
ATOM 9085 O O . PHE A 1 1120 ? 31.677 -28.215 -5.274 1.00 55.12 1120 PHE A O 1
ATOM 9092 N N . ILE A 1 1121 ? 31.308 -26.179 -6.113 1.00 54.69 1121 ILE A N 1
ATOM 9093 C CA . ILE A 1 1121 ? 31.662 -25.412 -4.912 1.00 54.69 1121 ILE A CA 1
ATOM 9094 C C . ILE A 1 1121 ? 30.429 -24.716 -4.275 1.00 54.69 1121 ILE A C 1
ATOM 9096 O O . ILE A 1 1121 ? 30.499 -24.307 -3.122 1.00 54.69 1121 ILE A O 1
ATOM 9100 N N . GLU A 1 1122 ? 29.258 -24.671 -4.936 1.00 54.62 1122 GLU A N 1
ATOM 9101 C CA . GLU A 1 1122 ? 28.032 -24.020 -4.409 1.00 54.62 1122 GLU A CA 1
ATOM 9102 C C . GLU A 1 1122 ? 26.739 -24.841 -4.656 1.00 54.62 1122 GLU A C 1
ATOM 9104 O O . GLU A 1 1122 ? 25.752 -24.360 -5.214 1.00 54.62 1122 GLU A O 1
ATOM 9109 N N . ASN A 1 1123 ? 26.722 -26.105 -4.220 1.00 55.25 1123 ASN A N 1
ATOM 9110 C CA . ASN A 1 1123 ? 25.677 -27.100 -4.534 1.00 55.25 1123 ASN A CA 1
ATOM 9111 C C . ASN A 1 1123 ? 24.280 -26.893 -3.893 1.00 55.25 1123 ASN A C 1
ATOM 9113 O O . ASN A 1 1123 ? 23.460 -27.803 -3.942 1.00 55.25 1123 ASN A O 1
ATOM 9117 N N . SER A 1 1124 ? 23.946 -25.755 -3.273 1.00 62.34 1124 SER A N 1
ATOM 9118 C CA . SER A 1 1124 ? 22.691 -25.674 -2.493 1.00 62.34 1124 SER A CA 1
ATOM 9119 C C . SER A 1 1124 ? 21.416 -25.415 -3.310 1.00 62.34 1124 SER A C 1
ATOM 9121 O O . SER A 1 1124 ? 20.327 -25.653 -2.796 1.00 62.34 1124 SER A O 1
ATOM 9123 N N . CYS A 1 1125 ? 21.524 -24.900 -4.544 1.00 70.19 1125 CYS A N 1
ATOM 9124 C CA . CYS A 1 1125 ? 20.383 -24.327 -5.284 1.00 70.19 1125 CYS A CA 1
ATOM 9125 C C . CYS A 1 1125 ? 20.206 -24.823 -6.725 1.00 70.19 1125 CYS A C 1
ATOM 9127 O O . CYS A 1 1125 ? 19.522 -24.171 -7.511 1.00 70.19 1125 CYS A O 1
ATOM 9129 N N . CYS A 1 1126 ? 20.836 -25.933 -7.093 1.00 69.75 1126 CYS A N 1
ATOM 9130 C CA . CYS A 1 1126 ? 20.735 -26.525 -8.424 1.00 69.75 1126 CYS A CA 1
ATOM 9131 C C . CYS A 1 1126 ? 20.305 -27.993 -8.297 1.00 69.75 1126 CYS A C 1
ATOM 9133 O O . CYS A 1 1126 ? 20.574 -28.637 -7.283 1.00 69.75 1126 CYS A O 1
ATOM 9135 N N . LYS A 1 1127 ? 19.610 -28.524 -9.305 1.00 65.06 1127 LYS A N 1
ATOM 9136 C CA . LYS A 1 1127 ? 19.194 -29.931 -9.331 1.00 65.06 1127 LYS A CA 1
ATOM 9137 C C . LYS A 1 1127 ? 20.273 -30.763 -10.028 1.00 65.06 1127 LYS A C 1
ATOM 9139 O O . LYS A 1 1127 ? 20.409 -30.689 -11.245 1.00 65.06 1127 LYS A O 1
ATOM 9144 N N . ASP A 1 1128 ? 21.042 -31.542 -9.268 1.00 61.59 1128 ASP A N 1
ATOM 9145 C CA . ASP A 1 1128 ? 21.990 -32.505 -9.836 1.00 61.59 1128 ASP A CA 1
ATOM 9146 C C . ASP A 1 1128 ? 21.260 -33.815 -10.178 1.00 61.59 1128 ASP A C 1
ATOM 9148 O O . ASP A 1 1128 ? 20.555 -34.385 -9.347 1.00 61.59 1128 ASP A O 1
ATOM 9152 N N . ASN A 1 1129 ? 21.418 -34.301 -11.410 1.00 59.62 1129 ASN A N 1
ATOM 9153 C CA . ASN A 1 1129 ? 20.809 -35.557 -11.858 1.00 59.62 1129 ASN A CA 1
ATOM 9154 C C . ASN A 1 1129 ? 21.553 -36.799 -11.331 1.00 59.62 1129 ASN A C 1
ATOM 9156 O O . ASN A 1 1129 ? 21.085 -37.915 -11.552 1.00 59.62 1129 ASN A O 1
ATOM 9160 N N . THR A 1 1130 ? 22.716 -36.637 -10.685 1.00 56.94 1130 THR A N 1
ATOM 9161 C CA . THR A 1 1130 ? 23.648 -37.748 -10.421 1.00 56.94 1130 THR A CA 1
ATOM 9162 C C . THR A 1 1130 ? 23.704 -38.253 -8.975 1.00 56.94 1130 THR A C 1
ATOM 9164 O O . THR A 1 1130 ? 24.349 -39.271 -8.726 1.00 56.94 1130 THR A O 1
ATOM 9167 N N . THR A 1 1131 ? 23.002 -37.636 -8.016 1.00 49.59 1131 THR A N 1
ATOM 9168 C CA . THR A 1 1131 ? 23.035 -38.059 -6.602 1.00 49.59 1131 THR A CA 1
ATOM 9169 C C . THR A 1 1131 ? 21.659 -38.490 -6.084 1.00 49.59 1131 THR A C 1
ATOM 9171 O O . THR A 1 1131 ? 20.733 -37.704 -5.930 1.00 49.59 1131 THR A O 1
ATOM 9174 N N . SER A 1 1132 ? 21.523 -39.787 -5.795 1.00 47.94 1132 SER A N 1
ATOM 9175 C CA . SER A 1 1132 ? 20.296 -40.441 -5.316 1.00 47.94 1132 SER A CA 1
ATOM 9176 C C . SER A 1 1132 ? 20.099 -40.377 -3.794 1.00 47.94 1132 SER A C 1
ATOM 9178 O O . SER A 1 1132 ? 19.245 -41.078 -3.256 1.00 47.94 1132 SER A O 1
ATOM 9180 N N . ILE A 1 1133 ? 20.901 -39.596 -3.065 1.00 43.38 1133 ILE A N 1
ATOM 9181 C CA . ILE A 1 1133 ? 20.909 -39.596 -1.598 1.00 43.38 1133 ILE A CA 1
ATOM 9182 C C . ILE A 1 1133 ? 20.639 -38.170 -1.105 1.00 43.38 1133 ILE A C 1
ATOM 9184 O O . ILE A 1 1133 ? 21.536 -37.339 -1.044 1.00 43.38 1133 ILE A O 1
ATOM 9188 N N . LEU A 1 1134 ? 19.370 -37.955 -0.734 1.00 48.97 1134 LEU A N 1
ATOM 9189 C CA . LEU A 1 1134 ? 18.799 -36.815 -0.002 1.00 48.97 1134 LEU A CA 1
ATOM 9190 C C . LEU A 1 1134 ? 18.663 -35.493 -0.787 1.00 48.97 1134 LEU A C 1
ATOM 9192 O O . LEU A 1 1134 ? 19.482 -34.586 -0.687 1.00 48.97 1134 LEU A O 1
ATOM 9196 N N . ASN A 1 1135 ? 17.515 -35.395 -1.476 1.00 56.12 1135 ASN A N 1
ATOM 9197 C CA . ASN A 1 1135 ? 16.859 -34.237 -2.113 1.00 56.12 1135 ASN A CA 1
ATOM 9198 C C . ASN A 1 1135 ? 16.641 -33.018 -1.177 1.00 56.12 1135 ASN A C 1
ATOM 9200 O O . ASN A 1 1135 ? 15.516 -32.529 -1.053 1.00 56.12 1135 ASN A O 1
ATOM 9204 N N . PHE A 1 1136 ? 17.669 -32.528 -0.486 1.00 57.31 1136 PHE A N 1
ATOM 9205 C CA . PHE A 1 1136 ? 17.573 -31.312 0.319 1.00 57.31 1136 PHE A CA 1
ATOM 9206 C C . PHE A 1 1136 ? 17.951 -30.088 -0.513 1.00 57.31 1136 PHE A C 1
ATOM 9208 O O . PHE A 1 1136 ? 19.100 -29.908 -0.904 1.00 57.31 1136 PHE A O 1
ATOM 9215 N N . THR A 1 1137 ? 16.970 -29.221 -0.737 1.00 63.59 1137 THR A N 1
ATOM 9216 C CA . THR A 1 1137 ? 17.183 -27.843 -1.182 1.00 63.59 1137 THR A CA 1
ATOM 9217 C C . THR A 1 1137 ? 16.975 -26.932 0.007 1.00 63.59 1137 THR A C 1
ATOM 9219 O O . THR A 1 1137 ? 15.930 -27.002 0.656 1.00 63.59 1137 THR A O 1
ATOM 9222 N N . ASP A 1 1138 ? 17.908 -26.024 0.272 1.00 71.94 1138 ASP A N 1
ATOM 9223 C CA . ASP A 1 1138 ? 17.628 -24.917 1.183 1.00 71.94 1138 ASP A CA 1
ATOM 9224 C C . ASP A 1 1138 ? 16.699 -23.926 0.464 1.00 71.94 1138 ASP A C 1
ATOM 9226 O O . ASP A 1 1138 ? 17.145 -22.932 -0.116 1.00 71.94 1138 ASP A O 1
ATOM 9230 N N . PHE A 1 1139 ? 15.397 -24.247 0.430 1.00 77.19 1139 PHE A N 1
ATOM 9231 C CA . PHE A 1 1139 ? 14.398 -23.463 -0.294 1.00 77.19 1139 PHE A CA 1
ATOM 9232 C C . PHE A 1 1139 ? 14.441 -22.011 0.166 1.00 77.19 1139 PHE A C 1
ATOM 9234 O O . PHE A 1 1139 ? 14.414 -21.128 -0.685 1.00 77.19 1139 PHE A O 1
ATOM 9241 N N . SER A 1 1140 ? 14.591 -21.744 1.471 1.00 76.81 1140 SER A N 1
ATOM 9242 C CA . SER A 1 1140 ? 14.749 -20.382 1.999 1.00 76.81 1140 SER A CA 1
ATOM 9243 C C . SER A 1 1140 ? 15.869 -19.619 1.303 1.00 76.81 1140 SER A C 1
ATOM 9245 O O . SER A 1 1140 ? 15.627 -18.550 0.748 1.00 76.81 1140 SER A O 1
ATOM 9247 N N . LYS A 1 1141 ? 17.077 -20.187 1.262 1.00 79.38 1141 LYS A N 1
ATOM 9248 C CA . LYS A 1 1141 ? 18.234 -19.533 0.646 1.00 79.38 1141 LYS A CA 1
ATOM 9249 C C . LYS A 1 1141 ? 18.051 -19.347 -0.862 1.00 79.38 1141 LYS A C 1
ATOM 9251 O O . LYS A 1 1141 ? 18.304 -18.268 -1.395 1.00 79.38 1141 LYS A O 1
ATOM 9256 N N . CYS A 1 1142 ? 17.591 -20.384 -1.555 1.00 80.75 1142 CYS A N 1
ATOM 9257 C CA . CYS A 1 1142 ? 17.507 -20.382 -3.013 1.00 80.75 1142 CYS A CA 1
ATOM 9258 C C . CYS A 1 1142 ? 16.357 -19.515 -3.542 1.00 80.75 1142 CYS A C 1
ATOM 9260 O O . CYS A 1 1142 ? 16.506 -18.839 -4.560 1.00 80.75 1142 CYS A O 1
ATOM 9262 N N . SER A 1 1143 ? 15.210 -19.519 -2.860 1.00 81.25 1143 SER A N 1
ATOM 9263 C CA . SER A 1 1143 ? 14.069 -18.664 -3.207 1.00 81.25 1143 SER A CA 1
ATOM 9264 C C . SER A 1 1143 ? 14.349 -17.191 -2.913 1.00 81.25 1143 SER A C 1
ATOM 9266 O O . SER A 1 1143 ? 13.913 -16.333 -3.682 1.00 81.25 1143 SER A O 1
ATOM 9268 N N . LEU A 1 1144 ? 15.131 -16.889 -1.871 1.00 79.44 1144 LEU A N 1
ATOM 9269 C CA . LEU A 1 1144 ? 15.591 -15.534 -1.578 1.00 79.44 1144 LEU A CA 1
ATOM 9270 C C . LEU A 1 1144 ? 16.546 -15.022 -2.665 1.00 79.44 1144 LEU A C 1
ATOM 9272 O O . LEU A 1 1144 ? 16.330 -13.930 -3.188 1.00 79.44 1144 LEU A O 1
ATOM 9276 N N . GLU A 1 1145 ? 17.536 -15.831 -3.068 1.00 77.69 1145 GLU A N 1
ATOM 9277 C CA . GLU A 1 1145 ? 18.452 -15.502 -4.175 1.00 77.69 1145 GLU A CA 1
ATOM 9278 C C . GLU A 1 1145 ? 17.672 -15.210 -5.470 1.00 77.69 1145 GLU A C 1
ATOM 9280 O O . GLU A 1 1145 ? 17.952 -14.241 -6.180 1.00 77.69 1145 GLU A O 1
ATOM 9285 N N . PHE A 1 1146 ? 16.661 -16.031 -5.769 1.00 80.25 1146 PHE A N 1
ATOM 9286 C CA . PHE A 1 1146 ? 15.788 -15.835 -6.924 1.00 80.25 1146 PHE A CA 1
ATOM 9287 C C . PHE A 1 1146 ? 14.944 -14.552 -6.817 1.00 80.25 1146 PHE A C 1
ATOM 9289 O O . PHE A 1 1146 ? 14.880 -13.771 -7.769 1.00 80.25 1146 PHE A O 1
ATOM 9296 N N . SER A 1 1147 ? 14.335 -14.296 -5.656 1.00 74.06 1147 SER A N 1
ATOM 9297 C CA . SER A 1 1147 ? 13.470 -13.126 -5.436 1.00 74.06 1147 SER A CA 1
ATOM 9298 C C . SER A 1 1147 ? 14.249 -11.808 -5.502 1.00 74.06 1147 SER A C 1
ATOM 9300 O O . SER A 1 1147 ? 13.766 -10.836 -6.082 1.00 74.06 1147 SER A O 1
ATOM 9302 N N . GLN A 1 1148 ? 15.490 -11.789 -5.001 1.00 70.12 1148 GLN A N 1
ATOM 9303 C CA . GLN A 1 1148 ? 16.392 -10.638 -5.118 1.00 70.12 1148 GLN A CA 1
ATOM 9304 C C . GLN A 1 1148 ? 16.762 -10.347 -6.579 1.00 70.12 1148 GLN A C 1
ATOM 9306 O O . GLN A 1 1148 ? 16.706 -9.197 -7.012 1.00 70.12 1148 GLN A O 1
ATOM 9311 N N . LYS A 1 1149 ? 17.059 -11.384 -7.378 1.00 66.38 1149 LYS A N 1
ATOM 9312 C CA . LYS A 1 1149 ? 17.339 -11.231 -8.819 1.00 66.38 1149 LYS A CA 1
ATOM 9313 C C . LYS A 1 1149 ? 16.142 -10.704 -9.610 1.00 66.38 1149 LYS A C 1
ATOM 9315 O O . LYS A 1 1149 ? 16.335 -10.024 -10.614 1.00 66.38 1149 LYS A O 1
ATOM 9320 N N . ARG A 1 1150 ? 14.917 -10.997 -9.164 1.00 67.06 1150 ARG A N 1
ATOM 9321 C CA . ARG A 1 1150 ? 13.675 -10.510 -9.785 1.00 67.06 1150 ARG A CA 1
ATOM 9322 C C . ARG A 1 1150 ? 13.284 -9.090 -9.341 1.00 67.06 1150 ARG A C 1
ATOM 9324 O O . ARG A 1 1150 ? 12.234 -8.618 -9.759 1.00 67.06 1150 ARG A O 1
ATOM 9331 N N . LEU A 1 1151 ? 14.113 -8.399 -8.545 1.00 51.09 1151 LEU A N 1
ATOM 9332 C CA . LEU A 1 1151 ? 13.851 -7.037 -8.052 1.00 51.09 1151 LEU A CA 1
ATOM 9333 C C . LEU A 1 1151 ? 12.546 -6.916 -7.234 1.00 51.09 1151 LEU A C 1
ATOM 9335 O O . LEU A 1 1151 ? 11.908 -5.866 -7.246 1.00 51.09 1151 LEU A O 1
ATOM 9339 N N . GLY A 1 1152 ? 12.155 -7.965 -6.499 1.00 53.78 1152 GLY A N 1
ATOM 9340 C CA . GLY A 1 1152 ? 10.927 -7.959 -5.696 1.00 53.78 1152 GLY A CA 1
ATOM 9341 C C . GLY A 1 1152 ? 10.925 -9.022 -4.601 1.00 53.78 1152 GLY A C 1
ATOM 9342 O O . GLY A 1 1152 ? 10.274 -10.057 -4.739 1.00 53.78 1152 GLY A O 1
ATOM 9343 N N . VAL A 1 1153 ? 11.662 -8.777 -3.514 1.00 51.66 1153 VAL A N 1
ATOM 9344 C CA . VAL A 1 1153 ? 11.525 -9.553 -2.271 1.00 51.66 1153 VAL A CA 1
ATOM 9345 C C . VAL A 1 1153 ? 10.312 -9.012 -1.524 1.00 51.66 1153 VAL A C 1
ATOM 9347 O O . VAL A 1 1153 ? 10.247 -7.815 -1.274 1.00 51.66 1153 VAL A O 1
ATOM 9350 N N . LYS A 1 1154 ? 9.360 -9.880 -1.173 1.00 53.34 1154 LYS A N 1
ATOM 9351 C CA . LYS A 1 1154 ? 8.194 -9.489 -0.376 1.00 53.34 1154 LYS A CA 1
ATOM 9352 C C . LYS A 1 1154 ? 8.461 -9.724 1.104 1.00 53.34 1154 LYS A C 1
ATOM 9354 O O . LYS A 1 1154 ? 8.732 -10.857 1.515 1.00 53.34 1154 LYS A O 1
ATOM 9359 N N . PHE A 1 1155 ? 8.337 -8.679 1.910 1.00 50.19 1155 PHE A N 1
ATOM 9360 C CA . PHE A 1 1155 ? 8.287 -8.800 3.361 1.00 50.19 1155 PHE A CA 1
ATOM 9361 C C . PHE A 1 1155 ? 6.826 -8.910 3.830 1.00 50.19 1155 PHE A C 1
ATOM 9363 O O . PHE A 1 1155 ? 5.907 -8.604 3.068 1.00 50.19 1155 PHE A O 1
ATOM 9370 N N . PRO A 1 1156 ? 6.553 -9.335 5.081 1.00 41.12 1156 PRO A N 1
ATOM 9371 C CA . PRO A 1 1156 ? 5.191 -9.331 5.625 1.00 41.12 1156 PRO A CA 1
ATOM 9372 C C . PRO A 1 1156 ? 4.507 -7.958 5.513 1.00 41.12 1156 PRO A C 1
ATOM 9374 O O . PRO A 1 1156 ? 3.296 -7.866 5.339 1.00 41.12 1156 PRO A O 1
ATOM 9377 N N . GLN A 1 1157 ? 5.319 -6.899 5.541 1.00 42.69 1157 GLN A N 1
ATOM 9378 C CA . GLN A 1 1157 ? 4.929 -5.514 5.323 1.00 42.69 1157 GLN A CA 1
ATOM 9379 C C . GLN A 1 1157 ? 4.708 -5.152 3.849 1.00 42.69 1157 GLN A C 1
ATOM 9381 O O . GLN A 1 1157 ? 4.558 -3.973 3.603 1.00 42.69 1157 GLN A O 1
ATOM 9386 N N . ASP A 1 1158 ? 4.672 -6.090 2.893 1.00 45.81 1158 ASP A N 1
ATOM 9387 C CA . ASP A 1 1158 ? 4.424 -5.792 1.464 1.00 45.81 1158 ASP A CA 1
ATOM 9388 C C . ASP A 1 1158 ? 3.270 -6.592 0.839 1.00 45.81 1158 ASP A C 1
ATOM 9390 O O . ASP A 1 1158 ? 2.977 -6.495 -0.361 1.00 45.81 1158 ASP A O 1
ATOM 9394 N N . ILE A 1 1159 ? 2.618 -7.426 1.659 1.00 44.75 1159 ILE A N 1
ATOM 9395 C CA . ILE A 1 1159 ? 1.615 -8.419 1.242 1.00 44.75 1159 ILE A CA 1
ATOM 9396 C C . ILE A 1 1159 ? 0.432 -7.779 0.499 1.00 44.75 1159 ILE A C 1
ATOM 9398 O O . ILE A 1 1159 ? -0.147 -8.411 -0.386 1.00 44.75 1159 ILE A O 1
ATOM 9402 N N . PHE A 1 1160 ? 0.084 -6.529 0.810 1.00 45.50 1160 PHE A N 1
ATOM 9403 C CA . PHE A 1 1160 ? -1.141 -5.900 0.321 1.00 45.50 1160 PHE A CA 1
ATOM 9404 C C . PHE A 1 1160 ? -0.941 -4.930 -0.836 1.00 45.50 1160 PHE A C 1
ATOM 9406 O O . PHE A 1 1160 ? -1.916 -4.592 -1.502 1.00 45.50 1160 PHE A O 1
ATOM 9413 N N . ALA A 1 1161 ? 0.281 -4.495 -1.131 1.00 40.22 1161 ALA A N 1
ATOM 9414 C CA . ALA A 1 1161 ? 0.460 -3.485 -2.172 1.00 40.22 1161 ALA A CA 1
ATOM 9415 C C . ALA A 1 1161 ? 0.991 -4.009 -3.507 1.00 40.22 1161 ALA A C 1
ATOM 9417 O O . ALA A 1 1161 ? 1.024 -3.266 -4.487 1.00 40.22 1161 ALA A O 1
ATOM 9418 N N . THR A 1 1162 ? 1.339 -5.293 -3.590 1.00 47.28 1162 THR A N 1
ATOM 9419 C CA . THR A 1 1162 ? 1.571 -5.968 -4.873 1.00 47.28 1162 THR A CA 1
ATOM 9420 C C . THR A 1 1162 ? 0.334 -6.784 -5.232 1.00 47.28 1162 THR A C 1
ATOM 9422 O O . THR A 1 1162 ? 0.252 -7.982 -4.981 1.00 47.28 1162 THR A O 1
ATOM 9425 N N . ILE A 1 1163 ? -0.650 -6.093 -5.812 1.00 48.41 1163 ILE A N 1
ATOM 9426 C CA . ILE A 1 1163 ? -2.058 -6.511 -5.942 1.00 48.41 1163 ILE A CA 1
ATOM 9427 C C . ILE A 1 1163 ? -2.250 -7.873 -6.662 1.00 48.41 1163 ILE A C 1
ATOM 9429 O O . ILE A 1 1163 ? -3.312 -8.476 -6.531 1.00 48.41 1163 ILE A O 1
ATOM 9433 N N . PHE A 1 1164 ? -1.255 -8.415 -7.384 1.00 54.78 1164 PHE A N 1
ATOM 9434 C CA . PHE A 1 1164 ? -1.439 -9.626 -8.205 1.00 54.78 1164 PHE A CA 1
ATOM 9435 C C . PHE A 1 1164 ? -0.246 -10.591 -8.322 1.00 54.78 1164 PHE A C 1
ATOM 9437 O O . PHE A 1 1164 ? -0.270 -11.442 -9.209 1.00 54.78 1164 PHE A O 1
ATOM 9444 N N . ASP A 1 1165 ? 0.769 -10.507 -7.460 1.00 63.31 1165 ASP A N 1
ATOM 9445 C CA . ASP A 1 1165 ? 1.924 -11.419 -7.550 1.00 63.31 1165 ASP A CA 1
ATOM 9446 C C . ASP A 1 1165 ? 1.893 -12.462 -6.413 1.00 63.31 1165 ASP A C 1
ATOM 9448 O O . ASP A 1 1165 ? 1.790 -12.107 -5.238 1.00 63.31 1165 ASP A O 1
ATOM 9452 N N . ASP A 1 1166 ? 1.988 -13.751 -6.737 1.00 75.62 1166 ASP A N 1
ATOM 9453 C CA . ASP A 1 1166 ? 2.182 -14.834 -5.766 1.00 75.62 1166 ASP A CA 1
ATOM 9454 C C . ASP A 1 1166 ? 3.665 -14.963 -5.366 1.00 75.62 1166 ASP A C 1
ATOM 9456 O O . ASP A 1 1166 ? 4.549 -14.468 -6.068 1.00 75.62 1166 ASP A O 1
ATOM 9460 N N . GLY A 1 1167 ? 3.964 -15.589 -4.223 1.00 79.81 1167 GLY A N 1
ATOM 9461 C CA . GLY A 1 1167 ? 5.351 -15.880 -3.844 1.00 79.81 1167 GLY A CA 1
ATOM 9462 C C . GLY A 1 1167 ? 5.616 -16.102 -2.348 1.00 79.81 1167 GLY A C 1
ATOM 9463 O O . GLY A 1 1167 ? 4.705 -16.012 -1.520 1.00 79.81 1167 GLY A O 1
ATOM 9464 N N . PRO A 1 1168 ? 6.876 -16.409 -1.989 1.00 84.44 1168 PRO A N 1
ATOM 9465 C CA . PRO A 1 1168 ? 7.314 -16.618 -0.612 1.00 84.44 1168 PRO A CA 1
ATOM 9466 C C . PRO A 1 1168 ? 7.454 -15.304 0.171 1.00 84.44 1168 PRO A C 1
ATOM 9468 O O . PRO A 1 1168 ? 7.821 -14.268 -0.380 1.00 84.44 1168 PRO A O 1
ATOM 9471 N N . ILE A 1 1169 ? 7.218 -15.379 1.481 1.00 80.31 1169 ILE A N 1
ATOM 9472 C CA . ILE A 1 1169 ? 7.413 -14.298 2.451 1.00 80.31 1169 ILE A CA 1
ATOM 9473 C C . ILE A 1 1169 ? 8.575 -14.668 3.373 1.00 80.31 1169 ILE A C 1
ATOM 9475 O O . ILE A 1 1169 ? 8.586 -15.752 3.968 1.00 80.31 1169 ILE A O 1
ATOM 9479 N N . PHE A 1 1170 ? 9.524 -13.744 3.531 1.00 79.44 1170 PHE A N 1
ATOM 9480 C CA . PHE A 1 1170 ? 10.734 -13.953 4.329 1.00 79.44 1170 PHE A CA 1
ATOM 9481 C C . PHE A 1 1170 ? 10.754 -13.107 5.603 1.00 79.44 1170 PHE A C 1
ATOM 9483 O O . PHE A 1 1170 ? 10.280 -11.970 5.632 1.00 79.44 1170 PHE A O 1
ATOM 9490 N N . GLU A 1 1171 ? 11.357 -13.641 6.665 1.00 77.50 1171 GLU A N 1
ATOM 9491 C CA . GLU A 1 1171 ? 11.643 -12.872 7.874 1.00 77.50 1171 GLU A CA 1
ATOM 9492 C C . GLU A 1 1171 ? 12.796 -11.895 7.626 1.00 77.50 1171 GLU A C 1
ATOM 9494 O O . GLU A 1 1171 ? 13.908 -12.320 7.320 1.00 77.50 1171 GLU A O 1
ATOM 9499 N N . LYS A 1 1172 ? 12.585 -10.592 7.850 1.00 74.19 1172 LYS A N 1
ATOM 9500 C CA . LYS A 1 1172 ? 13.624 -9.567 7.627 1.00 74.19 1172 LYS A CA 1
ATOM 9501 C C . LYS A 1 1172 ? 14.916 -9.816 8.424 1.00 74.19 1172 LYS A C 1
ATOM 9503 O O . LYS A 1 1172 ? 15.994 -9.489 7.945 1.00 74.19 1172 LYS A O 1
ATOM 9508 N N . LYS A 1 1173 ? 14.819 -10.384 9.637 1.00 76.88 1173 LYS A N 1
ATOM 9509 C CA . LYS A 1 1173 ? 15.973 -10.617 10.530 1.00 76.88 1173 LYS A CA 1
ATOM 9510 C C . LYS A 1 1173 ? 16.752 -11.890 10.205 1.00 76.88 1173 LYS A C 1
ATOM 9512 O O . LYS A 1 1173 ? 17.975 -11.863 10.201 1.00 76.88 1173 LYS A O 1
ATOM 9517 N N . THR A 1 1174 ? 16.061 -13.010 9.992 1.00 78.12 1174 THR A N 1
ATOM 9518 C CA . THR A 1 1174 ? 16.716 -14.318 9.808 1.00 78.12 1174 THR A CA 1
ATOM 9519 C C . THR A 1 1174 ? 16.830 -14.735 8.346 1.00 78.12 1174 THR A C 1
ATOM 9521 O O . THR A 1 1174 ? 17.512 -15.716 8.057 1.00 78.12 1174 THR A O 1
ATOM 9524 N N . MET A 1 1175 ? 16.157 -14.022 7.434 1.00 73.62 1175 MET A N 1
ATOM 9525 C CA . MET A 1 1175 ? 16.020 -14.359 6.013 1.00 73.62 1175 MET A CA 1
ATOM 9526 C C . MET A 1 1175 ? 15.438 -15.760 5.761 1.00 73.62 1175 MET A C 1
ATOM 9528 O O . MET A 1 1175 ? 15.569 -16.323 4.674 1.00 73.62 1175 MET A O 1
ATOM 9532 N N . LYS A 1 1176 ? 14.769 -16.338 6.766 1.00 79.31 1176 LYS A N 1
ATOM 9533 C CA . LYS A 1 1176 ? 14.078 -17.622 6.651 1.00 79.31 1176 LYS A CA 1
ATOM 9534 C C . LYS A 1 1176 ? 12.710 -17.440 6.015 1.00 79.31 1176 LYS A C 1
ATOM 9536 O O . LYS A 1 1176 ? 12.060 -16.410 6.190 1.00 79.31 1176 LYS A O 1
ATOM 9541 N N . LEU A 1 1177 ? 12.262 -18.476 5.313 1.00 82.12 1177 LEU A N 1
ATOM 9542 C CA . LEU A 1 1177 ? 10.893 -18.562 4.826 1.00 82.12 1177 LEU A CA 1
ATOM 9543 C C . LEU A 1 1177 ? 9.932 -18.622 6.021 1.00 82.12 1177 LEU A C 1
ATOM 9545 O O . LEU A 1 1177 ? 10.074 -19.498 6.874 1.00 82.12 1177 LEU A O 1
ATOM 9549 N N . ILE A 1 1178 ? 8.957 -17.716 6.060 1.00 83.19 1178 ILE A N 1
ATOM 9550 C CA . ILE A 1 1178 ? 7.856 -17.750 7.032 1.00 83.19 1178 ILE A CA 1
ATOM 9551 C C . ILE A 1 1178 ? 6.617 -18.370 6.388 1.00 83.19 1178 ILE A C 1
ATOM 9553 O O . ILE A 1 1178 ? 5.979 -19.233 6.982 1.00 83.19 1178 ILE A O 1
ATOM 9557 N N . ALA A 1 1179 ? 6.263 -17.911 5.188 1.00 85.25 1179 ALA A N 1
ATOM 9558 C CA . ALA A 1 1179 ? 4.976 -18.209 4.577 1.00 85.25 1179 ALA A CA 1
ATOM 9559 C C . ALA A 1 1179 ? 5.049 -18.228 3.047 1.00 85.25 1179 ALA A C 1
ATOM 9561 O O . ALA A 1 1179 ? 5.998 -17.717 2.454 1.00 85.25 1179 ALA A O 1
ATOM 9562 N N . TYR A 1 1180 ? 4.027 -18.793 2.408 1.00 86.06 1180 TYR A N 1
ATOM 9563 C CA . TYR A 1 1180 ? 3.802 -18.688 0.966 1.00 86.06 1180 TYR A CA 1
ATOM 9564 C C . TYR A 1 1180 ? 2.422 -18.087 0.708 1.00 86.06 1180 TYR A C 1
ATOM 9566 O O . TYR A 1 1180 ? 1.435 -18.521 1.304 1.00 86.06 1180 TYR A O 1
ATOM 9574 N N . TYR A 1 1181 ? 2.363 -17.088 -0.168 1.00 84.12 1181 TYR A N 1
ATOM 9575 C CA . TYR A 1 1181 ? 1.187 -16.257 -0.396 1.00 84.12 1181 TYR A CA 1
ATOM 9576 C C . TYR A 1 1181 ? 0.692 -16.379 -1.838 1.00 84.12 1181 TYR A C 1
ATOM 9578 O O . TYR A 1 1181 ? 1.465 -16.231 -2.786 1.00 84.12 1181 TYR A O 1
ATOM 9586 N N . ILE A 1 1182 ? -0.604 -16.645 -2.004 1.00 82.44 1182 ILE A N 1
ATOM 9587 C CA . ILE A 1 1182 ? -1.281 -16.779 -3.298 1.00 82.44 1182 ILE A CA 1
ATOM 9588 C C . ILE A 1 1182 ? -2.396 -15.741 -3.368 1.00 82.44 1182 ILE A C 1
ATOM 9590 O O . ILE A 1 1182 ? -3.283 -15.735 -2.517 1.00 82.44 1182 ILE A O 1
ATOM 9594 N N . VAL A 1 1183 ? -2.388 -14.925 -4.423 1.00 78.50 1183 VAL A N 1
ATOM 9595 C CA . VAL A 1 1183 ? -3.436 -13.933 -4.707 1.00 78.50 1183 VAL A CA 1
ATOM 9596 C C . VAL A 1 1183 ? -4.098 -14.231 -6.041 1.00 78.50 1183 VAL A C 1
ATOM 9598 O O . VAL A 1 1183 ? -3.451 -14.627 -7.020 1.00 78.50 1183 VAL A O 1
ATOM 9601 N N . GLY A 1 1184 ? -5.402 -13.997 -6.109 1.00 76.44 1184 GLY A N 1
ATOM 9602 C CA . GLY A 1 1184 ? -6.125 -13.949 -7.370 1.00 76.44 1184 GLY A CA 1
ATOM 9603 C C . GLY A 1 1184 ? -7.416 -13.152 -7.271 1.00 76.44 1184 GLY A C 1
ATOM 9604 O O . GLY A 1 1184 ? -7.962 -12.940 -6.193 1.00 76.44 1184 GLY A O 1
ATOM 9605 N N . ALA A 1 1185 ? -7.921 -12.714 -8.421 1.00 77.81 1185 ALA A N 1
ATOM 9606 C CA . ALA A 1 1185 ? -9.279 -12.195 -8.523 1.00 77.81 1185 ALA A CA 1
ATOM 9607 C C . ALA A 1 1185 ? -10.260 -13.363 -8.684 1.00 77.81 1185 ALA A C 1
ATOM 9609 O O . ALA A 1 1185 ? -9.969 -14.329 -9.389 1.00 77.81 1185 ALA A O 1
ATOM 9610 N N . THR A 1 1186 ? -11.421 -13.272 -8.050 1.00 81.88 1186 THR A N 1
ATOM 9611 C CA . THR A 1 1186 ? -12.509 -14.250 -8.136 1.00 81.88 1186 THR A CA 1
ATOM 9612 C C . THR A 1 1186 ? -13.514 -13.867 -9.228 1.00 81.88 1186 THR A C 1
ATOM 9614 O O . THR A 1 1186 ? -13.518 -12.740 -9.710 1.00 81.88 1186 THR A O 1
ATOM 9617 N N . ASN A 1 1187 ? -14.412 -14.775 -9.601 1.00 82.19 1187 ASN A N 1
ATOM 9618 C CA . ASN A 1 1187 ? -15.557 -14.480 -10.472 1.00 82.19 1187 ASN A CA 1
ATOM 9619 C C . ASN A 1 1187 ? -16.690 -13.712 -9.761 1.00 82.19 1187 ASN A C 1
ATOM 9621 O O . ASN A 1 1187 ? -17.676 -13.337 -10.399 1.00 82.19 1187 ASN A O 1
ATOM 9625 N N . TYR A 1 1188 ? -16.569 -13.480 -8.451 1.00 80.81 1188 TYR A N 1
ATOM 9626 C CA . TYR A 1 1188 ? -17.549 -12.745 -7.661 1.00 80.81 1188 TYR A CA 1
ATOM 9627 C C . TYR A 1 1188 ? -17.217 -11.251 -7.662 1.00 80.81 1188 TYR A C 1
ATOM 9629 O O . TYR A 1 1188 ? -16.064 -10.844 -7.527 1.00 80.81 1188 TYR A O 1
ATOM 9637 N N . LYS A 1 1189 ? -18.244 -10.414 -7.812 1.00 76.00 1189 LYS A N 1
ATOM 9638 C CA . LYS A 1 1189 ? -18.108 -8.952 -7.770 1.00 76.00 1189 LYS A CA 1
ATOM 9639 C C . LYS A 1 1189 ? -17.893 -8.475 -6.340 1.00 76.00 1189 LYS A C 1
ATOM 9641 O O . LYS A 1 1189 ? -18.458 -9.054 -5.412 1.00 76.00 1189 LYS A O 1
ATOM 9646 N N . LEU A 1 1190 ? -17.125 -7.401 -6.157 1.00 74.62 1190 LEU A N 1
ATOM 9647 C CA . LEU A 1 1190 ? -16.948 -6.792 -4.843 1.00 74.62 1190 LEU A CA 1
ATOM 9648 C C . LEU A 1 1190 ? -18.302 -6.327 -4.301 1.00 74.62 1190 LEU A C 1
ATOM 9650 O O . LEU A 1 1190 ? -19.017 -5.552 -4.928 1.00 74.62 1190 LEU A O 1
ATOM 9654 N N . SER A 1 1191 ? -18.668 -6.856 -3.138 1.00 76.12 1191 SER A N 1
ATOM 9655 C CA . SER A 1 1191 ? -19.913 -6.546 -2.447 1.00 76.12 1191 SER A CA 1
ATOM 9656 C C . SER A 1 1191 ? -19.677 -6.582 -0.944 1.00 76.12 1191 SER A C 1
ATOM 9658 O O . SER A 1 1191 ? -18.924 -7.424 -0.456 1.00 76.12 1191 SER A O 1
ATOM 9660 N N . ILE A 1 1192 ? -20.328 -5.662 -0.229 1.00 75.75 1192 ILE A N 1
ATOM 9661 C CA . ILE A 1 1192 ? -20.360 -5.604 1.243 1.00 75.75 1192 ILE A CA 1
ATOM 9662 C C . ILE A 1 1192 ? -21.620 -6.319 1.783 1.00 75.75 1192 ILE A C 1
ATOM 9664 O O . ILE A 1 1192 ? -21.780 -6.532 2.982 1.00 75.75 1192 ILE A O 1
ATOM 9668 N N . GLN A 1 1193 ? -22.516 -6.763 0.893 1.00 81.44 1193 GLN A N 1
ATOM 9669 C CA . GLN A 1 1193 ? -23.759 -7.423 1.279 1.00 81.44 1193 GLN A CA 1
ATOM 9670 C C . GLN A 1 1193 ? -23.489 -8.844 1.782 1.00 81.44 1193 GLN A C 1
ATOM 9672 O O . GLN A 1 1193 ? -22.985 -9.692 1.040 1.00 81.44 1193 GLN A O 1
ATOM 9677 N N . TYR A 1 1194 ? -23.916 -9.132 3.016 1.00 84.75 1194 TYR A N 1
ATOM 9678 C CA . TYR A 1 1194 ? -23.657 -10.404 3.700 1.00 84.75 1194 TYR A CA 1
ATOM 9679 C C . TYR A 1 1194 ? -24.003 -11.642 2.855 1.00 84.75 1194 TYR A C 1
ATOM 9681 O O . TYR A 1 1194 ? -23.198 -12.562 2.761 1.00 84.75 1194 TYR A O 1
ATOM 9689 N N . LYS A 1 1195 ? -25.154 -11.645 2.167 1.00 85.31 1195 LYS A N 1
ATOM 9690 C CA . LYS A 1 1195 ? -25.607 -12.787 1.350 1.00 85.31 1195 LYS A CA 1
ATOM 9691 C C . LYS A 1 1195 ? -24.670 -13.109 0.180 1.00 85.31 1195 LYS A C 1
ATOM 9693 O O . LYS A 1 1195 ? -24.509 -14.279 -0.156 1.00 85.31 1195 LYS A O 1
ATOM 9698 N N . GLU A 1 1196 ? -24.079 -12.100 -0.459 1.00 83.94 1196 GLU A N 1
ATOM 9699 C CA . GLU A 1 1196 ? -23.143 -12.313 -1.571 1.00 83.94 1196 GLU A CA 1
ATOM 9700 C C . GLU A 1 1196 ? -21.762 -12.722 -1.054 1.00 83.94 1196 GLU A C 1
ATOM 9702 O O . GLU A 1 1196 ? -21.159 -13.654 -1.585 1.00 83.94 1196 GLU A O 1
ATOM 9707 N N . ILE A 1 1197 ? -21.305 -12.111 0.043 1.00 85.31 1197 ILE A N 1
ATOM 9708 C CA . ILE A 1 1197 ? -20.034 -12.473 0.677 1.00 85.31 1197 ILE A CA 1
ATOM 9709 C C . ILE A 1 1197 ? -20.069 -13.907 1.228 1.00 85.31 1197 ILE A C 1
ATOM 9711 O O . ILE A 1 1197 ? -19.127 -14.671 1.035 1.00 85.31 1197 ILE A O 1
ATOM 9715 N N . GLN A 1 1198 ? -21.174 -14.315 1.856 1.00 88.88 1198 GLN A N 1
ATOM 9716 C CA . GLN A 1 1198 ? -21.342 -15.663 2.397 1.00 88.88 1198 GLN A CA 1
ATOM 9717 C C . GLN A 1 1198 ? -21.236 -16.738 1.306 1.00 88.88 1198 GLN A C 1
ATOM 9719 O O . GLN A 1 1198 ? -20.623 -17.780 1.530 1.00 88.88 1198 GLN A O 1
ATOM 9724 N N . LYS A 1 1199 ? -21.782 -16.490 0.104 1.00 88.12 1199 LYS A N 1
ATOM 9725 C CA . LYS A 1 1199 ? -21.617 -17.406 -1.040 1.00 88.12 1199 LYS A CA 1
ATOM 9726 C C . LYS A 1 1199 ? -20.146 -17.564 -1.421 1.00 88.12 1199 LYS A C 1
ATOM 9728 O O . LYS A 1 1199 ? -19.719 -18.693 -1.655 1.00 88.12 1199 LYS A O 1
ATOM 9733 N N . LEU A 1 1200 ? -19.389 -16.462 -1.461 1.00 86.62 1200 LEU A N 1
ATOM 9734 C CA . LEU A 1 1200 ? -17.953 -16.498 -1.739 1.00 86.62 1200 LEU A CA 1
ATOM 9735 C C . LEU A 1 1200 ? -17.218 -17.345 -0.690 1.00 86.62 1200 LEU A C 1
ATOM 9737 O O . LEU A 1 1200 ? -16.503 -18.273 -1.061 1.00 86.62 1200 LEU A O 1
ATOM 9741 N N . PHE A 1 1201 ? -17.394 -17.058 0.605 1.00 87.31 1201 PHE A N 1
ATOM 9742 C CA . PHE A 1 1201 ? -16.679 -17.780 1.666 1.00 87.31 1201 PHE A CA 1
ATOM 9743 C C . PHE A 1 1201 ? -17.062 -19.260 1.732 1.00 87.31 1201 PHE A C 1
ATOM 9745 O O . PHE A 1 1201 ? -16.176 -20.098 1.873 1.00 87.31 1201 PHE A O 1
ATOM 9752 N N . ASN A 1 1202 ? -18.341 -19.606 1.550 1.00 87.94 1202 ASN A N 1
ATOM 9753 C CA . ASN A 1 1202 ? -18.766 -21.006 1.468 1.00 87.94 1202 ASN A CA 1
ATOM 9754 C C . ASN A 1 1202 ? -18.066 -21.741 0.315 1.00 87.94 1202 ASN A C 1
ATOM 9756 O O . ASN A 1 1202 ? -17.626 -22.876 0.491 1.00 87.94 1202 ASN A O 1
ATOM 9760 N N . HIS A 1 1203 ? -17.916 -21.092 -0.845 1.00 87.00 1203 HIS A N 1
ATOM 9761 C CA . HIS A 1 1203 ? -17.213 -21.675 -1.988 1.00 87.00 1203 HIS A CA 1
ATOM 9762 C C . HIS A 1 1203 ? -15.706 -21.810 -1.710 1.00 87.00 1203 HIS A C 1
ATOM 9764 O O . HIS A 1 1203 ? -15.144 -22.889 -1.894 1.00 87.00 1203 HIS A O 1
ATOM 9770 N N . LEU A 1 1204 ? -15.060 -20.765 -1.182 1.00 83.94 1204 LEU A N 1
ATOM 9771 C CA . LEU A 1 1204 ? -13.637 -20.780 -0.826 1.00 83.94 1204 LEU A CA 1
ATOM 9772 C C . LEU A 1 1204 ? -13.297 -21.863 0.211 1.00 83.94 1204 LEU A C 1
ATOM 9774 O O . LEU A 1 1204 ? -12.315 -22.583 0.046 1.00 83.94 1204 LEU A O 1
ATOM 9778 N N . LEU A 1 1205 ? -14.125 -22.022 1.248 1.00 84.19 1205 LEU A N 1
ATOM 9779 C CA . LEU A 1 1205 ? -13.939 -23.039 2.289 1.00 84.19 1205 LEU A CA 1
ATOM 9780 C C . LEU A 1 1205 ? -14.215 -24.466 1.783 1.00 84.19 1205 LEU A C 1
ATOM 9782 O O . LEU A 1 1205 ? -13.671 -25.425 2.330 1.00 84.19 1205 LEU A O 1
ATOM 9786 N N . SER A 1 1206 ? -15.022 -24.616 0.726 1.00 85.94 1206 SER A N 1
ATOM 9787 C CA . SER A 1 1206 ? -15.326 -25.915 0.106 1.00 85.94 1206 SER A CA 1
ATOM 9788 C C . SER A 1 1206 ? -14.237 -26.443 -0.840 1.00 85.94 1206 SER A C 1
ATOM 9790 O O . SER A 1 1206 ? -14.339 -27.576 -1.311 1.00 85.94 1206 SER A O 1
ATOM 9792 N N . LEU A 1 1207 ? -13.180 -25.665 -1.116 1.00 82.12 1207 LEU A N 1
ATOM 9793 C CA . LEU A 1 1207 ? -12.098 -26.077 -2.013 1.00 82.12 1207 LEU A CA 1
ATOM 9794 C C . LEU A 1 1207 ? -11.370 -27.337 -1.502 1.00 82.12 1207 LEU A C 1
ATOM 9796 O O . LEU A 1 1207 ? -10.822 -27.376 -0.393 1.00 82.12 1207 LEU A O 1
ATOM 9800 N N . ASN A 1 1208 ? -11.313 -28.363 -2.356 1.00 85.00 1208 ASN A N 1
ATOM 9801 C CA . ASN A 1 1208 ? -10.588 -29.609 -2.110 1.00 85.00 1208 ASN A CA 1
ATOM 9802 C C . ASN A 1 1208 ? -9.332 -29.696 -2.993 1.00 85.00 1208 ASN A C 1
ATOM 9804 O O . ASN A 1 1208 ? -9.348 -30.317 -4.052 1.00 85.00 1208 ASN A O 1
ATOM 9808 N N . TYR A 1 1209 ? -8.267 -29.004 -2.585 1.00 84.81 1209 TYR A N 1
ATOM 9809 C CA . TYR A 1 1209 ? -6.994 -28.966 -3.310 1.00 84.81 1209 TYR A CA 1
ATOM 9810 C C . TYR A 1 1209 ? -6.158 -30.246 -3.078 1.00 84.81 1209 TYR A C 1
ATOM 9812 O O . TYR A 1 1209 ? -6.337 -30.916 -2.058 1.00 84.81 1209 TYR A O 1
ATOM 9820 N N . PRO A 1 1210 ? -5.254 -30.616 -4.007 1.00 85.38 1210 PRO A N 1
ATOM 9821 C CA . PRO A 1 1210 ? -4.400 -31.801 -3.864 1.00 85.38 1210 PRO A CA 1
ATOM 9822 C C . PRO A 1 1210 ? -3.452 -31.686 -2.657 1.00 85.38 1210 PRO A C 1
ATOM 9824 O O . PRO A 1 1210 ? -3.109 -30.584 -2.246 1.00 85.38 1210 PRO A O 1
ATOM 9827 N N . HIS A 1 1211 ? -3.013 -32.814 -2.087 1.00 84.38 1211 HIS A N 1
ATOM 9828 C CA . HIS A 1 1211 ? -2.092 -32.866 -0.930 1.00 84.38 1211 HIS A CA 1
ATOM 9829 C C . HIS A 1 1211 ? -2.582 -32.127 0.332 1.00 84.38 1211 HIS A C 1
ATOM 9831 O O . HIS A 1 1211 ? -1.783 -31.728 1.181 1.00 84.38 1211 HIS A O 1
ATOM 9837 N N . LYS A 1 1212 ? -3.903 -31.955 0.483 1.00 83.06 1212 LYS A N 1
ATOM 9838 C CA . LYS A 1 1212 ? -4.520 -31.256 1.620 1.00 83.06 1212 LYS A CA 1
ATOM 9839 C C . LYS A 1 1212 ? -4.136 -31.827 2.987 1.00 83.06 1212 LYS A C 1
ATOM 9841 O O . LYS A 1 1212 ? -4.002 -31.049 3.922 1.00 83.06 1212 LYS A O 1
ATOM 9846 N N . ASP A 1 1213 ? -3.915 -33.137 3.080 1.00 82.69 1213 ASP A N 1
ATOM 9847 C CA . ASP A 1 1213 ? -3.517 -33.811 4.325 1.00 82.69 1213 ASP A CA 1
ATOM 9848 C C . ASP A 1 1213 ? -2.011 -33.678 4.636 1.00 82.69 1213 ASP A C 1
ATOM 9850 O O . ASP A 1 1213 ? -1.587 -33.902 5.768 1.00 82.69 1213 ASP A O 1
ATOM 9854 N N . GLU A 1 1214 ? -1.189 -33.308 3.646 1.00 80.75 1214 GLU A N 1
ATOM 9855 C CA . GLU A 1 1214 ? 0.276 -33.220 3.768 1.00 80.75 1214 GLU A CA 1
ATOM 9856 C C . GLU A 1 1214 ? 0.768 -31.801 4.101 1.00 80.75 1214 GLU A C 1
ATOM 9858 O O . GLU A 1 1214 ? 1.883 -31.622 4.602 1.00 80.75 1214 GLU A O 1
ATOM 9863 N N . PHE A 1 1215 ? -0.063 -30.787 3.842 1.00 81.06 1215 PHE A N 1
ATOM 9864 C CA . PHE A 1 1215 ? 0.207 -29.386 4.156 1.00 81.06 1215 PHE A CA 1
ATOM 9865 C C . PHE A 1 1215 ? -0.678 -28.901 5.307 1.00 81.06 1215 PHE A C 1
ATOM 9867 O O . PHE A 1 1215 ? -1.833 -29.311 5.417 1.00 81.06 1215 PHE A O 1
ATOM 9874 N N . PRO A 1 1216 ? -0.180 -27.984 6.156 1.00 82.12 1216 PRO A N 1
ATOM 9875 C CA . PRO A 1 1216 ? -1.034 -27.344 7.143 1.00 82.12 1216 PRO A CA 1
ATOM 9876 C C . PRO A 1 1216 ? -2.169 -26.574 6.460 1.00 82.12 1216 PRO A C 1
ATOM 9878 O O . PRO A 1 1216 ? -2.014 -26.053 5.352 1.00 82.12 1216 PRO A O 1
ATOM 9881 N N . SER A 1 1217 ? -3.315 -26.494 7.138 1.00 82.44 1217 SER A N 1
ATOM 9882 C CA . SER A 1 1217 ? -4.487 -25.774 6.642 1.00 82.44 1217 SER A CA 1
ATOM 9883 C C . SER A 1 1217 ? -4.136 -24.306 6.358 1.00 82.44 1217 SER A C 1
ATOM 9885 O O . SER A 1 1217 ? -3.672 -23.624 7.277 1.00 82.44 1217 SER A O 1
ATOM 9887 N N . PRO A 1 1218 ? -4.359 -23.797 5.135 1.00 85.25 1218 PRO A N 1
ATOM 9888 C CA . PRO A 1 1218 ? -4.069 -22.413 4.811 1.00 85.25 1218 PRO A CA 1
ATOM 9889 C C . PRO A 1 1218 ? -5.056 -21.468 5.485 1.00 85.25 1218 PRO A C 1
ATOM 9891 O O . PRO A 1 1218 ? -6.214 -21.807 5.733 1.00 85.25 1218 PRO A O 1
ATOM 9894 N N . ILE A 1 1219 ? -4.610 -20.234 5.685 1.00 84.00 1219 ILE A N 1
ATOM 9895 C CA . ILE A 1 1219 ? -5.478 -19.115 6.025 1.00 84.00 1219 ILE A CA 1
ATOM 9896 C C . ILE A 1 1219 ? -6.037 -18.567 4.708 1.00 84.00 1219 ILE A C 1
ATOM 9898 O O . ILE A 1 1219 ? -5.282 -18.092 3.858 1.00 84.00 1219 ILE A O 1
ATOM 9902 N N . ILE A 1 1220 ? -7.355 -18.665 4.526 1.00 82.19 1220 ILE A N 1
ATOM 9903 C CA . ILE A 1 1220 ? -8.060 -18.170 3.339 1.00 82.19 1220 ILE A CA 1
ATOM 9904 C C . ILE A 1 1220 ? -8.844 -16.921 3.732 1.00 82.19 1220 ILE A C 1
ATOM 9906 O O . ILE A 1 1220 ? -9.747 -16.991 4.564 1.00 82.19 1220 ILE A O 1
ATOM 9910 N N . ILE A 1 1221 ? -8.520 -15.788 3.116 1.00 79.12 1221 ILE A N 1
ATOM 9911 C CA . ILE A 1 1221 ? -9.220 -14.512 3.310 1.00 79.12 1221 ILE A CA 1
ATOM 9912 C C . ILE A 1 1221 ? -9.574 -13.898 1.953 1.00 79.12 1221 ILE A C 1
ATOM 9914 O O . ILE A 1 1221 ? -8.978 -14.235 0.931 1.00 79.12 1221 ILE A O 1
ATOM 9918 N N . SER A 1 1222 ? -10.563 -13.005 1.921 1.00 77.31 1222 SER A N 1
ATOM 9919 C CA . SER A 1 1222 ? -10.819 -12.165 0.745 1.00 77.31 1222 SER A CA 1
ATOM 9920 C C . SER A 1 1222 ? -10.008 -10.866 0.875 1.00 77.31 1222 SER A C 1
ATOM 9922 O O . SER A 1 1222 ? -8.857 -10.898 1.314 1.00 77.31 1222 SER A O 1
ATOM 9924 N N . SER A 1 1223 ? -10.583 -9.706 0.556 1.00 73.00 1223 SER A N 1
ATOM 9925 C CA . SER A 1 1223 ? -10.014 -8.432 0.995 1.00 73.00 1223 SER A CA 1
ATOM 9926 C C . SER A 1 1223 ? -10.187 -8.265 2.515 1.00 73.00 1223 SER A C 1
ATOM 9928 O O . SER A 1 1223 ? -11.192 -8.735 3.071 1.00 73.00 1223 SER A O 1
ATOM 9930 N N . PRO A 1 1224 ? -9.248 -7.601 3.216 1.00 72.25 1224 PRO A N 1
ATOM 9931 C CA . PRO A 1 1224 ? -9.345 -7.395 4.662 1.00 72.25 1224 PRO A CA 1
ATOM 9932 C C . PRO A 1 1224 ? -10.656 -6.724 5.091 1.00 72.25 1224 PRO A C 1
ATOM 9934 O O . PRO A 1 1224 ? -11.270 -7.152 6.062 1.00 72.25 1224 PRO A O 1
ATOM 9937 N N . GLU A 1 1225 ? -11.133 -5.726 4.341 1.00 69.50 1225 GLU A N 1
ATOM 9938 C CA . GLU A 1 1225 ? -12.367 -4.992 4.659 1.00 69.50 1225 GLU A CA 1
ATOM 9939 C C . GLU A 1 1225 ? -13.613 -5.882 4.576 1.00 69.50 1225 GLU A C 1
ATOM 9941 O O . GLU A 1 1225 ? -14.418 -5.932 5.505 1.00 69.50 1225 GLU A O 1
ATOM 9946 N N . VAL A 1 1226 ? -13.755 -6.633 3.479 1.00 78.56 1226 VAL A N 1
ATOM 9947 C CA . VAL A 1 1226 ? -14.896 -7.535 3.264 1.00 78.56 1226 VAL A CA 1
ATOM 9948 C C . VAL A 1 1226 ? -14.870 -8.678 4.271 1.00 78.56 1226 VAL A C 1
ATOM 9950 O O . VAL A 1 1226 ? -15.916 -9.063 4.789 1.00 78.56 1226 VAL A O 1
ATOM 9953 N N . THR A 1 1227 ? -13.677 -9.191 4.581 1.00 83.56 1227 THR A N 1
ATOM 9954 C CA . THR A 1 1227 ? -13.494 -10.251 5.578 1.00 83.56 1227 THR A CA 1
ATOM 9955 C C . THR A 1 1227 ? -13.885 -9.757 6.973 1.00 83.56 1227 THR A C 1
ATOM 9957 O O . THR A 1 1227 ? -14.652 -10.439 7.645 1.00 83.56 1227 THR A O 1
ATOM 9960 N N . LYS A 1 1228 ? -13.462 -8.544 7.375 1.00 83.44 1228 LYS A N 1
ATOM 9961 C CA . LYS A 1 1228 ? -13.865 -7.907 8.645 1.00 83.44 1228 LYS A CA 1
ATOM 9962 C C . LYS A 1 1228 ? -15.389 -7.762 8.748 1.00 83.44 1228 LYS A C 1
ATOM 9964 O O . LYS A 1 1228 ? -15.964 -8.083 9.783 1.00 83.44 1228 LYS A O 1
ATOM 9969 N N . VAL A 1 1229 ? -16.055 -7.313 7.679 1.00 83.62 1229 VAL A N 1
ATOM 9970 C CA . VAL A 1 1229 ? -17.522 -7.150 7.663 1.00 83.62 1229 VAL A CA 1
ATOM 9971 C C . VAL A 1 1229 ? -18.251 -8.498 7.709 1.00 83.62 1229 VAL A C 1
ATOM 9973 O O . VAL A 1 1229 ? -19.234 -8.643 8.436 1.00 83.62 1229 VAL A O 1
ATOM 9976 N N . TYR A 1 1230 ? -17.779 -9.492 6.954 1.00 86.75 1230 TYR A N 1
ATOM 9977 C CA . TYR A 1 1230 ? -18.351 -10.839 6.978 1.00 86.75 1230 TYR A CA 1
ATOM 9978 C C . TYR A 1 1230 ? -18.253 -11.470 8.362 1.00 86.75 1230 TYR A C 1
ATOM 9980 O O . TYR A 1 1230 ? -19.254 -11.976 8.870 1.00 86.75 1230 TYR A O 1
ATOM 9988 N N . ASP A 1 1231 ? -17.069 -11.403 8.969 1.00 86.69 1231 ASP A N 1
ATOM 9989 C CA . ASP A 1 1231 ? -16.815 -11.967 10.288 1.00 86.69 1231 ASP A CA 1
ATOM 9990 C C . ASP A 1 1231 ? -17.648 -11.263 11.365 1.00 86.69 1231 ASP A C 1
ATOM 9992 O O . ASP A 1 1231 ? -18.289 -11.926 12.181 1.00 86.69 1231 ASP A O 1
ATOM 9996 N N . LEU A 1 1232 ? -17.762 -9.930 11.291 1.00 86.56 1232 LEU A N 1
ATOM 9997 C CA . LEU A 1 1232 ? -18.641 -9.149 12.160 1.00 86.56 1232 LEU A CA 1
ATOM 9998 C C . LEU A 1 1232 ? -20.092 -9.646 12.095 1.00 86.56 1232 LEU A C 1
ATOM 10000 O O . LEU A 1 1232 ? -20.675 -9.939 13.134 1.00 86.56 1232 LEU A O 1
ATOM 10004 N N . PHE A 1 1233 ? -20.691 -9.769 10.905 1.00 85.31 1233 PHE A N 1
ATOM 10005 C CA . PHE A 1 1233 ? -22.092 -10.199 10.784 1.00 85.31 1233 PHE A CA 1
ATOM 10006 C C . PHE A 1 1233 ? -22.308 -11.673 11.122 1.00 85.31 1233 PHE A C 1
ATOM 10008 O O . PHE A 1 1233 ? -23.305 -12.011 11.765 1.00 85.31 1233 PHE A O 1
ATOM 10015 N N . ASN A 1 1234 ? -21.384 -12.545 10.710 1.00 85.88 1234 ASN A N 1
ATOM 10016 C CA . ASN A 1 1234 ? -21.441 -13.963 11.043 1.00 85.88 1234 ASN A CA 1
ATOM 10017 C C . ASN A 1 1234 ? -21.448 -14.142 12.564 1.00 85.88 1234 ASN A C 1
ATOM 10019 O O . ASN A 1 1234 ? -22.302 -14.839 13.115 1.00 85.88 1234 ASN A O 1
ATOM 10023 N N . THR A 1 1235 ? -20.565 -13.416 13.241 1.00 85.75 1235 THR A N 1
ATOM 10024 C CA . THR A 1 1235 ? -20.406 -13.513 14.683 1.00 85.75 1235 THR A CA 1
ATOM 10025 C C . THR A 1 1235 ? -21.525 -12.809 15.450 1.00 85.75 1235 THR A C 1
ATOM 10027 O O . THR A 1 1235 ? -22.056 -13.384 16.397 1.00 85.75 1235 THR A O 1
ATOM 10030 N N . LEU A 1 1236 ? -21.991 -11.639 14.990 1.00 83.44 1236 LEU A N 1
ATOM 10031 C CA . LEU A 1 1236 ? -23.174 -10.962 15.542 1.00 83.44 1236 LEU A CA 1
ATOM 10032 C C . LEU A 1 1236 ? -24.388 -11.895 15.586 1.00 83.44 1236 LEU A C 1
ATOM 10034 O O . LEU A 1 1236 ? -25.063 -11.982 16.609 1.00 83.44 1236 LEU A O 1
ATOM 10038 N N . SER A 1 1237 ? -24.654 -12.622 14.496 1.00 79.31 1237 SER A N 1
ATOM 10039 C CA . SER A 1 1237 ? -25.817 -13.512 14.421 1.00 79.31 1237 SER A CA 1
ATOM 10040 C C . SER A 1 1237 ? -25.783 -14.639 15.465 1.00 79.31 1237 SER A C 1
ATOM 10042 O O . SER A 1 1237 ? -26.816 -14.958 16.059 1.00 79.31 1237 SER A O 1
ATOM 10044 N N . GLY A 1 1238 ? -24.597 -15.199 15.736 1.00 82.75 1238 GLY A N 1
ATOM 10045 C CA . GLY A 1 1238 ? -24.394 -16.223 16.761 1.00 82.75 1238 GLY A CA 1
ATOM 10046 C C . GLY A 1 1238 ? -24.449 -15.655 18.181 1.00 82.75 1238 GLY A C 1
ATOM 10047 O O . GLY A 1 1238 ? -25.162 -16.186 19.036 1.00 82.75 1238 GLY A O 1
ATOM 10048 N N . ASP A 1 1239 ? -23.758 -14.541 18.418 1.00 82.62 1239 ASP A N 1
ATOM 10049 C CA . ASP A 1 1239 ? -23.638 -13.903 19.732 1.00 82.62 1239 ASP A CA 1
ATOM 10050 C C . ASP A 1 1239 ? -24.986 -13.396 20.268 1.00 82.62 1239 ASP A C 1
ATOM 10052 O O . ASP A 1 1239 ? -25.270 -13.523 21.465 1.00 82.62 1239 ASP A O 1
ATOM 10056 N N . ILE A 1 1240 ? -25.843 -12.851 19.394 1.00 80.56 1240 ILE A N 1
ATOM 10057 C CA . ILE A 1 1240 ? -27.197 -12.401 19.756 1.00 80.56 1240 ILE A CA 1
ATOM 10058 C C . ILE A 1 1240 ? -28.009 -13.571 20.312 1.00 80.56 1240 ILE A C 1
ATOM 10060 O O . ILE A 1 1240 ? -28.606 -13.464 21.385 1.00 80.56 1240 ILE A O 1
ATOM 10064 N N . LEU A 1 1241 ? -28.029 -14.701 19.599 1.00 82.38 1241 LEU A N 1
ATOM 10065 C CA . LEU A 1 1241 ? -28.825 -15.863 19.989 1.00 82.38 1241 LEU A CA 1
ATOM 10066 C C . LEU A 1 1241 ? -28.373 -16.414 21.345 1.00 82.38 1241 LEU A C 1
ATOM 10068 O O . LEU A 1 1241 ? -29.208 -16.734 22.196 1.00 82.38 1241 LEU A O 1
ATOM 10072 N N . ILE A 1 1242 ? -27.058 -16.476 21.559 1.00 83.88 1242 ILE A N 1
ATOM 10073 C CA . ILE A 1 1242 ? -26.448 -16.895 22.822 1.00 83.88 1242 ILE A CA 1
ATOM 10074 C C . ILE A 1 1242 ? -26.883 -15.948 23.945 1.00 83.88 1242 ILE A C 1
ATOM 10076 O O . ILE A 1 1242 ? -27.456 -16.398 24.939 1.00 83.88 1242 ILE A O 1
ATOM 10080 N N . SER A 1 1243 ? -26.698 -14.640 23.763 1.00 79.12 1243 SER A N 1
ATOM 10081 C CA . SER A 1 1243 ? -26.988 -13.628 24.785 1.00 79.12 1243 SER A CA 1
ATOM 10082 C C . SER A 1 1243 ? -28.466 -13.615 25.189 1.00 79.12 1243 SER A C 1
ATOM 10084 O O . SER A 1 1243 ? -28.784 -13.610 26.381 1.00 79.12 1243 SER A O 1
ATOM 10086 N N . ILE A 1 1244 ? -29.380 -13.686 24.212 1.00 80.50 1244 ILE A N 1
ATOM 10087 C CA . ILE A 1 1244 ? -30.830 -13.765 24.450 1.00 80.50 1244 ILE A CA 1
ATOM 10088 C C . ILE A 1 1244 ? -31.178 -15.037 25.226 1.00 80.50 1244 ILE A C 1
ATOM 10090 O O . ILE A 1 1244 ? -31.920 -14.980 26.210 1.00 80.50 1244 ILE A O 1
ATOM 10094 N N . THR A 1 1245 ? -30.628 -16.181 24.812 1.00 83.88 1245 THR A N 1
ATOM 10095 C CA . THR A 1 1245 ? -30.917 -17.477 25.438 1.00 83.88 1245 THR A CA 1
ATOM 10096 C C . THR A 1 1245 ? -30.449 -17.501 26.890 1.00 83.88 1245 THR A C 1
ATOM 10098 O O . THR A 1 1245 ? -31.220 -17.879 27.776 1.00 83.88 1245 THR A O 1
ATOM 10101 N N . PHE A 1 1246 ? -29.223 -17.047 27.165 1.00 84.31 1246 PHE A N 1
ATOM 10102 C CA . PHE A 1 1246 ? -28.689 -16.970 28.525 1.00 84.31 1246 PHE A CA 1
ATOM 10103 C C . PHE A 1 1246 ? -29.488 -15.999 29.397 1.00 84.31 1246 PHE A C 1
ATOM 10105 O O . PHE A 1 1246 ? -29.912 -16.376 30.492 1.00 84.31 1246 PHE A O 1
ATOM 10112 N N . SER A 1 1247 ? -29.759 -14.789 28.901 1.00 80.19 1247 SER A N 1
ATOM 10113 C CA . SER A 1 1247 ? -30.484 -13.767 29.657 1.00 80.19 1247 SER A CA 1
ATOM 10114 C C . SER A 1 1247 ? -31.905 -14.217 30.016 1.00 80.19 1247 SER A C 1
ATOM 10116 O O . SER A 1 1247 ? -32.285 -14.180 31.187 1.00 80.19 1247 SER A O 1
ATOM 10118 N N . LEU A 1 1248 ? -32.671 -14.748 29.053 1.00 81.25 1248 LEU A N 1
ATOM 10119 C CA . LEU A 1 1248 ? -34.018 -15.264 29.316 1.00 81.25 1248 LEU A CA 1
ATOM 10120 C C . LEU A 1 1248 ? -34.003 -16.452 30.282 1.00 81.25 1248 LEU A C 1
ATOM 10122 O O . LEU A 1 1248 ? -34.829 -16.502 31.192 1.00 81.25 1248 LEU A O 1
ATOM 10126 N N . THR A 1 1249 ? -33.061 -17.386 30.123 1.00 84.81 1249 THR A N 1
ATOM 10127 C CA . THR A 1 1249 ? -32.965 -18.572 30.988 1.00 84.81 1249 THR A CA 1
ATOM 10128 C C . THR A 1 1249 ? -32.703 -18.178 32.439 1.00 84.81 1249 THR A C 1
ATOM 10130 O O . THR A 1 1249 ? -33.400 -18.645 33.342 1.00 84.81 1249 THR A O 1
ATOM 10133 N N . ILE A 1 1250 ? -31.743 -17.279 32.675 1.00 81.88 1250 ILE A N 1
ATOM 10134 C CA . ILE A 1 1250 ? -31.420 -16.818 34.028 1.00 81.88 1250 ILE A CA 1
ATOM 10135 C C . ILE A 1 1250 ? -32.601 -16.046 34.620 1.00 81.88 1250 ILE A C 1
ATOM 10137 O O . ILE A 1 1250 ? -32.993 -16.305 35.760 1.00 81.88 1250 ILE A O 1
ATOM 10141 N N . SER A 1 1251 ? -33.238 -15.167 33.847 1.00 76.25 1251 SER A N 1
ATOM 10142 C CA . SER A 1 1251 ? -34.399 -14.421 34.328 1.00 76.25 1251 SER A CA 1
ATOM 10143 C C . SER A 1 1251 ? -35.591 -15.320 34.668 1.00 76.25 1251 SER A C 1
ATOM 10145 O O . SER A 1 1251 ? -36.239 -15.107 35.691 1.00 76.25 1251 SER A O 1
ATOM 10147 N N . ILE A 1 1252 ? -35.854 -16.376 33.889 1.00 80.38 1252 ILE A N 1
ATOM 10148 C CA . ILE A 1 1252 ? -36.882 -17.383 34.207 1.00 80.38 1252 ILE A CA 1
ATOM 10149 C C . ILE A 1 1252 ? -36.596 -18.040 35.564 1.00 80.38 1252 ILE A C 1
ATOM 10151 O O . ILE A 1 1252 ? -37.503 -18.173 36.391 1.00 80.38 1252 ILE A O 1
ATOM 10155 N N . ILE A 1 1253 ? -35.337 -18.413 35.815 1.00 83.56 1253 ILE A N 1
ATOM 10156 C CA . ILE A 1 1253 ? -34.909 -19.029 37.078 1.00 83.56 1253 ILE A CA 1
ATOM 10157 C C . ILE A 1 1253 ? -35.124 -18.060 38.247 1.00 83.56 1253 ILE A C 1
ATOM 10159 O O . ILE A 1 1253 ? -35.717 -18.437 39.263 1.00 83.56 1253 ILE A O 1
ATOM 10163 N N . VAL A 1 1254 ? -34.697 -16.803 38.093 1.00 81.69 1254 VAL A N 1
ATOM 10164 C CA . VAL A 1 1254 ? -34.828 -15.757 39.117 1.00 81.69 1254 VAL A CA 1
ATOM 10165 C C . VAL A 1 1254 ? -36.305 -15.506 39.448 1.00 81.69 1254 VAL A C 1
ATOM 10167 O O . VAL A 1 1254 ? -36.698 -15.591 40.616 1.00 81.69 1254 VAL A O 1
ATOM 10170 N N . ILE A 1 1255 ? -37.159 -15.301 38.439 1.00 80.75 1255 ILE A N 1
ATOM 10171 C CA . ILE A 1 1255 ? -38.603 -15.074 38.632 1.00 80.75 1255 ILE A CA 1
ATOM 10172 C C . ILE A 1 1255 ? -39.257 -16.280 39.306 1.00 80.75 1255 ILE A C 1
ATOM 10174 O O . ILE A 1 1255 ? -40.041 -16.107 40.246 1.00 80.75 1255 ILE A O 1
ATOM 10178 N N . GLY A 1 1256 ? -38.937 -17.500 38.862 1.00 80.88 1256 GLY A N 1
ATOM 10179 C CA . GLY A 1 1256 ? -39.452 -18.734 39.455 1.00 80.88 1256 GLY A CA 1
ATOM 10180 C C . GLY A 1 1256 ? -39.113 -18.843 40.943 1.00 80.88 1256 GLY A C 1
ATOM 10181 O O . GLY A 1 1256 ? -39.987 -19.135 41.766 1.00 80.88 1256 GLY A O 1
ATOM 10182 N N . PHE A 1 1257 ? -37.874 -18.512 41.314 1.00 82.81 1257 PHE A N 1
ATOM 10183 C CA . PHE A 1 1257 ? -37.415 -18.544 42.702 1.00 82.81 1257 PHE A CA 1
ATOM 10184 C C . PHE A 1 1257 ? -38.137 -17.524 43.597 1.00 82.81 1257 PHE A C 1
ATOM 10186 O O . PHE A 1 1257 ? -38.513 -17.834 44.733 1.00 82.81 1257 PHE A O 1
ATOM 10193 N N . ILE A 1 1258 ? -38.382 -16.315 43.086 1.00 79.25 1258 ILE A N 1
ATOM 10194 C CA . ILE A 1 1258 ? -38.988 -15.220 43.859 1.00 79.25 1258 ILE A CA 1
ATOM 10195 C C . ILE A 1 1258 ? -40.492 -15.401 43.996 1.00 79.25 1258 ILE A C 1
ATOM 10197 O O . ILE A 1 1258 ? -41.043 -15.294 45.097 1.00 79.25 1258 ILE A O 1
ATOM 10201 N N . THR A 1 1259 ? -41.176 -15.671 42.886 1.00 78.00 1259 THR A N 1
ATOM 10202 C CA . THR A 1 1259 ? -42.637 -15.803 42.870 1.00 78.00 1259 THR A CA 1
ATOM 10203 C C . THR A 1 1259 ? -43.086 -17.072 43.597 1.00 78.00 1259 THR A C 1
ATOM 10205 O O . THR A 1 1259 ? -44.127 -17.051 44.257 1.00 78.00 1259 THR A O 1
ATOM 10208 N N . ARG A 1 1260 ? -42.283 -18.151 43.545 1.00 79.56 1260 ARG A N 1
ATOM 10209 C CA . ARG A 1 1260 ? -42.536 -19.502 44.101 1.00 79.56 1260 ARG A CA 1
ATOM 10210 C C . ARG A 1 1260 ? -43.785 -20.211 43.561 1.00 79.56 1260 ARG A C 1
ATOM 10212 O O . ARG A 1 1260 ? -44.007 -21.380 43.862 1.00 79.56 1260 ARG A O 1
ATOM 10219 N N . GLN A 1 1261 ? -44.593 -19.533 42.756 1.00 77.75 1261 GLN A N 1
ATOM 10220 C CA . GLN A 1 1261 ? -45.882 -20.004 42.268 1.00 77.75 1261 GLN A CA 1
ATOM 10221 C C . GLN A 1 1261 ? -45.840 -20.106 40.756 1.00 77.75 1261 GLN A C 1
ATOM 10223 O O . GLN A 1 1261 ? -45.685 -19.090 40.083 1.00 77.75 1261 GLN A O 1
ATOM 10228 N N . LEU A 1 1262 ? -46.060 -21.315 40.238 1.00 79.75 1262 LEU A N 1
ATOM 10229 C CA . LEU A 1 1262 ? -45.897 -21.598 38.815 1.00 79.75 1262 LEU A CA 1
ATOM 10230 C C . LEU A 1 1262 ? -46.788 -20.711 37.931 1.00 79.75 1262 LEU A C 1
ATOM 10232 O O . LEU A 1 1262 ? -46.305 -20.161 36.950 1.00 79.75 1262 LEU A O 1
ATOM 10236 N N . ILE A 1 1263 ? -48.063 -20.510 38.292 1.00 84.00 1263 ILE A N 1
ATOM 10237 C CA . ILE A 1 1263 ? -48.960 -19.637 37.510 1.00 84.00 1263 ILE A CA 1
ATOM 10238 C C . ILE A 1 1263 ? -48.462 -18.198 37.498 1.00 84.00 1263 ILE A C 1
ATOM 10240 O O . ILE A 1 1263 ? -48.453 -17.572 36.443 1.00 84.00 1263 ILE A O 1
ATOM 10244 N N . LEU A 1 1264 ? -48.060 -17.668 38.656 1.00 85.44 1264 LEU A N 1
ATOM 10245 C CA . LEU A 1 1264 ? -47.581 -16.294 38.734 1.00 85.44 1264 LEU A CA 1
ATOM 10246 C C . LEU A 1 1264 ? -46.319 -16.127 37.884 1.00 85.44 1264 LEU A C 1
ATOM 10248 O O . LEU A 1 1264 ? -46.216 -15.143 37.159 1.00 85.44 1264 LEU A O 1
ATOM 10252 N N . THR A 1 1265 ? -45.413 -17.111 37.907 1.00 85.56 1265 THR A N 1
ATOM 10253 C CA . THR A 1 1265 ? -44.239 -17.154 37.027 1.00 85.56 1265 THR A CA 1
ATOM 10254 C C . THR A 1 1265 ? -44.653 -17.151 35.554 1.00 85.56 1265 THR A C 1
ATOM 10256 O O . THR A 1 1265 ? -44.175 -16.310 34.805 1.00 85.56 1265 THR A O 1
ATOM 10259 N N . ILE A 1 1266 ? -45.576 -18.028 35.141 1.00 87.56 1266 ILE A N 1
ATOM 10260 C CA . ILE A 1 1266 ? -46.021 -18.151 33.741 1.00 87.56 1266 ILE A CA 1
ATOM 10261 C C . ILE A 1 1266 ? -46.694 -16.864 33.248 1.00 87.56 1266 ILE A C 1
ATOM 10263 O O . ILE A 1 1266 ? -46.371 -16.392 32.163 1.00 87.56 1266 ILE A O 1
ATOM 10267 N N . ILE A 1 1267 ? -47.601 -16.278 34.037 1.00 88.31 1267 ILE A N 1
ATOM 10268 C CA . ILE A 1 1267 ? -48.277 -15.019 33.686 1.00 88.31 1267 ILE A CA 1
ATOM 10269 C C . ILE A 1 1267 ? -47.257 -13.886 33.565 1.00 88.31 1267 ILE A C 1
ATOM 10271 O O . ILE A 1 1267 ? -47.299 -13.128 32.601 1.00 88.31 1267 ILE A O 1
ATOM 10275 N N . THR A 1 1268 ? -46.321 -13.797 34.513 1.00 88.06 1268 THR A N 1
ATOM 10276 C CA . THR A 1 1268 ? -45.260 -12.782 34.488 1.00 88.06 1268 THR A CA 1
ATOM 10277 C C . THR A 1 1268 ? -44.399 -12.939 33.235 1.00 88.06 1268 THR A C 1
ATOM 10279 O O . THR A 1 1268 ? -44.218 -11.971 32.502 1.00 88.06 1268 THR A O 1
ATOM 10282 N N . LEU A 1 1269 ? -43.959 -14.162 32.921 1.00 88.00 1269 LEU A N 1
ATOM 10283 C CA . LEU A 1 1269 ? -43.180 -14.453 31.716 1.00 88.00 1269 LEU A CA 1
ATOM 10284 C C . LEU A 1 1269 ? -43.939 -14.105 30.436 1.00 88.00 1269 LEU A C 1
ATOM 10286 O O . LEU A 1 1269 ? -43.375 -13.456 29.567 1.00 88.00 1269 LEU A O 1
ATOM 10290 N N . LEU A 1 1270 ? -45.220 -14.459 30.335 1.00 88.88 1270 LEU A N 1
ATOM 10291 C CA . LEU A 1 1270 ? -46.043 -14.143 29.168 1.00 88.88 1270 LEU A CA 1
ATOM 10292 C C . LEU A 1 1270 ? -46.202 -12.626 28.967 1.00 88.88 1270 LEU A C 1
ATOM 10294 O O . LEU A 1 1270 ? -46.118 -12.148 27.836 1.00 88.88 1270 LEU A O 1
ATOM 10298 N N . CYS A 1 1271 ? -46.354 -11.853 30.048 1.00 89.56 1271 CYS A N 1
ATOM 10299 C CA . CYS A 1 1271 ? -46.347 -10.391 29.980 1.00 89.56 1271 CYS A CA 1
ATOM 10300 C C . CYS A 1 1271 ? -45.000 -9.836 29.494 1.00 89.56 1271 CYS A C 1
ATOM 10302 O O . CYS A 1 1271 ? -44.987 -8.930 28.663 1.00 89.56 1271 CYS A O 1
ATOM 10304 N N . ILE A 1 1272 ? -43.882 -10.373 29.990 1.00 88.38 1272 ILE A N 1
ATOM 10305 C CA . ILE A 1 1272 ? -42.529 -9.932 29.621 1.00 88.38 1272 ILE A CA 1
ATOM 10306 C C . ILE A 1 1272 ? -42.213 -10.290 28.168 1.00 88.38 1272 ILE A C 1
ATOM 10308 O O . ILE A 1 1272 ? -41.763 -9.435 27.412 1.00 88.38 1272 ILE A O 1
ATOM 10312 N N . THR A 1 1273 ? -42.508 -11.516 27.733 1.00 88.31 1273 THR A N 1
ATOM 10313 C CA . THR A 1 1273 ? -42.336 -11.936 26.335 1.00 88.31 1273 THR A CA 1
ATOM 10314 C C . THR A 1 1273 ? -43.187 -11.086 25.396 1.00 88.31 1273 THR A C 1
ATOM 10316 O O . THR A 1 1273 ? -42.731 -10.729 24.311 1.00 88.31 1273 THR A O 1
ATOM 10319 N N . ASN A 1 1274 ? -44.400 -10.701 25.804 1.00 89.62 1274 ASN A N 1
ATOM 10320 C CA . ASN A 1 1274 ? -45.204 -9.770 25.021 1.00 89.62 1274 ASN A CA 1
ATOM 10321 C C . ASN A 1 1274 ? -44.555 -8.384 24.913 1.00 89.62 1274 ASN A C 1
ATOM 10323 O O . ASN A 1 1274 ? -44.532 -7.824 23.824 1.00 89.62 1274 ASN A O 1
ATOM 10327 N N . VAL A 1 1275 ? -43.998 -7.844 26.003 1.00 90.94 1275 VAL A N 1
ATOM 10328 C CA . VAL A 1 1275 ? -43.259 -6.571 25.948 1.00 90.94 1275 VAL A CA 1
ATOM 10329 C C . VAL A 1 1275 ? -42.078 -6.693 24.984 1.00 90.94 1275 VAL A C 1
ATOM 10331 O O . VAL A 1 1275 ? -41.998 -5.905 24.052 1.00 90.94 1275 VAL A O 1
ATOM 10334 N N . ILE A 1 1276 ? -41.238 -7.723 25.128 1.00 89.50 1276 ILE A N 1
ATOM 10335 C CA . ILE A 1 1276 ? -40.058 -7.941 24.272 1.00 89.50 1276 ILE A CA 1
ATOM 10336 C C . ILE A 1 1276 ? -40.444 -8.089 22.791 1.00 89.50 1276 ILE A C 1
ATOM 10338 O O . ILE A 1 1276 ? -39.835 -7.482 21.917 1.00 89.50 1276 ILE A O 1
ATOM 10342 N N . THR A 1 1277 ? -41.456 -8.898 22.471 1.00 89.81 1277 THR A N 1
ATOM 10343 C CA . THR A 1 1277 ? -41.863 -9.113 21.068 1.00 89.81 1277 THR A CA 1
ATOM 10344 C C . THR A 1 1277 ? -42.496 -7.869 20.456 1.00 89.81 1277 THR A C 1
ATOM 10346 O O . THR A 1 1277 ? -42.252 -7.572 19.289 1.00 89.81 1277 THR A O 1
ATOM 10349 N N . LEU A 1 1278 ? -43.280 -7.114 21.228 1.00 92.44 1278 LEU A N 1
ATOM 10350 C CA . LEU A 1 1278 ? -43.889 -5.874 20.765 1.00 92.44 1278 LEU A CA 1
ATOM 10351 C C . LEU A 1 1278 ? -42.830 -4.808 20.489 1.00 92.44 1278 LEU A C 1
ATOM 10353 O O . LEU A 1 1278 ? -42.875 -4.161 19.446 1.00 92.44 1278 LEU A O 1
ATOM 10357 N N . THR A 1 1279 ? -41.844 -4.673 21.374 1.00 91.19 1279 THR A N 1
ATOM 10358 C CA . THR A 1 1279 ? -40.783 -3.671 21.247 1.00 91.19 1279 THR A CA 1
ATOM 10359 C C . THR A 1 1279 ? -39.893 -3.983 20.051 1.00 91.19 1279 THR A C 1
ATOM 10361 O O . THR A 1 1279 ? -39.758 -3.134 19.170 1.00 91.19 1279 THR A O 1
ATOM 10364 N N . VAL A 1 1280 ? -39.412 -5.224 19.929 1.00 88.81 1280 VAL A N 1
ATOM 10365 C CA . VAL A 1 1280 ? -38.621 -5.676 18.774 1.00 88.81 1280 VAL A CA 1
ATOM 10366 C C . VAL A 1 1280 ? -39.417 -5.532 17.475 1.00 88.81 1280 VAL A C 1
ATOM 10368 O O . VAL A 1 1280 ? -38.905 -4.981 16.505 1.00 88.81 1280 VAL A O 1
ATOM 10371 N N . SER A 1 1281 ? -40.692 -5.936 17.447 1.00 90.81 1281 SER A N 1
ATOM 10372 C CA . SER A 1 1281 ? -41.544 -5.764 16.263 1.00 90.81 1281 SER A CA 1
ATOM 10373 C C . SER A 1 1281 ? -41.677 -4.291 15.873 1.00 90.81 1281 SER A C 1
ATOM 10375 O O . SER A 1 1281 ? -41.545 -3.955 14.701 1.00 90.81 1281 SER A O 1
ATOM 10377 N N . THR A 1 1282 ? -41.927 -3.391 16.825 1.00 91.44 1282 THR A N 1
ATOM 10378 C CA . THR A 1 1282 ? -42.088 -1.958 16.522 1.00 91.44 1282 THR A CA 1
ATOM 10379 C C . THR A 1 1282 ? -40.807 -1.322 16.006 1.00 91.44 1282 THR A C 1
ATOM 10381 O O . THR A 1 1282 ? -40.855 -0.558 15.048 1.00 91.44 1282 THR A O 1
ATOM 10384 N N . VAL A 1 1283 ? -39.667 -1.708 16.574 1.00 89.31 1283 VAL A N 1
ATOM 10385 C CA . VAL A 1 1283 ? -38.335 -1.299 16.128 1.00 89.31 1283 VAL A CA 1
ATOM 10386 C C . VAL A 1 1283 ? -38.075 -1.749 14.684 1.00 89.31 1283 VAL A C 1
ATOM 10388 O O . VAL A 1 1283 ? -37.665 -0.943 13.849 1.00 89.31 1283 VAL A O 1
ATOM 10391 N N . LEU A 1 1284 ? -38.408 -2.998 14.341 1.00 88.50 1284 LEU A N 1
ATOM 10392 C CA . LEU A 1 1284 ? -38.290 -3.498 12.966 1.00 88.50 1284 LEU A CA 1
ATOM 10393 C C . LEU A 1 1284 ? -39.234 -2.763 11.996 1.00 88.50 1284 LEU A C 1
ATOM 10395 O O . LEU A 1 1284 ? -38.844 -2.444 10.875 1.00 88.50 1284 LEU A O 1
ATOM 10399 N N . TRP A 1 1285 ? -40.455 -2.427 12.425 1.00 90.62 1285 TRP A N 1
ATOM 10400 C CA . TRP A 1 1285 ? -41.402 -1.626 11.635 1.00 90.62 1285 TRP A CA 1
ATOM 10401 C C . TRP A 1 1285 ? -40.959 -0.168 11.443 1.00 90.62 1285 TRP A C 1
ATOM 10403 O O . TRP A 1 1285 ? -41.327 0.453 10.447 1.00 90.62 1285 TRP A O 1
ATOM 10413 N N . MET A 1 1286 ? -40.132 0.369 12.343 1.00 89.25 1286 MET A N 1
ATOM 10414 C CA . MET A 1 1286 ? -39.454 1.657 12.151 1.00 89.25 1286 MET A CA 1
ATOM 10415 C C . MET A 1 1286 ? -38.295 1.579 11.143 1.00 89.25 1286 MET A C 1
ATOM 10417 O O . MET A 1 1286 ? -37.692 2.605 10.831 1.00 89.25 1286 MET A O 1
ATOM 10421 N N . GLY A 1 1287 ? -37.992 0.389 10.613 1.00 86.56 1287 GLY A N 1
ATOM 10422 C CA . GLY A 1 1287 ? -36.954 0.170 9.609 1.00 86.56 1287 GLY A CA 1
ATOM 10423 C C . GLY A 1 1287 ? -35.547 0.033 10.187 1.00 86.56 1287 GLY A C 1
ATOM 10424 O O . GLY A 1 1287 ? -34.578 0.235 9.452 1.00 86.56 1287 GLY A O 1
ATOM 10425 N N . TRP A 1 1288 ? -35.416 -0.277 11.481 1.00 86.00 1288 TRP A N 1
ATOM 10426 C CA . TRP A 1 1288 ? -34.110 -0.524 12.092 1.00 86.00 1288 TRP A CA 1
ATOM 10427 C C . TRP A 1 1288 ? -33.514 -1.822 11.549 1.00 86.00 1288 TRP A C 1
ATOM 10429 O O . TRP A 1 1288 ? -34.209 -2.829 11.383 1.00 86.00 1288 TRP A O 1
ATOM 10439 N N . LYS A 1 1289 ? -32.214 -1.792 11.267 1.00 85.38 1289 LYS A N 1
ATOM 10440 C CA . LYS A 1 1289 ? -31.458 -2.932 10.740 1.00 85.38 1289 LYS A CA 1
ATOM 10441 C C . LYS A 1 1289 ? -30.574 -3.462 11.859 1.00 85.38 1289 LYS A C 1
ATOM 10443 O O . LYS A 1 1289 ? -30.068 -2.678 12.642 1.00 85.38 1289 LYS A O 1
ATOM 10448 N N . ILE A 1 1290 ? -30.376 -4.773 11.959 1.00 81.06 1290 ILE A N 1
ATOM 10449 C CA . ILE A 1 1290 ? -29.579 -5.311 13.069 1.00 81.06 1290 ILE A CA 1
ATOM 10450 C C . ILE A 1 1290 ? -28.098 -4.997 12.855 1.00 81.06 1290 ILE A C 1
ATOM 10452 O O . ILE A 1 1290 ? -27.480 -5.519 11.925 1.00 81.06 1290 ILE A O 1
ATOM 10456 N N . ASN A 1 1291 ? -27.537 -4.188 13.752 1.00 79.38 1291 ASN A N 1
ATOM 10457 C CA . ASN A 1 1291 ? -26.114 -3.915 13.869 1.00 79.38 1291 ASN A CA 1
ATOM 10458 C C . ASN A 1 1291 ? -25.633 -4.125 15.321 1.00 79.38 1291 ASN A C 1
ATOM 10460 O O . ASN A 1 1291 ? -26.358 -4.642 16.179 1.00 79.38 1291 ASN A O 1
ATOM 10464 N N . VAL A 1 1292 ? -24.381 -3.752 15.602 1.00 80.00 1292 VAL A N 1
ATOM 10465 C CA . VAL A 1 1292 ? -23.754 -3.857 16.930 1.00 80.00 1292 VAL A CA 1
ATOM 10466 C C . VAL A 1 1292 ? -24.586 -3.147 18.001 1.00 80.00 1292 VAL A C 1
ATOM 10468 O O . VAL A 1 1292 ? -24.754 -3.676 19.098 1.00 80.00 1292 VAL A O 1
ATOM 10471 N N . LEU A 1 1293 ? -25.143 -1.974 17.696 1.00 80.00 1293 LEU A N 1
ATOM 10472 C CA . LEU A 1 1293 ? -25.912 -1.198 18.662 1.00 80.00 1293 LEU A CA 1
ATOM 10473 C C . LEU A 1 1293 ? -27.298 -1.808 18.912 1.00 80.00 1293 LEU A C 1
ATOM 10475 O O . LEU A 1 1293 ? -27.655 -2.047 20.063 1.00 80.00 1293 LEU A O 1
ATOM 10479 N N . GLU A 1 1294 ? -28.052 -2.133 17.867 1.00 82.50 1294 GLU A N 1
ATOM 10480 C CA . GLU A 1 1294 ? -29.379 -2.743 17.969 1.00 82.50 1294 GLU A CA 1
ATOM 10481 C C . GLU A 1 1294 ? -29.297 -4.090 18.689 1.00 82.50 1294 GLU A C 1
ATOM 10483 O O . GLU A 1 1294 ? -30.182 -4.422 19.469 1.00 82.50 1294 GLU A O 1
ATOM 10488 N N . THR A 1 1295 ? -28.193 -4.825 18.525 1.00 78.69 1295 THR A N 1
ATOM 10489 C CA . THR A 1 1295 ? -27.880 -6.021 19.322 1.00 78.69 1295 THR A CA 1
ATOM 10490 C C . THR A 1 1295 ? -27.833 -5.707 20.816 1.00 78.69 1295 THR A C 1
ATOM 10492 O O . THR A 1 1295 ? -28.507 -6.370 21.607 1.00 78.69 1295 THR A O 1
ATOM 10495 N N . THR A 1 1296 ? -27.089 -4.671 21.221 1.00 78.50 1296 THR A N 1
ATOM 10496 C CA . THR A 1 1296 ? -27.050 -4.257 22.633 1.00 78.50 1296 THR A CA 1
ATOM 10497 C C . THR A 1 1296 ? -28.414 -3.784 23.132 1.00 78.50 1296 THR A C 1
ATOM 10499 O O . THR A 1 1296 ? -28.787 -4.115 24.255 1.00 78.50 1296 THR A O 1
ATOM 10502 N N . ILE A 1 1297 ? -29.191 -3.086 22.295 1.00 83.44 1297 ILE A N 1
ATOM 10503 C CA . ILE A 1 1297 ? -30.549 -2.628 22.616 1.00 83.44 1297 ILE A CA 1
ATOM 10504 C C . ILE A 1 1297 ? -31.504 -3.818 22.781 1.00 83.44 1297 ILE A C 1
ATOM 10506 O O . ILE A 1 1297 ? -32.291 -3.841 23.725 1.00 83.44 1297 ILE A O 1
ATOM 10510 N N . ILE A 1 1298 ? -31.421 -4.845 21.932 1.00 80.38 1298 ILE A N 1
ATOM 10511 C CA . ILE A 1 1298 ? -32.223 -6.073 22.051 1.00 80.38 1298 ILE A CA 1
ATOM 10512 C C . ILE A 1 1298 ? -31.894 -6.806 23.359 1.00 80.38 1298 ILE A C 1
ATOM 10514 O O . ILE A 1 1298 ? -32.803 -7.241 24.064 1.00 80.38 1298 ILE A O 1
ATOM 10518 N N . VAL A 1 1299 ? -30.620 -6.899 23.752 1.00 78.12 1299 VAL A N 1
ATOM 10519 C CA . VAL A 1 1299 ? -30.253 -7.491 25.053 1.00 78.12 1299 VAL A CA 1
ATOM 10520 C C . VAL A 1 1299 ? -30.747 -6.627 26.219 1.00 78.12 1299 VAL A C 1
ATOM 10522 O O . VAL A 1 1299 ? -31.296 -7.139 27.197 1.00 78.12 1299 VAL A O 1
ATOM 10525 N N . LEU A 1 1300 ? -30.630 -5.306 26.098 1.00 79.88 1300 LEU A N 1
ATOM 10526 C CA . LEU A 1 1300 ? -31.120 -4.340 27.080 1.00 79.88 1300 LEU A CA 1
ATOM 10527 C C . LEU A 1 1300 ? -32.655 -4.383 27.209 1.00 79.88 1300 LEU A C 1
ATOM 10529 O O . LEU A 1 1300 ? -33.179 -4.248 28.313 1.00 79.88 1300 LEU A O 1
ATOM 10533 N N . THR A 1 1301 ? -33.373 -4.680 26.119 1.00 82.56 1301 THR A N 1
ATOM 10534 C CA . THR A 1 1301 ? -34.819 -4.974 26.102 1.00 82.56 1301 THR A CA 1
ATOM 10535 C C . THR A 1 1301 ? -35.143 -6.080 27.078 1.00 82.56 1301 THR A C 1
ATOM 10537 O O . THR A 1 1301 ? -36.079 -5.939 27.859 1.00 82.56 1301 THR A O 1
ATOM 10540 N N . ILE A 1 1302 ? -34.368 -7.163 27.065 1.00 79.06 1302 ILE A N 1
ATOM 10541 C CA . ILE A 1 1302 ? -34.600 -8.289 27.961 1.00 79.06 1302 ILE A CA 1
ATOM 10542 C C . ILE A 1 1302 ? -34.425 -7.812 29.400 1.00 79.06 1302 ILE A C 1
ATOM 10544 O O . ILE A 1 1302 ? -35.375 -7.919 30.165 1.00 79.06 1302 ILE A O 1
ATOM 10548 N N . GLY A 1 1303 ? -33.291 -7.190 29.737 1.00 76.19 1303 GLY A N 1
ATOM 10549 C CA . GLY A 1 1303 ? -33.014 -6.687 31.088 1.00 76.19 1303 GLY A CA 1
ATOM 10550 C C . GLY A 1 1303 ? -34.075 -5.724 31.638 1.00 76.19 1303 GLY A C 1
ATOM 10551 O O . GLY A 1 1303 ? -34.537 -5.919 32.758 1.00 76.19 1303 GLY A O 1
ATOM 10552 N N . LEU A 1 1304 ? -34.497 -4.734 30.845 1.00 80.31 1304 LEU A N 1
ATOM 10553 C CA . LEU A 1 1304 ? -35.446 -3.689 31.260 1.00 80.31 1304 LEU A CA 1
ATOM 10554 C C . LEU A 1 1304 ? -36.921 -4.108 31.226 1.00 80.31 1304 LEU A C 1
ATOM 10556 O O . LEU A 1 1304 ? -37.754 -3.512 31.907 1.00 80.31 1304 LEU A O 1
ATOM 10560 N N . SER A 1 1305 ? -37.290 -5.121 30.434 1.00 82.56 1305 SER A N 1
ATOM 10561 C CA . SER A 1 1305 ? -38.693 -5.569 30.346 1.00 82.56 1305 SER A CA 1
ATOM 10562 C C . SER A 1 1305 ? -39.214 -6.157 31.659 1.00 82.56 1305 SER A C 1
ATOM 10564 O O . SER A 1 1305 ? -40.430 -6.247 31.864 1.00 82.56 1305 SER A O 1
ATOM 10566 N N . PHE A 1 1306 ? -38.308 -6.594 32.538 1.00 77.81 1306 PHE A N 1
ATOM 10567 C CA . PHE A 1 1306 ? -38.666 -7.226 33.800 1.00 77.81 1306 PHE A CA 1
ATOM 10568 C C . PHE A 1 1306 ? -39.266 -6.234 34.802 1.00 77.81 1306 PHE A C 1
ATOM 10570 O O . PHE A 1 1306 ? -40.191 -6.617 35.513 1.00 77.81 1306 PHE A O 1
ATOM 10577 N N . ASP A 1 1307 ? -38.829 -4.973 34.828 1.00 78.31 1307 ASP A N 1
ATOM 10578 C CA . ASP A 1 1307 ? -39.007 -4.097 35.994 1.00 78.31 1307 ASP A CA 1
ATOM 10579 C C . ASP A 1 1307 ? -40.479 -3.898 36.402 1.00 78.31 1307 ASP A C 1
ATOM 10581 O O . ASP A 1 1307 ? -40.912 -4.337 37.474 1.00 78.31 1307 ASP A O 1
ATOM 10585 N N . TYR A 1 1308 ? -41.312 -3.316 35.534 1.00 85.88 1308 TYR A N 1
ATOM 10586 C CA . TYR A 1 1308 ? -42.681 -2.925 35.916 1.00 85.88 1308 TYR A CA 1
ATOM 10587 C C . TYR A 1 1308 ? -43.602 -4.132 36.165 1.00 85.88 1308 TYR A C 1
ATOM 10589 O O . TYR A 1 1308 ? -44.440 -4.136 37.078 1.00 85.88 1308 TYR A O 1
ATOM 10597 N N . THR A 1 1309 ? -43.448 -5.187 35.361 1.00 86.31 1309 THR A N 1
ATOM 10598 C CA . THR A 1 1309 ? -44.245 -6.415 35.499 1.00 86.31 1309 THR A CA 1
ATOM 10599 C C . THR A 1 1309 ? -43.833 -7.207 36.738 1.00 86.31 1309 THR A C 1
ATOM 10601 O O . THR A 1 1309 ? -44.697 -7.726 37.451 1.00 86.31 1309 THR A O 1
ATOM 10604 N N . LEU A 1 1310 ? -42.542 -7.224 37.073 1.00 84.00 1310 LEU A N 1
ATOM 10605 C CA . LEU A 1 1310 ? -42.027 -7.873 38.270 1.00 84.00 1310 LEU A CA 1
ATOM 10606 C C . LEU A 1 1310 ? -42.469 -7.151 39.549 1.00 84.00 1310 LEU A C 1
ATOM 10608 O O . LEU A 1 1310 ? -42.914 -7.824 40.481 1.00 84.00 1310 LEU A O 1
ATOM 10612 N N . HIS A 1 1311 ? -42.449 -5.812 39.591 1.00 83.19 1311 HIS A N 1
ATOM 10613 C CA . HIS A 1 1311 ? -43.024 -5.050 40.712 1.00 83.19 1311 HIS A CA 1
ATOM 10614 C C . HIS A 1 1311 ? -44.493 -5.417 40.951 1.00 83.19 1311 HIS A C 1
ATOM 10616 O O . HIS A 1 1311 ? -44.920 -5.609 42.092 1.00 83.19 1311 HIS A O 1
ATOM 10622 N N . SER A 1 1312 ? -45.252 -5.597 39.868 1.00 85.19 1312 SER A N 1
ATOM 10623 C CA . SER A 1 1312 ? -46.653 -6.029 39.925 1.00 85.19 1312 SER A CA 1
ATOM 10624 C C . SER A 1 1312 ? -46.790 -7.450 40.488 1.00 85.19 1312 SER A C 1
ATOM 10626 O O . SER A 1 1312 ? -47.640 -7.703 41.344 1.00 85.19 1312 SER A O 1
ATOM 10628 N N . ALA A 1 1313 ? -45.925 -8.377 40.068 1.00 85.00 1313 ALA A N 1
ATOM 10629 C CA . ALA A 1 1313 ? -45.929 -9.760 40.541 1.00 85.00 1313 ALA A CA 1
ATOM 10630 C C . ALA A 1 1313 ? -45.546 -9.886 42.025 1.00 85.00 1313 ALA A C 1
ATOM 10632 O O . ALA A 1 1313 ? -46.192 -10.626 42.775 1.00 85.00 1313 ALA A O 1
ATOM 10633 N N . VAL A 1 1314 ? -44.528 -9.143 42.471 1.00 82.38 1314 VAL A N 1
ATOM 10634 C CA . VAL A 1 1314 ? -44.096 -9.116 43.876 1.00 82.38 1314 VAL A CA 1
ATOM 10635 C C . VAL A 1 1314 ? -45.178 -8.488 44.757 1.00 82.38 1314 VAL A C 1
ATOM 10637 O O . VAL A 1 1314 ? -45.555 -9.086 45.766 1.00 82.38 1314 VAL A O 1
ATOM 10640 N N . ALA A 1 1315 ? -45.759 -7.355 44.349 1.00 80.75 1315 ALA A N 1
ATOM 10641 C CA . ALA A 1 1315 ? -46.853 -6.721 45.085 1.00 80.75 1315 ALA A CA 1
ATOM 10642 C C . ALA A 1 1315 ? -48.088 -7.635 45.187 1.00 80.75 1315 ALA A C 1
ATOM 10644 O O . ALA A 1 1315 ? -48.693 -7.750 46.254 1.00 80.75 1315 ALA A O 1
ATOM 10645 N N . TYR A 1 1316 ? -48.431 -8.363 44.118 1.00 83.19 1316 TYR A N 1
ATOM 10646 C CA . TYR A 1 1316 ? -49.535 -9.327 44.151 1.00 83.19 1316 TYR A CA 1
ATOM 10647 C C . TYR A 1 1316 ? -49.284 -10.457 45.161 1.00 83.19 1316 TYR A C 1
ATOM 10649 O O . TYR A 1 1316 ? -50.188 -10.854 45.903 1.00 83.19 1316 TYR A O 1
ATOM 10657 N N . LYS A 1 1317 ? -48.043 -10.954 45.237 1.00 80.12 1317 LYS A N 1
ATOM 10658 C CA . LYS A 1 1317 ? -47.640 -11.972 46.215 1.00 80.12 1317 LYS A CA 1
ATOM 10659 C C . LYS A 1 1317 ? -47.818 -11.483 47.658 1.00 80.12 1317 LYS A C 1
ATOM 10661 O O . LYS A 1 1317 ? -48.231 -12.279 48.499 1.00 80.12 1317 LYS A O 1
ATOM 10666 N N . GLU A 1 1318 ? -47.538 -10.212 47.946 1.00 74.62 1318 GLU A N 1
ATOM 10667 C CA . GLU A 1 1318 ? -47.734 -9.631 49.283 1.00 74.62 1318 GLU A CA 1
ATOM 10668 C C . GLU A 1 1318 ? -49.218 -9.450 49.638 1.00 74.62 1318 GLU A C 1
ATOM 10670 O O . GLU A 1 1318 ? -49.628 -9.738 50.765 1.00 74.62 1318 GLU A O 1
ATOM 10675 N N . ILE A 1 1319 ? -50.040 -9.035 48.670 1.00 75.38 1319 ILE A N 1
ATOM 10676 C CA . ILE A 1 1319 ? -51.478 -8.783 48.867 1.00 75.38 1319 ILE A CA 1
ATOM 10677 C C . ILE A 1 1319 ? -52.265 -10.080 49.057 1.00 75.38 1319 ILE A C 1
ATOM 10679 O O . ILE A 1 1319 ? -53.299 -10.081 49.717 1.00 75.38 1319 ILE A O 1
ATOM 10683 N N . ARG A 1 1320 ? -51.763 -11.212 48.553 1.00 65.94 1320 ARG A N 1
ATOM 10684 C CA . ARG A 1 1320 ? -52.433 -12.520 48.640 1.00 65.94 1320 ARG A CA 1
ATOM 10685 C C . ARG A 1 1320 ? -52.824 -12.939 50.067 1.00 65.94 1320 ARG A C 1
ATOM 10687 O O . ARG A 1 1320 ? -53.775 -13.703 50.220 1.00 65.94 1320 ARG A O 1
ATOM 10694 N N . ASN A 1 1321 ? -52.117 -12.461 51.092 1.00 61.75 1321 ASN A N 1
ATOM 10695 C CA . ASN A 1 1321 ? -52.408 -12.776 52.496 1.00 61.75 1321 ASN A CA 1
ATOM 10696 C C . ASN A 1 1321 ? -53.439 -11.829 53.142 1.00 61.75 1321 ASN A C 1
ATOM 10698 O O . ASN A 1 1321 ? -53.824 -12.040 54.291 1.00 61.75 1321 ASN A O 1
ATOM 10702 N N . ILE A 1 1322 ? -53.880 -10.790 52.429 1.00 63.41 1322 ILE A N 1
ATOM 10703 C CA . ILE A 1 1322 ? -54.914 -9.851 52.868 1.00 63.41 1322 ILE A CA 1
ATOM 10704 C C . ILE A 1 1322 ? -56.286 -10.433 52.497 1.00 63.41 1322 ILE A C 1
ATOM 10706 O O . ILE A 1 1322 ? -56.478 -10.961 51.401 1.00 63.41 1322 ILE A O 1
ATOM 10710 N N . ILE A 1 1323 ? -57.250 -10.355 53.421 1.00 56.66 1323 ILE A N 1
ATOM 10711 C CA . ILE A 1 1323 ? -58.626 -10.822 53.203 1.00 56.66 1323 ILE A CA 1
ATOM 10712 C C . ILE A 1 1323 ? -59.307 -9.881 52.195 1.00 56.66 1323 ILE A C 1
ATOM 10714 O O . ILE A 1 1323 ? -59.851 -8.845 52.568 1.00 56.66 1323 ILE A O 1
ATOM 10718 N N . CYS A 1 1324 ? -59.259 -10.238 50.911 1.00 60.97 1324 CYS A N 1
ATOM 10719 C CA . CYS A 1 1324 ? -60.016 -9.596 49.835 1.00 60.97 1324 CYS A CA 1
ATOM 10720 C C . CYS A 1 1324 ? -61.127 -10.547 49.367 1.00 60.97 1324 CYS A C 1
ATOM 10722 O O . CYS A 1 1324 ? -60.846 -11.702 49.038 1.00 60.97 1324 CYS A O 1
ATOM 10724 N N . PHE A 1 1325 ? -62.374 -10.071 49.325 1.00 62.84 1325 PHE A N 1
ATOM 10725 C CA . PHE A 1 1325 ? -63.541 -10.900 48.997 1.00 62.84 1325 PHE A CA 1
ATOM 10726 C C . PHE A 1 1325 ? -63.700 -11.136 47.492 1.00 62.84 1325 PHE A C 1
ATOM 10728 O O . PHE A 1 1325 ? -64.162 -12.202 47.087 1.00 62.84 1325 PHE A O 1
ATOM 10735 N N . THR A 1 1326 ? -63.297 -10.174 46.656 1.00 72.69 1326 THR A N 1
ATOM 10736 C CA . THR A 1 1326 ? -63.416 -10.279 45.197 1.00 72.69 1326 THR A CA 1
ATOM 10737 C C . THR A 1 1326 ? -62.065 -10.151 44.486 1.00 72.69 1326 THR A C 1
ATOM 10739 O O . THR A 1 1326 ? -61.114 -9.554 44.994 1.00 72.69 1326 THR A O 1
ATOM 10742 N N . ALA A 1 1327 ? -61.965 -10.707 43.271 1.00 71.62 1327 ALA A N 1
ATOM 10743 C CA . ALA A 1 1327 ? -60.788 -10.522 42.414 1.00 71.62 1327 ALA A CA 1
ATOM 10744 C C . ALA A 1 1327 ? -60.569 -9.040 42.055 1.00 71.62 1327 ALA A C 1
ATOM 10746 O O . ALA A 1 1327 ? -59.427 -8.603 41.931 1.00 71.62 1327 ALA A O 1
ATOM 10747 N N . LEU A 1 1328 ? -61.654 -8.264 41.941 1.00 76.31 1328 LEU A N 1
ATOM 10748 C CA . LEU A 1 1328 ? -61.598 -6.819 41.730 1.00 76.31 1328 LEU A CA 1
ATOM 10749 C C . LEU A 1 1328 ? -60.942 -6.114 42.924 1.00 76.31 1328 LEU A C 1
ATOM 10751 O O . LEU A 1 1328 ? -60.045 -5.309 42.702 1.00 76.31 1328 LEU A O 1
ATOM 10755 N N . ASP A 1 1329 ? -61.304 -6.462 44.164 1.00 75.69 1329 ASP A N 1
ATOM 10756 C CA . ASP A 1 1329 ? -60.692 -5.867 45.364 1.00 75.69 1329 ASP A CA 1
ATOM 10757 C C . ASP A 1 1329 ? -59.180 -6.110 45.401 1.00 75.69 1329 ASP A C 1
ATOM 10759 O O . ASP A 1 1329 ? -58.409 -5.191 45.671 1.00 75.69 1329 ASP A O 1
ATOM 10763 N N . LYS A 1 1330 ? -58.740 -7.329 45.051 1.00 78.69 1330 LYS A N 1
ATOM 10764 C CA . LYS A 1 1330 ? -57.308 -7.663 44.962 1.00 78.69 1330 LYS A CA 1
ATOM 10765 C C . LYS A 1 1330 ? -56.581 -6.807 43.923 1.00 78.69 1330 LYS A C 1
ATOM 10767 O O . LYS A 1 1330 ? -55.476 -6.343 44.186 1.00 78.69 1330 LYS A O 1
ATOM 10772 N N . ILE A 1 1331 ? -57.178 -6.602 42.746 1.00 79.12 1331 ILE A N 1
ATOM 10773 C CA . ILE A 1 1331 ? -56.583 -5.796 41.668 1.00 79.12 1331 ILE A CA 1
ATOM 10774 C C . ILE A 1 1331 ? -56.602 -4.303 41.992 1.00 79.12 1331 ILE A C 1
ATOM 10776 O O . ILE A 1 1331 ? -55.633 -3.598 41.698 1.00 79.12 1331 ILE A O 1
ATOM 10780 N N . LEU A 1 1332 ? -57.674 -3.805 42.608 1.00 79.06 1332 LEU A N 1
ATOM 10781 C CA . LEU A 1 1332 ? -57.744 -2.424 43.067 1.00 79.06 1332 LEU A CA 1
ATOM 10782 C C . LEU A 1 1332 ? -56.660 -2.168 44.109 1.00 79.06 1332 LEU A C 1
ATOM 10784 O O . LEU A 1 1332 ? -55.925 -1.191 43.955 1.00 79.06 1332 LEU A O 1
ATOM 10788 N N . GLU A 1 1333 ? -56.501 -3.066 45.083 1.00 78.25 1333 GLU A N 1
ATOM 10789 C CA . GLU A 1 1333 ? -55.455 -2.969 46.102 1.00 78.25 1333 GLU A CA 1
ATOM 10790 C C . GLU A 1 1333 ? -54.055 -3.053 45.474 1.00 78.25 1333 GLU A C 1
ATOM 10792 O O . GLU A 1 1333 ? -53.217 -2.185 45.737 1.00 78.25 1333 GLU A O 1
ATOM 10797 N N . LEU A 1 1334 ? -53.830 -4.010 44.558 1.00 81.94 1334 LEU A N 1
ATOM 10798 C CA . LEU A 1 1334 ? -52.588 -4.140 43.786 1.00 81.94 1334 LEU A CA 1
ATOM 10799 C C . LEU A 1 1334 ? -52.241 -2.836 43.090 1.00 81.94 1334 LEU A C 1
ATOM 10801 O O . LEU A 1 1334 ? -51.156 -2.299 43.286 1.00 81.94 1334 LEU A O 1
ATOM 10805 N N . THR A 1 1335 ? -53.183 -2.296 42.325 1.00 79.00 1335 THR A N 1
ATOM 10806 C CA . THR A 1 1335 ? -52.950 -1.084 41.549 1.00 79.00 1335 THR A CA 1
ATOM 10807 C C . THR A 1 1335 ? -52.631 0.096 42.454 1.00 79.00 1335 THR A C 1
ATOM 10809 O O . THR A 1 1335 ? -51.789 0.909 42.103 1.00 79.00 1335 THR A O 1
ATOM 10812 N N . SER A 1 1336 ? -53.260 0.212 43.632 1.00 76.44 1336 SER A N 1
ATOM 10813 C CA . SER A 1 1336 ? -52.908 1.303 44.559 1.00 76.44 1336 SER A CA 1
ATOM 10814 C C . SER A 1 1336 ? -51.471 1.198 45.020 1.00 76.44 1336 SER A C 1
ATOM 10816 O O . SER A 1 1336 ? -50.850 2.232 45.199 1.00 76.44 1336 SER A O 1
ATOM 10818 N N . HIS A 1 1337 ? -50.958 -0.017 45.194 1.00 74.88 1337 HIS A N 1
ATOM 10819 C CA . HIS A 1 1337 ? -49.604 -0.247 45.670 1.00 74.88 1337 HIS A CA 1
ATOM 10820 C C . HIS A 1 1337 ? -48.517 0.024 44.623 1.00 74.88 1337 HIS A C 1
ATOM 10822 O O . HIS A 1 1337 ? -47.396 0.340 45.010 1.00 74.88 1337 HIS A O 1
ATOM 10828 N N . ILE A 1 1338 ? -48.824 -0.084 43.328 1.00 79.94 1338 ILE A N 1
ATOM 10829 C CA . ILE A 1 1338 ? -47.806 -0.022 42.263 1.00 79.94 1338 ILE A CA 1
ATOM 10830 C C . ILE A 1 1338 ? -47.921 1.198 41.342 1.00 79.94 1338 ILE A C 1
ATOM 10832 O O . ILE A 1 1338 ? -46.930 1.577 40.726 1.00 79.94 1338 ILE A O 1
ATOM 10836 N N . ILE A 1 1339 ? -49.095 1.835 41.240 1.00 81.62 1339 ILE A N 1
ATOM 10837 C CA . ILE A 1 1339 ? -49.343 2.843 40.197 1.00 81.62 1339 ILE A CA 1
ATOM 10838 C C . ILE A 1 1339 ? -48.465 4.092 40.335 1.00 81.62 1339 ILE A C 1
ATOM 10840 O O . ILE A 1 1339 ? -47.976 4.593 39.332 1.00 81.62 1339 ILE A O 1
ATOM 10844 N N . GLU A 1 1340 ? -48.241 4.593 41.554 1.00 78.81 1340 GLU A N 1
ATOM 10845 C CA . GLU A 1 1340 ? -47.465 5.824 41.770 1.00 78.81 1340 GLU A CA 1
ATOM 10846 C C . GLU A 1 1340 ? -45.971 5.625 41.441 1.00 78.81 1340 GLU A C 1
ATOM 10848 O O . GLU A 1 1340 ? -45.467 6.388 40.618 1.00 78.81 1340 GLU A O 1
ATOM 10853 N N . PRO A 1 1341 ? -45.270 4.589 41.956 1.00 82.81 1341 PRO A N 1
ATOM 10854 C CA . PRO A 1 1341 ? -43.883 4.321 41.563 1.00 82.81 1341 PRO A CA 1
ATOM 10855 C C . PRO A 1 1341 ? -43.710 4.041 40.067 1.00 82.81 1341 PRO A C 1
ATOM 10857 O O . PRO A 1 1341 ? -42.822 4.620 39.450 1.00 82.81 1341 PRO A O 1
ATOM 10860 N N . ILE A 1 1342 ? -44.576 3.208 39.473 1.00 86.00 1342 ILE A N 1
ATOM 10861 C CA . ILE A 1 1342 ? -44.460 2.827 38.056 1.00 86.00 1342 ILE A CA 1
ATOM 10862 C C . ILE A 1 1342 ? -44.710 4.030 37.141 1.00 86.00 1342 ILE A C 1
ATOM 10864 O O . ILE A 1 1342 ? -44.004 4.196 36.149 1.00 86.00 1342 ILE A O 1
ATOM 10868 N N . LEU A 1 1343 ? -45.675 4.902 37.462 1.00 86.62 1343 LEU A N 1
ATOM 10869 C CA . LEU A 1 1343 ? -45.894 6.125 36.686 1.00 86.62 1343 LEU A CA 1
ATOM 10870 C C . LEU A 1 1343 ? -44.715 7.092 36.804 1.00 86.62 1343 LEU A C 1
ATOM 10872 O O . LEU A 1 1343 ? -44.317 7.657 35.792 1.00 86.62 1343 LEU A O 1
ATOM 10876 N N . CYS A 1 1344 ? -44.140 7.271 37.998 1.00 85.56 1344 CYS A N 1
ATOM 10877 C CA . CYS A 1 1344 ? -42.948 8.105 38.169 1.00 85.56 1344 CYS A CA 1
ATOM 10878 C C . CYS A 1 1344 ? -41.764 7.569 37.349 1.00 85.56 1344 CYS A C 1
ATOM 10880 O O . CYS A 1 1344 ? -41.177 8.344 36.602 1.00 85.56 1344 CYS A O 1
ATOM 10882 N N . ALA A 1 1345 ? -41.495 6.262 37.421 1.00 86.31 1345 ALA A N 1
ATOM 10883 C CA . ALA A 1 1345 ? -40.473 5.575 36.624 1.00 86.31 1345 ALA A CA 1
ATOM 10884 C C . ALA A 1 1345 ? -40.728 5.677 35.107 1.00 86.31 1345 ALA A C 1
ATOM 10886 O O . ALA A 1 1345 ? -39.831 5.862 34.289 1.00 86.31 1345 ALA A O 1
ATOM 10887 N N . THR A 1 1346 ? -41.995 5.609 34.695 1.00 88.50 1346 THR A N 1
ATOM 10888 C CA . THR A 1 1346 ? -42.346 5.777 33.280 1.00 88.50 1346 THR A CA 1
ATOM 10889 C C . THR A 1 1346 ? -42.101 7.216 32.825 1.00 88.50 1346 THR A C 1
ATOM 10891 O O . THR A 1 1346 ? -41.606 7.448 31.725 1.00 88.50 1346 THR A O 1
ATOM 10894 N N . ILE A 1 1347 ? -42.431 8.201 33.665 1.00 89.44 1347 ILE A N 1
ATOM 10895 C CA . ILE A 1 1347 ? -42.231 9.619 33.355 1.00 89.44 1347 ILE A CA 1
ATOM 10896 C C . ILE A 1 1347 ? -40.737 9.960 33.294 1.00 89.44 1347 ILE A C 1
ATOM 10898 O O . ILE A 1 1347 ? -40.349 10.673 32.372 1.00 89.44 1347 ILE A O 1
ATOM 10902 N N . THR A 1 1348 ? -39.893 9.446 34.197 1.00 89.62 1348 THR A N 1
ATOM 10903 C CA . THR A 1 1348 ? -38.431 9.651 34.126 1.00 89.62 1348 THR A CA 1
ATOM 10904 C C . THR A 1 1348 ? -37.869 9.111 32.823 1.00 89.62 1348 THR A C 1
ATOM 10906 O O . THR A 1 1348 ? -37.203 9.851 32.099 1.00 89.62 1348 THR A O 1
ATOM 10909 N N . ASN A 1 1349 ? -38.212 7.874 32.464 1.00 89.81 1349 ASN A N 1
ATOM 10910 C CA . ASN A 1 1349 ? -37.742 7.258 31.227 1.00 89.81 1349 ASN A CA 1
ATOM 10911 C C . ASN A 1 1349 ? -38.224 8.008 29.979 1.00 89.81 1349 ASN A C 1
ATOM 10913 O O . ASN A 1 1349 ? -37.450 8.191 29.039 1.00 89.81 1349 ASN A O 1
ATOM 10917 N N . ILE A 1 1350 ? -39.471 8.497 29.973 1.00 91.12 1350 ILE A N 1
ATOM 10918 C CA . ILE A 1 1350 ? -40.002 9.310 28.869 1.00 91.12 1350 ILE A CA 1
ATOM 10919 C C . ILE A 1 1350 ? -39.302 10.668 28.789 1.00 91.12 1350 ILE A C 1
ATOM 10921 O O . ILE A 1 1350 ? -38.978 11.099 27.688 1.00 91.12 1350 ILE A O 1
ATOM 10925 N N . ILE A 1 1351 ? -39.048 11.344 29.915 1.00 91.44 1351 ILE A N 1
ATOM 10926 C CA . ILE A 1 1351 ? -38.332 12.630 29.935 1.00 91.44 1351 ILE A CA 1
ATOM 10927 C C . ILE A 1 1351 ? -36.915 12.450 29.390 1.00 91.44 1351 ILE A C 1
ATOM 10929 O O . ILE A 1 1351 ? -36.501 13.203 28.510 1.00 91.44 1351 ILE A O 1
ATOM 10933 N N . VAL A 1 1352 ? -36.192 11.441 29.882 1.00 91.88 1352 VAL A N 1
ATOM 10934 C CA . VAL A 1 1352 ? -34.830 11.133 29.430 1.00 91.88 1352 VAL A CA 1
ATOM 10935 C C . VAL A 1 1352 ? -34.834 10.808 27.938 1.00 91.88 1352 VAL A C 1
ATOM 10937 O O . VAL A 1 1352 ? -34.109 11.442 27.174 1.00 91.88 1352 VAL A O 1
ATOM 10940 N N . GLY A 1 1353 ? -35.713 9.904 27.498 1.00 91.19 1353 GLY A N 1
ATOM 10941 C CA . GLY A 1 1353 ? -35.837 9.558 26.085 1.00 91.19 1353 GLY A CA 1
ATOM 10942 C C . GLY A 1 1353 ? -36.196 10.759 25.206 1.00 91.19 1353 GLY A C 1
ATOM 10943 O O . GLY A 1 1353 ? -35.594 10.947 24.152 1.00 91.19 1353 GLY A O 1
ATOM 10944 N N . PHE A 1 1354 ? -37.108 11.626 25.652 1.00 93.00 1354 PHE A N 1
ATOM 10945 C CA . PHE A 1 1354 ? -37.565 12.789 24.887 1.00 93.00 1354 PHE A CA 1
ATOM 10946 C C . PHE A 1 1354 ? -36.454 13.818 24.660 1.00 93.00 1354 PHE A C 1
ATOM 10948 O O . PHE A 1 1354 ? -36.313 14.325 23.550 1.00 93.00 1354 PHE A O 1
ATOM 10955 N N . VAL A 1 1355 ? -35.642 14.097 25.684 1.00 93.31 1355 VAL A N 1
ATOM 10956 C CA . VAL A 1 1355 ? -34.496 15.017 25.573 1.00 93.31 1355 VAL A CA 1
ATOM 10957 C C . VAL A 1 1355 ? -33.455 14.474 24.593 1.00 93.31 1355 VAL A C 1
ATOM 10959 O O . VAL A 1 1355 ? -32.876 15.222 23.808 1.00 93.31 1355 VAL A O 1
ATOM 10962 N N . ILE A 1 1356 ? -33.230 13.162 24.620 1.00 92.06 1356 ILE A N 1
ATOM 10963 C CA . ILE A 1 1356 ? -32.151 12.511 23.875 1.00 92.06 1356 ILE A CA 1
ATOM 10964 C C . ILE A 1 1356 ? -32.525 12.255 22.411 1.00 92.06 1356 ILE A C 1
ATOM 10966 O O . ILE A 1 1356 ? -31.639 12.224 21.559 1.00 92.06 1356 ILE A O 1
ATOM 10970 N N . ILE A 1 1357 ? -33.814 12.168 22.067 1.00 92.94 1357 ILE A N 1
ATOM 10971 C CA . ILE A 1 1357 ? -34.284 12.065 20.670 1.00 92.94 1357 ILE A CA 1
ATOM 10972 C C . ILE A 1 1357 ? -33.741 13.201 19.777 1.00 92.94 1357 ILE A C 1
ATOM 10974 O O . ILE A 1 1357 ? -33.653 13.042 18.559 1.00 92.94 1357 ILE A O 1
ATOM 10978 N N . TRP A 1 1358 ? -33.362 14.347 20.350 1.00 91.75 1358 TRP A N 1
ATOM 10979 C CA . TRP A 1 1358 ? -32.810 15.486 19.604 1.00 91.75 1358 TRP A CA 1
ATOM 10980 C C . TRP A 1 1358 ? -31.302 15.387 19.328 1.00 91.75 1358 TRP A C 1
ATOM 10982 O O . TRP A 1 1358 ? -30.730 16.302 18.737 1.00 91.75 1358 TRP A O 1
ATOM 10992 N N . SER A 1 1359 ? -30.666 14.284 19.721 1.00 92.50 1359 SER A N 1
ATOM 10993 C CA . SER A 1 1359 ? -29.264 13.990 19.419 1.00 92.50 1359 SER A CA 1
ATOM 10994 C C . SER A 1 1359 ? -28.996 13.839 17.918 1.00 92.50 1359 SER A C 1
ATOM 10996 O O . SER A 1 1359 ? -29.866 13.458 17.123 1.00 92.50 1359 SER A O 1
ATOM 10998 N N . LYS A 1 1360 ? -27.758 14.147 17.516 1.00 91.62 1360 LYS A N 1
ATOM 10999 C CA . LYS A 1 1360 ? -27.279 13.945 16.136 1.00 91.62 1360 LYS A CA 1
ATOM 11000 C C . LYS A 1 1360 ? -26.657 12.565 15.928 1.00 91.62 1360 LYS A C 1
ATOM 11002 O O . LYS A 1 1360 ? -26.620 12.073 14.796 1.00 91.62 1360 LYS A O 1
ATOM 11007 N N . THR A 1 1361 ? -26.163 11.953 16.997 1.00 92.06 1361 THR A N 1
ATOM 11008 C CA . THR A 1 1361 ? -25.622 10.593 16.985 1.00 92.06 1361 THR A CA 1
ATOM 11009 C C . THR A 1 1361 ? -26.747 9.556 16.954 1.00 92.06 1361 THR A C 1
ATOM 11011 O O . THR A 1 1361 ? -27.740 9.664 17.674 1.00 92.06 1361 THR A O 1
ATOM 11014 N N . GLN A 1 1362 ? -26.599 8.527 16.112 1.00 90.56 1362 GLN A N 1
ATOM 11015 C CA . GLN A 1 1362 ? -27.623 7.484 15.954 1.00 90.56 1362 GLN A CA 1
ATOM 11016 C C . GLN A 1 1362 ? -27.856 6.736 17.268 1.00 90.56 1362 GLN A C 1
ATOM 11018 O O . GLN A 1 1362 ? -28.996 6.462 17.632 1.00 90.56 1362 GLN A O 1
ATOM 11023 N N . ALA A 1 1363 ? -26.779 6.469 18.011 1.00 88.44 1363 ALA A N 1
ATOM 11024 C CA . ALA A 1 1363 ? -26.855 5.665 19.220 1.00 88.44 1363 ALA A CA 1
ATOM 11025 C C . ALA A 1 1363 ? -27.716 6.277 20.323 1.00 88.44 1363 ALA A C 1
ATOM 11027 O O . ALA A 1 1363 ? -28.471 5.581 20.999 1.00 88.44 1363 ALA A O 1
ATOM 11028 N N . PHE A 1 1364 ? -27.633 7.593 20.472 1.00 90.56 1364 PHE A N 1
ATOM 11029 C CA . PHE A 1 1364 ? -28.402 8.327 21.461 1.00 90.56 1364 PHE A CA 1
ATOM 11030 C C . PHE A 1 1364 ? -29.867 8.373 21.039 1.00 90.56 1364 PHE A C 1
ATOM 11032 O O . PHE A 1 1364 ? -30.747 8.044 21.835 1.00 90.56 1364 PHE A O 1
ATOM 11039 N N . PHE A 1 1365 ? -30.124 8.692 19.769 1.00 91.69 1365 PHE A N 1
ATOM 11040 C CA . PHE A 1 1365 ? -31.465 8.708 19.198 1.00 91.69 1365 PHE A CA 1
ATOM 11041 C C . PHE A 1 1365 ? -32.181 7.363 19.385 1.00 91.69 1365 PHE A C 1
ATOM 11043 O O . PHE A 1 1365 ? -33.300 7.336 19.899 1.00 91.69 1365 PHE A O 1
ATOM 11050 N N . GLU A 1 1366 ? -31.532 6.255 19.023 1.00 90.69 1366 GLU A N 1
ATOM 11051 C CA . GLU A 1 1366 ? -32.114 4.918 19.145 1.00 90.69 1366 GLU A CA 1
ATOM 11052 C C . GLU A 1 1366 ? -32.406 4.551 20.596 1.00 90.69 1366 GLU A C 1
ATOM 11054 O O . GLU A 1 1366 ? -33.533 4.165 20.898 1.00 90.69 1366 GLU A O 1
ATOM 11059 N N . VAL A 1 1367 ? -31.456 4.743 21.518 1.00 89.44 1367 VAL A N 1
ATOM 11060 C CA . VAL A 1 1367 ? -31.688 4.475 22.947 1.00 89.44 1367 VAL A CA 1
ATOM 11061 C C . VAL A 1 1367 ? -32.826 5.339 23.500 1.00 89.44 1367 VAL A C 1
ATOM 11063 O O . VAL A 1 1367 ? -33.665 4.834 24.247 1.00 89.44 1367 VAL A O 1
ATOM 11066 N N . GLY A 1 1368 ? -32.920 6.609 23.096 1.00 90.06 1368 GLY A N 1
ATOM 11067 C CA . GLY A 1 1368 ? -33.998 7.505 23.515 1.00 90.06 1368 GLY A CA 1
ATOM 11068 C C . GLY A 1 1368 ? -35.383 7.053 23.035 1.00 90.06 1368 GLY A C 1
ATOM 11069 O O . GLY A 1 1368 ? -36.316 6.963 23.838 1.00 90.06 1368 GLY A O 1
ATOM 11070 N N . VAL A 1 1369 ? -35.515 6.711 21.746 1.00 91.56 1369 VAL A N 1
ATOM 11071 C CA . VAL A 1 1369 ? -36.756 6.160 21.165 1.00 91.56 1369 VAL A CA 1
ATOM 11072 C C . VAL A 1 1369 ? -37.123 4.842 21.839 1.00 91.56 1369 VAL A C 1
ATOM 11074 O O . VAL A 1 1369 ? -38.263 4.645 22.264 1.00 91.56 1369 VAL A O 1
ATOM 11077 N N . PHE A 1 1370 ? -36.139 3.960 21.978 1.00 90.31 1370 PHE A N 1
ATOM 11078 C CA . PHE A 1 1370 ? -36.290 2.661 22.601 1.00 90.31 1370 PHE A CA 1
ATOM 11079 C C . PHE A 1 1370 ? -36.819 2.781 24.036 1.00 90.31 1370 PHE A C 1
ATOM 11081 O O . PHE A 1 1370 ? -37.814 2.142 24.373 1.00 90.31 1370 PHE A O 1
ATOM 11088 N N . MET A 1 1371 ? -36.228 3.641 24.869 1.00 87.88 1371 MET A N 1
ATOM 11089 C CA . MET A 1 1371 ? -36.655 3.818 26.260 1.00 87.88 1371 MET A CA 1
ATOM 11090 C C . MET A 1 1371 ? -38.113 4.270 26.376 1.00 87.88 1371 MET A C 1
ATOM 11092 O O . MET A 1 1371 ? -38.835 3.785 27.251 1.00 87.88 1371 MET A O 1
ATOM 11096 N N . ILE A 1 1372 ? -38.571 5.156 25.486 1.00 91.50 1372 ILE A N 1
ATOM 11097 C CA . ILE A 1 1372 ? -39.971 5.599 25.450 1.00 91.50 1372 ILE A CA 1
ATOM 11098 C C . ILE A 1 1372 ? -40.893 4.432 25.087 1.00 91.50 1372 ILE A C 1
ATOM 11100 O O . ILE A 1 1372 ? -41.860 4.171 25.804 1.00 91.50 1372 ILE A O 1
ATOM 11104 N N . ILE A 1 1373 ? -40.585 3.715 24.003 1.00 91.81 1373 ILE A N 1
ATOM 11105 C CA . ILE A 1 1373 ? -41.388 2.585 23.515 1.00 91.81 1373 ILE A CA 1
ATOM 11106 C C . ILE A 1 1373 ? -41.484 1.490 24.583 1.00 91.81 1373 ILE A C 1
ATOM 11108 O O . ILE A 1 1373 ? -42.584 1.058 24.935 1.00 91.81 1373 ILE A O 1
ATOM 11112 N N . MET A 1 1374 ? -40.342 1.090 25.145 1.00 90.38 1374 MET A N 1
ATOM 11113 C CA . MET A 1 1374 ? -40.264 0.116 26.232 1.00 90.38 1374 MET A CA 1
ATOM 11114 C C . MET A 1 1374 ? -41.119 0.522 27.419 1.00 90.38 1374 MET A C 1
ATOM 11116 O O . MET A 1 1374 ? -41.932 -0.269 27.885 1.00 90.38 1374 MET A O 1
ATOM 11120 N N . SER A 1 1375 ? -40.951 1.753 27.907 1.00 89.31 1375 SER A N 1
ATOM 11121 C CA . SER A 1 1375 ? -41.630 2.205 29.122 1.00 89.31 1375 SER A CA 1
ATOM 11122 C C . SER A 1 1375 ? -43.142 2.264 28.921 1.00 89.31 1375 SER A C 1
ATOM 11124 O O . SER A 1 1375 ? -43.893 1.844 29.800 1.00 89.31 1375 SER A O 1
ATOM 11126 N N . LEU A 1 1376 ? -43.609 2.690 27.741 1.00 91.38 1376 LEU A N 1
ATOM 11127 C CA . LEU A 1 1376 ? -45.032 2.685 27.395 1.00 91.38 1376 LEU A CA 1
ATOM 11128 C C . LEU A 1 1376 ? -45.607 1.264 27.335 1.00 91.38 1376 LEU A C 1
ATOM 11130 O O . LEU A 1 1376 ? -46.669 1.007 27.906 1.00 91.38 1376 LEU A O 1
ATOM 11134 N N . TYR A 1 1377 ? -44.916 0.323 26.689 1.00 91.75 1377 TYR A N 1
ATOM 11135 C CA . TYR A 1 1377 ? -45.390 -1.060 26.602 1.00 91.75 1377 TYR A CA 1
ATOM 11136 C C . TYR A 1 1377 ? -45.314 -1.801 27.933 1.00 91.75 1377 TYR A C 1
ATOM 11138 O O . TYR A 1 1377 ? -46.257 -2.515 28.282 1.00 91.75 1377 TYR A O 1
ATOM 11146 N N . SER A 1 1378 ? -44.265 -1.581 28.722 1.00 90.31 1378 SER A N 1
ATOM 11147 C CA . SER A 1 1378 ? -44.154 -2.099 30.085 1.00 90.31 1378 SER A CA 1
ATOM 11148 C C . SER A 1 1378 ? -45.253 -1.534 30.991 1.00 90.31 1378 SER A C 1
ATOM 11150 O O . SER A 1 1378 ? -45.842 -2.288 31.768 1.00 90.31 1378 SER A O 1
ATOM 11152 N N . LEU A 1 1379 ? -45.600 -0.244 30.860 1.00 89.62 1379 LEU A N 1
ATOM 11153 C CA . LEU A 1 1379 ? -46.699 0.386 31.602 1.00 89.62 1379 LEU A CA 1
ATOM 11154 C C . LEU A 1 1379 ? -48.049 -0.257 31.247 1.00 89.62 1379 LEU A C 1
ATOM 11156 O O . LEU A 1 1379 ? -48.805 -0.649 32.138 1.00 89.62 1379 LEU A O 1
ATOM 11160 N N . ILE A 1 1380 ? -48.340 -0.410 29.950 1.00 89.06 1380 ILE A N 1
ATOM 11161 C CA . ILE A 1 1380 ? -49.566 -1.062 29.458 1.00 89.06 1380 ILE A CA 1
ATOM 11162 C C . ILE A 1 1380 ? -49.630 -2.515 29.943 1.00 89.06 1380 ILE A C 1
ATOM 11164 O O . ILE A 1 1380 ? -50.675 -2.977 30.412 1.00 89.06 1380 ILE A O 1
ATOM 11168 N N . SER A 1 1381 ? -48.508 -3.230 29.874 1.00 89.12 1381 SER A N 1
ATOM 11169 C CA . SER A 1 1381 ? -48.413 -4.620 30.313 1.00 89.12 1381 SER A CA 1
ATOM 11170 C C . SER A 1 1381 ? -48.664 -4.764 31.817 1.00 89.12 1381 SER A C 1
ATOM 11172 O O . SER A 1 1381 ? -49.439 -5.625 32.231 1.00 89.12 1381 SER A O 1
ATOM 11174 N N . SER A 1 1382 ? -48.101 -3.874 32.637 1.00 88.12 1382 SER A N 1
ATOM 11175 C CA . SER A 1 1382 ? -48.260 -3.880 34.096 1.00 88.12 1382 SER A CA 1
ATOM 11176 C C . SER A 1 1382 ? -49.656 -3.442 34.570 1.00 88.12 1382 SER A C 1
ATOM 11178 O O . SER A 1 1382 ? -50.204 -4.072 35.473 1.00 88.12 1382 SER A O 1
ATOM 11180 N N . ILE A 1 1383 ? -50.262 -2.406 33.974 1.00 86.69 1383 ILE A N 1
ATOM 11181 C CA . ILE A 1 1383 ? -51.537 -1.834 34.457 1.00 86.69 1383 ILE A CA 1
ATOM 11182 C C . ILE A 1 1383 ? -52.765 -2.517 33.838 1.00 86.69 1383 ILE A C 1
ATOM 11184 O O . ILE A 1 1383 ? -53.800 -2.634 34.491 1.00 86.69 1383 ILE A O 1
ATOM 11188 N N . ILE A 1 1384 ? -52.685 -2.967 32.583 1.00 88.19 1384 ILE A N 1
ATOM 11189 C CA . ILE A 1 1384 ? -53.843 -3.509 31.855 1.00 88.19 1384 ILE A CA 1
ATOM 11190 C C . ILE A 1 1384 ? -53.737 -5.030 31.730 1.00 88.19 1384 ILE A C 1
ATOM 11192 O O . ILE A 1 1384 ? -54.606 -5.754 32.219 1.00 88.19 1384 ILE A O 1
ATOM 11196 N N . ILE A 1 1385 ? -52.675 -5.526 31.089 1.00 89.19 1385 ILE A N 1
ATOM 11197 C CA . ILE A 1 1385 ? -52.576 -6.939 30.684 1.00 89.19 1385 ILE A CA 1
ATOM 11198 C C . ILE A 1 1385 ? -52.407 -7.849 31.907 1.00 89.19 1385 ILE A C 1
ATOM 11200 O O . ILE A 1 1385 ? -53.153 -8.819 32.064 1.00 89.19 1385 ILE A O 1
ATOM 11204 N N . PHE A 1 1386 ? -51.475 -7.517 32.803 1.00 89.62 1386 PHE A N 1
ATOM 11205 C CA . PHE A 1 1386 ? -51.176 -8.320 33.985 1.00 89.62 1386 PHE A CA 1
ATOM 11206 C C . PHE A 1 1386 ? -52.404 -8.481 34.905 1.00 89.62 1386 PHE A C 1
ATOM 11208 O O . PHE A 1 1386 ? -52.769 -9.625 35.194 1.00 89.62 1386 PHE A O 1
ATOM 11215 N N . PRO A 1 1387 ? -53.141 -7.417 35.296 1.00 87.00 1387 PRO A N 1
ATOM 11216 C CA . PRO A 1 1387 ? -54.377 -7.565 36.061 1.00 87.00 1387 PRO A CA 1
ATOM 11217 C C . PRO A 1 1387 ? -55.445 -8.422 35.381 1.00 87.00 1387 PRO A C 1
ATOM 11219 O O . PRO A 1 1387 ? -56.084 -9.233 36.049 1.00 87.00 1387 PRO A O 1
ATOM 11222 N N . ILE A 1 1388 ? -55.632 -8.292 34.063 1.00 87.38 1388 ILE A N 1
ATOM 11223 C CA . ILE A 1 1388 ? -56.632 -9.072 33.314 1.00 87.38 1388 ILE A CA 1
ATOM 11224 C C . ILE A 1 1388 ? -56.282 -10.562 33.312 1.00 87.38 1388 ILE A C 1
ATOM 11226 O O . ILE A 1 1388 ? -57.160 -11.398 33.548 1.00 87.38 1388 ILE A O 1
ATOM 11230 N N . LEU A 1 1389 ? -55.008 -10.907 33.109 1.00 87.50 1389 LEU A N 1
ATOM 11231 C CA . LEU A 1 1389 ? -54.532 -12.289 33.193 1.00 87.50 1389 LEU A CA 1
ATOM 11232 C C . LEU A 1 1389 ? -54.694 -12.851 34.609 1.00 87.50 1389 LEU A C 1
ATOM 11234 O O . LEU A 1 1389 ? -55.153 -13.983 34.769 1.00 87.50 1389 LEU A O 1
ATOM 11238 N N . MET A 1 1390 ? -54.414 -12.050 35.639 1.00 85.50 1390 MET A N 1
ATOM 11239 C CA . MET A 1 1390 ? -54.625 -12.449 37.032 1.00 85.50 1390 MET A CA 1
ATOM 11240 C C . MET A 1 1390 ? -56.109 -12.649 37.369 1.00 85.50 1390 MET A C 1
ATOM 11242 O O . MET A 1 1390 ? -56.446 -13.608 38.061 1.00 85.50 1390 MET A O 1
ATOM 11246 N N . ILE A 1 1391 ? -57.015 -11.826 36.834 1.00 82.25 1391 ILE A N 1
ATOM 11247 C CA . ILE A 1 1391 ? -58.469 -12.013 36.983 1.00 82.25 1391 ILE A CA 1
ATOM 11248 C C . ILE A 1 1391 ? -58.936 -13.307 36.299 1.00 82.25 1391 ILE A C 1
ATOM 11250 O O . ILE A 1 1391 ? -59.816 -14.001 36.813 1.00 82.25 1391 ILE A O 1
ATOM 11254 N N . CYS A 1 1392 ? -58.369 -13.645 35.139 1.00 81.94 1392 CYS A N 1
ATOM 11255 C CA . CYS A 1 1392 ? -58.768 -14.834 34.388 1.00 81.94 1392 CYS A CA 1
ATOM 11256 C C . CYS A 1 1392 ? -58.195 -16.132 34.986 1.00 81.94 1392 CYS A C 1
ATOM 11258 O O . CYS A 1 1392 ? -58.924 -17.124 35.083 1.00 81.94 1392 CYS A O 1
ATOM 11260 N N . PHE A 1 1393 ? -56.928 -16.122 35.420 1.00 82.56 1393 PHE A N 1
ATOM 11261 C CA . PHE A 1 1393 ? -56.155 -17.331 35.748 1.00 82.56 1393 PHE A CA 1
ATOM 11262 C C . PHE A 1 1393 ? -55.533 -17.357 37.160 1.00 82.56 1393 PHE A C 1
ATOM 11264 O O . PHE A 1 1393 ? -55.261 -18.442 37.675 1.00 82.56 1393 PHE A O 1
ATOM 11271 N N . GLY A 1 1394 ? -55.324 -16.203 37.804 1.00 70.94 1394 GLY A N 1
ATOM 11272 C CA . GLY A 1 1394 ? -54.398 -16.014 38.934 1.00 70.94 1394 GLY A CA 1
ATOM 11273 C C . GLY A 1 1394 ? -54.697 -16.776 40.231 1.00 70.94 1394 GLY A C 1
ATOM 11274 O O . GLY A 1 1394 ? -53.778 -17.024 41.006 1.00 70.94 1394 GLY A O 1
ATOM 11275 N N . ASP A 1 1395 ? -55.942 -17.206 40.450 1.00 65.50 1395 ASP A N 1
ATOM 11276 C CA . ASP A 1 1395 ? -56.363 -17.909 41.676 1.00 65.50 1395 ASP A CA 1
ATOM 11277 C C . ASP A 1 1395 ? -56.809 -19.369 41.437 1.00 65.50 1395 ASP A C 1
ATOM 11279 O O . ASP A 1 1395 ? -57.248 -20.042 42.372 1.00 65.50 1395 ASP A O 1
ATOM 11283 N N . ARG A 1 1396 ? -56.711 -19.897 40.205 1.00 59.81 1396 ARG A N 1
ATOM 11284 C CA . ARG A 1 1396 ? -57.341 -21.189 39.859 1.00 59.81 1396 ARG A CA 1
ATOM 11285 C C . ARG A 1 1396 ? -56.511 -22.435 40.189 1.00 59.81 1396 ARG A C 1
ATOM 11287 O O . ARG A 1 1396 ? -57.098 -23.509 40.278 1.00 59.81 1396 ARG A O 1
ATOM 11294 N N . ILE A 1 1397 ? -55.188 -22.339 40.387 1.00 55.94 1397 ILE A N 1
ATOM 11295 C CA . ILE A 1 1397 ? -54.338 -23.523 40.635 1.00 55.94 1397 ILE A CA 1
ATOM 11296 C C . ILE A 1 1397 ? -53.266 -23.242 41.706 1.00 55.94 1397 ILE A C 1
ATOM 11298 O O . ILE A 1 1397 ? -52.472 -22.310 41.605 1.00 55.94 1397 ILE A O 1
ATOM 11302 N N . LYS A 1 1398 ? -53.223 -24.061 42.764 1.00 56.81 1398 LYS A N 1
ATOM 11303 C CA . LYS A 1 1398 ? -52.226 -23.975 43.848 1.00 56.81 1398 LYS A CA 1
ATOM 11304 C C . LYS A 1 1398 ? -51.107 -25.005 43.631 1.00 56.81 1398 LYS A C 1
ATOM 11306 O O . LYS A 1 1398 ? -51.027 -25.966 44.382 1.00 56.81 1398 LYS A O 1
ATOM 11311 N N . PHE A 1 1399 ? -50.253 -24.821 42.622 1.00 59.94 1399 PHE A N 1
ATOM 11312 C CA . PHE A 1 1399 ? -49.020 -25.617 42.489 1.00 59.94 1399 PHE A CA 1
ATOM 11313 C C . PHE A 1 1399 ? -47.800 -24.812 42.942 1.00 59.94 1399 PHE A C 1
ATOM 11315 O O . PHE A 1 1399 ? -47.577 -23.689 42.480 1.00 59.94 1399 PHE A O 1
ATOM 11322 N N . ASN A 1 1400 ? -47.011 -25.396 43.845 1.00 60.19 1400 ASN A N 1
ATOM 11323 C CA . ASN A 1 1400 ? -45.732 -24.855 44.288 1.00 60.19 1400 ASN A CA 1
ATOM 11324 C C . ASN A 1 1400 ? -44.623 -25.448 43.404 1.00 60.19 1400 ASN A C 1
ATOM 11326 O O . ASN A 1 1400 ? -44.594 -26.656 43.178 1.00 60.19 1400 ASN A O 1
ATOM 11330 N N . ILE A 1 1401 ? -43.693 -24.624 42.912 1.00 59.41 1401 ILE A N 1
ATOM 11331 C CA . ILE A 1 1401 ? -42.616 -25.084 42.002 1.00 59.41 1401 ILE A CA 1
ATOM 11332 C C . ILE A 1 1401 ? -41.766 -26.197 42.645 1.00 59.41 1401 ILE A C 1
ATOM 11334 O O . ILE A 1 1401 ? -41.360 -27.150 41.980 1.00 59.41 1401 ILE A O 1
ATOM 11338 N N . PHE A 1 1402 ? -41.563 -26.123 43.962 1.00 59.38 1402 PHE A N 1
ATOM 11339 C CA . PHE A 1 1402 ? -40.825 -27.131 44.723 1.00 59.38 1402 PHE A CA 1
ATOM 11340 C C . PHE A 1 1402 ? -41.498 -28.507 44.747 1.00 59.38 1402 PHE A C 1
ATOM 11342 O O . PHE A 1 1402 ? -40.791 -29.504 44.870 1.00 59.38 1402 PHE A O 1
ATOM 11349 N N . ASP A 1 1403 ? -42.820 -28.594 44.580 1.00 63.16 1403 ASP A N 1
ATOM 11350 C CA . ASP A 1 1403 ? -43.510 -29.886 44.550 1.00 63.16 1403 ASP A CA 1
ATOM 11351 C C . ASP A 1 1403 ? -43.167 -30.658 43.265 1.00 63.16 1403 ASP A C 1
ATOM 11353 O O . ASP A 1 1403 ? -42.979 -31.870 43.311 1.00 63.16 1403 ASP A O 1
ATOM 11357 N N . ILE A 1 1404 ? -42.966 -29.960 42.139 1.00 59.22 1404 ILE A N 1
ATOM 11358 C CA . ILE A 1 1404 ? -42.587 -30.562 40.847 1.00 59.22 1404 ILE A CA 1
ATOM 11359 C C . ILE A 1 1404 ? -41.144 -31.072 40.879 1.00 59.22 1404 ILE A C 1
ATOM 11361 O O . ILE A 1 1404 ? -40.890 -32.206 40.482 1.00 59.22 1404 ILE A O 1
ATOM 11365 N N . VAL A 1 1405 ? -40.204 -30.278 41.406 1.00 60.44 1405 VAL A N 1
ATOM 11366 C CA . VAL A 1 1405 ? -38.797 -30.701 41.547 1.00 60.44 1405 VAL A CA 1
ATOM 11367 C C . VAL A 1 1405 ? -38.685 -31.902 42.490 1.00 60.44 1405 VAL A C 1
ATOM 11369 O O . VAL A 1 1405 ? -37.927 -32.830 42.229 1.00 60.44 1405 VAL A O 1
ATOM 11372 N N . LYS A 1 1406 ? -39.495 -31.942 43.555 1.00 60.16 1406 LYS A N 1
ATOM 11373 C CA . LYS A 1 1406 ? -39.533 -33.066 44.499 1.00 60.16 1406 LYS A CA 1
ATOM 11374 C C . LYS A 1 1406 ? -40.162 -34.330 43.902 1.00 60.16 1406 LYS A C 1
ATOM 11376 O O . LYS A 1 1406 ? -39.792 -35.422 44.316 1.00 60.16 1406 LYS A O 1
ATOM 11381 N N . ILE A 1 1407 ? -41.086 -34.195 42.945 1.00 61.25 1407 ILE A N 1
ATOM 11382 C CA . ILE A 1 1407 ? -41.637 -35.313 42.158 1.00 61.25 1407 ILE A CA 1
ATOM 11383 C C . ILE A 1 1407 ? -40.622 -35.789 41.106 1.00 61.25 1407 ILE A C 1
ATOM 11385 O O . ILE A 1 1407 ? -40.499 -36.991 40.901 1.00 61.25 1407 ILE A O 1
ATOM 11389 N N . GLY A 1 1408 ? -39.874 -34.870 40.485 1.00 63.94 1408 GLY A N 1
ATOM 11390 C CA . GLY A 1 1408 ? -38.832 -35.177 39.501 1.00 63.94 1408 GLY A CA 1
ATOM 11391 C C . GLY A 1 1408 ? -37.579 -35.827 40.092 1.00 63.94 1408 GLY A C 1
ATOM 11392 O O . GLY A 1 1408 ? -37.029 -36.705 39.457 1.00 63.94 1408 GLY A O 1
ATOM 11393 N N . LEU A 1 1409 ? -37.168 -35.452 41.311 1.00 63.81 1409 LEU A N 1
ATOM 11394 C CA . LEU A 1 1409 ? -36.059 -36.088 42.049 1.00 63.81 1409 LEU A CA 1
ATOM 11395 C C . LEU A 1 1409 ? -36.463 -37.394 42.766 1.00 63.81 1409 LEU A C 1
ATOM 11397 O O . LEU A 1 1409 ? -35.598 -38.091 43.289 1.00 63.81 1409 LEU A O 1
ATOM 11401 N N . LYS A 1 1410 ? -37.768 -37.695 42.868 1.00 58.94 1410 LYS A N 1
ATOM 11402 C CA . LYS A 1 1410 ? -38.293 -38.966 43.410 1.00 58.94 1410 LYS A CA 1
ATOM 11403 C C . LYS A 1 1410 ? -38.597 -40.012 42.330 1.00 58.94 1410 LYS A C 1
ATOM 11405 O O . LYS A 1 1410 ? -38.825 -41.164 42.693 1.00 58.94 1410 LYS A O 1
ATOM 11410 N N . LYS A 1 1411 ? -38.673 -39.603 41.062 1.00 50.91 1411 LYS A N 1
ATOM 11411 C CA . LYS A 1 1411 ? -38.646 -40.494 39.895 1.00 50.91 1411 LYS A CA 1
ATOM 11412 C C . LYS A 1 1411 ? -37.201 -40.711 39.482 1.00 50.91 1411 LYS A C 1
ATOM 11414 O O . LYS A 1 1411 ? -36.940 -41.817 38.969 1.00 50.91 1411 LYS A O 1
#

pLDDT: mean 77.17, std 18.28, range [22.86, 97.81]

Radius of gyration: 49.02 Å; chains: 1; bounding box: 141×87×144 Å

Sequence (1411 aa):
MNSLRMEIKNHIMEGVISSRQWKLPTTGESYKNVHDKMPTIKIIVVIGGGTMGAGITIALANADYKVILIETNNKKVNEAQERIKFLLNREEELKRYNKDNLEKIVKNISYTVDLKMASEADLVIEAVFENMKLKKELFNKLKSILKEDCIVGSNTSSLDIDELANSIKPFNFVGIHFFNPPHVVKIIEIVYGNTTKGVSVAVAFEIASRMGKYAILVKTCPGFLFNRLLFVYIGNVSKLINTYGFYPSKIDEIFKKFGFAIGPLTMCDMNGLDVMNNVFKEQNFKLNELEEWLIKKGYFGRKTGVGYYLYDKDGKKLNNKEVEKKLDIIKKNTSEVGGLANDRDIIEYVLFPYINEIFKCLEEGIILCPLQIDLIKIFGLGWPSQTGGPLMWAENEIGLQNIVKKLDFWYLKYKAPQFKGFECRSTKLSNDRLTFMNLESKIASISDILIYKYKEKRDTNHLSNIKATTDDYSWDLSNSNSNEWDLKNSFEIENNNNIMKRGEESITTSTPDTFTVNYDEYGTFQGTTVNDIKNPCFQYLGLGSQIPYTSIDMFAKVIFEVPSYNTLFTKEIFNELCNIDKIVGQVIRKYKLLGDKKVNHPQLTLPYSFNLPLYTFCININATGNSEEICQKIREEDILQLKEETSECFVDKSNSYCRTPMAGQLTNYIIENNYQKILNNQDGYKLKIATIIPIFFGNPKEYYYFSEELLSNLEATYNGNNGIKLVGVNVLSKDYYFQVYLLNDMYLGLLSFFLVVLMVWLYTGSILFTCIVLFDLIFSLGIAFFIYTVILKITFFPFINFLVVILITAIGSDDTFILNYANKIAIKKLLKRNSVDVFRPIPQDNFPKIGFIVRSVNLSICERNITEHEYQEICKEAIKIAFKNSTISMFVTSATTAIAFFCNISSSIVVVKCFGIFAGLTIMVNFFFVISTLPAAIVLINNANKNKRKSILKFVTDKLNQLKAKEQFYNLLIKGRFLILLSFIIIFIFTIISIIFYPGITLPRNNPLQILRSSHSFEWFDEYSKDYFNFENSSTLMQQFNVLFGLKPTNDASGYNINDLGSLQSDKNFNINTFEKIYQLRDIVHYINQSEIRYQKSLGGKKLWIDYYIEYINDKKCLFIENSCCKDNTTSILNFTDFSKCSLEFSQKRLGVKFPQDIFATIFDDGPIFEKKTMKLIAYYIVGATNYKLSIQYKEIQKLFNHLLSLNYPHKDEFPSPIIISSPEVTKVYDLFNTLSGDILISITFSLTISIIVIGFITRQLILTIITLLCITNVITLTVSTVLWMGWKINVLETTIIVLTIGLSFDYTLHSAVAYKEIRNIICFTALDKILELTSHIIEPILCATITNIIVGFVIIWSKTQAFFEVGVFMIIMSLYSLISSIIIFPILMICFGDRIKFNIFDIVKIGLKK

InterPro domains:
  IPR000731 Sterol-sensing domain [PS50156] (772-940)
  IPR006108 3-hydroxyacyl-CoA dehydrogenase, C-terminal [PF00725] (223-311)
  IPR006176 3-hydroxyacyl-CoA dehydrogenase, NAD binding [PF02737] (44-220)
  IPR008927 6-phosphogluconate dehydrogenase-like, C-terminal domain superfamily [SSF48179] (222-325)
  IPR008927 6-phosphogluconate dehydrogenase-like, C-terminal domain superfamily [SSF48179] (344-414)
  IPR036291 NAD(P)-binding domain superfamily [SSF51735] (39-222)
  IPR052081 Dispatched hedgehog regulator [PTHR45951] (418-1397)
  IPR053958 HMGCR/SNAP/NPC1-like, sterol-sensing domain [PF12349] (873-941)

Foldseek 3Di:
DVPAFFVLVVLLVVLLVVQQFDADPLPRDTLVRCVVVADDFAEEEEEALPQASLLVLLLLLLLNHQYEYEYQDVVRQVVSVVNNVVVLVVCVVVVVDDPVSVVSSVVSYHYDHDPLVQQVGLEYEYDDDQDLVVLLVVLLVCLVRYDQNREYEYQHQFDFQVSSPVSNPPHAYWYWHAAPVNLQFQETEIEDESNHDPNNVSVSCVSSVSSNHGYHYFYHDGRFPPVLLVCLLVLLVQCCCQQVNDQQVVQQVLVVVQPFPTGNVLVQLVVWLVVVVVSCVVVVHDHHPLSVVCVVVVQGHQVVCGGCFGQDPVGDTHHDVVSNVVSVVSNVVHPDDDDQDDSVSSVLSNLLLSVQVLVVCCVVPRHPDSSNQQVCCCRPVVRRSNQSGSVSVCPFVQRVVNSLVVLVVCCVVVVDPSSNHDPPPDPPPPDPVVVLVVLVVLQQVLLVQLVLVVVVVVVVVVPPPDDDDDDDDDDDDDDDLFDDPDDPDDDPDDDDDDDDDDDDDDDDDDDPLPRDPCPSNNDDDPRDRLVNCFAVLSVLSSCFLDNPLVLLVQFKKWKKKFFALVRCLDLLNLLLQLCLVVLLVVLQVVQVVVPPDQADGWDQSHQDWQTPSSLLCNVVVPDGDHSVSRSVPRDSVSSVVVSVLQLVCLVDCVDPSNNGSSVSCCCFPFWWPPSVCRVVVPPGDITMTMITGRTGDPDLVRCVVSVVSSVVVVQVSACDPSRMHTFAIDPPNVVVVLVVLLVVLVVLLVVLLVVLLVLVCLVVVDPLLSVLLVVLLVVLLVVLVCCLCPVVVQPDDDSLLSVLSLVCSQPLCLLLLQLVLQLVVLLVVLLVVVQVVPDDDDDDDDDDDDDDDPDDDPDPRPPPPQDLVNLLVSSVVSSVRSCVQSLLQLVLLLVLLLLLLCLLCLFLALNSNSNSSSNSSSSVSSSVSCSPRNSVSSSVVSNVPPDDDDRPVNVVVVVVPPVVVLLVVVVVLQVCLVVVVVVLVVLLVVLVCCCPPPPHFFAQFQQQDAWFDCSDNHNSCRRPVCNTHNSNVLQVPFWKKKWKFFWDDDPQFDSRDPVGPDDTDGDPLPDCQAPVSLVLVVQLLVCVLPDLFFDVPWCVPDDAPSVVLVVVQDPDDDDPPDRQRHDDPPDPPDRGHLCLVNQLVVCVVVSHADEPSRLVRVQAHWAFHADPVPSGTRMTMHMGGTPQGDGLGLVSLVVSVVVVVPDDGPPPVSGPHIDMDIPPVSRVSNCQVVSLVVSLVSSVVSSLVVSLVSLCVLLQFPLLSVLLSSLLSSLLSSLVSVCVVVVDHDHPLVSSLSSSSSSNSNNLSVLLSSLLSVCVPPDDPALSSSLSSSCVSRVSSLVSSLVSLLSSLVSQCPRRTPNSVVSSVSSNSSSVSSNCSNNNVSSSSCNVPVPDDGDGPVVVVVVVVVD

Organism: Strongyloides stercoralis (NCBI:txid6248)

Secondary structure (DSSP, 8-state):
-TTS-HHHHHHHHHHHHHHTT-B-TTT--BHHHHGGG-----EEEEE--SHHHHHHHHHHHHTT-EEEEE-SSHHHHHHHHHHHHHHHHHHHHTTSS-HHHHHHHHHTEEEES-GGGGGG-SEEEE---S-HHHHHHHHHHHTTTS-TT-EEEE--SSS-HHHHHTTSTTSEEEEEEEPSSTTT--EEEEEE-TT--HHHHHHHHHHHHHTT-EEEEEE--TTHHHHHHHHHHHHHHHHHHHTT---HHHHHHHHHHHT-SS-HHHHHHHH-HHHHHHHHHHTTPPPPHHHHHHHHTT--BGGGTBSSEEE-TT--EEE-HHHHHHHHHHHHH-----S--SHHHHHHHHHHHHHHHHHHHHHTTS-S-HHHHHHHIIIII---GGGTSHHHHIIIII-HHHHHHHHHHHHHHH--GGGS-------TTTTTTHHHHHHHHHHTHHHHHHHHHHHHHHHHHHTTS----------------------S-------------------------TT----TTS-------GGG--SHHHHHHTT-S---HHHHTTSEEEEEEES-HHHHTSHHHHHHHHHHHHHHHHHHHHHHHTTTSS---PPBSSSS-B-HHHHGGGT-TT--S-HHHHHTT--HHHHHHHHHHHHHHHH-TTSGGGGSHHHHHIIIIIB-S-HHHHHTT-TT--EEEEEEE-B--S-TTTTHHHHHHHHHHHHHHHTSSSS-EEEEEE-S-HHHHHHHHHHHHHHHHHHHHHHHHHHHHHHH--HHHHHHHHHHHHHHHHHHHHIIIIIS------GGGHHHHHHHHHHHHHHHHHHHHHHHHHHHHHHHHHHHS--PPPP--S---------------------HHHHHHHHHHHHHHHHHHHHHHHHHHHHHHHHHHHHGGGSS-HHHHHHHHHHHHHHHHHHHHHHHHHHHHHHHHHHH--S----HHHHHHHHHT-HHHHHHHHHHHHHTHHHHHHHHHHHHHHHHHHHHTSS-----SS-S---B-TTSHHHHHHHHHHHH-TTT-GGGSEEEEEEEESEE----S-TT-TT-----EE-TT----BHHHHHHHHHHHHHHHHSTTB-GGGGTTPPPHHHHHHHHHHHS---TT-TTSS--SS--S--B--HHHHHHHHHHHTT-PBPGGGTTTSTT--EEEE-TTT--EEEEEEEEEEEEEP---HHHHHHHHHHHHT---TTTTTSPPPEEES-HHHHHHHHHHHHHHHHHHHHHHHHHHHHHHHHHHHH-BHHHHHHHHHHHHHHHHHHHHHHHHTT----HHHHHHHHHHHHHHHHHHHHHHHHHHHHTTS--SSHHHHHHHHHHHHHHHHHHHHHHHHHHHHHHTT-SBHHHHHHHHHHHHHHHHHHHIIIIIHHHHHHHHTTS---BHHHHHHHHTT-